Protein AF-A0A927JKA1-F1 (afdb_monomer_lite)

Radius of gyration: 130.98 Å; chains: 1; bounding box: 321×115×455 Å

pLDDT: mean 76.74, std 22.08, range [19.98, 98.44]

Sequence (1215 aa):
MSKTVGKILAVAAVVVGVVAAIPTLGGSLVLTAGAASLISAGIAAATFVNSAILASKAKNQLQARQASVVALQFGEVAREGLLGQMLTGGSLVDAFNWGGKDGTDWECRVIALVDHFCDGLVGFFVNDVFVTYTGDGPVTGYNGQLEVYWRPGSMNQTVPAVVLANGPGWRASDIGAGVAWVAVCYKADKADAKKPVWPGGRPGFTWLVRGKRCYQARKDSSVGGSGSHRWDDPSTWEWTDNLIDCRYNWVRGIYAGDRVDDPDMLLVGRGLSAIEAPPANVFAPANVCDELVAIDAGGSEKRYRMNGVVKADEAYVEIEEHFAAACGGVIVQPEGAVEIEPGQAKSPVFFFSDEDLLVGSTVEFSDTLPESDEAWVNTVSPRYVEPQLKFADHAAPVRRLVSDIIIDGGPREQSLSLAFITSGTQAGRVGEIARRLGRLPARGKVTLPPPFAEVEEGDWGVWTSKRYLKGKSVLFRVEAYALDGKWHNTLTLREVSPLVYARDADKESTSIALQAGDIAPIGQPGAGAWIAKPVSLTQGDTAIPGIEISGATDNDYADLVRFEFLPAEGVVDVNIAGGWRESGVAGPDVRSHLITSVAPRTFYYLAVSYMVGRRPGPRRILGPISTDPTAADWETVKGPNKPADNATNSGDETSPFGPGTVGGTIKRITDNEKAIKAVEGVNKYAETVTIPGINKRIDDANRDIAAADKRIDDTRAEVNARFESTDDKIATEFERTDRALDAADVALKNEVDRAKGEEGAIRIITGQQQTAIEGNKTAIESETTIRAREDAAIVEKVDTAVTEYKRLDGATNTRITESVTGLSNADVAIGQRIDEVQTDYQGKDTATNNRITTSVTALSDADRALGGRIDSVITDYQGRDGATNTRITQSVTALSDADQALGQRIDSVITDYRDKDSATNTRITNSIKALSDADVAIGQRVDGIVTDYQGRDGATNTRITETVTAQAGVNRAFGERVDAIVTDYQGRDGATNTRITQSVSALNDADAAIGRRIDSIVTDYRDKDTATNTRITTSINALSDANAAIGRRVDEVVTDYRGRDTTTNARITREIAAVSDATGSVARDVTTLSGNVGGLRTEVAEAKGLVAGIDGRTEIYWEVIGSTPDGQAVVRLSKKDGTRGVFYIGADLLVDGNAIINGTIFGKAIAGSAVQKLLFRTLPYDVQIPRGGTTVPGGGGSGGGGGGGGWTPDMPNQN

Secondary structure (DSSP, 8-state):
--------------------------------------------------GGGT-PPPTHHHHHHHHHHHSPEESS---EEEESEEEE--EEEEEEEE-TTTS-SEEEEEEEEESS--SEEEEEEETTEEEE--SSEEPTTTTT-EEEEEEE--TT----HHHHHHSTT--TT---TT-EEEEEEEEPPPTT-SS-S-TTSSPPEEEEEE--EE--GGGBTTTT-SSB-BTTBGGG-EE--BHHHHHHHHHH-EEGGG-TT-GGGEEES----TTTS-TTTTHHHHHHHH-EEE-TTSSEEES-B--EEEETTS-HHHHHHHHHHHTT-EEE-GGGS-EEE-S--PPP-EEEETTSSPTT---EEESS--TT-TT--SEEEEEEEEGGGTSEEEEPPPEE-HHHHHHTTS--EEEEEETT---HHHHHHHHHHHHHHHS---EEEEEE-GGGTT--TT-EEEEEESSSSTTEEEEEEEEE--B-TT--EEEEEEE--GGGSS-----------------PPPPPPPTTSEEEEEEEEEETTEEEEEEEEEE----TT-SEEEEEEEE-TT-S-TTS-S--EEEEEE-TT--EEEE----TT-EEEEEEEEEETTEE---EEEEEEE-------TT----S---------------------------------------------------TTSTHHHHHHHHHHHHHHHHHHHHHHHHHHHHHHHHHHHHHHHHHHHHHHHHHHHHHHHHHHHHHHHHHHHHHHHHHHHHHHHHHHHHHHHHHHHHHHHHHHHHHHHHHHHHHHHHHHHHHHHHHHHHHHHHHHHHHHHHHHHHHHHHHHHHHHHHHHHHHHHHHHHHHHHHHHHHHHHHHHHHHHHHHHHHHHHHHHHHHHHHHHHHHHHHHHHHHHHHHHHHHHHHHHHHHHHHHHHHHHHHHHHHHHHHHHHHHHHHHHHHHHHHHHHHHHHHHHHHHHHHHHHHHHHHHHHHHHHHHHHHHHHHHHHHHHHHHHHHHHHHHHHHHHHHHHHHHHHHHHHHHHHHHHHHHHHHHHHHHHHHHHHHHHHHHHHHHHHHHHHHHHHHHHHHHHHHHHHHHGGGT---------------------B------SS-------B-TT---------S-----S-SBTTB--------------------------------------------------------

Foldseek 3Di:
DDDDDDDDDDDDDDDDDDDDDDDDDDDDDDPPDDDDDPDDDDDDPDDDDPPLLFQAPDPVPLQVQLVQFQAAAEDDDFAKFWAAKAKGLAYWPDKAAADDDPRHQKIKTKGFNHQAFFPWFQFKDFANDTAGDDAFFAGPPLPSFKTKHWDRQAQPAFDDPVCVVTPPPDDRPPGSHRTTIMMIMGGWDDPPDPDHSCPPGDIRMMTITQGAFFQQLLQDVVLPHNHDGDLQDSVSGGGDQQLLRRVLDQQCADFRNSRGLPPVGGRGHNNDDCVQVPSVVSNVQSVQQQDWDADPVGGTDGLFTFTAMDGRPDDNVSVVSLSQLRQSWGWWQPPNHIGTRGDADDDAPAEEEPVQFDPPDDKDKDQADDPPDLLQAAKEWEWFQEVVVVRGTGIAFIHHDPVSQVVVVHHSYDYGSNNTDHDSRSSVLSRLLSNVLSVRGIKMKTKGAQVCLNQTAQHKYWYQYCPHPVRDIFIWGFHGWDQDPRSTIITITTTDDNVSNDDDDRDPTPDDPDPPDDDPADAEADDPQKAKAKDWDDDPNDTAIKMKIFGAQPDPQFQKKWKWKDFPPPDPDPQPDPDIGTQDMGGRGDGMDMGRPDDAQTWMKMWMFGDDPNHTHDTDIYDRYHRYDDDDDDPPDDDDDDDDEDEDYYDEEYDYDEDEYDYDYDDDDDDDDYDDDDDDDDDDDDDDDDDDPPCPVPVVVVVVVVVVVVVVVVVVVVVVVVVVVVVVVVVVVVVVVVVVVVVVVVVVVVVVVVVVVVVVVVVVVVVVVVVVVVVVVVVVVVVVVVVVVVVVVVVVVVVVVVVVVVVVVVVVVVVVVVVVVVVVVVVVVVVVVVVVVVVVVVVVVVVVVVVVVVVVVVVVVVVVVVVVVVVVVVVVVVVVVVVVVVVVVVVVVVVVVVVVVVVVVVVVVVVVVVVVVVVVVVVVVVVVVVVVVVVVVVVVVVVVVVVVVVVVVVVVVVVVVVVVVVVVVVVVVVVVVVVVVVVVVVVVVVVVVVVVVVVVVVVVVVVVVVVVVVVVVVVVVVVVVVVVVVVVVVVVVVVVVVVVVVVVVVVVVVVVVVVVVVVVVVVVVVVVVVVVVVVVPVVVVVVVVCVVCVVVDDYDEEDYDEYDYDEEYYDYDADWWFDAVVHIITIATDDPVPDRDDDDDAPDDFPPQDDPVVGTDDYDDDYDDDDDDDDDDDYDDDDDDDDDDDDDDDDDDDDDDDDDDDDDDDDDDDD

Structure (mmCIF, N/CA/C/O backbone):
data_AF-A0A927JKA1-F1
#
_entry.id   AF-A0A927JKA1-F1
#
loop_
_atom_site.group_PDB
_atom_site.id
_atom_site.type_symbol
_atom_site.label_atom_id
_atom_site.label_alt_id
_atom_site.label_comp_id
_atom_site.label_asym_id
_atom_site.label_entity_id
_atom_site.label_seq_id
_atom_site.pdbx_PDB_ins_code
_atom_site.Cartn_x
_atom_site.Cartn_y
_atom_site.Cartn_z
_atom_site.occupancy
_atom_site.B_iso_or_equiv
_atom_site.auth_seq_id
_atom_site.auth_comp_id
_atom_site.auth_asym_id
_atom_site.auth_atom_id
_atom_site.pdbx_PDB_model_num
ATOM 1 N N . MET A 1 1 ? 6.874 2.826 54.447 1.00 35.75 1 MET A N 1
ATOM 2 C CA . MET A 1 1 ? 7.255 4.046 55.209 1.00 35.75 1 MET A CA 1
ATOM 3 C C . MET A 1 1 ? 6.398 5.213 54.713 1.00 35.75 1 MET A C 1
ATOM 5 O O . MET A 1 1 ? 5.746 5.035 53.693 1.00 35.75 1 MET A O 1
ATOM 9 N N . SER A 1 2 ? 6.317 6.350 55.418 1.00 31.69 2 SER A N 1
ATOM 10 C CA . SER A 1 2 ? 5.322 7.406 55.126 1.00 31.69 2 SER A CA 1
ATOM 11 C C . SER A 1 2 ? 5.921 8.799 54.918 1.00 31.69 2 SER A C 1
ATOM 13 O O . SER A 1 2 ? 6.809 9.166 55.685 1.00 31.69 2 SER A O 1
ATOM 15 N N . LYS A 1 3 ? 5.272 9.607 54.056 1.00 35.34 3 LYS A N 1
ATOM 16 C CA . LYS A 1 3 ? 5.516 11.053 53.814 1.00 35.34 3 LYS A CA 1
ATOM 17 C C . LYS A 1 3 ? 6.850 11.307 53.064 1.00 35.34 3 LYS A C 1
ATOM 19 O O . LYS A 1 3 ? 7.744 10.475 53.113 1.00 35.34 3 LYS A O 1
ATOM 24 N N . THR A 1 4 ? 7.009 12.364 52.260 1.00 29.61 4 THR A N 1
ATOM 25 C CA . THR A 1 4 ? 6.436 13.726 52.355 1.00 29.61 4 THR A CA 1
ATOM 26 C C . THR A 1 4 ? 6.152 14.351 50.975 1.00 29.61 4 THR A C 1
ATOM 28 O O . THR A 1 4 ? 6.773 13.980 49.987 1.00 29.61 4 THR A O 1
ATOM 31 N N . VAL A 1 5 ? 5.238 15.330 50.921 1.00 34.69 5 VAL A N 1
ATOM 32 C CA . VAL A 1 5 ? 4.894 16.159 49.744 1.00 34.69 5 VAL A CA 1
ATOM 33 C C . VAL A 1 5 ? 5.362 17.606 49.971 1.00 34.69 5 VAL A C 1
ATOM 35 O O . VAL A 1 5 ? 5.186 18.109 51.081 1.00 34.69 5 VAL A O 1
ATOM 38 N N . GLY A 1 6 ? 5.865 18.317 48.946 1.00 28.47 6 GLY A N 1
ATOM 39 C CA . GLY A 1 6 ? 5.952 19.788 49.013 1.00 28.47 6 GLY A CA 1
ATOM 40 C C . GLY A 1 6 ? 6.813 20.540 47.979 1.00 28.47 6 GLY A C 1
ATOM 41 O O . GLY A 1 6 ? 8.032 20.485 48.061 1.00 28.47 6 GLY A O 1
ATOM 42 N N . LYS A 1 7 ? 6.142 21.397 47.183 1.00 26.50 7 LYS A N 1
ATOM 43 C CA . LYS A 1 7 ? 6.637 22.557 46.382 1.00 26.50 7 LYS A CA 1
ATOM 44 C C . LYS A 1 7 ? 7.492 22.231 45.130 1.00 26.50 7 LYS A C 1
ATOM 46 O O . LYS A 1 7 ? 8.347 21.366 45.216 1.00 26.50 7 LYS A O 1
ATOM 51 N N . ILE A 1 8 ? 7.331 22.791 43.914 1.00 26.19 8 ILE A N 1
ATOM 52 C CA . ILE A 1 8 ? 6.658 23.979 43.297 1.00 26.19 8 ILE A CA 1
ATOM 53 C C . ILE A 1 8 ? 7.576 25.196 42.997 1.00 26.19 8 ILE A C 1
ATOM 55 O O . ILE A 1 8 ? 7.982 25.898 43.915 1.00 26.19 8 ILE A O 1
ATOM 59 N N . LEU A 1 9 ? 7.772 25.430 41.681 1.00 27.73 9 LEU A N 1
ATOM 60 C CA . LEU A 1 9 ? 8.131 26.640 40.890 1.00 27.73 9 LEU A CA 1
ATOM 61 C C . LEU A 1 9 ? 9.269 27.606 41.314 1.00 27.73 9 LEU A C 1
ATOM 63 O O . LEU A 1 9 ? 9.163 28.282 42.332 1.00 27.73 9 LEU A O 1
ATOM 67 N N . ALA A 1 10 ? 10.212 27.845 40.382 1.00 24.34 10 ALA A N 1
ATOM 68 C CA . ALA A 1 10 ? 10.654 29.177 39.898 1.00 24.34 10 ALA A CA 1
ATOM 69 C C . ALA A 1 10 ? 11.560 29.050 38.638 1.00 24.34 10 ALA A C 1
ATOM 71 O O . ALA A 1 10 ? 12.100 27.976 38.386 1.00 24.34 10 ALA A O 1
ATOM 72 N N . VAL A 1 11 ? 11.735 30.129 37.854 1.00 27.11 11 VAL A N 1
ATOM 73 C CA . VAL A 1 11 ? 12.502 30.165 36.580 1.00 27.11 11 VAL A CA 1
ATOM 74 C C . VAL A 1 11 ? 13.551 31.289 36.583 1.00 27.11 11 VAL A C 1
ATOM 76 O O . VAL A 1 11 ? 13.225 32.413 36.954 1.00 27.11 11 VAL A O 1
ATOM 79 N N . ALA A 1 12 ? 14.771 31.009 36.102 1.00 23.33 12 ALA A N 1
ATOM 80 C CA . ALA A 1 12 ? 15.761 31.986 35.617 1.00 23.33 12 ALA A CA 1
ATOM 81 C C . ALA A 1 12 ? 16.822 31.283 34.733 1.00 23.33 12 ALA A C 1
ATOM 83 O O . ALA A 1 12 ? 17.007 30.074 34.860 1.00 23.33 12 ALA A O 1
ATOM 84 N N . ALA A 1 13 ? 17.511 32.015 33.848 1.00 26.33 13 ALA A N 1
ATOM 85 C CA . ALA A 1 13 ? 18.408 31.453 32.824 1.00 26.33 13 ALA A CA 1
ATOM 86 C C . ALA A 1 13 ? 19.844 32.018 32.870 1.00 26.33 13 ALA A C 1
ATOM 88 O O . ALA A 1 13 ? 20.063 33.128 33.350 1.00 26.33 13 ALA A O 1
ATOM 89 N N . VAL A 1 14 ? 20.798 31.277 32.288 1.00 22.84 14 VAL A N 1
ATOM 90 C CA . VAL A 1 14 ? 22.141 31.746 31.886 1.00 22.84 14 VAL A CA 1
ATOM 91 C C . VAL A 1 14 ? 22.479 31.141 30.514 1.00 22.84 14 VAL A C 1
ATOM 93 O O . VAL A 1 14 ? 22.069 30.023 30.211 1.00 22.84 14 VAL A O 1
ATOM 96 N N . VAL A 1 15 ? 23.206 31.891 29.683 1.00 24.97 15 VAL A N 1
ATOM 97 C CA . VAL A 1 15 ? 23.627 31.540 28.311 1.00 24.97 15 VAL A CA 1
ATOM 98 C C . VAL A 1 15 ? 25.146 31.770 28.184 1.00 24.97 15 VAL A C 1
ATOM 100 O O . VAL A 1 15 ? 25.715 32.493 28.998 1.00 24.97 15 VAL A O 1
ATOM 103 N N . VAL A 1 16 ? 25.767 31.217 27.130 1.00 26.08 16 VAL A N 1
ATOM 104 C CA . VAL A 1 16 ? 27.205 31.273 26.764 1.00 26.08 16 VAL A CA 1
ATOM 105 C C . VAL A 1 16 ? 28.090 30.277 27.544 1.00 26.08 16 VAL A C 1
ATOM 107 O O . VAL A 1 16 ? 28.039 30.225 28.764 1.00 26.08 16 VAL A O 1
ATOM 110 N N . GLY A 1 17 ? 28.956 29.471 26.910 1.00 22.84 17 GLY A N 1
ATOM 111 C CA . GLY A 1 17 ? 29.118 29.204 25.470 1.00 22.84 17 GLY A CA 1
ATOM 112 C C . GLY A 1 17 ? 30.546 28.792 25.071 1.00 22.84 17 GLY A C 1
ATOM 113 O O . GLY A 1 17 ? 31.512 29.306 25.625 1.00 22.84 17 GLY A O 1
ATOM 114 N N . VAL A 1 18 ? 30.676 27.914 24.069 1.00 22.56 18 VAL A N 1
ATOM 115 C CA . VAL A 1 18 ? 31.917 27.643 23.309 1.00 22.56 18 VAL A CA 1
ATOM 116 C C . VAL A 1 18 ? 31.536 27.484 21.832 1.00 22.56 18 VAL A C 1
ATOM 118 O O . VAL A 1 18 ? 30.461 26.969 21.530 1.00 22.56 18 VAL A O 1
ATOM 121 N N . VAL A 1 19 ? 32.382 27.961 20.915 1.00 22.41 19 VAL A N 1
ATOM 122 C CA . VAL A 1 19 ? 32.071 28.103 19.482 1.00 22.41 19 VAL A CA 1
ATOM 123 C C . VAL A 1 19 ? 33.049 27.308 18.608 1.00 22.41 19 VAL A C 1
ATOM 125 O O . VAL A 1 19 ? 34.252 27.378 18.819 1.00 22.41 19 VAL A O 1
ATOM 128 N N . ALA A 1 20 ? 32.482 26.622 17.610 1.00 23.30 20 ALA A N 1
ATOM 129 C CA . ALA A 1 20 ? 33.061 26.125 16.353 1.00 23.30 20 ALA A CA 1
ATOM 130 C C . ALA A 1 20 ? 34.404 25.356 16.344 1.00 23.30 20 ALA A C 1
ATOM 132 O O . ALA A 1 20 ? 35.477 25.915 16.546 1.00 23.30 20 ALA A O 1
ATOM 133 N N . ALA A 1 21 ? 34.342 24.131 15.810 1.00 21.44 21 ALA A N 1
ATOM 134 C CA . ALA A 1 21 ? 35.294 23.658 14.802 1.00 21.44 21 ALA A CA 1
ATOM 135 C C . ALA A 1 21 ? 34.602 22.639 13.873 1.00 21.44 21 ALA A C 1
ATOM 137 O O . ALA A 1 21 ? 34.279 21.536 14.302 1.00 21.44 21 ALA A O 1
ATOM 138 N N . ILE A 1 22 ? 34.370 23.006 12.608 1.00 22.98 22 ILE A N 1
ATOM 139 C CA . ILE A 1 22 ? 33.920 22.079 11.555 1.00 22.98 22 ILE A CA 1
ATOM 140 C C . ILE A 1 22 ? 35.113 21.769 10.647 1.00 22.98 22 ILE A C 1
ATOM 142 O O . ILE A 1 22 ? 35.674 22.692 10.056 1.00 22.98 22 ILE A O 1
ATOM 146 N N . PRO A 1 23 ? 35.441 20.486 10.454 1.00 25.48 23 PRO A N 1
ATOM 147 C CA . PRO A 1 23 ? 35.937 19.977 9.185 1.00 25.48 23 PRO A CA 1
ATOM 148 C C . PRO A 1 23 ? 34.868 19.092 8.518 1.00 25.48 23 PRO A C 1
ATOM 150 O O . PRO A 1 23 ? 34.219 18.269 9.162 1.00 25.48 23 PRO A O 1
ATOM 153 N N . THR A 1 24 ? 34.657 19.292 7.220 1.00 22.62 24 THR A N 1
ATOM 154 C CA . THR A 1 24 ? 33.696 18.544 6.393 1.00 22.62 24 THR A CA 1
ATOM 155 C C . THR A 1 24 ? 34.287 17.232 5.852 1.00 22.62 24 THR A C 1
ATOM 157 O O . THR A 1 24 ? 35.489 17.006 5.960 1.00 22.62 24 THR A O 1
ATOM 160 N N . LEU A 1 25 ? 33.437 16.428 5.187 1.00 21.52 25 LEU A N 1
ATOM 161 C CA . LEU A 1 25 ? 33.734 15.158 4.489 1.00 21.52 25 LEU A CA 1
ATOM 162 C C . LEU A 1 25 ? 33.908 13.934 5.425 1.00 21.52 25 LEU A C 1
ATOM 164 O O . LEU A 1 25 ? 34.900 13.821 6.132 1.00 21.52 25 LEU A O 1
ATOM 168 N N . GLY A 1 26 ? 33.008 12.944 5.440 1.00 19.98 26 GLY A N 1
ATOM 169 C CA . GLY A 1 26 ? 31.701 12.845 4.778 1.00 19.98 26 GLY A CA 1
ATOM 170 C C . GLY A 1 26 ? 31.078 11.443 4.917 1.00 19.98 26 GLY A C 1
ATOM 171 O O . GLY A 1 26 ? 31.797 10.473 5.125 1.00 19.98 26 GLY A O 1
ATOM 172 N N . GLY A 1 27 ? 29.752 11.340 4.767 1.00 26.19 27 GLY A N 1
ATOM 173 C CA . GLY A 1 27 ? 29.044 10.072 4.528 1.00 26.19 27 GLY A CA 1
ATOM 174 C C . GLY A 1 27 ? 28.885 9.110 5.717 1.00 26.19 27 GLY A C 1
ATOM 175 O O . GLY A 1 27 ? 29.560 8.088 5.782 1.00 26.19 27 GLY A O 1
ATOM 176 N N . SER A 1 28 ? 27.911 9.357 6.600 1.00 21.95 28 SER A N 1
ATOM 177 C CA . SER A 1 28 ? 27.252 8.289 7.376 1.00 21.95 28 SER A CA 1
ATOM 178 C C . SER A 1 28 ? 25.861 8.703 7.848 1.00 21.95 28 SER A C 1
ATOM 180 O O . SER A 1 28 ? 25.627 9.856 8.208 1.00 21.95 28 SER A O 1
ATOM 182 N N . LEU A 1 29 ? 24.943 7.738 7.830 1.00 23.45 29 LEU A N 1
ATOM 183 C CA . LEU A 1 29 ? 23.555 7.883 8.253 1.00 23.45 29 LEU A CA 1
ATOM 184 C C . LEU A 1 29 ? 23.489 7.837 9.789 1.00 23.45 29 LEU A C 1
ATOM 186 O O . LEU A 1 29 ? 23.907 6.847 10.386 1.00 23.45 29 LEU A O 1
ATOM 190 N N . VAL A 1 30 ? 22.954 8.875 10.436 1.00 21.64 30 VAL A N 1
ATOM 191 C CA . VAL A 1 30 ? 22.648 8.834 11.877 1.00 21.64 30 VAL A CA 1
ATOM 192 C C . VAL A 1 30 ? 21.164 8.527 12.036 1.00 21.64 30 VAL A C 1
ATOM 194 O O . VAL A 1 30 ? 20.321 9.420 11.997 1.00 21.64 30 VAL A O 1
ATOM 197 N N . LEU A 1 31 ? 20.849 7.240 12.187 1.00 23.16 31 LEU A N 1
ATOM 198 C CA . LEU A 1 31 ? 19.510 6.772 12.541 1.00 23.16 31 LEU A CA 1
ATOM 199 C C . LEU A 1 31 ? 19.241 7.053 14.024 1.00 23.16 31 LEU A C 1
ATOM 201 O O . LEU A 1 31 ? 19.482 6.212 14.890 1.00 23.16 31 LEU A O 1
ATOM 205 N N . THR A 1 32 ? 18.732 8.246 14.324 1.00 22.36 32 THR A N 1
ATOM 206 C CA . THR A 1 32 ? 18.181 8.557 15.647 1.00 22.36 32 THR A CA 1
ATOM 207 C C . THR A 1 32 ? 16.856 7.810 15.808 1.00 22.36 32 THR A C 1
ATOM 209 O O . THR A 1 32 ? 15.815 8.273 15.347 1.00 22.36 32 THR A O 1
ATOM 212 N N . ALA A 1 33 ? 16.889 6.627 16.425 1.00 24.61 33 ALA A N 1
ATOM 213 C CA . ALA A 1 33 ? 15.686 5.842 16.694 1.00 24.61 33 ALA A CA 1
ATOM 214 C C . ALA A 1 33 ? 14.734 6.624 17.621 1.00 24.61 33 ALA A C 1
ATOM 216 O O . ALA A 1 33 ? 15.049 6.869 18.785 1.00 24.61 33 ALA A O 1
ATOM 217 N N . GLY A 1 34 ? 13.583 7.031 17.080 1.00 21.73 34 GLY A N 1
ATOM 218 C CA . GLY A 1 34 ? 12.612 7.924 17.722 1.00 21.73 34 GLY A CA 1
ATOM 219 C C . GLY A 1 34 ? 11.194 7.354 17.777 1.00 21.73 34 GLY A C 1
ATOM 220 O O . GLY A 1 34 ? 10.237 8.101 17.615 1.00 21.73 34 GLY A O 1
ATOM 221 N N . ALA A 1 35 ? 11.053 6.040 17.967 1.00 24.95 35 ALA A N 1
ATOM 222 C CA . ALA A 1 35 ? 9.762 5.366 18.101 1.00 24.95 35 ALA A CA 1
ATOM 223 C C . ALA A 1 35 ? 9.571 4.874 19.545 1.00 24.95 35 ALA A C 1
ATOM 225 O O . ALA A 1 35 ? 10.255 3.947 19.978 1.00 24.95 35 ALA A O 1
ATOM 226 N N . ALA A 1 36 ? 8.653 5.494 20.294 1.00 23.34 36 ALA A N 1
ATOM 227 C CA . ALA A 1 36 ? 8.328 5.093 21.662 1.00 23.34 36 ALA A CA 1
ATOM 228 C C . ALA A 1 36 ? 6.863 5.398 22.033 1.00 23.34 36 ALA A C 1
ATOM 230 O O . ALA A 1 36 ? 6.426 6.543 21.980 1.00 23.34 36 ALA A O 1
ATOM 231 N N . SER A 1 37 ? 6.151 4.353 22.468 1.00 21.95 37 SER A N 1
ATOM 232 C CA . SER A 1 37 ? 4.914 4.376 23.273 1.00 21.95 37 SER A CA 1
ATOM 233 C C . SER A 1 37 ? 3.758 5.300 22.844 1.00 21.95 37 SER A C 1
ATOM 235 O O . SER A 1 37 ? 3.599 6.402 23.368 1.00 21.95 37 SER A O 1
ATOM 237 N N . LEU A 1 38 ? 2.824 4.747 22.063 1.00 27.14 38 LEU A N 1
ATOM 238 C CA . LEU A 1 38 ? 1.402 5.106 22.153 1.00 27.14 38 LEU A CA 1
ATOM 239 C C . LEU A 1 38 ? 0.805 4.529 23.454 1.00 27.14 38 LEU A C 1
ATOM 241 O O . LEU A 1 38 ? 0.237 3.441 23.450 1.00 27.14 38 LEU A O 1
ATOM 245 N N . ILE A 1 39 ? 0.946 5.242 24.577 1.00 24.86 39 ILE A N 1
ATOM 246 C CA . ILE A 1 39 ? 0.117 5.044 25.783 1.00 24.86 39 ILE A CA 1
ATOM 247 C C . ILE A 1 39 ? -0.273 6.422 26.335 1.00 24.86 39 ILE A C 1
ATOM 249 O O . ILE A 1 39 ? 0.556 7.320 26.467 1.00 24.86 39 ILE A O 1
ATOM 253 N N . SER A 1 40 ? -1.553 6.596 26.652 1.00 25.72 40 SER A N 1
ATOM 254 C CA . SER A 1 40 ? -2.163 7.872 27.031 1.00 25.72 40 SER A CA 1
ATOM 255 C C . SER A 1 40 ? -1.724 8.403 28.407 1.00 25.72 40 SER A C 1
ATOM 257 O O . SER A 1 40 ? -2.069 7.789 29.417 1.00 25.72 40 SER A O 1
ATOM 259 N N . ALA A 1 41 ? -1.081 9.583 28.456 1.00 24.06 41 ALA A N 1
ATOM 260 C CA . ALA A 1 41 ? -1.410 10.701 29.371 1.00 24.06 41 ALA A CA 1
ATOM 261 C C . ALA A 1 41 ? -0.377 11.856 29.336 1.00 24.06 41 ALA A C 1
ATOM 263 O O . ALA A 1 41 ? 0.802 11.641 29.592 1.00 24.06 41 ALA A O 1
ATOM 264 N N . GLY A 1 42 ? -0.851 13.106 29.208 1.00 22.09 42 GLY A N 1
ATOM 265 C CA . GLY A 1 42 ? -0.175 14.281 29.794 1.00 22.09 42 GLY A CA 1
ATOM 266 C C . GLY A 1 42 ? 0.653 15.199 28.876 1.00 22.09 42 GLY A C 1
ATOM 267 O O . GLY A 1 42 ? 1.862 15.058 28.782 1.00 22.09 42 GLY A O 1
ATOM 268 N N . ILE A 1 43 ? -0.008 16.229 28.328 1.00 29.95 43 ILE A N 1
ATOM 269 C CA . ILE A 1 43 ? 0.514 17.576 27.979 1.00 29.95 43 ILE A CA 1
ATOM 270 C C . ILE A 1 43 ? 1.989 17.660 27.513 1.00 29.95 43 ILE A C 1
ATOM 272 O O . ILE A 1 43 ? 2.886 17.971 28.296 1.00 29.95 43 ILE A O 1
ATOM 276 N N . ALA A 1 44 ? 2.206 17.557 26.198 1.00 22.72 44 ALA A N 1
ATOM 277 C CA . ALA A 1 44 ? 3.450 17.970 25.529 1.00 22.72 44 ALA A CA 1
ATOM 278 C C . ALA A 1 44 ? 3.182 18.596 24.139 1.00 22.72 44 ALA A C 1
ATOM 280 O O . ALA A 1 44 ? 3.777 18.217 23.134 1.00 22.72 44 ALA A O 1
ATOM 281 N N . ALA A 1 45 ? 2.244 19.545 24.055 1.00 28.25 45 ALA A N 1
ATOM 282 C CA . ALA A 1 45 ? 1.859 20.174 22.788 1.00 28.25 45 ALA A CA 1
ATOM 283 C C . ALA A 1 45 ? 2.889 21.229 22.326 1.00 28.25 45 ALA A C 1
ATOM 285 O O . ALA A 1 45 ? 2.793 22.389 22.725 1.00 28.25 45 ALA A O 1
ATOM 286 N N . ALA A 1 46 ? 3.866 20.831 21.498 1.00 25.42 46 ALA A N 1
ATOM 287 C CA . ALA A 1 46 ? 4.881 21.744 20.946 1.00 25.42 46 ALA A CA 1
ATOM 288 C C . ALA A 1 46 ? 5.453 21.363 19.555 1.00 25.42 46 ALA A C 1
ATOM 290 O O . ALA A 1 46 ? 6.511 21.861 19.177 1.00 25.42 46 ALA A O 1
ATOM 291 N N . THR A 1 47 ? 4.758 20.535 18.768 1.00 24.64 47 THR A N 1
ATOM 292 C CA . THR A 1 47 ? 5.058 20.313 17.339 1.00 24.64 47 THR A CA 1
ATOM 293 C C . THR A 1 47 ? 3.759 20.233 16.546 1.00 24.64 47 THR A C 1
ATOM 295 O O . THR A 1 47 ? 2.956 19.329 16.766 1.00 24.64 47 THR A O 1
ATOM 298 N N . PHE A 1 48 ? 3.567 21.177 15.623 1.00 29.12 48 PHE A N 1
ATOM 299 C CA . PHE A 1 48 ? 2.655 20.998 14.491 1.00 29.12 48 PHE A CA 1
ATOM 300 C C . PHE A 1 48 ? 3.215 19.930 13.529 1.00 29.12 48 PHE A C 1
ATOM 302 O O . PHE A 1 48 ? 4.357 19.501 13.683 1.00 29.12 48 PHE A O 1
ATOM 309 N N . VAL A 1 49 ? 2.426 19.581 12.505 1.00 29.22 49 VAL A N 1
ATOM 310 C CA . VAL A 1 49 ? 2.724 18.599 11.444 1.00 29.22 49 VAL A CA 1
ATOM 311 C C . VAL A 1 49 ? 2.517 17.138 11.871 1.00 29.22 49 VAL A C 1
ATOM 313 O O . VAL A 1 49 ? 3.443 16.425 12.243 1.00 29.22 49 VAL A O 1
ATOM 316 N N . ASN A 1 50 ? 1.280 16.660 11.691 1.00 31.48 50 ASN A N 1
ATOM 317 C CA . ASN A 1 50 ? 1.038 15.262 11.328 1.00 31.48 50 ASN A CA 1
ATOM 318 C C . ASN A 1 50 ? 1.355 15.120 9.821 1.00 31.48 50 ASN A C 1
ATOM 320 O O . ASN A 1 50 ? 0.548 15.489 8.963 1.00 31.48 50 ASN A O 1
ATOM 324 N N . SER A 1 51 ? 2.575 14.687 9.487 1.00 32.59 51 SER A N 1
ATOM 325 C CA . SER A 1 51 ? 3.164 14.803 8.135 1.00 32.59 51 SER A CA 1
ATOM 326 C C . SER A 1 51 ? 2.506 13.923 7.064 1.00 32.59 51 SER A C 1
ATOM 328 O O . SER A 1 51 ? 2.734 14.136 5.869 1.00 32.59 51 SER A O 1
ATOM 330 N N . ALA A 1 52 ? 1.670 12.962 7.474 1.00 33.94 52 ALA A N 1
ATOM 331 C CA . ALA A 1 52 ? 1.027 11.961 6.617 1.00 33.94 52 ALA A CA 1
ATOM 332 C C . ALA A 1 52 ? 0.190 12.549 5.461 1.00 33.94 52 ALA A C 1
ATOM 334 O O . ALA A 1 52 ? -0.171 11.843 4.525 1.00 33.94 52 ALA A O 1
ATOM 335 N N . ILE A 1 53 ? -0.107 13.850 5.504 1.00 41.69 53 ILE A N 1
ATOM 336 C CA . ILE A 1 53 ? -1.002 14.533 4.566 1.00 41.69 53 ILE A CA 1
ATOM 337 C C . ILE A 1 53 ? -0.376 14.764 3.182 1.00 41.69 53 ILE A C 1
ATOM 339 O O . ILE A 1 53 ? -1.138 15.113 2.292 1.00 41.69 53 ILE A O 1
ATOM 343 N N . LEU A 1 54 ? 0.946 14.575 2.994 1.00 46.00 54 LEU A N 1
ATOM 344 C CA . LEU A 1 54 ? 1.612 14.212 1.711 1.00 46.00 54 LEU A CA 1
ATOM 345 C C . LEU A 1 54 ? 3.162 14.264 1.749 1.00 46.00 54 LEU A C 1
ATOM 347 O O . LEU A 1 54 ? 3.799 14.227 0.695 1.00 46.00 54 LEU A O 1
ATOM 351 N N . ALA A 1 55 ? 3.801 14.309 2.926 1.00 37.91 55 ALA A N 1
ATOM 352 C CA . ALA A 1 55 ? 5.265 14.299 3.052 1.00 37.91 55 ALA A CA 1
ATOM 353 C C . ALA A 1 55 ? 5.868 12.901 2.776 1.00 37.91 55 ALA A C 1
ATOM 355 O O . ALA A 1 55 ? 6.445 12.263 3.657 1.00 37.91 55 ALA A O 1
ATOM 356 N N . SER A 1 56 ? 5.720 12.394 1.545 1.00 41.03 56 SER A N 1
ATOM 357 C CA . SER A 1 56 ? 6.297 11.106 1.157 1.00 41.03 56 SER A CA 1
ATOM 358 C C . SER A 1 56 ? 7.820 11.171 1.245 1.00 41.03 56 SER A C 1
ATOM 360 O O . SER A 1 56 ? 8.448 12.002 0.580 1.00 41.03 56 SER A O 1
ATOM 362 N N . LYS A 1 57 ? 8.402 10.272 2.042 1.00 41.66 57 LYS A N 1
ATOM 363 C CA . LYS A 1 57 ? 9.849 10.147 2.241 1.00 41.66 57 LYS A CA 1
ATOM 364 C C . LYS A 1 57 ? 10.592 10.003 0.896 1.00 41.66 57 LYS A C 1
ATOM 366 O O . LYS A 1 57 ? 10.036 9.601 -0.130 1.00 41.66 57 LYS A O 1
ATOM 371 N N . ALA A 1 58 ? 11.851 10.440 0.911 1.00 40.31 58 ALA A N 1
ATOM 372 C CA . ALA A 1 58 ? 12.594 10.939 -0.246 1.00 40.31 58 ALA A CA 1
ATOM 373 C C . ALA A 1 58 ? 12.515 10.109 -1.547 1.00 40.31 58 ALA A C 1
ATOM 375 O O . ALA A 1 58 ? 12.538 8.879 -1.543 1.00 40.31 58 ALA A O 1
ATOM 376 N N . LYS A 1 59 ? 12.601 10.838 -2.673 1.00 44.91 59 LYS A N 1
ATOM 377 C CA . LYS A 1 59 ? 12.688 10.420 -4.094 1.00 44.91 59 LYS A CA 1
ATOM 378 C C . LYS A 1 59 ? 13.443 9.111 -4.405 1.00 44.91 59 LYS A C 1
ATOM 380 O O . LYS A 1 59 ? 13.159 8.485 -5.421 1.00 44.91 59 LYS A O 1
ATOM 385 N N . ASN A 1 60 ? 14.389 8.705 -3.560 1.00 51.41 60 ASN A N 1
ATOM 386 C CA . ASN A 1 60 ? 15.196 7.496 -3.724 1.00 51.41 60 ASN A CA 1
ATOM 387 C C . ASN A 1 60 ? 14.446 6.199 -3.351 1.00 51.41 60 ASN A C 1
ATOM 389 O O . ASN A 1 60 ? 14.785 5.143 -3.883 1.00 51.41 60 ASN A O 1
ATOM 393 N N . GLN A 1 61 ? 13.443 6.247 -2.461 1.00 65.69 61 GLN A N 1
ATOM 394 C CA . GLN A 1 61 ? 12.761 5.034 -1.984 1.00 65.69 61 GLN A CA 1
ATOM 395 C C . GLN A 1 61 ? 11.911 4.364 -3.069 1.00 65.69 61 GLN A C 1
ATOM 397 O O . GLN A 1 61 ? 12.015 3.152 -3.233 1.00 65.69 61 GLN A O 1
ATOM 402 N N . LEU A 1 62 ? 11.136 5.122 -3.859 1.00 76.00 62 LEU A N 1
ATOM 403 C CA . LEU A 1 62 ? 10.301 4.546 -4.925 1.00 76.00 62 LEU A CA 1
ATOM 404 C C . LEU A 1 62 ? 11.138 3.777 -5.958 1.00 76.00 62 LEU A C 1
ATOM 406 O O . LEU A 1 62 ? 10.791 2.655 -6.320 1.00 76.00 62 LEU A O 1
ATOM 410 N N . GLN A 1 63 ? 12.263 4.350 -6.392 1.00 78.69 63 GLN A N 1
ATOM 411 C CA . GLN A 1 63 ? 13.116 3.725 -7.402 1.00 78.69 63 GLN A CA 1
ATOM 412 C C . GLN A 1 63 ? 13.778 2.442 -6.879 1.00 78.69 63 GLN A C 1
ATOM 414 O O . GLN A 1 63 ? 13.819 1.442 -7.594 1.00 78.69 63 GLN A O 1
ATOM 419 N N . ALA A 1 64 ? 14.243 2.443 -5.624 1.00 78.50 64 ALA A N 1
ATOM 420 C CA . ALA A 1 64 ? 14.821 1.264 -4.979 1.00 78.50 64 ALA A CA 1
ATOM 421 C C . ALA A 1 64 ? 13.775 0.162 -4.726 1.00 78.50 64 ALA A C 1
ATOM 423 O O . ALA A 1 64 ? 14.031 -1.005 -5.022 1.00 78.50 64 ALA A O 1
ATOM 424 N N . ARG A 1 65 ? 12.582 0.534 -4.241 1.00 85.38 65 ARG A N 1
ATOM 425 C CA . ARG A 1 65 ? 11.451 -0.380 -4.012 1.00 85.38 65 ARG A CA 1
ATOM 426 C C . ARG A 1 65 ? 10.990 -1.029 -5.313 1.00 85.38 65 ARG A C 1
ATOM 428 O O . ARG A 1 65 ? 10.845 -2.244 -5.378 1.00 85.38 65 ARG A O 1
ATOM 435 N N . GLN A 1 66 ? 10.808 -0.239 -6.370 1.00 86.44 66 GLN A N 1
ATOM 436 C CA . GLN A 1 66 ? 10.350 -0.778 -7.646 1.00 86.44 66 GLN A CA 1
ATOM 437 C C . GLN A 1 66 ? 11.420 -1.653 -8.311 1.00 86.44 66 GLN A C 1
ATOM 439 O O . GLN A 1 66 ? 11.087 -2.702 -8.857 1.00 86.44 66 GLN A O 1
ATOM 444 N N . ALA A 1 67 ? 12.703 -1.290 -8.197 1.00 82.75 67 ALA A N 1
ATOM 445 C CA . ALA A 1 67 ? 13.805 -2.135 -8.653 1.00 82.75 67 ALA A CA 1
ATOM 446 C C . ALA A 1 67 ? 13.871 -3.481 -7.905 1.00 82.75 67 ALA A C 1
ATOM 448 O O . ALA A 1 67 ? 14.124 -4.500 -8.544 1.00 82.75 67 ALA A O 1
ATOM 449 N N . SER A 1 68 ? 13.613 -3.518 -6.590 1.00 85.06 68 SER A N 1
ATOM 450 C CA . SER A 1 68 ? 13.612 -4.779 -5.831 1.00 85.06 68 SER A CA 1
ATOM 451 C C . SER A 1 68 ? 12.400 -5.665 -6.137 1.00 85.06 68 SER A C 1
ATOM 453 O O . SER A 1 68 ? 12.533 -6.885 -6.106 1.00 85.06 68 SER A O 1
ATOM 455 N N . VAL A 1 69 ? 11.248 -5.081 -6.483 1.00 87.12 69 VAL A N 1
ATOM 456 C CA . VAL A 1 69 ? 10.039 -5.828 -6.877 1.00 87.12 69 VAL A CA 1
ATOM 457 C C . VAL A 1 69 ? 10.162 -6.438 -8.280 1.00 87.12 69 VAL A C 1
ATOM 459 O O . VAL A 1 69 ? 9.723 -7.566 -8.484 1.00 87.12 69 VAL A O 1
ATOM 462 N N . VAL A 1 70 ? 10.768 -5.747 -9.256 1.00 91.44 70 VAL A N 1
ATOM 463 C CA . VAL A 1 70 ? 10.900 -6.282 -10.634 1.00 91.44 70 VAL A CA 1
ATOM 464 C C . VAL A 1 70 ? 12.159 -7.128 -10.865 1.00 91.44 70 VAL A C 1
ATOM 466 O O . VAL A 1 70 ? 12.263 -7.781 -11.902 1.00 91.44 70 VAL A O 1
ATOM 469 N N . ALA A 1 71 ? 13.120 -7.135 -9.939 1.00 91.00 71 ALA A N 1
ATOM 470 C CA . ALA A 1 71 ? 14.298 -7.997 -10.012 1.00 91.00 71 ALA A CA 1
ATOM 471 C C . ALA A 1 71 ? 13.998 -9.411 -9.489 1.00 91.00 71 ALA A C 1
ATOM 473 O O . ALA A 1 71 ? 13.346 -9.569 -8.461 1.00 91.00 71 ALA A O 1
ATOM 474 N N . LEU A 1 72 ? 14.521 -10.438 -10.169 1.00 94.44 72 LEU A N 1
ATOM 475 C CA . LEU A 1 72 ? 14.524 -11.811 -9.656 1.00 94.44 72 LEU A CA 1
ATOM 476 C C . LEU A 1 72 ? 15.426 -11.887 -8.416 1.00 94.44 72 LEU A C 1
ATOM 478 O O . LEU A 1 72 ? 16.628 -11.631 -8.511 1.00 94.44 72 LEU A O 1
ATOM 482 N N . GLN A 1 73 ? 14.842 -12.246 -7.277 1.00 94.25 73 GLN A N 1
ATOM 483 C CA . GLN A 1 73 ? 15.537 -12.396 -6.001 1.00 94.25 73 GLN A CA 1
ATOM 484 C C . GLN A 1 73 ? 16.127 -13.804 -5.830 1.00 94.25 73 GLN A C 1
ATOM 486 O O . GLN A 1 73 ? 15.669 -14.772 -6.444 1.00 94.25 73 GLN A O 1
ATOM 491 N N . PHE A 1 74 ? 17.141 -13.923 -4.970 1.00 90.19 74 PHE A N 1
ATOM 492 C CA . PHE A 1 74 ? 17.870 -15.167 -4.706 1.00 90.19 74 PHE A CA 1
ATOM 493 C C . PHE A 1 74 ? 18.062 -15.370 -3.200 1.00 90.19 74 PHE A C 1
ATOM 495 O O . PHE A 1 74 ? 18.428 -14.429 -2.499 1.00 90.19 74 PHE A O 1
ATOM 502 N N . GLY A 1 75 ? 17.903 -16.608 -2.728 1.00 88.12 75 GLY A N 1
ATOM 503 C CA . GLY A 1 75 ? 18.015 -16.945 -1.306 1.00 88.12 75 GLY A CA 1
ATOM 504 C C . GLY A 1 75 ? 16.723 -16.681 -0.531 1.00 88.12 75 GLY A C 1
ATOM 505 O O . GLY A 1 75 ? 15.633 -16.692 -1.101 1.00 88.12 75 GLY A O 1
ATOM 506 N N . GLU A 1 76 ? 16.847 -16.484 0.779 1.00 87.00 76 GLU A N 1
ATOM 507 C CA . GLU A 1 76 ? 15.711 -16.190 1.655 1.00 87.00 76 GLU A CA 1
ATOM 508 C C . GLU A 1 76 ? 15.236 -14.743 1.457 1.00 87.00 76 GLU A C 1
ATOM 510 O O . GLU A 1 76 ? 16.031 -13.803 1.478 1.00 87.00 76 GLU A O 1
ATOM 515 N N . VAL A 1 77 ? 13.927 -14.572 1.264 1.00 91.69 77 VAL A N 1
ATOM 516 C CA . VAL A 1 77 ? 13.258 -13.275 1.089 1.00 91.69 77 VAL A CA 1
ATOM 517 C C . VAL A 1 77 ? 12.106 -13.141 2.082 1.00 91.69 77 VAL A C 1
ATOM 519 O O . VAL A 1 77 ? 11.544 -14.143 2.530 1.00 91.69 77 VAL A O 1
ATOM 522 N N . ALA A 1 78 ? 11.733 -11.904 2.413 1.00 92.31 78 ALA A N 1
ATOM 523 C CA . ALA A 1 78 ? 10.495 -11.639 3.138 1.00 92.31 78 ALA A CA 1
ATOM 524 C C . ALA A 1 78 ? 9.279 -12.120 2.327 1.00 92.31 78 ALA A C 1
ATOM 526 O O . ALA A 1 78 ? 9.300 -12.089 1.096 1.00 92.31 78 ALA A O 1
ATOM 527 N N . ARG A 1 79 ? 8.213 -12.547 3.018 1.00 93.56 79 ARG A N 1
ATOM 528 C CA . ARG A 1 79 ? 6.956 -12.944 2.366 1.00 93.56 79 ARG A CA 1
ATOM 529 C C . ARG A 1 79 ? 6.328 -11.749 1.660 1.00 93.56 79 ARG A C 1
ATOM 531 O O . ARG A 1 79 ? 6.303 -10.647 2.212 1.00 93.56 79 ARG A O 1
ATOM 538 N N . GLU A 1 80 ? 5.797 -11.980 0.467 1.00 94.88 80 GLU A N 1
ATOM 539 C CA . GLU A 1 80 ? 5.200 -10.944 -0.374 1.00 94.88 80 GLU A CA 1
ATOM 540 C C . GLU A 1 80 ? 3.699 -11.175 -0.584 1.00 94.88 80 GLU A C 1
ATOM 542 O O . GLU A 1 80 ? 3.223 -12.308 -0.687 1.00 94.88 80 GLU A O 1
ATOM 547 N N . GLY A 1 81 ? 2.950 -10.076 -0.687 1.00 95.56 81 GLY A N 1
ATOM 548 C CA . GLY A 1 81 ? 1.555 -10.043 -1.116 1.00 95.56 81 GLY A CA 1
ATOM 549 C C . GLY A 1 81 ? 1.363 -9.057 -2.265 1.00 95.56 81 GLY A C 1
ATOM 550 O O . GLY A 1 81 ? 1.849 -7.934 -2.204 1.00 95.56 81 GLY A O 1
ATOM 551 N N . LEU A 1 82 ? 0.655 -9.456 -3.319 1.00 97.12 82 LEU A N 1
ATOM 552 C CA . LEU A 1 82 ? 0.435 -8.675 -4.536 1.00 97.12 82 LEU A CA 1
ATOM 553 C C . LEU A 1 82 ? -1.052 -8.340 -4.646 1.00 97.12 82 LEU A C 1
ATOM 555 O O . LEU A 1 82 ? -1.908 -9.222 -4.749 1.00 97.12 82 LEU A O 1
ATOM 559 N N . LEU A 1 83 ? -1.347 -7.045 -4.633 1.00 97.62 83 LEU A N 1
ATOM 560 C CA . LEU A 1 83 ? -2.689 -6.475 -4.668 1.00 97.62 83 LEU A CA 1
ATOM 561 C C . LEU A 1 83 ? -2.879 -5.695 -5.980 1.00 97.62 83 LEU A C 1
ATOM 563 O O . LEU A 1 83 ? -1.939 -5.083 -6.497 1.00 97.62 83 LEU A O 1
ATOM 567 N N . GLY A 1 84 ? -4.081 -5.752 -6.558 1.00 97.25 84 GLY A N 1
ATOM 568 C CA . GLY A 1 84 ? -4.315 -5.287 -7.928 1.00 97.25 84 GLY A CA 1
ATOM 569 C C . GLY A 1 84 ? -3.546 -6.129 -8.960 1.00 97.25 84 GLY A C 1
ATOM 570 O O . GLY A 1 84 ? -3.547 -7.362 -8.900 1.00 97.25 84 GLY A O 1
ATOM 571 N N . GLN A 1 85 ? -2.920 -5.480 -9.940 1.00 96.88 85 GLN A N 1
ATOM 572 C CA . GLN A 1 85 ? -2.157 -6.097 -11.025 1.00 96.88 85 GLN A CA 1
ATOM 573 C C . GLN A 1 85 ? -0.781 -5.433 -11.179 1.00 96.88 85 GLN A C 1
ATOM 575 O O . GLN A 1 85 ? -0.687 -4.268 -11.567 1.00 96.88 85 GLN A O 1
ATOM 580 N N . MET A 1 86 ? 0.288 -6.186 -10.926 1.00 95.81 86 MET A N 1
ATOM 581 C CA . MET A 1 86 ? 1.652 -5.660 -10.801 1.00 95.81 86 MET A CA 1
ATOM 582 C C . MET A 1 86 ? 2.670 -6.566 -11.506 1.00 95.81 86 MET A C 1
ATOM 584 O O . MET A 1 86 ? 2.432 -7.762 -11.688 1.00 95.81 86 MET A O 1
ATOM 588 N N . LEU A 1 87 ? 3.803 -5.987 -11.907 1.00 95.56 87 LEU A N 1
ATOM 589 C CA . LEU A 1 87 ? 4.957 -6.727 -12.411 1.00 95.56 87 LEU A CA 1
ATOM 590 C C . LEU A 1 87 ? 5.857 -7.156 -11.242 1.00 95.56 87 LEU A C 1
ATOM 592 O O . LEU A 1 87 ? 6.248 -6.304 -10.449 1.00 95.56 87 LEU A O 1
ATOM 596 N N . THR A 1 88 ? 6.213 -8.438 -11.166 1.00 96.50 88 THR A N 1
ATOM 597 C CA . THR A 1 88 ? 7.158 -8.991 -10.178 1.00 96.50 88 THR A CA 1
ATOM 598 C C . THR A 1 88 ? 8.281 -9.780 -10.858 1.00 96.50 88 THR A C 1
ATOM 600 O O . THR A 1 88 ? 8.070 -10.419 -11.893 1.00 96.50 88 THR A O 1
ATOM 603 N N . GLY A 1 89 ? 9.492 -9.729 -10.302 1.00 95.00 89 GLY A N 1
ATOM 604 C CA . GLY A 1 89 ? 10.591 -10.630 -10.660 1.00 95.00 89 GLY A CA 1
ATOM 605 C C . GLY A 1 89 ? 10.488 -11.997 -9.974 1.00 95.00 89 GLY A C 1
ATOM 606 O O . GLY A 1 89 ? 10.967 -12.988 -10.526 1.00 95.00 89 GLY A O 1
ATOM 607 N N . GLY A 1 90 ? 9.816 -12.054 -8.818 1.00 95.75 90 GLY A N 1
ATOM 608 C CA . GLY A 1 90 ? 9.732 -13.228 -7.950 1.00 95.75 90 GLY A CA 1
ATOM 609 C C . GLY A 1 90 ? 11.057 -13.593 -7.267 1.00 95.75 90 GLY A C 1
ATOM 610 O O . GLY A 1 90 ? 12.061 -12.888 -7.389 1.00 95.75 90 GLY A O 1
ATOM 611 N N . SER A 1 91 ? 11.074 -14.726 -6.568 1.00 96.00 91 SER A N 1
ATOM 612 C CA . SER A 1 91 ? 12.268 -15.340 -5.978 1.00 96.00 91 SER A CA 1
ATOM 613 C C . SER A 1 91 ? 12.558 -16.706 -6.608 1.00 96.00 91 SER A C 1
ATOM 615 O O . SER A 1 91 ? 11.652 -17.490 -6.908 1.00 96.00 91 SER A O 1
ATOM 617 N N . LEU A 1 92 ? 13.838 -16.993 -6.860 1.00 96.44 92 LEU A N 1
ATOM 618 C CA . LEU A 1 92 ? 14.263 -18.260 -7.452 1.00 96.44 92 LEU A CA 1
ATOM 619 C C . LEU A 1 92 ? 14.208 -19.387 -6.410 1.00 96.44 92 LEU A C 1
ATOM 621 O O . LEU A 1 92 ? 14.966 -19.372 -5.443 1.00 96.44 92 LEU A O 1
ATOM 625 N N . VAL A 1 93 ? 13.352 -20.382 -6.651 1.00 95.06 93 VAL A N 1
ATOM 626 C CA . VAL A 1 93 ? 13.212 -21.583 -5.811 1.00 95.06 93 VAL A CA 1
ATOM 627 C C . VAL A 1 93 ? 14.197 -22.669 -6.245 1.00 95.06 93 VAL A C 1
ATOM 629 O O . VAL A 1 93 ? 14.847 -23.281 -5.403 1.00 95.06 93 VAL A O 1
ATOM 632 N N . ASP A 1 94 ? 14.316 -22.907 -7.555 1.00 95.31 94 ASP A N 1
ATOM 633 C CA . ASP A 1 94 ? 15.220 -23.912 -8.129 1.00 95.31 94 ASP A CA 1
ATOM 634 C C . ASP A 1 94 ? 15.590 -23.568 -9.585 1.00 95.31 94 ASP A C 1
ATOM 636 O O . ASP A 1 94 ? 14.844 -22.873 -10.283 1.00 95.31 94 ASP A O 1
ATOM 640 N N . ALA A 1 95 ? 16.733 -24.068 -10.061 1.00 95.31 95 ALA A N 1
ATOM 641 C CA . ALA A 1 95 ? 17.157 -23.973 -11.454 1.00 95.31 95 ALA A CA 1
ATOM 642 C C . ALA A 1 95 ? 17.963 -25.208 -11.893 1.00 95.31 95 ALA A C 1
ATOM 644 O O . ALA A 1 95 ? 19.032 -25.496 -11.352 1.00 95.31 95 ALA A O 1
ATOM 645 N N . PHE A 1 96 ? 17.493 -25.894 -12.935 1.00 95.94 96 PHE A N 1
ATOM 646 C CA . PHE A 1 96 ? 18.091 -27.131 -13.449 1.00 95.94 96 PHE A CA 1
ATOM 647 C C . PHE A 1 96 ? 18.176 -27.146 -14.980 1.00 95.94 96 PHE A C 1
ATOM 649 O O . PHE A 1 96 ? 17.509 -26.373 -15.667 1.00 95.94 96 PHE A O 1
ATOM 656 N N . ASN A 1 97 ? 19.002 -28.048 -15.521 1.00 95.94 97 ASN A N 1
ATOM 657 C CA . ASN A 1 97 ? 19.216 -28.205 -16.961 1.00 95.94 97 ASN A CA 1
ATOM 658 C C . ASN A 1 97 ? 18.947 -29.645 -17.419 1.00 95.94 97 ASN A C 1
ATOM 660 O O . ASN A 1 97 ? 19.122 -30.580 -16.635 1.00 95.94 97 ASN A O 1
ATOM 664 N N . TRP A 1 98 ? 18.543 -29.831 -18.680 1.00 95.19 98 TRP A N 1
ATOM 665 C CA . TRP A 1 98 ? 18.379 -31.158 -19.286 1.00 95.19 98 TRP A CA 1
ATOM 666 C C . TRP A 1 98 ? 18.531 -31.147 -20.814 1.00 95.19 98 TRP A C 1
ATOM 668 O O . TRP A 1 98 ? 18.584 -30.108 -21.476 1.00 95.19 98 TRP A O 1
ATOM 678 N N . GLY A 1 99 ? 18.553 -32.354 -21.386 1.00 90.25 99 GLY A N 1
ATOM 679 C CA . GLY A 1 99 ? 18.579 -32.579 -22.828 1.00 90.25 99 GLY A CA 1
ATOM 680 C C . GLY A 1 99 ? 19.932 -32.289 -23.482 1.00 90.25 99 GLY A C 1
ATOM 681 O O . GLY A 1 99 ? 20.902 -31.886 -22.841 1.00 90.25 99 GLY A O 1
ATOM 682 N N . GLY A 1 100 ? 19.993 -32.499 -24.796 1.00 86.12 100 GLY A N 1
ATOM 683 C CA . GLY A 1 100 ? 21.242 -32.378 -25.545 1.00 86.12 100 GLY A CA 1
ATOM 684 C C . GLY A 1 100 ? 22.194 -33.541 -25.288 1.00 86.12 100 GLY A C 1
ATOM 685 O O . GLY A 1 100 ? 21.815 -34.567 -24.726 1.00 86.12 100 GLY A O 1
ATOM 686 N N . LYS A 1 101 ? 23.448 -33.382 -25.718 1.00 83.62 101 LYS A N 1
ATOM 687 C CA . LYS A 1 101 ? 24.500 -34.387 -25.499 1.00 83.62 101 LYS A CA 1
ATOM 688 C C . LYS A 1 101 ? 25.027 -34.372 -24.062 1.00 83.62 101 LYS A C 1
ATOM 690 O O . LYS A 1 101 ? 25.317 -35.427 -23.511 1.00 83.62 101 LYS A O 1
ATOM 695 N N . ASP A 1 102 ? 25.158 -33.177 -23.491 1.00 84.44 102 ASP A N 1
ATOM 696 C CA . ASP A 1 102 ? 25.884 -32.938 -22.241 1.00 84.44 102 ASP A CA 1
ATOM 697 C C . ASP A 1 102 ? 24.947 -32.501 -21.086 1.00 84.44 102 ASP A C 1
ATOM 699 O O . ASP A 1 102 ? 25.412 -32.077 -20.033 1.00 84.44 102 ASP A O 1
ATOM 703 N N . GLY A 1 103 ? 23.621 -32.629 -21.266 1.00 84.94 103 GLY A N 1
ATOM 704 C CA . GLY A 1 103 ? 22.601 -32.323 -20.249 1.00 84.94 103 GLY A CA 1
ATOM 705 C C . GLY A 1 103 ? 22.223 -30.841 -20.125 1.00 84.94 103 GLY A C 1
ATOM 706 O O . GLY A 1 103 ? 21.603 -30.457 -19.139 1.00 84.94 103 GLY A O 1
ATOM 707 N N . THR A 1 104 ? 22.618 -30.008 -21.089 1.00 88.25 104 THR A N 1
ATOM 708 C CA . THR A 1 104 ? 22.624 -28.537 -20.993 1.00 88.25 104 THR A CA 1
ATOM 709 C C . THR A 1 104 ? 21.888 -27.818 -22.129 1.00 88.25 104 THR A C 1
ATOM 711 O O . THR A 1 104 ? 21.977 -26.597 -22.234 1.00 88.25 104 THR A O 1
ATOM 714 N N . ASP A 1 105 ? 21.155 -28.539 -22.985 1.00 91.62 105 ASP A N 1
ATOM 715 C CA . ASP A 1 105 ? 20.398 -27.927 -24.092 1.00 91.62 105 ASP A CA 1
ATOM 716 C C . ASP A 1 105 ? 19.276 -26.999 -23.598 1.00 91.62 105 ASP A C 1
ATOM 718 O O . ASP A 1 105 ? 18.935 -26.043 -24.291 1.00 91.62 105 ASP A O 1
ATOM 722 N N . TRP A 1 106 ? 18.660 -27.310 -22.457 1.00 95.12 106 TRP A N 1
ATOM 723 C CA . TRP A 1 106 ? 17.595 -26.527 -21.831 1.00 95.12 106 TRP A CA 1
ATOM 724 C C . TRP A 1 106 ? 17.973 -26.137 -20.405 1.00 95.12 106 TRP A C 1
ATOM 726 O O . TRP A 1 106 ? 18.550 -26.950 -19.689 1.00 95.12 106 TRP A O 1
ATOM 736 N N . GLU A 1 107 ? 17.566 -24.939 -19.992 1.00 95.75 107 GLU A N 1
ATOM 737 C CA . GLU A 1 107 ? 17.582 -24.438 -18.615 1.00 95.75 107 GLU A CA 1
ATOM 738 C C . GLU A 1 107 ? 16.134 -24.148 -18.199 1.00 95.75 107 GLU A C 1
ATOM 740 O O . GLU A 1 107 ? 15.392 -23.507 -18.945 1.00 95.75 107 GLU A O 1
ATOM 745 N N . CYS A 1 108 ? 15.712 -24.593 -17.016 1.00 96.88 108 CYS A N 1
ATOM 746 C CA . CYS A 1 108 ? 14.426 -24.202 -16.445 1.00 96.88 108 CYS A CA 1
ATOM 747 C C . CYS A 1 108 ? 14.608 -23.652 -15.041 1.00 96.88 108 CYS A C 1
ATOM 749 O O . CYS A 1 108 ? 15.419 -24.154 -14.263 1.00 96.88 108 CYS A O 1
ATOM 751 N N . ARG A 1 109 ? 13.848 -22.600 -14.741 1.00 97.12 109 ARG A N 1
ATOM 752 C CA . ARG A 1 109 ? 13.824 -21.929 -13.443 1.00 97.12 109 ARG A CA 1
ATOM 753 C C . ARG A 1 109 ? 12.430 -22.044 -12.856 1.00 97.12 109 ARG A C 1
ATOM 755 O O . ARG A 1 109 ? 11.450 -21.711 -13.527 1.00 97.12 109 ARG A O 1
ATOM 762 N N . VAL A 1 110 ? 12.358 -22.487 -11.609 1.00 97.44 110 VAL A N 1
ATOM 763 C CA . VAL A 1 110 ? 11.144 -22.447 -10.799 1.00 97.44 110 VAL A CA 1
ATOM 764 C C . VAL A 1 110 ? 11.202 -21.183 -9.953 1.00 97.44 110 VAL A C 1
ATOM 766 O O . VAL A 1 110 ? 12.120 -21.013 -9.151 1.00 97.44 110 VAL A O 1
ATOM 769 N N . ILE A 1 111 ? 10.252 -20.277 -10.170 1.00 97.94 111 ILE A N 1
ATOM 770 C CA . ILE A 1 111 ? 10.231 -18.942 -9.566 1.00 97.94 111 ILE A CA 1
ATOM 771 C C . ILE A 1 111 ? 8.916 -18.780 -8.803 1.00 97.94 111 ILE A C 1
ATOM 773 O O . ILE A 1 111 ? 7.841 -18.863 -9.403 1.00 97.94 111 ILE A O 1
ATOM 777 N N . ALA A 1 112 ? 8.994 -18.538 -7.495 1.00 97.06 112 ALA A N 1
ATOM 778 C CA . ALA A 1 112 ? 7.847 -18.109 -6.702 1.00 97.06 112 ALA A CA 1
ATOM 779 C C . ALA A 1 112 ? 7.578 -16.631 -7.006 1.00 97.06 112 ALA A C 1
ATOM 781 O O . ALA A 1 112 ? 8.482 -15.807 -6.911 1.00 97.06 112 ALA A O 1
ATOM 782 N N . LEU A 1 113 ? 6.359 -16.293 -7.422 1.00 96.81 113 LEU A N 1
ATOM 783 C CA . LEU A 1 113 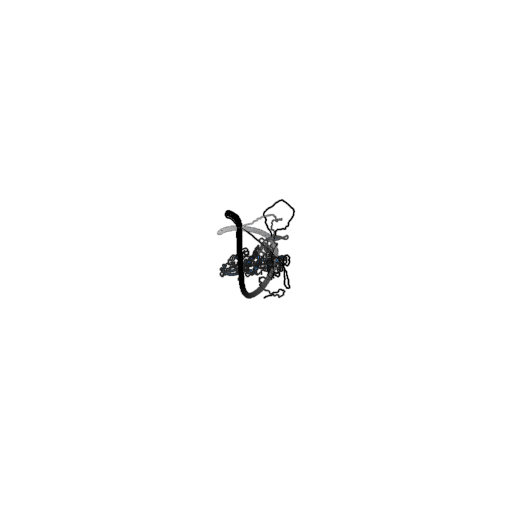? 5.994 -14.922 -7.781 1.00 96.81 113 LEU A CA 1
ATOM 784 C C . LEU A 1 113 ? 5.452 -14.134 -6.587 1.00 96.81 113 LEU A C 1
ATOM 786 O O . LEU A 1 113 ? 5.707 -12.934 -6.517 1.00 96.81 113 LEU A O 1
ATOM 790 N N . VAL A 1 114 ? 4.685 -14.791 -5.705 1.00 96.12 114 VAL A N 1
ATOM 791 C CA . VAL A 1 114 ? 4.089 -14.212 -4.487 1.00 96.12 114 VAL A CA 1
ATOM 792 C C . VAL A 1 114 ? 3.476 -15.309 -3.591 1.00 96.12 114 VAL A C 1
ATOM 794 O O . VAL A 1 114 ? 3.075 -16.366 -4.085 1.00 96.12 114 VAL A O 1
ATOM 797 N N . ASP A 1 115 ? 3.370 -15.077 -2.280 1.00 95.44 115 ASP A N 1
ATOM 798 C CA . ASP A 1 115 ? 3.027 -16.087 -1.262 1.00 95.44 115 ASP A CA 1
ATOM 799 C C . ASP A 1 115 ? 1.514 -16.281 -0.990 1.00 95.44 115 ASP A C 1
ATOM 801 O O . ASP A 1 115 ? 1.113 -16.615 0.124 1.00 95.44 115 ASP A O 1
ATOM 805 N N . HIS A 1 116 ? 0.646 -16.072 -1.983 1.00 95.75 116 HIS A N 1
ATOM 806 C CA . HIS A 1 116 ? -0.796 -16.350 -1.865 1.00 95.75 116 HIS A CA 1
ATOM 807 C C . HIS A 1 116 ? -1.427 -16.730 -3.213 1.00 95.75 116 HIS A C 1
ATOM 809 O O . HIS A 1 116 ? -0.819 -16.571 -4.276 1.00 95.75 116 HIS A O 1
ATOM 815 N N . PHE A 1 117 ? -2.699 -17.146 -3.186 1.00 96.25 117 PHE A N 1
ATOM 816 C CA . PHE A 1 117 ? -3.483 -17.377 -4.397 1.00 96.25 117 PHE A CA 1
ATOM 817 C C . PHE A 1 117 ? -3.645 -16.103 -5.244 1.00 96.25 117 PHE A C 1
ATOM 819 O O . PHE A 1 117 ? -4.044 -15.047 -4.744 1.00 96.25 117 PHE A O 1
ATOM 826 N N . CYS A 1 118 ? -3.372 -16.215 -6.541 1.00 96.88 118 CYS A N 1
ATOM 827 C CA . CYS A 1 118 ? -3.494 -15.158 -7.540 1.00 96.88 118 CYS A CA 1
ATOM 828 C C . CYS A 1 118 ? -4.579 -15.472 -8.572 1.00 96.88 118 CYS A C 1
ATOM 830 O O . CYS A 1 118 ? -4.680 -16.594 -9.066 1.00 96.88 118 CYS A O 1
ATOM 832 N N . ASP A 1 119 ? -5.340 -14.450 -8.968 1.00 97.81 119 ASP A N 1
ATOM 833 C CA . ASP A 1 119 ? -6.393 -14.582 -9.978 1.00 97.81 119 ASP A CA 1
ATOM 834 C C . ASP A 1 119 ? -5.856 -14.995 -11.360 1.00 97.81 119 ASP A C 1
ATOM 836 O O . ASP A 1 119 ? -6.525 -15.733 -12.085 1.00 97.81 119 ASP A O 1
ATOM 840 N N . GLY A 1 120 ? -4.636 -14.576 -11.721 1.00 97.25 120 GLY A N 1
ATOM 841 C CA . GLY A 1 120 ? -3.942 -15.164 -12.867 1.00 97.25 120 GLY A CA 1
ATOM 842 C C . GLY A 1 120 ? -2.735 -14.395 -13.400 1.00 97.25 120 GLY A C 1
ATOM 843 O O . GLY A 1 120 ? -2.611 -13.181 -13.243 1.00 97.25 120 GLY A O 1
ATOM 844 N N . LEU A 1 121 ? -1.866 -15.115 -14.110 1.00 98.31 121 LEU A N 1
ATOM 845 C CA . LEU A 1 121 ? -0.796 -14.539 -14.918 1.00 98.31 121 LEU A CA 1
ATOM 846 C C . LEU A 1 121 ? -1.385 -13.925 -16.201 1.00 98.31 121 LEU A C 1
ATOM 848 O O . LEU A 1 121 ? -2.056 -14.609 -16.972 1.00 98.31 121 LEU A O 1
ATOM 852 N N . VAL A 1 122 ? -1.134 -12.637 -16.433 1.00 98.00 122 VAL A N 1
ATOM 853 C CA . VAL A 1 122 ? -1.582 -11.895 -17.631 1.00 98.00 122 VAL A CA 1
ATOM 854 C C . VAL A 1 122 ? -0.583 -12.060 -18.776 1.00 98.00 122 VAL A C 1
ATOM 856 O O . VAL A 1 122 ? -0.943 -12.110 -19.952 1.00 98.00 122 VAL A O 1
ATOM 859 N N . GLY A 1 123 ? 0.695 -12.136 -18.426 1.00 97.50 123 GLY A N 1
ATOM 860 C CA . GLY A 1 123 ? 1.805 -12.188 -19.358 1.00 97.50 123 GLY A CA 1
ATOM 861 C C . GLY A 1 123 ? 3.127 -11.962 -18.648 1.00 97.50 123 GLY A C 1
ATOM 862 O O . GLY A 1 123 ? 3.186 -11.878 -17.422 1.00 97.50 123 GLY A O 1
ATOM 863 N N . PHE A 1 124 ? 4.191 -11.864 -19.423 1.00 97.69 124 PHE A N 1
ATOM 864 C CA . PHE A 1 124 ? 5.546 -11.669 -18.926 1.00 97.69 124 PHE A CA 1
ATOM 865 C C . PHE A 1 124 ? 6.380 -10.929 -19.966 1.00 97.69 124 PHE A C 1
ATOM 867 O O . PHE A 1 124 ? 6.097 -10.994 -21.162 1.00 97.69 124 PHE A O 1
ATOM 874 N N . PHE A 1 125 ? 7.413 -10.220 -19.525 1.00 95.88 125 PHE A N 1
ATOM 875 C CA . PHE A 1 125 ? 8.435 -9.710 -20.431 1.00 95.88 125 PHE A CA 1
ATOM 876 C C . PHE A 1 125 ? 9.521 -10.765 -20.621 1.00 95.88 125 PHE A C 1
ATOM 878 O O . PHE A 1 125 ? 9.955 -11.398 -19.660 1.00 95.88 125 PHE A O 1
ATOM 885 N N . VAL A 1 126 ? 9.985 -10.914 -21.859 1.00 95.19 126 VAL A N 1
ATOM 886 C CA . VAL A 1 126 ? 11.206 -11.638 -22.212 1.00 95.19 126 VAL A CA 1
ATOM 887 C C . VAL A 1 126 ? 12.210 -10.589 -22.676 1.00 95.19 126 VAL A C 1
ATOM 889 O O . VAL A 1 126 ? 12.096 -10.056 -23.783 1.00 95.19 126 VAL A O 1
ATOM 892 N N . ASN A 1 127 ? 13.153 -10.242 -21.799 1.00 90.75 127 ASN A N 1
ATOM 893 C CA . ASN A 1 127 ? 13.979 -9.033 -21.890 1.00 90.75 127 ASN A CA 1
ATOM 894 C C . ASN A 1 127 ? 13.126 -7.752 -22.047 1.00 90.75 127 ASN A C 1
ATOM 896 O O . ASN A 1 127 ? 12.668 -7.180 -21.056 1.00 90.75 127 ASN A O 1
ATOM 900 N N . ASP A 1 128 ? 12.898 -7.302 -23.282 1.00 89.00 128 ASP A N 1
ATOM 901 C CA . ASP A 1 128 ? 12.160 -6.081 -23.632 1.00 89.00 128 ASP A CA 1
ATOM 902 C C . ASP A 1 128 ? 10.791 -6.337 -24.275 1.00 89.00 128 ASP A C 1
ATOM 904 O O . ASP A 1 128 ? 9.977 -5.421 -24.369 1.00 89.00 128 ASP A O 1
ATOM 908 N N . VAL A 1 129 ? 10.506 -7.576 -24.685 1.00 91.69 129 VAL A N 1
ATOM 909 C CA . VAL A 1 129 ? 9.280 -7.930 -25.413 1.00 91.69 129 VAL A CA 1
ATOM 910 C C . VAL A 1 129 ? 8.225 -8.448 -24.442 1.00 91.69 129 VAL A C 1
ATOM 912 O O . VAL A 1 129 ? 8.458 -9.445 -23.763 1.00 91.69 129 VAL A O 1
ATOM 915 N N . PHE A 1 130 ? 7.057 -7.801 -24.386 1.00 95.38 130 PHE A N 1
ATOM 916 C CA . PHE A 1 130 ? 5.906 -8.324 -23.645 1.00 95.38 130 PHE A CA 1
ATOM 917 C C . PHE A 1 130 ? 5.245 -9.487 -24.394 1.00 95.38 130 PHE A C 1
ATOM 919 O O . PHE A 1 130 ? 5.004 -9.408 -25.599 1.00 95.38 130 PHE A O 1
ATOM 926 N N . VAL A 1 131 ? 4.900 -10.539 -23.657 1.00 96.56 131 VAL A N 1
ATOM 927 C CA . VAL A 1 131 ? 4.232 -11.742 -24.149 1.00 96.56 131 VAL A CA 1
ATOM 928 C C . VAL A 1 131 ? 2.985 -11.994 -23.306 1.00 96.56 131 VAL A C 1
ATOM 930 O O . VAL A 1 131 ? 3.073 -12.199 -22.096 1.00 96.56 131 VAL A O 1
ATOM 933 N N . THR A 1 132 ? 1.810 -12.012 -23.937 1.00 97.25 132 THR A N 1
ATOM 934 C CA . THR A 1 132 ? 0.556 -12.408 -23.280 1.00 97.25 132 THR A CA 1
ATOM 935 C C . THR A 1 132 ? 0.587 -13.895 -22.932 1.00 97.25 132 THR A C 1
ATOM 937 O O . THR A 1 132 ? 0.860 -14.735 -23.792 1.00 97.25 132 THR A O 1
ATOM 940 N N . TYR A 1 133 ? 0.263 -14.236 -21.685 1.00 97.25 133 TYR A N 1
ATOM 941 C CA . TYR A 1 133 ? 0.148 -15.629 -21.267 1.00 97.25 133 TYR A CA 1
ATOM 942 C C . TYR A 1 133 ? -1.175 -16.218 -21.777 1.00 97.25 133 TYR A C 1
ATOM 944 O O . TYR A 1 133 ? -2.240 -15.637 -21.579 1.00 97.25 133 TYR A O 1
ATOM 952 N N . THR A 1 134 ? -1.104 -17.360 -22.465 1.00 95.56 134 THR A N 1
ATOM 953 C CA . THR A 1 134 ? -2.258 -17.992 -23.140 1.00 95.56 134 THR A CA 1
ATOM 954 C C . THR A 1 134 ? -2.536 -19.427 -22.683 1.00 95.56 134 THR A C 1
ATOM 956 O O . THR A 1 134 ? -3.591 -19.969 -23.007 1.00 95.56 134 THR A O 1
ATOM 959 N N . GLY A 1 135 ? -1.636 -20.031 -21.902 1.00 95.50 135 GLY A N 1
ATOM 960 C CA . GLY A 1 135 ? -1.749 -21.394 -21.382 1.00 95.50 135 GLY A CA 1
ATOM 961 C C . GLY A 1 135 ? -0.380 -22.008 -21.076 1.00 95.50 135 GLY A C 1
ATOM 962 O O . GLY A 1 135 ? 0.648 -21.453 -21.459 1.00 95.50 135 GLY A O 1
ATOM 963 N N . ASP A 1 136 ? -0.387 -23.152 -20.387 1.00 97.62 136 ASP A N 1
ATOM 964 C CA . ASP A 1 136 ? 0.816 -23.940 -20.090 1.00 97.62 136 ASP A CA 1
ATOM 965 C C . ASP A 1 136 ? 1.454 -24.463 -21.394 1.00 97.62 136 ASP A C 1
ATOM 967 O O . ASP A 1 136 ? 0.757 -25.036 -22.237 1.00 97.62 136 ASP A O 1
ATOM 971 N N . GLY A 1 137 ? 2.780 -24.354 -21.524 1.00 96.44 137 GLY A N 1
ATOM 972 C CA . GLY A 1 137 ? 3.559 -24.981 -22.597 1.00 96.44 137 GLY A CA 1
ATOM 973 C C . GLY A 1 137 ? 4.307 -24.000 -23.516 1.00 96.44 137 GLY A C 1
ATOM 974 O O . GLY A 1 137 ? 4.705 -22.920 -23.070 1.00 96.44 137 GLY A O 1
ATOM 975 N N . PRO A 1 138 ? 4.569 -24.383 -24.786 1.00 96.19 138 PRO A N 1
ATOM 976 C CA . PRO A 1 138 ? 5.409 -23.617 -25.708 1.00 96.19 138 PRO A CA 1
ATOM 977 C C . PRO A 1 138 ? 4.891 -22.218 -26.058 1.00 96.19 138 PRO A C 1
ATOM 979 O O . PRO A 1 138 ? 3.756 -22.028 -26.496 1.00 96.19 138 PRO A O 1
ATOM 982 N N . VAL A 1 139 ? 5.781 -21.234 -25.950 1.00 96.81 139 VAL A N 1
ATOM 983 C CA . VAL A 1 139 ? 5.493 -19.819 -26.183 1.00 96.81 139 VAL A CA 1
ATOM 984 C C . VAL A 1 139 ? 5.673 -19.466 -27.663 1.00 96.81 139 VAL A C 1
ATOM 986 O O . VAL A 1 139 ? 6.730 -19.675 -28.267 1.00 96.81 139 VAL A O 1
ATOM 989 N N . THR A 1 140 ? 4.629 -18.886 -28.258 1.00 93.62 140 THR A N 1
ATOM 990 C CA . THR A 1 140 ? 4.635 -18.458 -29.667 1.00 93.62 140 THR A CA 1
ATOM 991 C C . THR A 1 140 ? 5.672 -17.354 -29.907 1.00 93.62 140 THR A C 1
ATOM 993 O O . THR A 1 140 ? 5.830 -16.452 -29.092 1.00 93.62 140 THR A O 1
ATOM 996 N N . GLY A 1 141 ? 6.380 -17.423 -31.040 1.00 91.06 141 GLY A N 1
ATOM 997 C CA . GLY A 1 141 ? 7.422 -16.464 -31.438 1.00 91.06 141 GLY A CA 1
ATOM 998 C C . GLY A 1 141 ? 8.861 -16.923 -31.165 1.00 91.06 141 GLY A C 1
ATOM 999 O O . GLY A 1 141 ? 9.771 -16.495 -31.868 1.00 91.06 141 GLY A O 1
ATOM 1000 N N . TYR A 1 142 ? 9.072 -17.862 -30.238 1.00 94.56 142 TYR A N 1
ATOM 1001 C CA . TYR A 1 142 ? 10.408 -18.286 -29.784 1.00 94.56 142 TYR A CA 1
ATOM 1002 C C . TYR A 1 142 ? 10.895 -19.599 -30.424 1.00 94.56 142 TYR A C 1
ATOM 1004 O O . TYR A 1 142 ? 11.677 -20.329 -29.827 1.00 94.56 142 TYR A O 1
ATOM 1012 N N . ASN A 1 143 ? 10.422 -19.949 -31.628 1.00 92.06 143 ASN A N 1
ATOM 1013 C CA . ASN A 1 143 ? 10.807 -21.167 -32.372 1.00 92.06 143 ASN A CA 1
ATOM 1014 C C . ASN A 1 143 ? 10.690 -22.501 -31.589 1.00 92.06 143 ASN A C 1
ATOM 1016 O O . ASN A 1 143 ? 11.389 -23.462 -31.907 1.00 92.06 143 ASN A O 1
ATOM 1020 N N . GLY A 1 144 ? 9.834 -22.574 -30.561 1.00 91.69 144 GLY A N 1
ATOM 1021 C CA . GLY A 1 144 ? 9.751 -23.738 -29.666 1.00 91.69 144 GLY A CA 1
ATOM 1022 C C . GLY A 1 144 ? 10.935 -23.879 -28.697 1.00 91.69 144 GLY A C 1
ATOM 1023 O O . GLY A 1 144 ? 11.172 -24.965 -28.184 1.00 91.69 144 GLY A O 1
ATOM 1024 N N . GLN A 1 145 ? 11.691 -22.800 -28.460 1.00 94.94 145 GLN A N 1
ATOM 1025 C CA . GLN A 1 145 ? 12.791 -22.718 -27.492 1.00 94.94 145 GLN A CA 1
ATOM 1026 C C . GLN A 1 145 ? 12.388 -22.070 -26.152 1.00 94.94 145 GLN A C 1
ATOM 1028 O O . GLN A 1 145 ? 13.257 -21.807 -25.328 1.00 94.94 145 GLN A O 1
ATOM 1033 N N . LEU A 1 146 ? 11.107 -21.773 -25.924 1.00 97.56 146 LEU A N 1
ATOM 1034 C CA . LEU A 1 146 ? 10.601 -21.230 -24.661 1.00 97.56 146 LEU A CA 1
ATOM 1035 C C . LEU A 1 146 ? 9.275 -21.908 -24.318 1.00 97.56 146 LEU A C 1
ATOM 1037 O O . LEU A 1 146 ? 8.387 -21.976 -25.166 1.00 97.56 146 LEU A O 1
ATOM 1041 N N . GLU A 1 147 ? 9.137 -22.354 -23.077 1.00 97.62 147 GLU A N 1
ATOM 1042 C CA . GLU A 1 147 ? 7.913 -22.884 -22.485 1.00 97.62 147 GLU A CA 1
ATOM 1043 C C . GLU A 1 147 ? 7.676 -22.232 -21.114 1.00 97.62 147 GLU A C 1
ATOM 1045 O O . GLU A 1 147 ? 8.624 -21.973 -20.366 1.00 97.62 147 GLU A O 1
ATOM 1050 N N . VAL A 1 148 ? 6.413 -21.972 -20.774 1.00 98.44 148 VAL A N 1
ATOM 1051 C CA . VAL A 1 148 ? 6.008 -21.382 -19.487 1.00 98.44 148 VAL A CA 1
ATOM 1052 C C . VAL A 1 148 ? 4.841 -22.173 -18.909 1.00 98.44 148 VAL A C 1
ATOM 1054 O O . VAL A 1 148 ? 3.899 -22.500 -19.625 1.00 98.44 148 VAL A O 1
ATOM 1057 N N . TYR A 1 149 ? 4.893 -22.454 -17.608 1.00 98.19 149 TYR A N 1
ATOM 1058 C CA . TYR A 1 149 ? 3.847 -23.169 -16.875 1.00 98.19 149 TYR A CA 1
ATOM 1059 C C . TYR A 1 149 ? 3.483 -22.380 -15.610 1.00 98.19 149 TYR A C 1
ATOM 1061 O O . TYR A 1 149 ? 4.374 -22.058 -14.824 1.00 98.19 149 TYR A O 1
ATOM 1069 N N . TRP A 1 150 ? 2.200 -22.058 -15.406 1.00 98.12 150 TRP A N 1
ATOM 1070 C CA . TRP A 1 150 ? 1.723 -21.154 -14.337 1.00 98.12 150 TRP A CA 1
ATOM 1071 C C . TRP A 1 150 ? 0.935 -21.885 -13.251 1.00 98.12 150 TRP A C 1
ATOM 1073 O O . TRP A 1 150 ? -0.011 -22.620 -13.542 1.00 98.12 150 TRP A O 1
ATOM 1083 N N . ARG A 1 151 ? 1.278 -21.663 -11.983 1.00 97.75 151 ARG A N 1
ATOM 1084 C CA . ARG A 1 151 ? 0.612 -22.263 -10.824 1.00 97.75 151 ARG A CA 1
ATOM 1085 C C . ARG A 1 151 ? 0.090 -21.149 -9.909 1.00 97.75 151 ARG A C 1
ATOM 1087 O O . ARG A 1 151 ? 0.894 -20.400 -9.367 1.00 97.75 151 ARG A O 1
ATOM 1094 N N . PRO A 1 152 ? -1.240 -20.986 -9.764 1.00 96.12 152 PRO A N 1
ATOM 1095 C CA . PRO A 1 152 ? -1.830 -19.770 -9.204 1.00 96.12 152 PRO A CA 1
ATOM 1096 C C . PRO A 1 152 ? -1.774 -19.666 -7.674 1.00 96.12 152 PRO A C 1
ATOM 1098 O O . PRO A 1 152 ? -2.327 -18.718 -7.144 1.00 96.12 152 PRO A O 1
ATOM 1101 N N . GLY A 1 153 ? -1.171 -20.610 -6.949 1.00 95.44 153 GLY A N 1
ATOM 1102 C CA . GLY A 1 153 ? -1.156 -20.638 -5.479 1.00 95.44 153 GLY A CA 1
ATOM 1103 C C . GLY A 1 153 ? -2.287 -21.434 -4.833 1.00 95.44 153 GLY A C 1
ATOM 1104 O O . GLY A 1 153 ? -2.490 -21.344 -3.627 1.00 95.44 153 GLY A O 1
ATOM 1105 N N . SER A 1 154 ? -3.019 -22.250 -5.599 1.00 93.69 154 SER A N 1
ATOM 1106 C CA . SER A 1 154 ? -4.095 -23.082 -5.040 1.00 93.69 154 SER A CA 1
ATOM 1107 C C . SER A 1 154 ? -3.526 -24.216 -4.187 1.00 93.69 154 SER A C 1
ATOM 1109 O O . SER A 1 154 ? -2.566 -24.879 -4.585 1.00 93.69 154 SER A O 1
ATOM 1111 N N . MET A 1 155 ? -4.170 -24.520 -3.058 1.00 93.38 155 MET A N 1
ATOM 1112 C CA . MET A 1 155 ? -3.769 -25.604 -2.145 1.00 93.38 155 MET A CA 1
ATOM 1113 C C . MET A 1 155 ? -3.822 -27.011 -2.770 1.00 93.38 155 MET A C 1
ATOM 1115 O O . MET A 1 155 ? -3.282 -27.954 -2.200 1.00 93.38 155 MET A O 1
ATOM 1119 N N . ASN A 1 156 ? -4.454 -27.156 -3.939 1.00 93.19 156 ASN A N 1
ATOM 1120 C CA . ASN A 1 156 ? -4.567 -28.401 -4.704 1.00 93.19 156 ASN A CA 1
ATOM 1121 C C . ASN A 1 156 ? -3.900 -28.349 -6.096 1.00 93.19 156 ASN A C 1
ATOM 1123 O O . ASN A 1 156 ? -4.213 -29.178 -6.952 1.00 93.19 156 ASN A O 1
ATOM 1127 N N . GLN A 1 157 ? -3.018 -27.375 -6.352 1.00 95.12 157 GLN A N 1
ATOM 1128 C CA . GLN A 1 157 ? -2.287 -27.296 -7.622 1.00 95.12 157 GLN A CA 1
ATOM 1129 C C . GLN A 1 157 ? -1.289 -28.457 -7.793 1.00 95.12 157 GLN A C 1
ATOM 1131 O O . GLN A 1 157 ? -0.977 -29.164 -6.843 1.00 95.12 157 GLN A O 1
ATOM 1136 N N . THR A 1 158 ? -0.788 -28.675 -9.012 1.00 96.69 158 THR A N 1
ATOM 1137 C CA . THR A 1 158 ? 0.063 -29.832 -9.356 1.00 96.69 158 THR A CA 1
ATOM 1138 C C . THR A 1 158 ? 1.371 -29.403 -10.014 1.00 96.69 158 THR A C 1
ATOM 1140 O O . THR A 1 158 ? 1.355 -28.531 -10.885 1.00 96.69 158 THR A O 1
ATOM 1143 N N . VAL A 1 159 ? 2.490 -30.058 -9.697 1.00 97.69 159 VAL A N 1
ATOM 1144 C CA . VAL A 1 159 ? 3.787 -29.803 -10.357 1.00 97.69 159 VAL A CA 1
ATOM 1145 C C . VAL A 1 159 ? 3.678 -30.037 -11.884 1.00 97.69 159 VAL A C 1
ATOM 1147 O O . VAL A 1 159 ? 3.082 -31.037 -12.294 1.00 97.69 159 VAL A O 1
ATOM 1150 N N . PRO A 1 160 ? 4.208 -29.148 -12.755 1.00 97.19 160 PRO A N 1
ATOM 1151 C CA . PRO A 1 160 ? 4.202 -29.346 -14.205 1.00 97.19 160 PRO A CA 1
ATOM 1152 C C . PRO A 1 160 ? 4.947 -30.617 -14.633 1.00 97.19 160 PRO A C 1
ATOM 1154 O O . PRO A 1 160 ? 5.995 -30.952 -14.080 1.00 97.19 160 PRO A O 1
ATOM 1157 N N . ALA A 1 161 ? 4.464 -31.286 -15.684 1.00 96.69 161 ALA A N 1
ATOM 1158 C CA . ALA A 1 161 ? 5.075 -32.522 -16.183 1.00 96.69 161 ALA A CA 1
ATOM 1159 C C . ALA A 1 161 ? 6.541 -32.339 -16.627 1.00 96.69 161 ALA A C 1
ATOM 1161 O O . ALA A 1 161 ? 7.352 -33.236 -16.414 1.00 96.69 161 ALA A O 1
ATOM 1162 N N . VAL A 1 162 ? 6.906 -31.170 -17.175 1.00 95.69 162 VAL A N 1
ATOM 1163 C CA . VAL A 1 162 ? 8.301 -30.852 -17.537 1.00 95.69 162 VAL A CA 1
ATOM 1164 C C . VAL A 1 162 ? 9.223 -30.789 -16.312 1.00 95.69 162 VAL A C 1
ATOM 1166 O O . VAL A 1 162 ? 10.372 -31.215 -16.398 1.00 95.69 162 VAL A O 1
ATOM 1169 N N . VAL A 1 163 ? 8.715 -30.333 -15.161 1.00 97.06 163 VAL A N 1
ATOM 1170 C CA . VAL A 1 163 ? 9.472 -30.269 -13.902 1.00 97.06 163 VAL A CA 1
ATOM 1171 C C . VAL A 1 163 ? 9.586 -31.665 -13.291 1.00 97.06 163 VAL A C 1
ATOM 1173 O O . VAL A 1 163 ? 10.682 -32.076 -12.936 1.00 97.06 163 VAL A O 1
ATOM 1176 N N . LEU A 1 164 ? 8.506 -32.455 -13.272 1.00 97.12 164 LEU A N 1
ATOM 1177 C CA . LEU A 1 164 ? 8.549 -33.844 -12.784 1.00 97.12 164 LEU A CA 1
ATOM 1178 C C . LEU A 1 164 ? 9.444 -34.772 -13.622 1.00 97.12 164 LEU A C 1
ATOM 1180 O O . LEU A 1 164 ? 9.967 -35.750 -13.096 1.00 97.12 164 LEU A O 1
ATOM 1184 N N . ALA A 1 165 ? 9.599 -34.501 -14.920 1.00 96.00 165 ALA A N 1
ATOM 1185 C CA . ALA A 1 165 ? 10.413 -35.323 -15.813 1.00 96.00 165 ALA A CA 1
ATOM 1186 C C . ALA A 1 165 ? 11.912 -34.968 -15.796 1.00 96.00 165 ALA A C 1
ATOM 1188 O O . ALA A 1 165 ? 12.729 -35.829 -16.118 1.00 96.00 165 ALA A O 1
ATOM 1189 N N . ASN A 1 166 ? 12.273 -33.722 -15.459 1.00 95.75 166 ASN A N 1
ATOM 1190 C CA . ASN A 1 166 ? 13.634 -33.197 -15.653 1.00 95.75 166 ASN A CA 1
ATOM 1191 C C . ASN A 1 166 ? 14.242 -32.512 -14.412 1.00 95.75 166 ASN A C 1
ATOM 1193 O O . ASN A 1 166 ? 15.458 -32.344 -14.361 1.00 95.75 166 ASN A O 1
ATOM 1197 N N . GLY A 1 167 ? 13.430 -32.125 -13.424 1.00 94.12 167 GLY A N 1
ATOM 1198 C CA . GLY A 1 167 ? 13.856 -31.464 -12.190 1.00 94.12 167 GLY A CA 1
ATOM 1199 C C . GLY A 1 167 ? 14.460 -32.454 -11.186 1.00 94.12 167 GLY A C 1
ATOM 1200 O O . GLY A 1 167 ? 13.743 -33.337 -10.705 1.00 94.12 167 GLY A O 1
ATOM 1201 N N . PRO A 1 168 ? 15.752 -32.347 -10.824 1.00 92.44 168 PRO A N 1
ATOM 1202 C CA . PRO A 1 168 ? 16.392 -33.302 -9.925 1.00 92.44 168 PRO A CA 1
ATOM 1203 C C . PRO A 1 168 ? 15.754 -33.306 -8.529 1.00 92.44 168 PRO A C 1
ATOM 1205 O O . PRO A 1 168 ? 15.802 -32.321 -7.803 1.00 92.44 168 PRO A O 1
ATOM 1208 N N . GLY A 1 169 ? 15.177 -34.442 -8.133 1.00 92.06 169 GLY A N 1
ATOM 1209 C CA . GLY A 1 169 ? 14.593 -34.638 -6.801 1.00 92.06 169 GLY A CA 1
ATOM 1210 C C . GLY A 1 169 ? 13.132 -34.203 -6.639 1.00 92.06 169 GLY A C 1
ATOM 1211 O O . GLY A 1 169 ? 12.532 -34.593 -5.635 1.00 92.06 169 GLY A O 1
ATOM 1212 N N . TRP A 1 170 ? 12.555 -33.493 -7.617 1.00 96.00 170 TRP A N 1
ATOM 1213 C CA . TRP A 1 170 ? 11.153 -33.057 -7.614 1.00 96.00 170 TRP A CA 1
ATOM 1214 C C . TRP A 1 170 ? 10.169 -34.232 -7.614 1.00 96.00 170 TRP A C 1
ATOM 1216 O O . TRP A 1 170 ? 10.359 -35.245 -8.293 1.00 96.00 170 TRP A O 1
ATOM 1226 N N . ARG A 1 171 ? 9.074 -34.079 -6.868 1.00 96.75 171 ARG A N 1
ATOM 1227 C CA . ARG A 1 171 ? 8.017 -35.083 -6.684 1.00 96.75 171 ARG A CA 1
ATOM 1228 C C . ARG A 1 171 ? 6.648 -34.468 -6.938 1.00 96.75 171 ARG A C 1
ATOM 1230 O O . ARG A 1 171 ? 6.446 -33.267 -6.804 1.00 96.75 171 ARG A O 1
ATOM 1237 N N . ALA A 1 172 ? 5.654 -35.314 -7.202 1.00 96.69 172 ALA A N 1
ATOM 1238 C CA . ALA A 1 172 ? 4.264 -34.875 -7.363 1.00 96.69 172 ALA A CA 1
ATOM 1239 C C . ALA A 1 172 ? 3.655 -34.228 -6.096 1.00 96.69 172 ALA A C 1
ATOM 1241 O O . ALA A 1 172 ? 2.608 -33.596 -6.191 1.00 96.69 172 ALA A O 1
ATOM 1242 N N . SER A 1 173 ? 4.302 -34.371 -4.932 1.00 96.12 173 SER A N 1
ATOM 1243 C CA . SER A 1 173 ? 3.957 -33.701 -3.670 1.00 96.12 173 SER A CA 1
ATOM 1244 C C . SER A 1 173 ? 4.393 -32.237 -3.595 1.00 96.12 173 SER A C 1
ATOM 1246 O O . SER A 1 173 ? 3.870 -31.494 -2.767 1.00 96.12 173 SER A O 1
ATOM 1248 N N . ASP A 1 174 ? 5.338 -31.808 -4.430 1.00 95.81 174 ASP A N 1
ATOM 1249 C CA . ASP A 1 174 ? 6.138 -30.603 -4.181 1.00 95.81 174 ASP A CA 1
ATOM 1250 C C . ASP A 1 174 ? 5.465 -29.374 -4.820 1.00 95.81 174 ASP A C 1
ATOM 1252 O O . ASP A 1 174 ? 6.046 -28.599 -5.568 1.00 95.81 174 ASP A O 1
ATOM 1256 N N . ILE A 1 175 ? 4.162 -29.240 -4.571 1.00 95.00 175 ILE A N 1
ATOM 1257 C CA . ILE A 1 175 ? 3.231 -28.416 -5.355 1.00 95.00 175 ILE A CA 1
ATOM 1258 C C . ILE A 1 175 ? 3.299 -26.907 -5.067 1.00 95.00 175 ILE A C 1
ATOM 1260 O O . ILE A 1 175 ? 2.600 -26.128 -5.719 1.00 95.00 175 ILE A O 1
ATOM 1264 N N . GLY A 1 176 ? 4.097 -26.480 -4.083 1.00 93.06 176 GLY A N 1
ATOM 1265 C CA . GLY A 1 176 ? 4.143 -25.087 -3.622 1.00 93.06 176 GLY A CA 1
ATOM 1266 C C . GLY A 1 176 ? 2.778 -24.587 -3.135 1.00 93.06 176 GLY A C 1
ATOM 1267 O O . GLY A 1 176 ? 2.334 -23.525 -3.553 1.00 93.06 176 GLY A O 1
ATOM 1268 N N . ALA A 1 177 ? 2.055 -25.391 -2.348 1.00 93.50 177 ALA A N 1
ATOM 1269 C CA . ALA A 1 177 ? 0.692 -25.082 -1.906 1.00 93.50 177 ALA A CA 1
ATOM 1270 C C . ALA A 1 177 ? 0.620 -23.707 -1.214 1.00 93.50 177 ALA A C 1
ATOM 1272 O O . ALA A 1 177 ? 1.422 -23.418 -0.329 1.00 93.50 177 ALA A O 1
ATOM 1273 N N . GLY A 1 178 ? -0.330 -22.865 -1.630 1.00 93.00 178 GLY A N 1
ATOM 1274 C CA . GLY A 1 178 ? -0.484 -21.498 -1.125 1.00 93.00 178 GLY A CA 1
ATOM 1275 C C . GLY A 1 178 ? 0.416 -20.455 -1.799 1.00 93.00 178 GLY A C 1
ATOM 1276 O O . GLY A 1 178 ? 0.129 -19.274 -1.672 1.00 93.00 178 GLY A O 1
ATOM 1277 N N . VAL A 1 179 ? 1.451 -20.851 -2.550 1.00 95.12 179 VAL A N 1
ATOM 1278 C CA . VAL A 1 179 ? 2.391 -19.937 -3.227 1.00 95.12 179 VAL A CA 1
ATOM 1279 C C . VAL A 1 179 ? 2.117 -19.929 -4.728 1.00 95.12 179 VAL A C 1
ATOM 1281 O O . VAL A 1 179 ? 2.041 -20.989 -5.357 1.00 95.12 179 VAL A O 1
ATOM 1284 N N . ALA A 1 180 ? 1.978 -18.750 -5.329 1.00 97.56 180 ALA A N 1
ATOM 1285 C CA . ALA A 1 180 ? 1.844 -18.617 -6.774 1.00 97.56 180 ALA A CA 1
ATOM 1286 C C . ALA A 1 180 ? 3.229 -18.646 -7.437 1.00 97.56 180 ALA A C 1
ATOM 1288 O O . ALA A 1 180 ? 4.125 -17.901 -7.041 1.00 97.56 180 ALA A O 1
ATOM 1289 N N . TRP A 1 181 ? 3.432 -19.507 -8.437 1.00 97.69 181 TRP A N 1
ATOM 1290 C CA . TRP A 1 181 ? 4.750 -19.770 -9.024 1.00 97.69 181 TRP A CA 1
ATOM 1291 C C . TRP A 1 181 ? 4.705 -20.108 -10.518 1.00 97.69 181 TRP A C 1
ATOM 1293 O O . TRP A 1 181 ? 3.670 -20.491 -11.067 1.00 97.69 181 TRP A O 1
ATOM 1303 N N . VAL A 1 182 ? 5.850 -19.975 -11.186 1.00 98.38 182 VAL A N 1
ATOM 1304 C CA . VAL A 1 182 ? 6.048 -20.357 -12.592 1.00 98.38 182 VAL A CA 1
ATOM 1305 C C . VAL A 1 182 ? 7.227 -21.308 -12.751 1.00 98.38 182 VAL A C 1
ATOM 1307 O O . VAL A 1 182 ? 8.241 -21.170 -12.068 1.00 98.38 182 VAL A O 1
ATOM 1310 N N . ALA A 1 183 ? 7.117 -22.240 -13.696 1.00 98.19 183 ALA A N 1
ATOM 1311 C CA . ALA A 1 183 ? 8.284 -22.860 -14.317 1.00 98.19 183 ALA A CA 1
ATOM 1312 C C . ALA A 1 183 ? 8.512 -22.190 -15.676 1.00 98.19 183 ALA A C 1
ATOM 1314 O O . ALA A 1 183 ? 7.644 -22.262 -16.550 1.00 98.19 183 ALA A O 1
ATOM 1315 N N . VAL A 1 184 ? 9.662 -21.535 -15.847 1.00 98.12 184 VAL A N 1
ATOM 1316 C CA . VAL A 1 184 ? 10.094 -20.955 -17.126 1.00 98.12 184 VAL A CA 1
ATOM 1317 C C . VAL A 1 184 ? 11.259 -21.760 -17.679 1.00 98.12 184 VAL A C 1
ATOM 1319 O O . VAL A 1 184 ? 12.347 -21.782 -17.108 1.00 98.12 184 VAL A O 1
ATOM 1322 N N . CYS A 1 185 ? 11.003 -22.452 -18.782 1.00 97.69 185 CYS A N 1
ATOM 1323 C CA . CYS A 1 185 ? 11.878 -23.451 -19.376 1.00 97.69 185 CYS A CA 1
ATOM 1324 C C . CYS A 1 185 ? 12.317 -22.954 -20.759 1.00 97.69 185 CYS A C 1
ATOM 1326 O O . CYS A 1 185 ? 11.481 -22.814 -21.648 1.00 97.69 185 CYS A O 1
ATOM 1328 N N . TYR A 1 186 ? 13.605 -22.676 -20.969 1.00 96.94 186 TYR A N 1
ATOM 1329 C CA . TYR A 1 186 ? 14.113 -22.176 -22.249 1.00 96.94 186 TYR A CA 1
ATOM 1330 C C . TYR A 1 186 ? 15.320 -22.966 -22.760 1.00 96.94 186 TYR A C 1
ATOM 1332 O O . TYR A 1 186 ? 16.152 -23.458 -22.000 1.00 96.94 186 TYR A O 1
ATOM 1340 N N . LYS A 1 187 ? 15.404 -23.107 -24.082 1.00 94.38 187 LYS A N 1
ATOM 1341 C CA . LYS A 1 187 ? 16.459 -23.846 -24.770 1.00 94.38 187 LYS A CA 1
ATOM 1342 C C . LYS A 1 187 ? 17.607 -22.910 -25.118 1.00 94.38 187 LYS A C 1
ATOM 1344 O O . LYS A 1 187 ? 17.368 -21.889 -25.751 1.00 94.38 187 LYS A O 1
ATOM 1349 N N . ALA A 1 188 ? 18.839 -23.265 -24.775 1.00 89.75 188 ALA A N 1
ATOM 1350 C CA . ALA A 1 188 ? 20.013 -22.543 -25.247 1.00 89.75 188 ALA A CA 1
ATOM 1351 C C . ALA A 1 188 ? 20.149 -22.656 -26.778 1.00 89.75 188 ALA A C 1
ATOM 1353 O O . ALA A 1 188 ? 19.945 -23.724 -27.366 1.00 89.75 188 ALA A O 1
ATOM 1354 N N . ASP A 1 189 ? 20.535 -21.559 -27.430 1.00 88.56 189 ASP A N 1
ATOM 1355 C CA . ASP A 1 189 ? 20.932 -21.603 -28.835 1.00 88.56 189 ASP A CA 1
ATOM 1356 C C . ASP A 1 189 ? 22.266 -22.332 -29.009 1.00 88.56 189 ASP A C 1
ATOM 1358 O O . ASP A 1 189 ? 23.146 -22.311 -28.145 1.00 88.56 189 ASP A O 1
ATOM 1362 N N . LYS A 1 190 ? 22.448 -22.939 -30.182 1.00 83.06 190 LYS A N 1
ATOM 1363 C CA . LYS A 1 190 ? 23.752 -23.482 -30.565 1.00 83.06 190 LYS A CA 1
ATOM 1364 C C . LYS A 1 190 ? 24.744 -22.345 -30.807 1.00 83.06 190 LYS A C 1
ATOM 1366 O O . LYS A 1 190 ? 24.391 -21.331 -31.404 1.00 83.06 190 LYS A O 1
ATOM 1371 N N . ALA A 1 191 ? 26.010 -22.565 -30.459 1.00 77.56 191 ALA A N 1
ATOM 1372 C CA . ALA A 1 191 ? 27.085 -21.595 -30.687 1.00 77.56 191 ALA A CA 1
ATOM 1373 C C . ALA A 1 191 ? 27.313 -21.231 -32.176 1.00 77.56 191 ALA A C 1
ATOM 1375 O O . ALA A 1 191 ? 27.947 -20.220 -32.464 1.00 77.56 191 ALA A O 1
ATOM 1376 N N . ASP A 1 192 ? 26.796 -22.029 -33.119 1.00 82.06 192 ASP A N 1
ATOM 1377 C CA . ASP A 1 192 ? 26.831 -21.795 -34.570 1.00 82.06 192 ASP A CA 1
ATOM 1378 C C . ASP A 1 192 ? 25.484 -21.315 -35.162 1.00 82.06 192 ASP A C 1
ATOM 1380 O O . ASP A 1 192 ? 25.317 -21.258 -36.387 1.00 82.06 192 ASP A O 1
ATOM 1384 N N . ALA A 1 193 ? 24.503 -20.965 -34.320 1.00 80.44 193 ALA A N 1
ATOM 1385 C CA . ALA A 1 193 ? 23.172 -20.550 -34.755 1.00 80.44 193 ALA A CA 1
ATOM 1386 C C . ALA A 1 193 ? 23.219 -19.259 -35.594 1.00 80.44 193 ALA A C 1
ATOM 1388 O O . ALA A 1 193 ? 23.491 -18.170 -35.101 1.00 80.44 193 ALA A O 1
ATOM 1389 N N . LYS A 1 194 ? 22.868 -19.362 -36.883 1.00 79.81 194 LYS A N 1
ATOM 1390 C CA . LYS A 1 194 ? 22.864 -18.223 -37.829 1.00 79.81 194 LYS A CA 1
ATOM 1391 C C . LYS A 1 194 ? 21.757 -17.187 -37.578 1.00 79.81 194 LYS A C 1
ATOM 1393 O O . LYS A 1 194 ? 21.754 -16.138 -38.217 1.00 79.81 194 LYS A O 1
ATOM 1398 N N . LYS A 1 195 ? 20.798 -17.514 -36.708 1.00 82.00 195 LYS A N 1
ATOM 1399 C CA . LYS A 1 195 ? 19.711 -16.659 -36.208 1.00 82.00 195 LYS A CA 1
ATOM 1400 C C . LYS A 1 195 ? 19.335 -17.149 -34.798 1.00 82.00 195 LYS A C 1
ATOM 1402 O O . LYS A 1 195 ? 18.398 -17.940 -34.695 1.00 82.00 195 LYS A O 1
ATOM 1407 N N . PRO A 1 196 ? 20.090 -16.782 -33.749 1.00 87.56 196 PRO A N 1
ATOM 1408 C CA . PRO A 1 196 ? 19.742 -17.164 -32.386 1.00 87.56 196 PRO A CA 1
ATOM 1409 C C . PRO A 1 196 ? 18.427 -16.492 -31.965 1.00 87.56 196 PRO A C 1
ATOM 1411 O O . PRO A 1 196 ? 18.156 -15.351 -32.349 1.00 87.56 196 PRO A O 1
ATOM 1414 N N . VAL A 1 197 ? 17.624 -17.194 -31.170 1.00 90.19 197 VAL A N 1
ATOM 1415 C CA . VAL A 1 197 ? 16.483 -16.635 -30.425 1.00 90.19 197 VAL A CA 1
ATOM 1416 C C . VAL A 1 197 ? 16.989 -15.787 -29.250 1.00 90.19 197 VAL A C 1
ATOM 1418 O O . VAL A 1 197 ? 16.353 -14.801 -28.878 1.00 90.19 197 VAL A O 1
ATOM 1421 N N . TRP A 1 198 ? 18.171 -16.119 -28.723 1.00 92.94 198 TRP A N 1
ATOM 1422 C CA . TRP A 1 198 ? 18.792 -15.515 -27.545 1.00 92.94 198 TRP A CA 1
ATOM 1423 C C . TRP A 1 198 ? 20.109 -14.778 -27.880 1.00 92.94 198 TRP A C 1
ATOM 1425 O O . TRP A 1 198 ? 21.171 -15.136 -27.365 1.00 92.94 198 TRP A O 1
ATOM 1435 N N . PRO A 1 199 ? 20.099 -13.731 -28.735 1.00 82.94 199 PRO A N 1
ATOM 1436 C CA . PRO A 1 199 ? 21.322 -13.060 -29.199 1.00 82.94 199 PRO A CA 1
ATOM 1437 C C . PRO A 1 199 ? 22.139 -12.384 -28.083 1.00 82.94 199 PRO A C 1
ATOM 1439 O O . PRO A 1 199 ? 23.328 -12.146 -28.269 1.00 82.94 199 PRO A O 1
ATOM 1442 N N . GLY A 1 200 ? 21.522 -12.081 -26.934 1.00 80.56 200 GLY A N 1
ATOM 1443 C CA . GLY A 1 200 ? 22.193 -11.548 -25.741 1.00 80.56 200 GLY A CA 1
ATOM 1444 C C . GLY A 1 200 ? 22.645 -12.611 -24.729 1.00 80.56 200 GLY A C 1
ATOM 1445 O O . GLY A 1 200 ? 23.081 -12.256 -23.637 1.00 80.56 200 GLY A O 1
ATOM 1446 N N . GLY A 1 201 ? 22.515 -13.904 -25.043 1.00 86.38 201 GLY A N 1
ATOM 1447 C CA . GLY A 1 201 ? 22.642 -14.982 -24.063 1.00 86.38 201 GLY A CA 1
ATOM 1448 C C . GLY A 1 201 ? 21.363 -15.166 -23.237 1.00 86.38 201 GLY A C 1
ATOM 1449 O O . GLY A 1 201 ? 20.263 -14.923 -23.729 1.00 86.38 201 GLY A O 1
ATOM 1450 N N . ARG A 1 202 ? 21.504 -15.633 -21.987 1.00 89.12 202 ARG A N 1
ATOM 1451 C CA . ARG A 1 202 ? 20.382 -16.022 -21.109 1.00 89.12 202 ARG A CA 1
ATOM 1452 C C . ARG A 1 202 ? 19.300 -14.925 -21.015 1.00 89.12 202 ARG A C 1
ATOM 1454 O O . ARG A 1 202 ? 19.626 -13.831 -20.555 1.00 89.12 202 ARG A O 1
ATOM 1461 N N . PRO A 1 203 ? 18.028 -15.201 -21.364 1.00 93.31 203 PRO A N 1
ATOM 1462 C CA . PRO A 1 203 ? 16.942 -14.242 -21.184 1.00 93.31 203 PRO A CA 1
ATOM 1463 C C . PRO A 1 203 ? 16.659 -13.932 -19.705 1.00 93.31 203 PRO A C 1
ATOM 1465 O O . PRO A 1 203 ? 16.748 -14.797 -18.824 1.00 93.31 203 PRO A O 1
ATOM 1468 N N . GLY A 1 204 ? 16.278 -12.681 -19.452 1.00 92.75 204 GLY A N 1
ATOM 1469 C CA . GLY A 1 204 ? 15.608 -12.238 -18.234 1.00 92.75 204 GLY A CA 1
ATOM 1470 C C . GLY A 1 204 ? 14.087 -12.285 -18.400 1.00 92.75 204 GLY A C 1
ATOM 1471 O O . GLY A 1 204 ? 13.568 -12.030 -19.490 1.00 92.75 204 GLY A O 1
ATOM 1472 N N . PHE A 1 205 ? 13.384 -12.589 -17.308 1.00 95.81 205 PHE A N 1
ATOM 1473 C CA . PHE A 1 205 ? 11.926 -12.692 -17.265 1.00 95.81 205 PHE A CA 1
ATOM 1474 C C . PHE A 1 205 ? 11.359 -11.882 -16.099 1.00 95.81 205 PHE A C 1
ATOM 1476 O O . PHE A 1 205 ? 11.912 -11.933 -15.002 1.00 95.81 205 PHE A O 1
ATOM 1483 N N . THR A 1 206 ? 10.248 -11.183 -16.328 1.00 96.62 206 THR A N 1
ATOM 1484 C CA . THR A 1 206 ? 9.451 -10.516 -15.283 1.00 96.62 206 THR A CA 1
ATOM 1485 C C . THR A 1 206 ? 7.963 -10.700 -15.567 1.00 96.62 206 THR A C 1
ATOM 1487 O O . THR A 1 206 ? 7.545 -10.748 -16.725 1.00 96.62 206 THR A O 1
ATOM 1490 N N . TRP A 1 207 ? 7.152 -10.838 -14.521 1.00 97.88 207 TRP A N 1
ATOM 1491 C CA . TRP A 1 207 ? 5.848 -11.504 -14.577 1.00 97.88 207 TRP A CA 1
ATOM 1492 C C . TRP A 1 207 ? 4.715 -10.555 -14.201 1.00 97.88 207 TRP A C 1
ATOM 1494 O O . TRP A 1 207 ? 4.709 -10.002 -13.103 1.00 97.88 207 TRP A O 1
ATOM 1504 N N . LEU A 1 208 ? 3.757 -10.345 -15.108 1.00 97.81 208 LEU A N 1
ATOM 1505 C CA . LEU A 1 208 ? 2.612 -9.462 -14.892 1.00 97.81 208 LEU A CA 1
ATOM 1506 C C . LEU A 1 208 ? 1.434 -10.272 -14.346 1.00 97.81 208 LEU A C 1
ATOM 1508 O O . LEU A 1 208 ? 0.769 -11.004 -15.085 1.00 97.81 208 LEU A O 1
ATOM 1512 N N . VAL A 1 209 ? 1.177 -10.132 -13.049 1.00 98.19 209 VAL A N 1
ATOM 1513 C CA . VAL A 1 209 ? 0.231 -10.965 -12.296 1.00 98.19 209 VAL A CA 1
ATOM 1514 C C . VAL A 1 209 ? -0.969 -10.125 -11.862 1.00 98.19 209 VAL A C 1
ATOM 1516 O O . VAL A 1 209 ? -0.790 -9.051 -11.289 1.00 98.19 209 VAL A O 1
ATOM 1519 N N . ARG A 1 210 ? -2.197 -10.616 -12.092 1.00 98.00 210 ARG A N 1
ATOM 1520 C CA . ARG A 1 210 ? -3.373 -10.207 -11.306 1.00 98.00 210 ARG A CA 1
ATOM 1521 C C . ARG A 1 210 ? -3.316 -10.964 -9.988 1.00 98.00 210 ARG A C 1
ATOM 1523 O O . ARG A 1 210 ? -3.405 -12.193 -9.982 1.00 98.00 210 ARG A O 1
ATOM 1530 N N . GLY A 1 211 ? -3.095 -10.220 -8.911 1.00 96.94 211 GLY A N 1
ATOM 1531 C CA . GLY A 1 211 ? -2.777 -10.747 -7.592 1.00 96.94 211 GLY A CA 1
ATOM 1532 C C . GLY A 1 211 ? -3.977 -11.303 -6.838 1.00 96.94 211 GLY A C 1
ATOM 1533 O O . GLY A 1 211 ? -4.838 -11.980 -7.407 1.00 96.94 211 GLY A O 1
ATOM 1534 N N . LYS A 1 212 ? -4.004 -11.031 -5.533 1.00 96.44 212 LYS A N 1
ATOM 1535 C CA . LYS A 1 212 ? -4.985 -11.576 -4.597 1.00 96.44 212 LYS A CA 1
ATOM 1536 C C . LYS A 1 212 ? -6.418 -11.284 -5.058 1.00 96.44 212 LYS A C 1
ATOM 1538 O O . LYS A 1 212 ? -6.746 -10.168 -5.461 1.00 96.44 212 LYS A O 1
ATOM 1543 N N . ARG A 1 213 ? -7.283 -12.297 -4.965 1.00 97.25 213 ARG A N 1
ATOM 1544 C CA . ARG A 1 213 ? -8.735 -12.083 -4.941 1.00 97.25 213 ARG A CA 1
ATOM 1545 C C . ARG A 1 213 ? -9.095 -11.528 -3.575 1.00 97.25 213 ARG A C 1
ATOM 1547 O O . ARG A 1 213 ? -8.694 -12.108 -2.574 1.00 97.25 213 ARG A O 1
ATOM 1554 N N . CYS A 1 214 ? -9.805 -10.413 -3.537 1.00 97.38 214 CYS A N 1
ATOM 1555 C CA . CYS A 1 214 ? -10.054 -9.676 -2.308 1.00 97.38 214 CYS A CA 1
ATOM 1556 C C . CYS A 1 214 ? -11.507 -9.841 -1.867 1.00 97.38 214 CYS A C 1
ATOM 1558 O O . CYS A 1 214 ? -12.443 -9.726 -2.668 1.00 97.38 214 CYS A O 1
ATOM 1560 N N . TYR A 1 215 ? -11.702 -10.022 -0.566 1.00 98.00 215 TYR A N 1
ATOM 1561 C CA . TYR A 1 215 ? -12.981 -9.759 0.070 1.00 98.00 215 TYR A CA 1
ATOM 1562 C C . TYR A 1 215 ? -13.390 -8.300 -0.168 1.00 98.00 215 TYR A C 1
ATOM 1564 O O . TYR A 1 215 ? -12.573 -7.394 -0.007 1.00 98.00 215 TYR A O 1
ATOM 1572 N N . GLN A 1 216 ? -14.650 -8.066 -0.528 1.00 97.81 216 GLN A N 1
ATOM 1573 C CA . GLN A 1 216 ? -15.209 -6.729 -0.722 1.00 97.81 216 GLN A CA 1
ATOM 1574 C C . GLN A 1 216 ? -16.414 -6.615 0.204 1.00 97.81 216 GLN A C 1
ATOM 1576 O O . GLN A 1 216 ? -17.470 -7.170 -0.093 1.00 97.81 216 GLN A O 1
ATOM 1581 N N . ALA A 1 217 ? -16.275 -5.919 1.332 1.00 96.81 217 ALA A N 1
ATOM 1582 C CA . ALA A 1 217 ? -17.297 -5.932 2.381 1.00 96.81 217 ALA A CA 1
ATOM 1583 C C . ALA A 1 217 ? -18.663 -5.400 1.893 1.00 96.81 217 ALA A C 1
ATOM 1585 O O . ALA A 1 217 ? -19.708 -5.957 2.226 1.00 96.81 217 ALA A O 1
ATOM 1586 N N . ARG A 1 218 ? -18.667 -4.414 0.977 1.00 97.31 218 ARG A N 1
ATOM 1587 C CA . ARG A 1 218 ? -19.894 -3.917 0.316 1.00 97.31 218 ARG A CA 1
ATOM 1588 C C . ARG A 1 218 ? -20.618 -4.969 -0.543 1.00 97.31 218 ARG A C 1
ATOM 1590 O O . ARG A 1 218 ? -21.764 -4.744 -0.920 1.00 97.31 218 ARG A O 1
ATOM 1597 N N . LYS A 1 219 ? -19.983 -6.111 -0.835 1.00 97.75 219 LYS A N 1
ATOM 1598 C CA . LYS A 1 219 ? -20.539 -7.262 -1.568 1.00 97.75 219 LYS A CA 1
ATOM 1599 C C . LYS A 1 219 ? -20.856 -8.471 -0.674 1.00 97.75 219 LYS A C 1
ATOM 1601 O O . LYS A 1 219 ? -21.167 -9.534 -1.208 1.00 97.75 219 LYS A O 1
ATOM 1606 N N . ASP A 1 220 ? -20.806 -8.340 0.651 1.00 97.81 220 ASP A N 1
ATOM 1607 C CA . ASP A 1 220 ? -21.210 -9.393 1.590 1.00 97.81 220 ASP A CA 1
ATOM 1608 C C . ASP A 1 220 ? -22.485 -8.981 2.344 1.00 97.81 220 ASP A C 1
ATOM 1610 O O . ASP A 1 220 ? -22.486 -8.065 3.166 1.00 97.81 220 ASP A O 1
ATOM 1614 N N . SER A 1 221 ? -23.589 -9.689 2.086 1.00 96.88 221 SER A N 1
ATOM 1615 C CA . SER A 1 221 ? -24.883 -9.420 2.730 1.00 96.88 221 SER A CA 1
ATOM 1616 C C . SER A 1 221 ? -24.942 -9.731 4.235 1.00 96.88 221 SER A C 1
ATOM 1618 O O . SER A 1 221 ? -25.937 -9.398 4.873 1.00 96.88 221 SER A O 1
ATOM 1620 N N . SER A 1 222 ? -23.942 -10.411 4.804 1.00 95.94 222 SER A N 1
ATOM 1621 C CA . SER A 1 222 ? -23.883 -10.769 6.230 1.00 95.94 222 SER A CA 1
ATOM 1622 C C . SER A 1 222 ? -23.355 -9.633 7.111 1.00 95.94 222 SER A C 1
ATOM 1624 O O . SER A 1 222 ? -23.746 -9.535 8.271 1.00 95.94 222 SER A O 1
ATOM 1626 N N . VAL A 1 223 ? -22.558 -8.725 6.536 1.00 95.56 223 VAL A N 1
ATOM 1627 C CA . VAL A 1 223 ? -22.003 -7.531 7.204 1.00 95.56 223 VAL A CA 1
ATOM 1628 C C . VAL A 1 223 ? -22.692 -6.228 6.768 1.00 95.56 223 VAL A C 1
ATOM 1630 O O . VAL A 1 223 ? -22.135 -5.143 6.902 1.00 95.56 223 VAL A O 1
ATOM 1633 N N . GLY A 1 224 ? -23.905 -6.326 6.212 1.00 94.44 224 GLY A N 1
ATOM 1634 C CA . GLY A 1 224 ? -24.704 -5.181 5.749 1.00 94.44 224 GLY A CA 1
ATOM 1635 C C . GLY A 1 224 ? -24.460 -4.742 4.299 1.00 94.44 224 GLY A C 1
ATOM 1636 O O . GLY A 1 224 ? -25.079 -3.778 3.850 1.00 94.44 224 GLY A O 1
ATOM 1637 N N . GLY A 1 225 ? -23.592 -5.432 3.553 1.00 95.25 225 GLY A N 1
ATOM 1638 C CA . GLY A 1 225 ? -23.363 -5.201 2.126 1.00 95.25 225 GLY A CA 1
ATOM 1639 C C . GLY A 1 225 ? -24.459 -5.803 1.239 1.00 95.25 225 GLY A C 1
ATOM 1640 O O . GLY A 1 225 ? -25.566 -6.118 1.675 1.00 95.25 225 GLY A O 1
ATOM 1641 N N . SER A 1 226 ? -24.171 -5.974 -0.051 1.00 94.81 226 SER A N 1
ATOM 1642 C CA . SER A 1 226 ? -25.105 -6.555 -1.024 1.00 94.81 226 SER A CA 1
ATOM 1643 C C . SER A 1 226 ? -24.377 -7.408 -2.061 1.00 94.81 226 SER A C 1
ATOM 1645 O O . SER A 1 226 ? -23.851 -6.905 -3.050 1.00 94.81 226 SER A O 1
ATOM 1647 N N . GLY A 1 227 ? -24.364 -8.721 -1.834 1.00 95.56 227 GLY A N 1
ATOM 1648 C CA . GLY A 1 227 ? -23.773 -9.700 -2.742 1.00 95.56 227 GLY A CA 1
ATOM 1649 C C . GLY A 1 227 ? -23.507 -11.044 -2.062 1.00 95.56 227 GLY A C 1
ATOM 1650 O O . GLY A 1 227 ? -24.019 -11.316 -0.975 1.00 95.56 227 GLY A O 1
ATOM 1651 N N . SER A 1 228 ? -22.716 -11.878 -2.736 1.00 96.75 228 SER A N 1
ATOM 1652 C CA . SER A 1 228 ? -22.392 -13.254 -2.345 1.00 96.75 228 SER A CA 1
ATOM 1653 C C . SER A 1 228 ? -21.014 -13.440 -1.705 1.00 96.75 228 SER A C 1
ATOM 1655 O O . SER A 1 228 ? -20.686 -14.576 -1.375 1.00 96.75 228 SER A O 1
ATOM 1657 N N . HIS A 1 229 ? -20.203 -12.386 -1.538 1.00 98.06 229 HIS A N 1
ATOM 1658 C CA . HIS A 1 229 ? -18.915 -12.518 -0.844 1.00 98.06 229 HIS A CA 1
ATOM 1659 C C . HIS A 1 229 ? -19.149 -12.963 0.602 1.00 98.06 229 HIS A C 1
ATOM 1661 O O . HIS A 1 229 ? -20.165 -12.602 1.190 1.00 98.06 229 HIS A O 1
ATOM 1667 N N . ARG A 1 230 ? -18.217 -13.716 1.177 1.00 97.25 230 ARG A N 1
ATOM 1668 C CA . ARG A 1 230 ? -18.173 -14.098 2.593 1.00 97.25 230 ARG A CA 1
ATOM 1669 C C . ARG A 1 230 ? -16.736 -14.019 3.068 1.00 97.25 230 ARG A C 1
ATOM 1671 O O . ARG A 1 230 ? -15.849 -14.451 2.337 1.00 97.25 230 ARG A O 1
ATOM 1678 N N . TRP A 1 231 ? -16.476 -13.447 4.241 1.00 96.38 231 TRP A N 1
ATOM 1679 C CA . TRP A 1 231 ? -15.099 -13.369 4.744 1.00 96.38 231 TRP A CA 1
ATOM 1680 C C . TRP A 1 231 ? -14.514 -14.767 5.012 1.00 96.38 231 TRP A C 1
ATOM 1682 O O . TRP A 1 231 ? -13.375 -15.025 4.648 1.00 96.38 231 TRP A O 1
ATOM 1692 N N . ASP A 1 232 ? -15.318 -15.682 5.552 1.00 95.19 232 ASP A N 1
ATOM 1693 C CA . ASP A 1 232 ? -14.959 -17.065 5.887 1.00 95.19 232 ASP A CA 1
ATOM 1694 C C . ASP A 1 232 ? -14.927 -18.038 4.689 1.00 95.19 232 ASP A C 1
ATOM 1696 O O . ASP A 1 232 ? -14.467 -19.169 4.838 1.00 95.19 232 ASP A O 1
ATOM 1700 N N . ASP A 1 233 ? -15.346 -17.607 3.491 1.00 96.19 233 ASP A N 1
ATOM 1701 C CA . ASP A 1 233 ? -15.214 -18.382 2.248 1.00 96.19 233 ASP A CA 1
ATOM 1702 C C . ASP A 1 233 ? -14.500 -17.576 1.140 1.00 96.19 233 ASP A C 1
ATOM 1704 O O . ASP A 1 233 ? -15.148 -16.920 0.312 1.00 96.19 233 ASP A O 1
ATOM 1708 N N . PRO A 1 234 ? -13.158 -17.669 1.061 1.00 94.88 234 PRO A N 1
ATOM 1709 C CA . PRO A 1 234 ? -12.351 -17.045 0.013 1.00 94.88 234 PRO A CA 1
ATOM 1710 C C . PRO A 1 234 ? -12.689 -17.469 -1.421 1.00 94.88 234 PRO A C 1
ATOM 1712 O O . PRO A 1 234 ? -12.320 -16.767 -2.365 1.00 94.88 234 PRO A O 1
ATOM 1715 N N . SER A 1 235 ? -13.414 -18.576 -1.632 1.00 93.75 235 SER A N 1
ATOM 1716 C CA . SER A 1 235 ? -13.858 -18.969 -2.979 1.00 93.75 235 SER A CA 1
ATOM 1717 C C . SER A 1 235 ? -14.929 -18.026 -3.544 1.00 93.75 235 SER A C 1
ATOM 1719 O O . SER A 1 235 ? -15.089 -17.935 -4.763 1.00 93.75 235 SER A O 1
ATOM 1721 N N . THR A 1 236 ? -15.604 -17.268 -2.671 1.00 97.31 236 THR A N 1
ATOM 1722 C CA . THR A 1 236 ? -16.567 -16.216 -3.039 1.00 97.31 236 THR A CA 1
ATOM 1723 C C . THR A 1 236 ? -15.913 -14.900 -3.471 1.00 97.31 236 THR A C 1
ATOM 1725 O O . THR A 1 236 ? -16.614 -14.002 -3.940 1.00 97.31 236 THR A O 1
ATOM 1728 N N . TRP A 1 237 ? -14.597 -14.749 -3.291 1.00 97.06 237 TRP A N 1
ATOM 1729 C CA . TRP A 1 237 ? -13.876 -13.508 -3.574 1.00 97.06 237 TRP A CA 1
ATOM 1730 C C . TRP A 1 237 ? -13.538 -13.375 -5.067 1.00 97.06 237 TRP A C 1
ATOM 1732 O O . TRP A 1 237 ? -13.333 -14.360 -5.777 1.00 97.06 237 TRP A O 1
ATOM 1742 N N . GLU A 1 238 ? -13.406 -12.137 -5.542 1.00 96.88 238 GLU A N 1
ATOM 1743 C CA . GLU A 1 238 ? -13.005 -11.808 -6.917 1.00 96.88 238 GLU A CA 1
ATOM 1744 C C . GLU A 1 238 ? -11.759 -10.909 -6.918 1.00 96.88 238 GLU A C 1
ATOM 1746 O O . GLU A 1 238 ? -11.401 -10.302 -5.906 1.00 96.88 238 GLU A O 1
ATOM 1751 N N . TRP A 1 239 ? -11.091 -10.796 -8.064 1.00 97.88 239 TRP A N 1
ATOM 1752 C CA . TRP A 1 239 ? -10.016 -9.822 -8.238 1.00 97.88 239 TRP A CA 1
ATOM 1753 C C . TRP A 1 239 ? -10.564 -8.389 -8.298 1.00 97.88 239 TRP A C 1
ATOM 1755 O O . TRP A 1 239 ? -11.576 -8.132 -8.948 1.00 97.88 239 TRP A O 1
ATOM 1765 N N . THR A 1 240 ? -9.866 -7.447 -7.663 1.00 97.94 240 THR A N 1
ATOM 1766 C CA . THR A 1 240 ? -10.182 -6.013 -7.709 1.00 97.94 240 THR A CA 1
ATOM 1767 C C . THR A 1 240 ? -8.908 -5.174 -7.680 1.00 97.94 240 THR A C 1
ATOM 1769 O O . THR A 1 240 ? -7.873 -5.597 -7.169 1.00 97.94 240 THR A O 1
ATOM 1772 N N . ASP A 1 241 ? -9.011 -3.965 -8.220 1.00 97.38 241 ASP A N 1
ATOM 1773 C CA . ASP A 1 241 ? -8.013 -2.899 -8.134 1.00 97.38 241 ASP A CA 1
ATOM 1774 C C . ASP A 1 241 ? -8.463 -1.742 -7.228 1.00 97.38 241 ASP A C 1
ATOM 1776 O O . ASP A 1 241 ? -7.787 -0.717 -7.148 1.00 97.38 241 ASP A O 1
ATOM 1780 N N . ASN A 1 242 ? -9.615 -1.873 -6.561 1.00 98.19 242 ASN A N 1
ATOM 1781 C CA . ASN A 1 242 ? -10.117 -0.860 -5.641 1.00 98.19 242 ASN A CA 1
ATOM 1782 C C . ASN A 1 242 ? -9.172 -0.726 -4.439 1.00 98.19 242 ASN A C 1
ATOM 1784 O O . ASN A 1 242 ? -8.903 -1.692 -3.722 1.00 98.19 242 ASN A O 1
ATOM 1788 N N . LEU A 1 243 ? -8.679 0.493 -4.221 1.00 98.00 243 LEU A N 1
ATOM 1789 C CA . LEU A 1 243 ? -7.637 0.776 -3.238 1.00 98.00 243 LEU A CA 1
ATOM 1790 C C . LEU A 1 243 ? -8.028 0.376 -1.810 1.00 98.00 243 LEU A C 1
ATOM 1792 O O . LEU A 1 243 ? -7.201 -0.170 -1.081 1.00 98.00 243 LEU A O 1
ATOM 1796 N N . ILE A 1 244 ? -9.284 0.612 -1.431 1.00 98.19 244 ILE A N 1
ATOM 1797 C CA . ILE A 1 244 ? -9.786 0.350 -0.082 1.00 98.19 244 ILE A CA 1
ATOM 1798 C C . ILE A 1 244 ? -10.065 -1.143 0.133 1.00 98.19 244 ILE A C 1
ATOM 1800 O O . ILE A 1 244 ? -9.759 -1.653 1.207 1.00 98.19 244 ILE A O 1
ATOM 1804 N N . ASP A 1 245 ? -10.563 -1.869 -0.874 1.00 97.94 245 ASP A N 1
ATOM 1805 C CA . ASP A 1 245 ? -10.726 -3.330 -0.774 1.00 97.94 245 ASP A CA 1
ATOM 1806 C C . ASP A 1 245 ? -9.371 -4.026 -0.590 1.00 97.94 245 ASP A C 1
ATOM 1808 O O . ASP A 1 245 ? -9.195 -4.847 0.313 1.00 97.94 245 ASP A O 1
ATOM 1812 N N . CYS A 1 246 ? -8.386 -3.656 -1.415 1.00 98.00 246 CYS A N 1
ATOM 1813 C CA . CYS A 1 246 ? -7.019 -4.159 -1.312 1.00 98.00 246 CYS A CA 1
ATOM 1814 C C . CYS A 1 246 ? -6.403 -3.848 0.060 1.00 98.00 246 CYS A C 1
ATOM 1816 O O . CYS A 1 246 ? -5.824 -4.739 0.684 1.00 98.00 246 CYS A O 1
ATOM 1818 N N . ARG A 1 247 ? -6.592 -2.621 0.568 1.00 97.50 247 ARG A N 1
ATOM 1819 C CA . ARG A 1 247 ? -6.189 -2.244 1.928 1.00 97.50 247 ARG A CA 1
ATOM 1820 C C . ARG A 1 247 ? -6.870 -3.114 2.984 1.00 97.50 247 ARG A C 1
ATOM 1822 O O . ARG A 1 247 ? -6.177 -3.646 3.842 1.00 97.50 247 ARG A O 1
ATOM 1829 N N . TYR A 1 248 ? -8.191 -3.288 2.925 1.00 97.56 248 TYR A N 1
ATOM 1830 C CA . TYR A 1 248 ? -8.940 -4.051 3.931 1.00 97.56 248 TYR A CA 1
ATOM 1831 C C . TYR A 1 248 ? -8.425 -5.489 4.056 1.00 97.56 248 TYR A C 1
ATOM 1833 O O . TYR A 1 248 ? -8.244 -5.985 5.163 1.00 97.56 248 TYR A O 1
ATOM 1841 N N . ASN A 1 249 ? -8.094 -6.128 2.931 1.00 97.38 249 ASN A N 1
ATOM 1842 C CA . ASN A 1 249 ? -7.540 -7.485 2.917 1.00 97.38 249 ASN A CA 1
ATOM 1843 C C . ASN A 1 249 ? -6.117 -7.547 3.499 1.00 97.38 249 ASN A C 1
ATOM 1845 O O . ASN A 1 249 ? -5.745 -8.554 4.088 1.00 97.38 249 ASN A O 1
ATOM 1849 N N . TRP A 1 250 ? -5.328 -6.476 3.395 1.00 97.00 250 TRP A N 1
ATOM 1850 C CA . TRP A 1 250 ? -4.022 -6.380 4.056 1.00 97.00 250 TRP A CA 1
ATOM 1851 C C . TRP A 1 250 ? -4.135 -6.040 5.558 1.00 97.00 250 TRP A C 1
ATOM 1853 O O . TRP A 1 250 ? -3.397 -6.595 6.372 1.00 97.00 250 TRP A O 1
ATOM 1863 N N . VAL A 1 251 ? -5.091 -5.199 5.966 1.00 96.50 251 VAL A N 1
ATOM 1864 C CA . VAL A 1 251 ? -5.353 -4.899 7.389 1.00 96.50 251 VAL A CA 1
ATOM 1865 C C . VAL A 1 251 ? -5.897 -6.134 8.118 1.00 96.50 251 VAL A C 1
ATOM 1867 O O . VAL A 1 251 ? -5.394 -6.491 9.183 1.00 96.50 251 VAL A O 1
ATOM 1870 N N . ARG A 1 252 ? -6.873 -6.832 7.526 1.00 96.06 252 ARG A N 1
ATOM 1871 C CA . ARG A 1 252 ? -7.387 -8.113 8.038 1.00 96.06 252 ARG A CA 1
ATOM 1872 C C . ARG A 1 252 ? -6.373 -9.255 7.935 1.00 96.06 252 ARG A C 1
ATOM 1874 O O . ARG A 1 252 ? -6.459 -10.187 8.716 1.00 96.06 252 ARG A O 1
ATOM 1881 N N . GLY A 1 253 ? -5.400 -9.163 7.027 1.00 95.81 253 GLY A N 1
ATOM 1882 C CA . GLY A 1 253 ? -4.301 -10.117 6.873 1.00 95.81 253 GLY A CA 1
ATOM 1883 C C . GLY A 1 253 ? -4.404 -10.991 5.619 1.00 95.81 253 GLY A C 1
ATOM 1884 O O . GLY A 1 253 ? -5.477 -11.436 5.208 1.00 95.81 253 GLY A O 1
ATOM 1885 N N . ILE A 1 254 ? -3.248 -11.260 5.011 1.00 96.12 254 ILE A N 1
ATOM 1886 C CA . ILE A 1 254 ? -3.078 -12.219 3.919 1.00 96.12 254 ILE A CA 1
ATOM 1887 C C . ILE A 1 254 ? -2.549 -13.520 4.528 1.00 96.12 254 ILE A C 1
ATOM 1889 O O . ILE A 1 254 ? -1.442 -13.554 5.067 1.00 96.12 254 ILE A O 1
ATOM 1893 N N . TYR A 1 255 ? -3.351 -14.581 4.433 1.00 95.25 255 TYR A N 1
ATOM 1894 C CA . TYR A 1 255 ? -3.105 -15.866 5.087 1.00 95.25 255 TYR A CA 1
ATOM 1895 C C . TYR A 1 255 ? -2.687 -16.966 4.101 1.00 95.25 255 TYR A C 1
ATOM 1897 O O . TYR A 1 255 ? -3.162 -17.020 2.962 1.00 95.25 255 TYR A O 1
ATOM 1905 N N . ALA A 1 256 ? -1.829 -17.878 4.558 1.00 92.50 256 ALA A N 1
ATOM 1906 C CA . ALA A 1 256 ? -1.340 -19.027 3.807 1.00 92.50 256 ALA A CA 1
ATOM 1907 C C . ALA A 1 256 ? -2.495 -19.944 3.381 1.00 92.50 256 ALA A C 1
ATOM 1909 O O . ALA A 1 256 ? -3.270 -20.429 4.209 1.00 92.50 256 ALA A O 1
ATOM 1910 N N . GLY A 1 257 ? -2.619 -20.183 2.072 1.00 89.62 257 GLY A N 1
ATOM 1911 C CA . GLY A 1 257 ? -3.720 -20.979 1.521 1.00 89.62 257 GLY A CA 1
ATOM 1912 C C . GLY A 1 257 ? -5.110 -20.388 1.779 1.00 89.62 257 GLY A C 1
ATOM 1913 O O . GLY A 1 257 ? -6.071 -21.151 1.846 1.00 89.62 257 GLY A O 1
ATOM 1914 N N . ASP A 1 258 ? -5.190 -19.067 1.978 1.00 91.00 258 ASP A N 1
ATOM 1915 C CA . ASP A 1 258 ? -6.402 -18.309 2.309 1.00 91.00 258 ASP A CA 1
ATOM 1916 C C . ASP A 1 258 ? -7.123 -18.773 3.593 1.00 91.00 258 ASP A C 1
ATOM 1918 O O . ASP A 1 258 ? -8.331 -18.610 3.744 1.00 91.00 258 ASP A O 1
ATOM 1922 N N . ARG A 1 259 ? -6.377 -19.306 4.568 1.00 92.25 259 ARG A N 1
ATOM 1923 C CA . ARG A 1 259 ? -6.891 -19.627 5.911 1.00 92.25 259 ARG A CA 1
ATOM 1924 C C . ARG A 1 259 ? -7.107 -18.364 6.750 1.00 92.25 259 ARG A C 1
ATOM 1926 O O . ARG A 1 259 ? -6.307 -18.044 7.622 1.00 92.25 259 ARG A O 1
ATOM 1933 N N . VAL A 1 260 ? -8.161 -17.621 6.433 1.00 94.31 260 VAL A N 1
ATOM 1934 C CA . VAL A 1 260 ? -8.527 -16.374 7.120 1.00 94.31 260 VAL A CA 1
ATOM 1935 C C . VAL A 1 260 ? -8.676 -16.553 8.631 1.00 94.31 260 VAL A C 1
ATOM 1937 O O . VAL A 1 260 ? -9.163 -17.579 9.098 1.00 94.31 260 VAL A O 1
ATOM 1940 N N . ASP A 1 261 ? -8.259 -15.531 9.381 1.00 93.94 261 ASP A N 1
ATOM 1941 C CA . ASP A 1 261 ? -8.291 -15.461 10.848 1.00 93.94 261 ASP A CA 1
ATOM 1942 C C . ASP A 1 261 ? -7.546 -16.607 11.596 1.00 93.94 261 ASP A C 1
ATOM 1944 O O . ASP A 1 261 ? -7.610 -16.673 12.822 1.00 93.94 261 ASP A O 1
ATOM 1948 N N . ASP A 1 262 ? -6.789 -17.472 10.900 1.00 95.06 262 ASP A N 1
ATOM 1949 C CA . ASP A 1 262 ? -5.898 -18.495 11.482 1.00 95.06 262 ASP A CA 1
ATOM 1950 C C . ASP A 1 262 ? -4.510 -17.872 11.769 1.00 95.06 262 ASP A C 1
ATOM 1952 O O . ASP A 1 262 ? -3.744 -17.622 10.831 1.00 95.06 262 ASP A O 1
ATOM 1956 N N . PRO A 1 263 ? -4.154 -17.565 13.034 1.00 92.44 263 PRO A N 1
ATOM 1957 C CA . PRO A 1 263 ? -2.960 -16.778 13.349 1.00 92.44 263 PRO A CA 1
ATOM 1958 C C . PRO A 1 263 ? -1.651 -17.488 12.980 1.00 92.44 263 PRO A C 1
ATOM 1960 O O . PRO A 1 263 ? -0.688 -16.814 12.617 1.00 92.44 263 PRO A O 1
ATOM 1963 N N . ASP A 1 264 ? -1.626 -18.826 12.985 1.00 94.31 264 ASP A N 1
ATOM 1964 C CA . ASP A 1 264 ? -0.459 -19.625 12.578 1.00 94.31 264 ASP A CA 1
ATOM 1965 C C . ASP A 1 264 ? -0.211 -19.566 11.054 1.00 94.31 264 ASP A C 1
ATOM 1967 O O . ASP A 1 264 ? 0.804 -20.065 10.560 1.00 94.31 264 ASP A O 1
ATOM 1971 N N . MET A 1 265 ? -1.137 -18.968 10.296 1.00 94.38 265 MET A N 1
ATOM 1972 C CA . MET A 1 265 ? -1.112 -18.873 8.835 1.00 94.38 265 MET A CA 1
ATOM 1973 C C . MET A 1 265 ? -0.947 -17.436 8.324 1.00 94.38 265 MET A C 1
ATOM 1975 O O . MET A 1 265 ? -0.917 -17.243 7.110 1.00 94.38 265 MET A O 1
ATOM 1979 N N . LEU A 1 266 ? -0.852 -16.421 9.189 1.00 95.38 266 LEU A N 1
ATOM 1980 C CA . LEU A 1 266 ? -0.675 -15.028 8.762 1.00 95.38 266 LEU A CA 1
ATOM 1981 C C . LEU A 1 266 ? 0.698 -14.836 8.088 1.00 95.38 266 LEU A C 1
ATOM 1983 O O . LEU A 1 266 ? 1.733 -15.092 8.698 1.00 95.38 266 LEU A O 1
ATOM 1987 N N . LEU A 1 267 ? 0.711 -14.368 6.834 1.00 94.12 267 LEU A N 1
ATOM 1988 C CA . LEU A 1 267 ? 1.942 -14.169 6.052 1.00 94.12 267 LEU A CA 1
ATOM 1989 C C . LEU A 1 267 ? 2.320 -12.697 5.885 1.00 94.12 267 LEU A C 1
ATOM 1991 O O . LEU A 1 267 ? 3.492 -12.351 6.007 1.00 94.12 267 LEU A O 1
ATOM 1995 N N . VAL A 1 268 ? 1.346 -11.841 5.557 1.00 95.25 268 VAL A N 1
ATOM 1996 C CA . VAL A 1 268 ? 1.565 -10.412 5.280 1.00 95.25 268 VAL A CA 1
ATOM 1997 C C . VAL A 1 268 ? 0.373 -9.601 5.783 1.00 95.25 268 VAL A C 1
ATOM 1999 O O . VAL A 1 268 ? -0.778 -9.976 5.555 1.00 95.25 268 VAL A O 1
ATOM 2002 N N . GLY A 1 269 ? 0.640 -8.455 6.409 1.00 94.25 269 GLY A N 1
ATOM 2003 C CA . GLY A 1 269 ? -0.393 -7.550 6.912 1.00 94.25 269 GLY A CA 1
ATOM 2004 C C . GLY A 1 269 ? -0.670 -7.693 8.406 1.00 94.25 269 GLY A C 1
ATOM 2005 O O . GLY A 1 269 ? 0.048 -8.389 9.118 1.00 94.25 269 GLY A O 1
ATOM 2006 N N . ARG A 1 270 ? -1.682 -6.969 8.896 1.00 93.88 270 ARG A N 1
ATOM 2007 C CA . ARG A 1 270 ? -1.859 -6.720 10.341 1.00 93.88 270 ARG A CA 1
ATOM 2008 C C . ARG A 1 270 ? -2.611 -7.827 11.089 1.00 93.88 270 ARG A C 1
ATOM 2010 O O . ARG A 1 270 ? -2.496 -7.880 12.308 1.00 93.88 270 ARG A O 1
ATOM 2017 N N . GLY A 1 271 ? -3.358 -8.686 10.389 1.00 94.88 271 GLY A N 1
ATOM 2018 C CA . GLY A 1 271 ? -4.094 -9.804 10.997 1.00 94.88 271 GLY A CA 1
ATOM 2019 C C . GLY A 1 271 ? -5.251 -9.386 11.913 1.00 94.88 271 GLY A C 1
ATOM 2020 O O . GLY A 1 271 ? -5.589 -10.130 12.831 1.00 94.88 271 GLY A O 1
ATOM 2021 N N . LEU A 1 272 ? -5.803 -8.178 11.732 1.00 95.25 272 LEU A N 1
ATOM 2022 C CA . LEU A 1 272 ? -6.825 -7.632 12.631 1.00 95.25 272 LEU A CA 1
ATOM 2023 C C . LEU A 1 272 ? -8.142 -8.405 12.542 1.00 95.25 272 LEU A C 1
ATOM 2025 O O . LEU A 1 272 ? -8.551 -8.828 11.460 1.00 95.25 272 LEU A O 1
ATOM 2029 N N . SER A 1 273 ? -8.867 -8.501 13.656 1.00 93.88 273 SER A N 1
ATOM 2030 C CA . SER A 1 273 ? -10.230 -9.038 13.673 1.00 93.88 273 SER A CA 1
ATOM 2031 C C . SER A 1 273 ? -11.240 -8.102 12.992 1.00 93.88 273 SER A C 1
ATOM 2033 O O . SER A 1 273 ? -11.004 -6.908 12.802 1.00 93.88 273 SER A O 1
ATOM 2035 N N . ALA A 1 274 ? -12.437 -8.620 12.702 1.00 92.69 274 ALA A N 1
ATOM 2036 C CA . ALA A 1 274 ? -13.567 -7.817 12.220 1.00 92.69 274 ALA A CA 1
ATOM 2037 C C . ALA A 1 274 ? -14.123 -6.805 13.254 1.00 92.69 274 ALA A C 1
ATOM 2039 O O . ALA A 1 274 ? -15.052 -6.069 12.928 1.00 92.69 274 ALA A O 1
ATOM 2040 N N . ILE A 1 275 ? -13.586 -6.778 14.483 1.00 91.25 275 ILE A N 1
ATOM 2041 C CA . ILE A 1 275 ? -13.894 -5.774 15.517 1.00 91.25 275 ILE A CA 1
ATOM 2042 C C . ILE A 1 275 ? -12.873 -4.628 15.458 1.00 91.25 275 ILE A C 1
ATOM 2044 O O . ILE A 1 275 ? -13.249 -3.467 15.549 1.00 91.25 275 ILE A O 1
ATOM 2048 N N . GLU A 1 276 ? -11.590 -4.944 15.262 1.00 92.19 276 GLU A N 1
ATOM 2049 C CA . GLU A 1 276 ? -10.498 -3.960 15.155 1.00 92.19 276 GLU A CA 1
ATOM 2050 C C . GLU A 1 276 ? -10.416 -3.306 13.761 1.00 92.19 276 GLU A C 1
ATOM 2052 O O . GLU A 1 276 ? -9.858 -2.219 13.613 1.00 92.19 276 GLU A O 1
ATOM 2057 N N . ALA A 1 277 ? -10.979 -3.961 12.741 1.00 93.44 277 ALA A N 1
ATOM 2058 C CA . ALA A 1 277 ? -11.196 -3.422 11.399 1.00 93.44 277 ALA A CA 1
ATOM 2059 C C . ALA A 1 277 ? -12.654 -3.680 10.949 1.00 93.44 277 ALA A C 1
ATOM 2061 O O . ALA A 1 277 ? -12.917 -4.641 10.204 1.00 93.44 277 ALA A O 1
ATOM 2062 N N . PRO A 1 278 ? -13.618 -2.856 11.412 1.00 94.38 278 PRO A N 1
ATOM 2063 C CA . PRO A 1 278 ? -15.037 -3.044 11.135 1.00 94.38 278 PRO A CA 1
ATOM 2064 C C . PRO A 1 278 ? -15.349 -3.061 9.628 1.00 94.38 278 PRO A C 1
ATOM 2066 O O . PRO A 1 278 ? -15.034 -2.108 8.913 1.00 94.38 278 PRO A O 1
ATOM 2069 N N . PRO A 1 279 ? -16.012 -4.108 9.100 1.00 94.50 279 PRO A N 1
ATOM 2070 C CA . PRO A 1 279 ? -16.263 -4.238 7.663 1.00 94.50 279 PRO A CA 1
ATOM 2071 C C . PRO A 1 279 ? -17.166 -3.138 7.081 1.00 94.50 279 PRO A C 1
ATOM 2073 O O . PRO A 1 279 ? -17.126 -2.909 5.876 1.00 94.50 279 PRO A O 1
ATOM 2076 N N . ALA A 1 280 ? -17.958 -2.444 7.905 1.00 92.81 280 ALA A N 1
ATOM 2077 C CA . ALA A 1 280 ? -18.805 -1.333 7.466 1.00 92.81 280 ALA A CA 1
ATOM 2078 C C . ALA A 1 280 ? -17.994 -0.081 7.070 1.00 92.81 280 ALA A C 1
ATOM 2080 O O . ALA A 1 280 ? -18.351 0.599 6.105 1.00 92.81 280 ALA A O 1
ATOM 2081 N N . ASN A 1 281 ? -16.878 0.192 7.758 1.00 92.94 281 ASN A N 1
ATOM 2082 C CA . ASN A 1 281 ? -16.082 1.417 7.600 1.00 92.94 281 ASN A CA 1
ATOM 2083 C C . ASN A 1 281 ? -15.583 1.613 6.166 1.00 92.94 281 ASN A C 1
ATOM 2085 O O . ASN A 1 281 ? -15.526 2.731 5.657 1.00 92.94 281 ASN A O 1
ATOM 2089 N N . VAL A 1 282 ? -15.270 0.513 5.480 1.00 94.94 282 VAL A N 1
ATOM 2090 C CA . VAL A 1 282 ? -14.736 0.533 4.115 1.00 94.94 282 VAL A CA 1
ATOM 2091 C C . VAL A 1 282 ? -15.789 0.756 3.025 1.00 94.94 282 VAL A C 1
ATOM 2093 O O . VAL A 1 282 ? -15.417 0.964 1.872 1.00 94.94 282 VAL A O 1
ATOM 2096 N N . PHE A 1 283 ? -17.092 0.764 3.338 1.00 96.38 283 PHE A N 1
ATOM 2097 C CA . PHE A 1 283 ? -18.154 0.865 2.324 1.00 96.38 283 PHE A CA 1
ATOM 2098 C C . PHE A 1 283 ? -18.108 2.196 1.559 1.00 96.38 283 PHE A C 1
ATOM 2100 O O . PHE A 1 283 ? -18.013 2.202 0.330 1.00 96.38 283 PHE A O 1
ATOM 2107 N N . ALA A 1 284 ? -18.179 3.326 2.270 1.00 94.25 284 ALA A N 1
ATOM 2108 C CA . ALA A 1 284 ? -18.167 4.645 1.639 1.00 94.25 284 ALA A CA 1
ATOM 2109 C C . ALA A 1 284 ? -16.801 4.971 0.993 1.00 94.25 284 ALA A C 1
ATOM 2111 O O . ALA A 1 284 ? -16.801 5.332 -0.186 1.00 94.25 284 ALA A O 1
ATOM 2112 N N . PRO A 1 285 ? -15.645 4.750 1.654 1.00 96.44 285 PRO A N 1
ATOM 2113 C CA . PRO A 1 285 ? -14.330 4.867 1.024 1.00 96.44 285 PRO A CA 1
ATOM 2114 C C . PRO A 1 285 ? -14.166 4.031 -0.258 1.00 96.44 285 PRO A C 1
ATOM 2116 O O . PRO A 1 285 ? -13.688 4.552 -1.266 1.00 96.44 285 PRO A O 1
ATOM 2119 N N . ALA A 1 286 ? -14.608 2.766 -0.282 1.00 97.75 286 ALA A N 1
ATOM 2120 C CA . ALA A 1 286 ? -14.504 1.937 -1.486 1.00 97.75 286 ALA A CA 1
ATOM 2121 C C . ALA A 1 286 ? -15.408 2.435 -2.626 1.00 97.75 286 ALA A C 1
ATOM 2123 O O . ALA A 1 286 ? -14.991 2.405 -3.785 1.00 97.75 286 ALA A O 1
ATOM 2124 N N . ASN A 1 287 ? -16.603 2.952 -2.318 1.00 97.31 287 ASN A N 1
ATOM 2125 C CA . ASN A 1 287 ? -17.469 3.588 -3.316 1.00 97.31 287 ASN A CA 1
ATOM 2126 C C . ASN A 1 287 ? -16.803 4.836 -3.927 1.00 97.31 287 ASN A C 1
ATOM 2128 O O . ASN A 1 287 ? -16.816 4.990 -5.146 1.00 97.31 287 ASN A O 1
ATOM 2132 N N . VAL A 1 288 ? -16.155 5.673 -3.106 1.00 96.81 288 VAL A N 1
ATOM 2133 C CA . VAL A 1 288 ? -15.380 6.846 -3.562 1.00 96.81 288 VAL A CA 1
ATOM 2134 C C . VAL A 1 288 ? -14.228 6.428 -4.479 1.00 96.81 288 VAL A C 1
ATOM 2136 O O . VAL A 1 288 ? -13.982 7.078 -5.493 1.00 96.81 288 VAL A O 1
ATOM 2139 N N . CYS A 1 289 ? -13.537 5.326 -4.172 1.00 97.62 289 CYS A N 1
ATOM 2140 C CA . CYS A 1 289 ? -12.495 4.765 -5.035 1.00 97.62 289 CYS A CA 1
ATOM 2141 C C . CYS A 1 289 ? -13.026 4.299 -6.405 1.00 97.62 289 CYS A C 1
ATOM 2143 O O . CYS A 1 289 ? -12.339 4.508 -7.408 1.00 97.62 289 CYS A O 1
ATOM 2145 N N . ASP A 1 290 ? -14.230 3.714 -6.459 1.00 97.56 290 ASP A N 1
ATOM 2146 C CA . ASP A 1 290 ? -14.870 3.217 -7.689 1.00 97.56 290 ASP A CA 1
ATOM 2147 C C . ASP A 1 290 ? -15.551 4.313 -8.544 1.00 97.56 290 ASP A C 1
ATOM 2149 O O . ASP A 1 290 ? -15.891 4.040 -9.698 1.00 97.56 290 ASP A O 1
ATOM 2153 N N . GLU A 1 291 ? -15.723 5.545 -8.041 1.00 95.12 291 GLU A N 1
ATOM 2154 C CA . GLU A 1 291 ? -16.338 6.656 -8.790 1.00 95.12 291 GLU A CA 1
ATOM 2155 C C . GLU A 1 291 ? -15.684 6.895 -10.160 1.00 95.12 291 GLU A C 1
ATOM 2157 O O . GLU A 1 291 ? -14.460 6.950 -10.281 1.00 95.12 291 GLU A O 1
ATOM 2162 N N . LEU A 1 292 ? -16.490 7.120 -11.202 1.00 93.88 292 LEU A N 1
ATOM 2163 C CA . LEU A 1 292 ? -15.975 7.381 -12.547 1.00 93.88 292 LEU A CA 1
ATOM 2164 C C . LEU A 1 292 ? -15.536 8.842 -12.718 1.00 93.88 292 LEU A C 1
ATOM 2166 O O . LEU A 1 292 ? -16.358 9.757 -12.761 1.00 93.88 292 LEU A O 1
ATOM 2170 N N . VAL A 1 293 ? -14.231 9.055 -12.898 1.00 90.38 293 VAL A N 1
ATOM 2171 C CA . VAL A 1 293 ? -13.636 10.362 -13.198 1.00 90.38 293 VAL A CA 1
ATOM 2172 C C . VAL A 1 293 ? -13.254 10.426 -14.673 1.00 90.38 293 VAL A C 1
ATOM 2174 O O . VAL A 1 293 ? -12.455 9.628 -15.162 1.00 90.38 293 VAL A O 1
ATOM 2177 N N . ALA A 1 294 ? -13.808 11.405 -15.388 1.00 85.94 294 ALA A N 1
ATOM 2178 C CA . ALA A 1 294 ? -13.489 11.636 -16.793 1.00 85.94 294 ALA A CA 1
ATOM 2179 C C . ALA A 1 294 ? -12.018 12.053 -16.990 1.00 85.94 294 ALA A C 1
ATOM 2181 O O . ALA A 1 294 ? -11.504 12.908 -16.261 1.00 85.94 294 ALA A O 1
ATOM 2182 N N . ILE A 1 295 ? -11.359 11.475 -17.997 1.00 82.75 295 ILE A N 1
ATOM 2183 C CA . ILE A 1 295 ? -9.952 11.743 -18.337 1.00 82.75 295 ILE A CA 1
ATOM 2184 C C . ILE A 1 295 ? -9.836 12.686 -19.539 1.00 82.75 295 ILE A C 1
ATOM 2186 O O . ILE A 1 295 ? -10.758 12.825 -20.342 1.00 82.75 295 ILE A O 1
ATOM 2190 N N . ASP A 1 296 ? -8.698 13.371 -19.660 1.00 72.62 296 ASP A N 1
ATOM 2191 C CA . ASP A 1 296 ? -8.500 14.410 -20.684 1.00 72.62 296 ASP A CA 1
ATOM 2192 C C . ASP A 1 296 ? -8.380 13.827 -22.109 1.00 72.62 296 ASP A C 1
ATOM 2194 O O . ASP A 1 296 ? -8.722 14.498 -23.075 1.00 72.62 296 ASP A O 1
ATOM 2198 N N . ALA A 1 297 ? -7.975 12.556 -22.233 1.00 71.69 297 ALA A N 1
ATOM 2199 C CA . ALA A 1 297 ? -7.939 11.806 -23.494 1.00 71.69 297 ALA A CA 1
ATOM 2200 C C . ALA A 1 297 ? -9.319 11.274 -23.954 1.00 71.69 297 ALA A C 1
ATOM 2202 O O . ALA A 1 297 ? -9.409 10.607 -24.983 1.00 71.69 297 ALA A O 1
ATOM 2203 N N . GLY A 1 298 ? -10.391 11.560 -23.204 1.00 74.94 298 GLY A N 1
ATOM 2204 C CA . GLY A 1 298 ? -11.740 11.039 -23.440 1.00 74.94 298 GLY A CA 1
ATOM 2205 C C . GLY A 1 298 ? -12.036 9.742 -22.677 1.00 74.94 298 GLY A C 1
ATOM 2206 O O . GLY A 1 298 ? -11.146 8.953 -22.374 1.00 74.94 298 GLY A O 1
ATOM 2207 N N . GLY A 1 299 ? -13.311 9.522 -22.344 1.00 86.88 299 GLY A N 1
ATOM 2208 C CA . GLY A 1 299 ? -13.736 8.429 -21.461 1.00 86.88 299 GLY A CA 1
ATOM 2209 C C . GLY A 1 299 ? -13.503 8.727 -19.972 1.00 86.88 299 GLY A C 1
ATOM 2210 O O . GLY A 1 299 ? -13.341 9.884 -19.575 1.00 86.88 299 GLY A O 1
ATOM 2211 N N . SER A 1 300 ? -13.513 7.685 -19.138 1.00 88.69 300 SER A N 1
ATOM 2212 C CA . SER A 1 300 ? -13.394 7.788 -17.675 1.00 88.69 300 SER A CA 1
ATOM 2213 C C . SER A 1 300 ? -12.665 6.597 -17.054 1.00 88.69 300 SER A C 1
ATOM 2215 O O . SER A 1 300 ? -12.891 5.457 -17.456 1.00 88.69 300 SER A O 1
ATOM 2217 N N . GLU A 1 301 ? -11.867 6.856 -16.019 1.00 93.00 301 GLU A N 1
ATOM 2218 C CA . GLU A 1 301 ? -11.277 5.839 -15.136 1.00 93.00 301 GLU A CA 1
ATOM 2219 C C . GLU A 1 301 ? -12.001 5.805 -13.775 1.00 93.00 301 GLU A C 1
ATOM 2221 O O . GLU A 1 301 ? -12.803 6.689 -13.482 1.00 93.00 301 GLU A O 1
ATOM 2226 N N . LYS A 1 302 ? -11.705 4.812 -12.922 1.00 95.50 302 LYS A N 1
ATOM 2227 C CA . LYS A 1 302 ? -12.108 4.870 -11.500 1.00 95.50 302 LYS A CA 1
ATOM 2228 C C . LYS A 1 302 ? -11.252 5.922 -10.780 1.00 95.50 302 LYS A C 1
ATOM 2230 O O . LYS A 1 302 ? -10.073 6.055 -11.114 1.00 95.50 302 LYS A O 1
ATOM 2235 N N . ARG A 1 303 ? -11.792 6.617 -9.776 1.00 95.19 303 ARG A N 1
ATOM 2236 C CA . ARG A 1 303 ? -11.120 7.713 -9.060 1.00 95.19 303 ARG A CA 1
ATOM 2237 C C . ARG A 1 303 ? -9.783 7.285 -8.454 1.00 95.19 303 ARG A C 1
ATOM 2239 O O . ARG A 1 303 ? -8.793 7.988 -8.684 1.00 95.19 303 ARG A O 1
ATOM 2246 N N . TYR A 1 304 ? -9.758 6.163 -7.725 1.00 97.50 304 TYR A N 1
ATOM 2247 C CA . TYR A 1 304 ? -8.564 5.648 -7.045 1.00 97.50 304 TYR A CA 1
ATOM 2248 C C . TYR A 1 304 ? -8.458 4.122 -7.136 1.00 97.50 304 TYR A C 1
ATOM 2250 O O . TYR A 1 304 ? -9.211 3.387 -6.496 1.00 97.50 304 TYR A O 1
ATOM 2258 N N . ARG A 1 305 ? -7.468 3.651 -7.895 1.00 96.56 305 ARG A N 1
ATOM 2259 C CA . ARG A 1 305 ? -7.048 2.246 -7.961 1.00 96.56 305 ARG A CA 1
ATOM 2260 C C . ARG A 1 305 ? -5.729 2.059 -7.211 1.00 96.56 305 ARG A C 1
ATOM 2262 O O . ARG A 1 305 ? -4.970 3.018 -7.066 1.00 96.56 305 ARG A O 1
ATOM 2269 N N . MET A 1 306 ? -5.429 0.840 -6.777 1.00 94.94 306 MET A N 1
ATOM 2270 C CA . MET A 1 306 ? -4.093 0.470 -6.308 1.00 94.94 306 MET A CA 1
ATOM 2271 C C . MET A 1 306 ? -3.590 -0.773 -7.036 1.00 94.94 306 MET A C 1
ATOM 2273 O O . MET A 1 306 ? -4.365 -1.669 -7.368 1.00 94.94 306 MET A O 1
ATOM 2277 N N . ASN A 1 307 ? -2.287 -0.801 -7.296 1.00 96.56 307 ASN A N 1
ATOM 2278 C CA . ASN A 1 307 ? -1.576 -1.925 -7.886 1.00 96.56 307 ASN A CA 1
ATOM 2279 C C . ASN A 1 307 ? -0.177 -1.963 -7.267 1.00 96.56 307 ASN A C 1
ATOM 2281 O O . ASN A 1 307 ? 0.575 -0.999 -7.410 1.00 96.56 307 ASN A O 1
ATOM 2285 N N . GLY A 1 308 ? 0.175 -3.034 -6.561 1.00 93.50 308 GLY A N 1
ATOM 2286 C CA . GLY A 1 308 ? 1.466 -3.099 -5.885 1.00 93.50 308 GLY A CA 1
ATOM 2287 C C . GLY A 1 308 ? 1.719 -4.391 -5.121 1.00 93.50 308 GLY A C 1
ATOM 2288 O O . GLY A 1 308 ? 0.795 -5.103 -4.736 1.00 93.50 308 GLY A O 1
ATOM 2289 N N . VAL A 1 309 ? 3.001 -4.658 -4.885 1.00 94.69 309 VAL A N 1
ATOM 2290 C CA . VAL A 1 309 ? 3.462 -5.639 -3.896 1.00 94.69 309 VAL A CA 1
ATOM 2291 C C . VAL A 1 309 ? 3.608 -4.946 -2.537 1.00 94.69 309 VAL A C 1
ATOM 2293 O O . VAL A 1 309 ? 4.028 -3.787 -2.492 1.00 94.69 309 VAL A O 1
ATOM 2296 N N . VAL A 1 310 ? 3.278 -5.653 -1.459 1.00 94.69 310 VAL A N 1
ATOM 2297 C CA . VAL A 1 310 ? 3.532 -5.350 -0.038 1.00 94.69 310 VAL A CA 1
ATOM 2298 C C . VAL A 1 310 ? 4.322 -6.505 0.575 1.00 94.69 310 VAL A C 1
ATOM 2300 O O . VAL A 1 310 ? 4.075 -7.657 0.215 1.00 94.69 310 VAL A O 1
ATOM 2303 N N . LYS A 1 311 ? 5.260 -6.226 1.482 1.00 92.81 311 LYS A N 1
ATOM 2304 C CA . LYS A 1 311 ? 6.127 -7.259 2.079 1.00 92.81 311 LYS A CA 1
ATOM 2305 C C . LYS A 1 311 ? 5.964 -7.376 3.595 1.00 92.81 311 LYS A C 1
ATOM 2307 O O . LYS A 1 311 ? 5.499 -6.448 4.252 1.00 92.81 311 LYS A O 1
ATOM 2312 N N . ALA A 1 312 ? 6.357 -8.520 4.150 1.00 93.50 312 ALA A N 1
ATOM 2313 C CA . ALA A 1 312 ? 6.324 -8.786 5.591 1.00 93.50 312 ALA A CA 1
ATOM 2314 C C . ALA A 1 312 ? 7.421 -8.055 6.399 1.00 93.50 312 ALA A C 1
ATOM 2316 O O . ALA A 1 312 ? 7.312 -7.967 7.619 1.00 93.50 312 ALA A O 1
ATOM 2317 N N . ASP A 1 313 ? 8.465 -7.538 5.742 1.00 91.38 313 ASP A N 1
ATOM 2318 C CA . ASP A 1 313 ? 9.537 -6.729 6.343 1.00 91.38 313 ASP A CA 1
ATOM 2319 C C . ASP A 1 313 ? 9.297 -5.208 6.239 1.00 91.38 313 ASP A C 1
ATOM 2321 O O . ASP A 1 313 ? 10.023 -4.419 6.844 1.00 91.38 313 ASP A O 1
ATOM 2325 N N . GLU A 1 314 ? 8.256 -4.781 5.519 1.00 89.38 314 GLU A N 1
ATOM 2326 C CA . GLU A 1 314 ? 7.833 -3.382 5.445 1.00 89.38 314 GLU A CA 1
ATOM 2327 C C . GLU A 1 314 ? 6.994 -2.986 6.671 1.00 89.38 314 GLU A C 1
ATOM 2329 O O . GLU A 1 314 ? 6.037 -3.662 7.055 1.00 89.38 314 GLU A O 1
ATOM 2334 N N . ALA A 1 315 ? 7.319 -1.845 7.285 1.00 89.31 315 ALA A N 1
ATOM 2335 C CA . ALA A 1 315 ? 6.608 -1.370 8.467 1.00 89.31 315 ALA A CA 1
ATOM 2336 C C . ALA A 1 315 ? 5.150 -1.002 8.137 1.00 89.31 315 ALA A C 1
ATOM 2338 O O . ALA A 1 315 ? 4.884 -0.246 7.202 1.00 89.31 315 ALA A O 1
ATOM 2339 N N . TYR A 1 316 ? 4.199 -1.468 8.956 1.00 89.75 316 TYR A N 1
ATOM 2340 C CA . TYR A 1 316 ? 2.761 -1.290 8.703 1.00 89.75 316 TYR A CA 1
ATOM 2341 C C . TYR A 1 316 ? 2.350 0.172 8.459 1.00 89.75 316 TYR A C 1
ATOM 2343 O O . TYR A 1 316 ? 1.532 0.433 7.583 1.00 89.75 316 TYR A O 1
ATOM 2351 N N . VAL A 1 317 ? 2.943 1.131 9.179 1.00 84.50 317 VAL A N 1
ATOM 2352 C CA . VAL A 1 317 ? 2.663 2.564 8.981 1.00 84.50 317 VAL A CA 1
ATOM 2353 C C . VAL A 1 317 ? 3.119 3.074 7.608 1.00 84.50 317 VAL A C 1
ATOM 2355 O O . VAL A 1 317 ? 2.438 3.903 7.020 1.00 84.50 317 VAL A O 1
ATOM 2358 N N . GLU A 1 318 ? 4.210 2.547 7.047 1.00 86.81 318 GLU A N 1
ATOM 2359 C CA . GLU A 1 318 ? 4.706 2.959 5.726 1.00 86.81 318 GLU A CA 1
ATOM 2360 C C . GLU A 1 318 ? 3.843 2.372 4.594 1.00 86.81 318 GLU A C 1
ATOM 2362 O O . GLU A 1 318 ? 3.625 3.028 3.574 1.00 86.81 318 GLU A O 1
ATOM 2367 N N . ILE A 1 319 ? 3.253 1.189 4.804 1.00 90.88 319 ILE A N 1
ATOM 2368 C CA . ILE A 1 319 ? 2.239 0.628 3.897 1.00 90.88 319 ILE A CA 1
ATOM 2369 C C . ILE A 1 319 ? 0.923 1.429 3.971 1.00 90.88 319 ILE A C 1
ATOM 2371 O O . ILE A 1 319 ? 0.341 1.732 2.927 1.00 90.88 319 ILE A O 1
ATOM 2375 N N . GLU A 1 320 ? 0.470 1.831 5.164 1.00 91.12 320 GLU A N 1
ATOM 2376 C CA . GLU A 1 320 ? -0.690 2.731 5.324 1.00 91.12 320 GLU A CA 1
ATOM 2377 C C . GLU A 1 320 ? -0.422 4.102 4.661 1.00 91.12 320 GLU A C 1
ATOM 2379 O O . GLU A 1 320 ? -1.270 4.600 3.919 1.00 91.12 320 GLU A O 1
ATOM 2384 N N . GLU A 1 321 ? 0.781 4.677 4.821 1.00 88.62 321 GLU A N 1
ATOM 2385 C CA . GLU A 1 321 ? 1.231 5.883 4.098 1.00 88.62 321 GLU A CA 1
ATOM 2386 C C . GLU A 1 321 ? 1.153 5.684 2.568 1.00 88.62 321 GLU A C 1
ATOM 2388 O O . GLU A 1 321 ? 0.682 6.572 1.853 1.00 88.62 321 GLU A O 1
ATOM 2393 N N . HIS A 1 322 ? 1.559 4.519 2.043 1.00 90.25 322 HIS A N 1
ATOM 2394 C CA . HIS A 1 322 ? 1.461 4.200 0.612 1.00 90.25 322 HIS A CA 1
ATOM 2395 C C . HIS A 1 322 ? 0.007 4.074 0.118 1.00 90.25 322 HIS A C 1
ATOM 2397 O O . HIS A 1 322 ? -0.303 4.565 -0.973 1.00 90.25 322 HIS A O 1
ATOM 2403 N N . PHE A 1 323 ? -0.900 3.478 0.902 1.00 94.44 323 PHE A N 1
ATOM 2404 C CA . PHE A 1 323 ? -2.334 3.457 0.583 1.00 94.44 323 PHE A CA 1
ATOM 2405 C C . PHE A 1 323 ? -2.941 4.872 0.608 1.00 94.44 323 PHE A C 1
ATOM 2407 O O . PHE A 1 323 ? -3.626 5.257 -0.343 1.00 94.44 323 PHE A O 1
ATOM 2414 N N . ALA A 1 324 ? -2.647 5.679 1.634 1.00 92.50 324 ALA A N 1
ATOM 2415 C CA . ALA A 1 324 ? -3.174 7.040 1.769 1.00 92.50 324 ALA A CA 1
ATOM 2416 C C . ALA A 1 324 ? -2.697 7.942 0.621 1.00 92.50 324 ALA A C 1
ATOM 2418 O O . ALA A 1 324 ? -3.510 8.593 -0.046 1.00 92.50 324 ALA A O 1
ATOM 2419 N N . ALA A 1 325 ? -1.397 7.904 0.311 1.00 90.56 325 ALA A N 1
ATOM 2420 C CA . ALA A 1 325 ? -0.817 8.632 -0.812 1.00 90.56 325 ALA A CA 1
ATOM 2421 C C . ALA A 1 325 ? -1.430 8.203 -2.156 1.00 90.56 325 ALA A C 1
ATOM 2423 O O . ALA A 1 325 ? -1.736 9.056 -2.990 1.00 90.56 325 ALA A O 1
ATOM 2424 N N . ALA A 1 326 ? -1.687 6.907 -2.367 1.00 93.19 326 ALA A N 1
ATOM 2425 C CA . ALA A 1 326 ? -2.257 6.412 -3.621 1.00 93.19 326 ALA A CA 1
ATOM 2426 C C . ALA A 1 326 ? -3.696 6.906 -3.898 1.00 93.19 326 ALA A C 1
ATOM 2428 O O . ALA A 1 326 ? -4.091 7.009 -5.066 1.00 93.19 326 ALA A O 1
ATOM 2429 N N . CYS A 1 327 ? -4.452 7.284 -2.859 1.00 94.25 327 CYS A N 1
ATOM 2430 C CA . CYS A 1 327 ? -5.769 7.927 -2.976 1.00 94.25 327 CYS A CA 1
ATOM 2431 C C . CYS A 1 327 ? -5.785 9.449 -2.728 1.00 94.25 327 CYS A C 1
ATOM 2433 O O . CYS A 1 327 ? -6.867 10.034 -2.681 1.00 94.25 327 CYS A O 1
ATOM 2435 N N . GLY A 1 328 ? -4.628 10.101 -2.541 1.00 90.31 328 GLY A N 1
ATOM 2436 C CA . GLY A 1 328 ? -4.566 11.519 -2.140 1.00 90.31 328 GLY A CA 1
ATOM 2437 C C . GLY A 1 328 ? -5.374 11.815 -0.870 1.00 90.31 328 GLY A C 1
ATOM 2438 O O . GLY A 1 328 ? -5.994 12.874 -0.762 1.00 90.31 328 GLY A O 1
ATOM 2439 N N . GLY A 1 329 ? -5.447 10.821 0.014 1.00 89.88 329 GLY A N 1
ATOM 2440 C CA . GLY A 1 329 ? -6.300 10.780 1.192 1.00 89.88 329 GLY A CA 1
ATOM 2441 C C . GLY A 1 329 ? -5.533 11.034 2.484 1.00 89.88 329 GLY A C 1
ATOM 2442 O O . GLY A 1 329 ? -4.435 11.590 2.474 1.00 89.88 329 GLY A O 1
ATOM 2443 N N . VAL A 1 330 ? -6.115 10.611 3.603 1.00 88.12 330 VAL A N 1
ATOM 2444 C CA . VAL A 1 330 ? -5.489 10.667 4.931 1.00 88.12 330 VAL A CA 1
ATOM 2445 C C . VAL A 1 330 ? -5.787 9.421 5.750 1.00 88.12 330 VAL A C 1
ATOM 2447 O O . VAL A 1 330 ? -6.862 8.839 5.632 1.00 88.12 330 VAL A O 1
ATOM 2450 N N . ILE A 1 331 ? -4.833 9.049 6.603 1.00 89.38 331 ILE A N 1
ATOM 2451 C CA . ILE A 1 331 ? -5.056 8.103 7.698 1.00 89.38 331 ILE A CA 1
ATOM 2452 C C . ILE A 1 331 ? -5.875 8.827 8.778 1.00 89.38 331 ILE A C 1
ATOM 2454 O O . ILE A 1 331 ? -5.598 9.990 9.080 1.00 89.38 331 ILE A O 1
ATOM 2458 N N . VAL A 1 332 ? -6.886 8.151 9.315 1.00 89.44 332 VAL A N 1
ATOM 2459 C CA . VAL A 1 332 ? -7.835 8.642 10.328 1.00 89.44 332 VAL A CA 1
ATOM 2460 C C . VAL A 1 332 ? -8.117 7.535 11.347 1.00 89.44 332 VAL A C 1
ATOM 2462 O O . VAL A 1 332 ? -7.922 6.356 11.042 1.00 89.44 332 VAL A O 1
ATOM 2465 N N . GLN A 1 333 ? -8.577 7.891 12.548 1.00 86.62 333 GLN A N 1
ATOM 2466 C CA . GLN A 1 333 ? -8.794 6.936 13.647 1.00 86.62 333 GLN A CA 1
ATOM 2467 C C . GLN A 1 333 ? -10.256 6.901 14.153 1.00 86.62 333 GLN A C 1
ATOM 2469 O O . GLN A 1 333 ? -10.489 7.150 15.335 1.00 86.62 333 GLN A O 1
ATOM 2474 N N . PRO A 1 334 ? -11.255 6.638 13.282 1.00 79.81 334 PRO A N 1
ATOM 2475 C CA . PRO A 1 334 ? -12.668 6.668 13.659 1.00 79.81 334 PRO A CA 1
ATOM 2476 C C . PRO A 1 334 ? -13.043 5.488 14.562 1.00 79.81 334 PRO A C 1
ATOM 2478 O O . PRO A 1 334 ? -12.632 4.354 14.306 1.00 79.81 334 PRO A O 1
ATOM 2481 N N . GLU A 1 335 ? -13.853 5.740 15.592 1.00 76.44 335 GLU A N 1
ATOM 2482 C CA . GLU A 1 335 ? -14.429 4.716 16.492 1.00 76.44 335 GLU A CA 1
ATOM 2483 C C . GLU A 1 335 ? -13.395 3.768 17.161 1.00 76.44 335 GLU A C 1
ATOM 2485 O O . GLU A 1 335 ? -13.743 2.705 17.677 1.00 76.44 335 GLU A O 1
ATOM 2490 N N . GLY A 1 336 ? -12.108 4.141 17.178 1.00 74.94 336 GLY A N 1
ATOM 2491 C CA . GLY A 1 336 ? -11.001 3.312 17.680 1.00 74.94 336 GLY A CA 1
ATOM 2492 C C . GLY A 1 336 ? -10.392 2.331 16.663 1.00 74.94 336 GLY A C 1
ATOM 2493 O O . GLY A 1 336 ? -9.459 1.605 17.013 1.00 74.94 336 GLY A O 1
ATOM 2494 N N . ALA A 1 337 ? -10.868 2.321 15.415 1.00 84.19 337 ALA A N 1
ATOM 2495 C CA . ALA A 1 337 ? -10.196 1.666 14.293 1.00 84.19 337 ALA A CA 1
ATOM 2496 C C . ALA A 1 337 ? -9.080 2.564 13.716 1.00 84.19 337 ALA A C 1
ATOM 2498 O O . ALA A 1 337 ? -8.945 3.732 14.073 1.00 84.19 337 ALA A O 1
ATOM 2499 N N . VAL A 1 338 ? -8.280 2.032 12.784 1.00 88.56 338 VAL A N 1
ATOM 2500 C CA . VAL A 1 338 ? -7.366 2.836 11.949 1.00 88.56 338 VAL A CA 1
ATOM 2501 C C . VAL A 1 338 ? -7.797 2.674 10.502 1.00 88.56 338 VAL A C 1
ATOM 2503 O O . VAL A 1 338 ? -7.714 1.574 9.952 1.00 88.56 338 VAL A O 1
ATOM 2506 N N . GLU A 1 339 ? -8.233 3.762 9.879 1.00 90.38 339 GLU A N 1
ATOM 2507 C CA . GLU A 1 339 ? -8.816 3.774 8.539 1.00 90.38 339 GLU A CA 1
ATOM 2508 C C . GLU A 1 339 ? -8.129 4.785 7.617 1.00 90.38 339 GLU A C 1
ATOM 2510 O O . GLU A 1 339 ? -7.312 5.600 8.044 1.00 90.38 339 GLU A O 1
ATOM 2515 N N . ILE A 1 340 ? -8.452 4.723 6.324 1.00 93.00 340 ILE A N 1
ATOM 2516 C CA . ILE A 1 340 ? -7.995 5.698 5.330 1.00 93.00 340 ILE A CA 1
ATOM 2517 C C . ILE A 1 340 ? -9.208 6.312 4.642 1.00 93.00 340 ILE A C 1
ATOM 2519 O O . ILE A 1 340 ? -10.006 5.605 4.027 1.00 93.00 340 ILE A O 1
ATOM 2523 N N . GLU A 1 341 ? -9.316 7.637 4.716 1.00 92.62 341 GLU A N 1
ATOM 2524 C CA . GLU A 1 341 ? -10.281 8.419 3.952 1.00 92.62 341 GLU A CA 1
ATOM 2525 C C . GLU A 1 341 ? -9.659 8.855 2.610 1.00 92.62 341 GLU A C 1
ATOM 2527 O O . GLU A 1 341 ? -8.704 9.638 2.614 1.00 92.62 341 GLU A O 1
ATOM 2532 N N . PRO A 1 342 ? -10.187 8.399 1.455 1.00 95.25 342 PRO A N 1
ATOM 2533 C CA . PRO A 1 342 ? -9.733 8.829 0.135 1.00 95.25 342 PRO A CA 1
ATOM 2534 C C . PRO A 1 342 ? -9.959 10.323 -0.109 1.00 95.25 342 PRO A C 1
ATOM 2536 O O . PRO A 1 342 ? -10.907 10.907 0.410 1.00 95.25 342 PRO A O 1
ATOM 2539 N N . GLY A 1 343 ? -9.139 10.946 -0.961 1.00 92.38 343 GLY A N 1
ATOM 2540 C CA . GLY A 1 343 ? -9.255 12.374 -1.262 1.00 92.38 343 GLY A CA 1
ATOM 2541 C C . GLY A 1 343 ? -10.591 12.734 -1.926 1.00 92.38 343 GLY A C 1
ATOM 2542 O O . GLY A 1 343 ? -10.765 12.518 -3.130 1.00 92.38 343 GLY A O 1
ATOM 2543 N N . GLN A 1 344 ? -11.518 13.310 -1.159 1.00 92.56 344 GLN A N 1
ATOM 2544 C CA . GLN A 1 344 ? -12.865 13.683 -1.599 1.00 92.56 344 GLN A CA 1
ATOM 2545 C C . GLN A 1 344 ? -13.329 15.027 -1.025 1.00 92.56 344 GLN A C 1
ATOM 2547 O O . GLN A 1 344 ? -12.845 15.490 0.007 1.00 92.56 344 GLN A O 1
ATOM 2552 N N . ALA A 1 345 ? -14.326 15.633 -1.674 1.00 91.69 345 ALA A N 1
ATOM 2553 C CA . ALA A 1 345 ? -15.055 16.766 -1.121 1.00 91.69 345 ALA A CA 1
ATOM 2554 C C . ALA A 1 345 ? -16.178 16.272 -0.193 1.00 91.69 345 ALA A C 1
ATOM 2556 O O . ALA A 1 345 ? -17.122 15.642 -0.666 1.00 91.69 345 ALA A O 1
ATOM 2557 N N . LYS A 1 346 ? -16.100 16.583 1.106 1.00 89.88 346 LYS A N 1
ATOM 2558 C CA . LYS A 1 346 ? -17.156 16.275 2.088 1.00 89.88 346 LYS A CA 1
ATOM 2559 C C . LYS A 1 346 ? -18.069 17.485 2.306 1.00 89.88 346 LYS A C 1
ATOM 2561 O O . LYS A 1 346 ? -17.693 18.628 2.039 1.00 89.88 346 LYS A O 1
ATOM 2566 N N . SER A 1 347 ? -19.261 17.237 2.845 1.00 91.31 347 SER A N 1
ATOM 2567 C CA . SER A 1 347 ? -20.045 18.288 3.509 1.00 91.31 347 SER A CA 1
ATOM 2568 C C . SER A 1 347 ? -19.544 18.466 4.949 1.00 91.31 347 SER A C 1
ATOM 2570 O O . SER A 1 347 ? -19.138 17.473 5.554 1.00 91.31 347 SER A O 1
ATOM 2572 N N . PRO A 1 348 ? -19.564 19.684 5.520 1.00 94.94 348 PRO A N 1
ATOM 2573 C CA . PRO A 1 348 ? -19.282 19.871 6.939 1.00 94.94 348 PRO A CA 1
ATOM 2574 C C . PRO A 1 348 ? -20.356 19.207 7.809 1.00 94.94 348 PRO A C 1
ATOM 2576 O O . PRO A 1 348 ? -21.548 19.354 7.537 1.00 94.94 348 PRO A O 1
ATOM 2579 N N . VAL A 1 349 ? -19.923 18.515 8.863 1.00 95.44 349 VAL A N 1
ATOM 2580 C CA . VAL A 1 349 ? -20.793 17.836 9.839 1.00 95.44 349 VAL A CA 1
ATOM 2581 C C . VAL A 1 349 ? -20.989 18.655 11.118 1.00 95.44 349 VAL A C 1
ATOM 2583 O O . VAL A 1 349 ? -22.031 18.539 11.756 1.00 95.44 349 VAL A O 1
ATOM 2586 N N . PHE A 1 350 ? -20.047 19.548 11.452 1.00 96.88 350 PHE A N 1
ATOM 2587 C CA . PHE A 1 350 ? -20.142 20.447 12.608 1.00 96.88 350 PHE A CA 1
ATOM 2588 C C . PHE A 1 350 ? -19.897 21.922 12.246 1.00 96.88 350 PHE A C 1
ATOM 2590 O O . PHE A 1 350 ? -19.242 22.261 11.258 1.00 96.88 350 PHE A O 1
ATOM 2597 N N . PHE A 1 351 ? -20.445 22.825 13.059 1.00 97.19 351 PHE A N 1
ATOM 2598 C CA . PHE A 1 351 ? -20.384 24.275 12.862 1.00 97.19 351 PHE A CA 1
ATOM 2599 C C . PHE A 1 351 ? -20.158 24.942 14.219 1.00 97.19 351 PHE A C 1
ATOM 2601 O O . PHE A 1 351 ? -20.856 24.611 15.174 1.00 97.19 351 PHE A O 1
ATOM 2608 N N . PHE A 1 352 ? -19.208 25.873 14.311 1.00 97.00 352 PHE A N 1
ATOM 2609 C CA . PHE A 1 352 ? -18.917 26.589 15.556 1.00 97.00 352 PHE A CA 1
ATOM 2610 C C . PHE A 1 352 ? -18.413 28.018 15.311 1.00 97.00 352 PHE A C 1
ATOM 2612 O O . PHE A 1 352 ? -18.022 28.402 14.201 1.00 97.00 352 PHE A O 1
ATOM 2619 N N . SER A 1 353 ? -18.441 28.832 16.359 1.00 96.69 353 SER A N 1
ATOM 2620 C CA . SER A 1 353 ? -18.152 30.264 16.334 1.00 96.69 353 SER A CA 1
ATOM 2621 C C . SER A 1 353 ? -17.169 30.682 17.433 1.00 96.69 353 SER A C 1
ATOM 2623 O O . SER A 1 353 ? -16.710 29.862 18.224 1.00 96.69 353 SER A O 1
ATOM 2625 N N . ASP A 1 354 ? -16.853 31.979 17.512 1.00 95.19 354 ASP A N 1
ATOM 2626 C CA . ASP A 1 354 ? -16.105 32.543 18.648 1.00 95.19 354 ASP A CA 1
ATOM 2627 C C . ASP A 1 354 ? -16.842 32.414 20.001 1.00 95.19 354 ASP A C 1
ATOM 2629 O O . ASP A 1 354 ? -16.206 32.555 21.045 1.00 95.19 354 ASP A O 1
ATOM 2633 N N . GLU A 1 355 ? -18.160 32.180 19.997 1.00 94.06 355 GLU A N 1
ATOM 2634 C CA . GLU A 1 355 ? -18.992 32.056 21.206 1.00 94.06 355 GLU A CA 1
ATOM 2635 C C . GLU A 1 355 ? -18.986 30.619 21.770 1.00 94.06 355 GLU A C 1
ATOM 2637 O O . GLU A 1 355 ? -19.242 30.425 22.957 1.00 94.06 355 GLU A O 1
ATOM 2642 N N . ASP A 1 356 ? -18.605 29.632 20.950 1.00 95.69 356 ASP A N 1
ATOM 2643 C CA . ASP A 1 356 ? -18.501 28.209 21.310 1.00 95.69 356 ASP A CA 1
ATOM 2644 C C . ASP A 1 356 ? -17.113 27.819 21.858 1.00 95.69 356 ASP A C 1
ATOM 2646 O O . ASP A 1 356 ? -16.907 26.692 22.306 1.00 95.69 356 ASP A O 1
ATOM 2650 N N . LEU A 1 357 ? -16.135 28.731 21.821 1.00 94.81 357 LEU A N 1
ATOM 2651 C CA . LEU A 1 357 ? -14.773 28.491 22.309 1.00 94.81 357 LEU A CA 1
ATOM 2652 C C . LEU A 1 357 ? -14.751 28.403 23.843 1.00 94.81 357 LEU A C 1
ATOM 2654 O O . LEU A 1 357 ? -15.224 29.310 24.534 1.00 94.81 357 LEU A O 1
ATOM 2658 N N . LEU A 1 358 ? -14.149 27.346 24.399 1.00 93.62 358 LEU A N 1
ATOM 2659 C CA . LEU A 1 358 ? -14.140 27.118 25.846 1.00 93.62 358 LEU A CA 1
ATOM 2660 C C . LEU A 1 358 ? -13.445 28.270 26.594 1.00 93.62 358 LEU A C 1
ATOM 2662 O O . LEU A 1 358 ? -12.245 28.510 26.432 1.00 93.62 358 LEU A O 1
ATOM 2666 N N . VAL A 1 359 ? -14.190 28.969 27.455 1.00 89.56 359 VAL A N 1
ATOM 2667 C CA . VAL A 1 359 ? -13.704 30.155 28.177 1.00 89.56 359 VAL A CA 1
ATOM 2668 C C . VAL A 1 359 ? -12.500 29.808 29.060 1.00 89.56 359 VAL A C 1
ATOM 2670 O O . VAL A 1 359 ? -12.597 28.999 29.979 1.00 89.56 359 VAL A O 1
ATOM 2673 N N . GLY A 1 360 ? -11.366 30.463 28.798 1.00 85.44 360 GLY A N 1
ATOM 2674 C CA . GLY A 1 360 ? -10.104 30.237 29.510 1.00 85.44 360 GLY A CA 1
ATOM 2675 C C . GLY A 1 360 ? -9.206 29.149 28.908 1.00 85.44 360 GLY A C 1
ATOM 2676 O O . GLY A 1 360 ? -8.111 28.942 29.424 1.00 85.44 360 GLY A O 1
ATOM 2677 N N . SER A 1 361 ? -9.625 28.488 27.822 1.00 90.06 361 SER A N 1
ATOM 2678 C CA . SER A 1 361 ? -8.729 27.662 27.002 1.00 90.06 361 SER A CA 1
ATOM 2679 C C . SER A 1 361 ? -7.770 28.520 26.164 1.00 90.06 361 SER A C 1
ATOM 2681 O O . SER A 1 361 ? -8.013 29.706 25.918 1.00 90.06 361 SER A O 1
ATOM 2683 N N . THR A 1 362 ? -6.668 27.915 25.719 1.00 89.75 362 THR A N 1
ATOM 2684 C CA . THR A 1 362 ? -5.760 28.526 24.741 1.00 89.75 362 THR A CA 1
ATOM 2685 C C . THR A 1 362 ? -6.278 28.248 23.335 1.00 89.75 362 THR A C 1
ATOM 2687 O O . THR A 1 362 ? -6.551 27.100 22.998 1.00 89.75 362 THR A O 1
ATOM 2690 N N . VAL A 1 363 ? -6.353 29.288 22.504 1.00 93.50 363 VAL A N 1
ATOM 2691 C CA . VAL A 1 363 ? -6.590 29.161 21.062 1.00 93.50 363 VAL A CA 1
ATOM 2692 C C . VAL A 1 363 ? -5.317 29.550 20.325 1.00 93.50 363 VAL A C 1
ATOM 2694 O O . VAL A 1 363 ? -4.863 30.691 20.424 1.00 93.50 363 VAL A O 1
ATOM 2697 N N . GLU A 1 364 ? -4.758 28.600 19.585 1.00 93.50 364 GLU A N 1
ATOM 2698 C CA . GLU A 1 364 ? -3.640 28.810 18.665 1.00 93.50 364 GLU A CA 1
ATOM 2699 C C . GLU A 1 364 ? -4.217 28.952 17.249 1.00 93.50 364 GLU A C 1
ATOM 2701 O O . GLU A 1 364 ? -5.075 28.169 16.842 1.00 93.50 364 GLU A O 1
ATOM 2706 N N . PHE A 1 365 ? -3.785 29.958 16.490 1.00 93.50 365 PHE A N 1
ATOM 2707 C CA . PHE A 1 365 ? -4.250 30.168 15.119 1.00 93.50 365 PHE A CA 1
ATOM 2708 C C . PHE A 1 365 ? -3.193 30.879 14.275 1.00 93.50 365 PHE A C 1
ATOM 2710 O O . PHE A 1 365 ? -2.543 31.809 14.755 1.00 93.50 365 PHE A O 1
ATOM 2717 N N . SER A 1 366 ? -3.084 30.479 13.009 1.00 89.81 366 SER A N 1
ATOM 2718 C CA . SER A 1 366 ? -2.351 31.197 11.969 1.00 89.81 366 SER A CA 1
ATOM 2719 C C . SER A 1 366 ? -3.146 31.178 10.665 1.00 89.81 366 SER A C 1
ATOM 2721 O O . SER A 1 366 ? -3.698 30.139 10.302 1.00 89.81 366 SER A O 1
ATOM 2723 N N . ASP A 1 367 ? -3.171 32.296 9.936 1.00 88.00 367 ASP A N 1
ATOM 2724 C CA . ASP A 1 367 ? -3.625 32.368 8.539 1.00 88.00 367 ASP A CA 1
ATOM 2725 C C . ASP A 1 367 ? -2.461 32.406 7.529 1.00 88.00 367 ASP A C 1
ATOM 2727 O O . ASP A 1 367 ? -2.657 32.698 6.350 1.00 88.00 367 ASP A O 1
ATOM 2731 N N . THR A 1 368 ? -1.250 32.068 7.983 1.00 84.44 368 THR A N 1
ATOM 2732 C CA . THR A 1 368 ? -0.035 31.910 7.171 1.00 84.44 368 THR A CA 1
ATOM 2733 C C . THR A 1 368 ? 0.736 30.646 7.563 1.00 84.44 368 THR A C 1
ATOM 2735 O O . THR A 1 368 ? 0.678 30.199 8.712 1.00 84.44 368 THR A O 1
ATOM 2738 N N . LEU A 1 369 ? 1.492 30.083 6.617 1.00 80.62 369 LEU A N 1
ATOM 2739 C CA . LEU A 1 369 ? 2.455 29.009 6.879 1.00 80.62 369 LEU A CA 1
ATOM 2740 C C . LEU A 1 369 ? 3.875 29.597 6.966 1.00 80.62 369 LEU A C 1
ATOM 2742 O O . LEU A 1 369 ? 4.197 30.502 6.190 1.00 80.62 369 LEU A O 1
ATOM 2746 N N . PRO A 1 370 ? 4.734 29.120 7.885 1.00 78.81 370 PRO A N 1
ATOM 2747 C CA . PRO A 1 370 ? 6.156 29.450 7.881 1.00 78.81 370 PRO A CA 1
ATOM 2748 C C . PRO A 1 370 ? 6.838 29.062 6.562 1.00 78.81 370 PRO A C 1
ATOM 2750 O O . PRO A 1 370 ? 6.498 28.059 5.946 1.00 78.81 370 PRO A O 1
ATOM 2753 N N . GLU A 1 371 ? 7.882 29.793 6.165 1.00 74.75 371 GLU A N 1
ATOM 2754 C CA . GLU A 1 371 ? 8.695 29.446 4.984 1.00 74.75 371 GLU A CA 1
ATOM 2755 C C . GLU A 1 371 ? 9.387 28.071 5.102 1.00 74.75 371 GLU A C 1
ATOM 2757 O O . GLU A 1 371 ? 9.687 27.441 4.091 1.00 74.75 371 GLU A O 1
ATOM 2762 N N . SER A 1 372 ? 9.592 27.588 6.329 1.00 75.62 372 SER A N 1
ATOM 2763 C CA . SER A 1 372 ? 10.129 26.260 6.640 1.00 75.62 372 SER A CA 1
ATOM 2764 C C . SER A 1 372 ? 9.069 25.151 6.749 1.00 75.62 372 SER A C 1
ATOM 2766 O O . SER A 1 372 ? 9.408 24.052 7.178 1.00 75.62 372 SER A O 1
ATOM 2768 N N . ASP A 1 373 ? 7.794 25.429 6.465 1.00 78.25 373 ASP A N 1
ATOM 2769 C CA . ASP A 1 373 ? 6.717 24.436 6.544 1.00 78.25 373 ASP A CA 1
ATOM 2770 C C . ASP A 1 373 ? 6.597 23.666 5.219 1.00 78.25 373 ASP A C 1
ATOM 2772 O O . ASP A 1 373 ? 6.188 24.214 4.193 1.00 78.25 373 ASP A O 1
ATOM 2776 N N . GLU A 1 374 ? 6.936 22.375 5.244 1.00 74.31 374 GLU A N 1
ATOM 2777 C CA . GLU A 1 374 ? 6.883 21.481 4.077 1.00 74.31 374 GLU A CA 1
ATOM 2778 C C . GLU A 1 374 ? 5.460 21.278 3.519 1.00 74.31 374 GLU A C 1
ATOM 2780 O O . GLU A 1 374 ? 5.302 20.772 2.406 1.00 74.31 374 GLU A O 1
ATOM 2785 N N . ALA A 1 375 ? 4.411 21.688 4.245 1.00 75.75 375 ALA A N 1
ATOM 2786 C CA . ALA A 1 375 ? 3.045 21.708 3.731 1.00 75.75 375 ALA A CA 1
ATOM 2787 C C . ALA A 1 375 ? 2.752 22.913 2.814 1.00 75.75 375 ALA A C 1
ATOM 2789 O O . ALA A 1 375 ? 1.733 22.887 2.117 1.00 75.75 375 ALA A O 1
ATOM 2790 N N . TRP A 1 376 ? 3.595 23.955 2.785 1.00 85.62 376 TRP A N 1
ATOM 2791 C CA . TRP A 1 376 ? 3.423 25.111 1.896 1.00 85.62 376 TRP A CA 1
ATOM 2792 C C . TRP A 1 376 ? 4.014 24.837 0.506 1.00 85.62 376 TRP A C 1
ATOM 2794 O O . TRP A 1 376 ? 5.123 25.253 0.171 1.00 85.62 376 TRP A O 1
ATOM 2804 N N . VAL A 1 377 ? 3.246 24.132 -0.326 1.00 88.88 377 VAL A N 1
ATOM 2805 C CA . VAL A 1 377 ? 3.654 23.734 -1.682 1.00 88.88 377 VAL A CA 1
ATOM 2806 C C . VAL A 1 377 ? 2.904 24.509 -2.767 1.00 88.88 377 VAL A C 1
ATOM 2808 O O . VAL A 1 377 ? 1.717 24.815 -2.637 1.00 88.88 377 VAL A O 1
ATOM 2811 N N . ASN A 1 378 ? 3.594 24.802 -3.873 1.00 89.62 378 ASN A N 1
ATOM 2812 C CA . ASN A 1 378 ? 2.991 25.383 -5.083 1.00 89.62 378 ASN A CA 1
ATOM 2813 C C . ASN A 1 378 ? 3.335 24.618 -6.369 1.00 89.62 378 ASN A C 1
ATOM 2815 O O . ASN A 1 378 ? 2.642 24.769 -7.379 1.00 89.62 378 ASN A O 1
ATOM 2819 N N . THR A 1 379 ? 4.363 23.769 -6.310 1.00 90.44 379 THR A N 1
ATOM 2820 C CA . THR A 1 379 ? 4.855 22.944 -7.409 1.00 90.44 379 THR A CA 1
ATOM 2821 C C . THR A 1 379 ? 4.985 21.509 -6.910 1.00 90.44 379 THR A C 1
ATOM 2823 O O . THR A 1 379 ? 5.691 21.242 -5.945 1.00 90.44 379 THR A O 1
ATOM 2826 N N . VAL A 1 380 ? 4.302 20.564 -7.549 1.00 90.25 380 VAL A N 1
ATOM 2827 C CA . VAL A 1 380 ? 4.295 19.153 -7.142 1.00 90.25 380 VAL A CA 1
ATOM 2828 C C . VAL A 1 380 ? 4.706 18.278 -8.319 1.00 90.25 380 VAL A C 1
ATOM 2830 O O . VAL A 1 380 ? 4.175 18.414 -9.419 1.00 90.25 380 VAL A O 1
ATOM 2833 N N . SER A 1 381 ? 5.651 17.369 -8.091 1.00 89.69 381 SER A N 1
ATOM 2834 C CA . SER A 1 381 ? 6.197 16.433 -9.078 1.00 89.69 381 SER A CA 1
ATOM 2835 C C . SER A 1 381 ? 5.850 14.995 -8.669 1.00 89.69 381 SER A C 1
ATOM 2837 O O . SER A 1 381 ? 6.562 14.397 -7.856 1.00 89.69 381 SER A O 1
ATOM 2839 N N . PRO A 1 382 ? 4.727 14.427 -9.151 1.00 90.50 382 PRO A N 1
ATOM 2840 C CA . PRO A 1 382 ? 4.314 13.086 -8.761 1.00 90.50 382 PRO A CA 1
ATOM 2841 C C . PRO A 1 382 ? 5.114 12.038 -9.527 1.00 90.50 382 PRO A C 1
ATOM 2843 O O . PRO A 1 382 ? 5.287 12.154 -10.740 1.00 90.50 382 PRO A O 1
ATOM 2846 N N . ARG A 1 383 ? 5.560 10.985 -8.844 1.00 90.31 383 ARG A N 1
ATOM 2847 C CA . ARG A 1 383 ? 6.223 9.829 -9.452 1.00 90.31 383 ARG A CA 1
ATOM 2848 C C . ARG A 1 383 ? 5.467 8.553 -9.114 1.00 90.31 383 ARG A C 1
ATOM 2850 O O . ARG A 1 383 ? 4.965 8.412 -8.004 1.00 90.31 383 ARG A O 1
ATOM 2857 N N . TYR A 1 384 ? 5.331 7.676 -10.098 1.00 93.31 384 TYR A N 1
ATOM 2858 C CA . TYR A 1 384 ? 4.441 6.516 -10.091 1.00 93.31 384 TYR A CA 1
ATOM 2859 C C . TYR A 1 384 ? 5.042 5.385 -10.932 1.00 93.31 384 TYR A C 1
ATOM 2861 O O . TYR A 1 384 ? 6.078 5.561 -11.574 1.00 93.31 384 TYR A O 1
ATOM 2869 N N . VAL A 1 385 ? 4.404 4.219 -10.931 1.00 93.81 385 VAL A N 1
ATOM 2870 C CA . VAL A 1 385 ? 4.902 3.021 -11.614 1.00 93.81 385 VAL A CA 1
ATOM 2871 C C . VAL A 1 385 ? 4.240 2.906 -12.991 1.00 93.81 385 VAL A C 1
ATOM 2873 O O . VAL A 1 385 ? 3.072 2.553 -13.070 1.00 93.81 385 VAL A O 1
ATOM 2876 N N . GLU A 1 386 ? 4.945 3.197 -14.086 1.00 94.12 386 GLU A N 1
ATOM 2877 C CA . GLU A 1 386 ? 4.350 3.267 -15.437 1.00 94.12 386 GLU A CA 1
ATOM 2878 C C . GLU A 1 386 ? 4.359 1.899 -16.161 1.00 94.12 386 GLU A C 1
ATOM 2880 O O . GLU A 1 386 ? 5.438 1.420 -16.533 1.00 94.12 386 GLU A O 1
ATOM 2885 N N . PRO A 1 387 ? 3.196 1.256 -16.416 1.00 91.88 387 PRO A N 1
ATOM 2886 C CA . PRO A 1 387 ? 3.128 -0.064 -17.052 1.00 91.88 387 PRO A CA 1
ATOM 2887 C C . PRO A 1 387 ? 3.761 -0.150 -18.447 1.00 91.88 387 PRO A C 1
ATOM 2889 O O . PRO A 1 387 ? 4.398 -1.157 -18.760 1.00 91.88 387 PRO A O 1
ATOM 2892 N N . GLN A 1 388 ? 3.632 0.892 -19.277 1.00 89.62 388 GLN A N 1
ATOM 2893 C CA . GLN A 1 388 ? 4.206 0.944 -20.630 1.00 89.62 388 GLN A CA 1
ATOM 2894 C C . GLN A 1 388 ? 5.740 0.966 -20.609 1.00 89.62 388 GLN A C 1
ATOM 2896 O O . GLN A 1 388 ? 6.379 0.478 -21.538 1.00 89.62 388 GLN A O 1
ATOM 2901 N N . LEU A 1 389 ? 6.339 1.456 -19.520 1.00 90.56 389 LEU A N 1
ATOM 2902 C CA . LEU A 1 389 ? 7.782 1.436 -19.271 1.00 90.56 389 LEU A CA 1
ATOM 2903 C C . LEU A 1 389 ? 8.189 0.222 -18.414 1.00 90.56 389 LEU A C 1
ATOM 2905 O O . LEU A 1 389 ? 9.097 0.311 -17.594 1.00 90.56 389 LEU A O 1
ATOM 2909 N N . LYS A 1 390 ? 7.503 -0.917 -18.591 1.00 89.50 390 LYS A N 1
ATOM 2910 C CA . LYS A 1 390 ? 7.660 -2.158 -17.807 1.00 89.50 390 LYS A CA 1
ATOM 2911 C C . LYS A 1 390 ? 7.516 -1.962 -16.293 1.00 89.50 390 LYS A C 1
ATOM 2913 O O . LYS A 1 390 ? 8.269 -2.553 -15.523 1.00 89.50 390 LYS A O 1
ATOM 2918 N N . PHE A 1 391 ? 6.564 -1.141 -15.853 1.00 92.38 391 PHE A N 1
ATOM 2919 C CA . PHE A 1 391 ? 6.395 -0.816 -14.433 1.00 92.38 391 PHE A CA 1
ATOM 2920 C C . PHE A 1 391 ? 7.680 -0.198 -13.843 1.00 92.38 391 PHE A C 1
ATOM 2922 O O . PHE A 1 391 ? 8.111 -0.545 -12.745 1.00 92.38 391 PHE A O 1
ATOM 2929 N N . ALA A 1 392 ? 8.315 0.716 -14.581 1.00 89.62 392 ALA A N 1
ATOM 2930 C CA . ALA A 1 392 ? 9.413 1.532 -14.074 1.00 89.62 392 ALA A CA 1
ATOM 2931 C C . ALA A 1 392 ? 8.897 2.784 -13.345 1.00 89.62 392 ALA A C 1
ATOM 2933 O O . ALA A 1 392 ? 7.818 3.302 -13.633 1.00 89.62 392 ALA A O 1
ATOM 2934 N N . ASP A 1 393 ? 9.711 3.294 -12.423 1.00 90.25 393 ASP A N 1
ATOM 2935 C CA . ASP A 1 393 ? 9.484 4.539 -11.687 1.00 90.25 393 ASP A CA 1
ATOM 2936 C C . ASP A 1 393 ? 9.578 5.770 -12.621 1.00 90.25 393 ASP A C 1
ATOM 2938 O O . ASP A 1 393 ? 10.661 6.202 -13.033 1.00 90.25 393 ASP A O 1
ATOM 2942 N N . HIS A 1 394 ? 8.424 6.346 -12.961 1.00 91.00 394 HIS A N 1
ATOM 2943 C CA . HIS A 1 394 ? 8.251 7.408 -13.951 1.00 91.00 394 HIS A CA 1
ATOM 2944 C C . HIS A 1 394 ? 7.619 8.669 -13.339 1.00 91.00 394 HIS A C 1
ATOM 2946 O O . HIS A 1 394 ? 6.960 8.615 -12.305 1.00 91.00 394 HIS A O 1
ATOM 2952 N N . ALA A 1 395 ? 7.829 9.834 -13.960 1.00 89.88 395 ALA A N 1
ATOM 2953 C CA . ALA A 1 395 ? 7.266 11.102 -13.494 1.00 89.88 395 ALA A CA 1
ATOM 2954 C C . ALA A 1 395 ? 5.957 11.433 -14.228 1.00 89.88 395 ALA A C 1
ATOM 2956 O O . ALA A 1 395 ? 5.907 11.439 -15.455 1.00 89.88 395 ALA A O 1
ATOM 2957 N N . ALA A 1 396 ? 4.901 11.748 -13.480 1.00 88.69 396 ALA A N 1
ATOM 2958 C CA . ALA A 1 396 ? 3.688 12.341 -14.030 1.00 88.69 396 ALA A CA 1
ATOM 2959 C C . ALA A 1 396 ? 3.930 13.828 -14.366 1.00 88.69 396 ALA A C 1
ATOM 2961 O O . ALA A 1 396 ? 4.849 14.441 -13.816 1.00 88.69 396 ALA A O 1
ATOM 2962 N N . PRO A 1 397 ? 3.106 14.453 -15.231 1.00 87.25 397 PRO A N 1
ATOM 2963 C CA . PRO A 1 397 ? 3.246 15.872 -15.539 1.00 87.25 397 PRO A CA 1
ATOM 2964 C C . PRO A 1 397 ? 3.142 16.738 -14.276 1.00 87.25 397 PRO A C 1
ATOM 2966 O O . PRO A 1 397 ? 2.134 16.684 -13.563 1.00 87.25 397 PRO A O 1
ATOM 2969 N N . VAL A 1 398 ? 4.183 17.542 -14.033 1.00 90.00 398 VAL A N 1
ATOM 2970 C CA . VAL A 1 398 ? 4.313 18.445 -12.879 1.00 90.00 398 VAL A CA 1
ATOM 2971 C C . VAL A 1 398 ? 3.058 19.309 -12.723 1.00 90.00 398 VAL A C 1
ATOM 2973 O O . VAL A 1 398 ? 2.477 19.782 -13.700 1.00 90.00 398 VAL A O 1
ATOM 2976 N N . ARG A 1 399 ? 2.626 19.504 -11.478 1.00 89.50 399 ARG A N 1
ATOM 2977 C CA . ARG A 1 399 ? 1.473 20.322 -11.098 1.00 89.50 399 ARG A CA 1
ATOM 2978 C C . ARG A 1 399 ? 1.960 21.631 -10.507 1.00 89.50 399 ARG A C 1
ATOM 2980 O O . ARG A 1 399 ? 2.520 21.646 -9.418 1.00 89.50 399 ARG A O 1
ATOM 2987 N N . ARG A 1 400 ? 1.759 22.725 -11.236 1.00 88.56 400 ARG A N 1
ATOM 2988 C CA . ARG A 1 400 ? 2.122 24.092 -10.844 1.00 88.56 400 ARG A CA 1
ATOM 2989 C C . ARG A 1 400 ? 1.254 25.098 -11.588 1.00 88.56 400 ARG A C 1
ATOM 2991 O O . ARG A 1 400 ? 0.749 24.784 -12.662 1.00 88.56 400 ARG A O 1
ATOM 2998 N N . LEU A 1 401 ? 1.150 26.306 -11.045 1.00 88.31 401 LEU A N 1
ATOM 2999 C CA . LEU A 1 401 ? 0.645 27.483 -11.751 1.00 88.31 401 LEU A CA 1
ATOM 3000 C C . LEU A 1 401 ? 1.694 28.591 -11.650 1.00 88.31 401 LEU A C 1
ATOM 3002 O O . LEU A 1 401 ? 2.273 28.802 -10.583 1.00 88.31 401 LEU A O 1
ATOM 3006 N N . VAL A 1 402 ? 1.944 29.301 -12.752 1.00 84.62 402 VAL A N 1
ATOM 3007 C CA . VAL A 1 402 ? 2.959 30.369 -12.790 1.00 84.62 402 VAL A CA 1
ATOM 3008 C C . VAL A 1 402 ? 2.573 31.528 -11.860 1.00 84.62 402 VAL A C 1
ATOM 3010 O O . VAL A 1 402 ? 3.437 32.109 -11.206 1.00 84.62 402 VAL A O 1
ATOM 3013 N N . SER A 1 403 ? 1.274 31.806 -11.722 1.00 85.44 403 SER A N 1
ATOM 3014 C CA . SER A 1 403 ? 0.725 32.776 -10.768 1.00 85.44 403 SER A CA 1
ATOM 3015 C C . SER A 1 403 ? 1.066 32.442 -9.311 1.00 85.44 403 SER A C 1
ATOM 3017 O O . SER A 1 403 ? 1.552 33.314 -8.595 1.00 85.44 403 SER A O 1
ATOM 3019 N N . ASP A 1 404 ? 0.871 31.192 -8.880 1.00 87.88 404 ASP A N 1
ATOM 3020 C CA . ASP A 1 404 ? 1.184 30.749 -7.514 1.00 87.88 404 ASP A CA 1
ATOM 3021 C C . ASP A 1 404 ? 2.685 30.866 -7.201 1.00 87.88 404 ASP A C 1
ATOM 3023 O O . ASP A 1 404 ? 3.058 31.343 -6.131 1.00 87.88 404 ASP A O 1
ATOM 3027 N N . ILE A 1 405 ? 3.546 30.500 -8.158 1.00 89.56 405 ILE A N 1
ATOM 3028 C CA . ILE A 1 405 ? 5.009 30.631 -8.042 1.00 89.56 405 ILE A CA 1
ATOM 3029 C C . ILE A 1 405 ? 5.428 32.100 -7.874 1.00 89.56 405 ILE A C 1
ATOM 3031 O O . ILE A 1 405 ? 6.302 32.401 -7.062 1.00 89.56 405 ILE A O 1
ATOM 3035 N N . ILE A 1 406 ? 4.809 33.022 -8.622 1.00 86.44 406 ILE A N 1
ATOM 3036 C CA . ILE A 1 406 ? 5.095 34.463 -8.531 1.00 86.44 406 ILE A CA 1
ATOM 3037 C C . ILE A 1 406 ? 4.617 35.041 -7.191 1.00 86.44 406 ILE A C 1
ATOM 3039 O O . ILE A 1 406 ? 5.331 35.843 -6.591 1.00 86.44 406 ILE A O 1
ATOM 3043 N N . ILE A 1 407 ? 3.439 34.629 -6.709 1.00 86.25 407 ILE A N 1
ATOM 3044 C CA . ILE A 1 407 ? 2.869 35.080 -5.427 1.00 86.25 407 ILE A CA 1
ATOM 3045 C C . ILE A 1 407 ? 3.733 34.630 -4.239 1.00 86.25 407 ILE A C 1
ATOM 3047 O O . ILE A 1 407 ? 3.955 35.411 -3.316 1.00 86.25 407 ILE A O 1
ATOM 3051 N N . ASP A 1 408 ? 4.258 33.404 -4.278 1.00 86.56 408 ASP A N 1
ATOM 3052 C CA . ASP A 1 408 ? 5.062 32.817 -3.196 1.00 86.56 408 ASP A CA 1
ATOM 3053 C C . ASP A 1 408 ? 6.548 33.234 -3.210 1.00 86.56 408 ASP A C 1
ATOM 3055 O O . ASP A 1 408 ? 7.311 32.826 -2.328 1.00 86.56 408 ASP A O 1
ATOM 3059 N N . GLY A 1 409 ? 6.975 33.998 -4.224 1.00 86.94 409 GLY A N 1
ATOM 3060 C CA . GLY A 1 409 ? 8.364 34.425 -4.426 1.00 86.94 409 GLY A CA 1
ATOM 3061 C C . GLY A 1 409 ? 9.296 33.370 -5.043 1.00 86.94 409 GLY A C 1
ATOM 3062 O O . GLY A 1 409 ? 10.486 33.638 -5.205 1.00 86.94 409 GLY A O 1
ATOM 3063 N N . GLY A 1 410 ? 8.787 32.189 -5.409 1.00 86.44 410 GLY A N 1
ATOM 3064 C CA . GLY A 1 410 ? 9.571 31.113 -6.015 1.00 86.44 410 GLY A CA 1
ATOM 3065 C C . GLY A 1 410 ? 8.856 29.753 -6.036 1.00 86.44 410 GLY A C 1
ATOM 3066 O O . GLY A 1 410 ? 7.786 29.593 -5.442 1.00 86.44 410 GLY A O 1
ATOM 3067 N N . PRO A 1 411 ? 9.421 28.750 -6.734 1.00 86.75 411 PRO A N 1
ATOM 3068 C CA . PRO A 1 411 ? 8.870 27.401 -6.758 1.00 86.75 411 PRO A CA 1
ATOM 3069 C C . PRO A 1 411 ? 9.091 26.704 -5.408 1.00 86.75 411 PRO A C 1
ATOM 3071 O O . PRO A 1 411 ? 10.225 26.502 -4.975 1.00 86.75 411 PRO A O 1
ATOM 3074 N N . ARG A 1 412 ? 7.996 26.310 -4.756 1.00 88.12 412 ARG A N 1
ATOM 3075 C CA . ARG A 1 412 ? 7.991 25.470 -3.551 1.00 88.12 412 ARG A CA 1
ATOM 3076 C C . ARG A 1 412 ? 7.681 24.047 -3.994 1.00 88.12 412 ARG A C 1
ATOM 3078 O O . ARG A 1 412 ? 6.510 23.699 -4.180 1.00 88.12 412 ARG A O 1
ATOM 3085 N N . GLU A 1 413 ? 8.748 23.301 -4.287 1.00 87.31 413 GLU A N 1
ATOM 3086 C CA . GLU A 1 413 ? 8.693 21.991 -4.943 1.00 87.31 413 GLU A CA 1
ATOM 3087 C C . GLU A 1 413 ? 8.572 20.821 -3.956 1.00 87.31 413 GLU A C 1
ATOM 3089 O O . GLU A 1 413 ? 9.396 20.665 -3.059 1.00 87.31 413 GLU A O 1
ATOM 3094 N N . GLN A 1 414 ? 7.599 19.936 -4.188 1.00 85.62 414 GLN A N 1
ATOM 3095 C CA . GLN A 1 414 ? 7.446 18.659 -3.485 1.00 85.62 414 GLN A CA 1
ATOM 3096 C C . GLN A 1 414 ? 7.438 17.496 -4.487 1.00 85.62 414 GLN A C 1
ATOM 3098 O O . GLN A 1 414 ? 6.716 17.522 -5.484 1.00 85.62 414 GLN A O 1
ATOM 3103 N N . SER A 1 415 ? 8.231 16.455 -4.229 1.00 83.94 415 SER A N 1
ATOM 3104 C CA . SER A 1 415 ? 8.234 15.214 -5.018 1.00 83.94 415 SER A CA 1
ATOM 3105 C C . SER A 1 415 ? 7.386 14.164 -4.307 1.00 83.94 415 SER A C 1
ATOM 3107 O O . SER A 1 415 ? 7.664 13.872 -3.148 1.00 83.94 415 SER A O 1
ATOM 3109 N N . LEU A 1 416 ? 6.408 13.563 -4.993 1.00 85.56 416 LEU A N 1
ATOM 3110 C CA . LEU A 1 416 ? 5.556 12.518 -4.407 1.00 85.56 416 LEU A CA 1
ATOM 3111 C C . LEU A 1 416 ? 5.970 11.124 -4.880 1.00 85.56 416 LEU A C 1
ATOM 3113 O O . LEU A 1 416 ? 6.043 10.884 -6.084 1.00 85.56 416 LEU A O 1
ATOM 3117 N N . SER A 1 417 ? 6.189 10.206 -3.942 1.00 86.25 417 SER A N 1
ATOM 3118 C CA . SER A 1 417 ? 6.532 8.798 -4.194 1.00 86.25 417 SER A CA 1
ATOM 3119 C C . SER A 1 417 ? 5.274 7.916 -4.137 1.00 86.25 417 SER A C 1
ATOM 3121 O O . SER A 1 417 ? 4.908 7.423 -3.073 1.00 86.25 417 SER A O 1
ATOM 3123 N N . LEU A 1 418 ? 4.581 7.718 -5.264 1.00 91.19 418 LEU A N 1
ATOM 3124 C CA . LEU A 1 418 ? 3.259 7.070 -5.321 1.00 91.19 418 LEU A CA 1
ATOM 3125 C C . LEU A 1 418 ? 3.364 5.583 -5.714 1.00 91.19 418 LEU A C 1
ATOM 3127 O O . LEU A 1 418 ? 2.946 5.171 -6.796 1.00 91.19 418 LEU A O 1
ATOM 3131 N N . ALA A 1 419 ? 3.933 4.777 -4.810 1.00 89.19 419 ALA A N 1
ATOM 3132 C CA . ALA A 1 419 ? 4.353 3.388 -5.052 1.00 89.19 419 ALA A CA 1
ATOM 3133 C C . ALA A 1 419 ? 3.252 2.401 -5.486 1.00 89.19 419 ALA A C 1
ATOM 3135 O O . ALA A 1 419 ? 3.569 1.387 -6.102 1.00 89.19 419 ALA A O 1
ATOM 3136 N N . PHE A 1 420 ? 1.981 2.683 -5.183 1.00 94.19 420 PHE A N 1
ATOM 3137 C CA . PHE A 1 420 ? 0.843 1.832 -5.558 1.00 94.19 420 PHE A CA 1
ATOM 3138 C C . PHE A 1 420 ? 0.010 2.376 -6.734 1.00 94.19 420 PHE A C 1
ATOM 3140 O O . PHE A 1 420 ? -1.046 1.819 -7.042 1.00 94.19 420 PHE A O 1
ATOM 3147 N N . ILE A 1 421 ? 0.431 3.469 -7.387 1.00 94.56 421 ILE A N 1
ATOM 3148 C CA . ILE A 1 421 ? -0.281 4.022 -8.548 1.00 94.56 421 ILE A CA 1
ATOM 3149 C C . ILE A 1 421 ? 0.381 3.573 -9.851 1.00 94.56 421 ILE A C 1
ATOM 3151 O O . ILE A 1 421 ? 1.569 3.803 -10.069 1.00 94.56 421 ILE A O 1
ATOM 3155 N N . THR A 1 422 ? -0.438 3.041 -10.761 1.00 94.62 422 THR A N 1
ATOM 3156 C CA . THR A 1 422 ? -0.055 2.694 -12.142 1.00 94.62 422 THR A CA 1
ATOM 3157 C C . THR A 1 422 ? -0.810 3.477 -13.224 1.00 94.62 422 THR A C 1
ATOM 3159 O O . THR A 1 422 ? -0.606 3.249 -14.412 1.00 94.62 422 THR A O 1
ATOM 3162 N N . SER A 1 423 ? -1.669 4.427 -12.835 1.00 93.38 423 SER A N 1
ATOM 3163 C CA . SER A 1 423 ? -2.325 5.377 -13.744 1.00 93.38 423 SER A CA 1
ATOM 3164 C C . SER A 1 423 ? -1.678 6.760 -13.632 1.00 93.38 423 SER A C 1
ATOM 3166 O O . SER A 1 423 ? -1.759 7.411 -12.587 1.00 93.38 423 SER A O 1
ATOM 3168 N N . GLY A 1 424 ? -1.087 7.253 -14.724 1.00 91.81 424 GLY A N 1
ATOM 3169 C CA . GLY A 1 424 ? -0.523 8.606 -14.785 1.00 91.81 424 GLY A CA 1
ATOM 3170 C C . GLY A 1 424 ? -1.565 9.718 -14.594 1.00 91.81 424 GLY A C 1
ATOM 3171 O O . GLY A 1 424 ? -1.246 10.780 -14.053 1.00 91.81 424 GLY A O 1
ATOM 3172 N N . THR A 1 425 ? -2.832 9.477 -14.958 1.00 91.81 425 THR A N 1
ATOM 3173 C CA . THR A 1 425 ? -3.941 10.409 -14.689 1.00 91.81 425 THR A CA 1
ATOM 3174 C C . THR A 1 425 ? -4.355 10.407 -13.219 1.00 91.81 425 THR A C 1
ATOM 3176 O O . THR A 1 425 ? -4.632 11.482 -12.684 1.00 91.81 425 THR A O 1
ATOM 3179 N N . GLN A 1 426 ? -4.298 9.263 -12.527 1.00 93.94 426 GLN A N 1
ATOM 3180 C CA . GLN A 1 426 ? -4.488 9.194 -11.073 1.00 93.94 426 GLN A CA 1
ATOM 3181 C C . GLN A 1 426 ? -3.312 9.830 -10.312 1.00 93.94 426 GLN A C 1
ATOM 3183 O O . GLN A 1 426 ? -3.539 10.649 -9.423 1.00 93.94 426 GLN A O 1
ATOM 3188 N N . ALA A 1 427 ? -2.061 9.551 -10.692 1.00 92.62 427 ALA A N 1
ATOM 3189 C CA . ALA A 1 427 ? -0.881 10.190 -10.094 1.00 92.62 427 ALA A CA 1
ATOM 3190 C C . ALA A 1 427 ? -0.927 11.721 -10.266 1.00 92.62 427 ALA A C 1
ATOM 3192 O O . ALA A 1 427 ? -0.701 12.483 -9.325 1.00 92.62 427 ALA A O 1
ATOM 3193 N N . GLY A 1 428 ? -1.327 12.180 -11.456 1.00 90.56 428 GLY A N 1
ATOM 3194 C CA . GLY A 1 428 ? -1.577 13.588 -11.745 1.00 90.56 428 GLY A CA 1
ATOM 3195 C C . GLY A 1 428 ? -2.835 14.182 -11.088 1.00 90.56 428 GLY A C 1
ATOM 3196 O O . GLY A 1 428 ? -2.973 15.405 -11.098 1.00 90.56 428 GLY A O 1
ATOM 3197 N N . ARG A 1 429 ? -3.753 13.372 -10.542 1.00 90.94 429 ARG A N 1
ATOM 3198 C CA . ARG A 1 429 ? -4.905 13.812 -9.726 1.00 90.94 429 ARG A CA 1
ATOM 3199 C C . ARG A 1 429 ? -4.461 14.035 -8.282 1.00 90.94 429 ARG A C 1
ATOM 3201 O O . ARG A 1 429 ? -4.660 15.124 -7.754 1.00 90.94 429 ARG A O 1
ATOM 3208 N N . VAL A 1 430 ? -3.769 13.053 -7.700 1.00 92.38 430 VAL A N 1
ATOM 3209 C CA . VAL A 1 430 ? -3.157 13.139 -6.361 1.00 92.38 430 VAL A CA 1
ATOM 3210 C C . VAL A 1 430 ? -2.204 14.334 -6.261 1.00 92.38 430 VAL A C 1
ATOM 3212 O O . VAL A 1 430 ? -2.294 15.111 -5.315 1.00 92.38 430 VAL A O 1
ATOM 3215 N N . GLY A 1 431 ? -1.355 14.552 -7.271 1.00 91.00 431 GLY A N 1
ATOM 3216 C CA . GLY A 1 431 ? -0.448 15.704 -7.305 1.00 91.00 431 GLY A CA 1
ATOM 3217 C C . GLY A 1 431 ? -1.133 17.075 -7.332 1.00 91.00 431 GLY A C 1
ATOM 3218 O O . GLY A 1 431 ? -0.570 18.046 -6.835 1.00 91.00 431 GLY A O 1
ATOM 3219 N N . GLU A 1 432 ? -2.341 17.175 -7.894 1.00 89.88 432 GLU A N 1
ATOM 3220 C CA . GLU A 1 432 ? -3.092 18.437 -7.930 1.00 89.88 432 GLU A CA 1
ATOM 3221 C C . GLU A 1 432 ? -3.875 18.661 -6.628 1.00 89.88 432 GLU A C 1
ATOM 3223 O O . GLU A 1 432 ? -3.918 19.788 -6.142 1.00 89.88 432 GLU A O 1
ATOM 3228 N N . ILE A 1 433 ? -4.394 17.592 -6.006 1.00 91.31 433 ILE A N 1
ATOM 3229 C CA . ILE A 1 433 ? -4.931 17.617 -4.632 1.00 91.31 433 ILE A CA 1
ATOM 3230 C C . ILE A 1 433 ? -3.852 18.119 -3.661 1.00 91.31 433 ILE A C 1
ATOM 3232 O O . ILE A 1 433 ? -4.094 19.066 -2.913 1.00 91.31 433 ILE A O 1
ATOM 3236 N N . ALA A 1 434 ? -2.642 17.551 -3.738 1.00 89.50 434 ALA A N 1
ATOM 3237 C CA . ALA A 1 434 ? -1.484 17.965 -2.946 1.00 89.50 434 ALA A CA 1
ATOM 3238 C C . ALA A 1 434 ? -1.189 19.460 -3.099 1.00 89.50 434 ALA A C 1
ATOM 3240 O O . ALA A 1 434 ? -1.151 20.205 -2.118 1.00 89.50 434 ALA A O 1
ATOM 3241 N N . ARG A 1 435 ? -1.057 19.910 -4.352 1.00 90.88 435 ARG A N 1
ATOM 3242 C CA . ARG A 1 435 ? -0.772 21.305 -4.689 1.00 90.88 435 ARG A CA 1
ATOM 3243 C C . ARG A 1 435 ? -1.845 22.244 -4.141 1.00 90.88 435 ARG A C 1
ATOM 3245 O O . ARG A 1 435 ? -1.509 23.211 -3.466 1.00 90.88 435 ARG A O 1
ATOM 3252 N N . ARG A 1 436 ? -3.129 21.954 -4.388 1.00 90.62 436 ARG A N 1
ATOM 3253 C CA . ARG A 1 436 ? -4.265 22.776 -3.930 1.00 90.62 436 ARG A CA 1
ATOM 3254 C C . ARG A 1 436 ? -4.358 22.832 -2.405 1.00 90.62 436 ARG A C 1
ATOM 3256 O O . ARG A 1 436 ? -4.580 23.910 -1.864 1.00 90.62 436 ARG A O 1
ATOM 3263 N N . LEU A 1 437 ? -4.125 21.720 -1.706 1.00 89.56 437 LEU A N 1
ATOM 3264 C CA . LEU A 1 437 ? -4.124 21.664 -0.238 1.00 89.56 437 LEU A CA 1
ATOM 3265 C C . LEU A 1 437 ? -2.894 22.351 0.397 1.00 89.56 437 LEU A C 1
ATOM 3267 O O . LEU A 1 437 ? -2.925 22.689 1.584 1.00 89.56 437 LEU A O 1
ATOM 3271 N N . GLY A 1 438 ? -1.831 22.584 -0.380 1.00 88.38 438 GLY A N 1
ATOM 3272 C CA . GLY A 1 438 ? -0.696 23.441 -0.019 1.00 88.38 438 GLY A CA 1
ATOM 3273 C C . GLY A 1 438 ? -0.929 24.942 -0.229 1.00 88.38 438 GLY A C 1
ATOM 3274 O O . GLY A 1 438 ? -0.197 25.755 0.333 1.00 88.38 438 GLY A O 1
ATOM 3275 N N . ARG A 1 439 ? -1.976 25.332 -0.978 1.00 88.56 439 ARG A N 1
ATOM 3276 C CA . ARG A 1 439 ? -2.417 26.737 -1.130 1.00 88.56 439 ARG A CA 1
ATOM 3277 C C . ARG A 1 439 ? -3.347 27.218 -0.011 1.00 88.56 439 ARG A C 1
ATOM 3279 O O . ARG A 1 439 ? -3.738 28.380 -0.027 1.00 88.56 439 ARG A O 1
ATOM 3286 N N . LEU A 1 440 ? -3.726 26.343 0.923 1.00 90.50 440 LEU A N 1
ATOM 3287 C CA . LEU A 1 440 ? -4.635 26.643 2.034 1.00 90.50 440 LEU A CA 1
ATOM 3288 C C . LEU A 1 440 ? -3.826 26.784 3.334 1.00 90.50 440 LEU A C 1
ATOM 3290 O O . LEU A 1 440 ? -3.449 25.766 3.934 1.00 90.50 440 LEU A O 1
ATOM 3294 N N . PRO A 1 441 ? -3.472 28.016 3.750 1.00 87.62 441 PRO A N 1
ATOM 3295 C CA . PRO A 1 441 ? -2.513 28.227 4.822 1.00 87.62 441 PRO A CA 1
ATOM 3296 C C . PRO A 1 441 ? -3.111 28.136 6.224 1.00 87.62 441 PRO A C 1
ATOM 3298 O O . PRO A 1 441 ? -2.351 27.925 7.166 1.00 87.62 441 PRO A O 1
ATOM 3301 N N . ALA A 1 442 ? -4.427 28.300 6.409 1.00 90.81 442 ALA A N 1
ATOM 3302 C CA . ALA A 1 442 ? -4.940 28.499 7.758 1.00 90.81 442 ALA A CA 1
ATOM 3303 C C . ALA A 1 442 ? -4.876 27.213 8.604 1.00 90.81 442 ALA A C 1
ATOM 3305 O O . ALA A 1 442 ? -5.259 26.115 8.173 1.00 90.81 442 ALA A O 1
ATOM 3306 N N . ARG A 1 443 ? -4.364 27.357 9.827 1.00 92.00 443 ARG A N 1
ATOM 3307 C CA . ARG A 1 443 ? -4.241 26.303 10.842 1.00 92.00 443 ARG A CA 1
ATOM 3308 C C . ARG A 1 443 ? -4.791 26.826 12.159 1.00 92.00 443 ARG A C 1
ATOM 3310 O O . ARG A 1 443 ? -4.514 27.963 12.539 1.00 92.00 443 ARG A O 1
ATOM 3317 N N . GLY A 1 444 ? -5.553 25.999 12.860 1.00 91.94 444 GLY A N 1
ATOM 3318 C CA . GLY A 1 444 ? -6.125 26.337 14.158 1.00 91.94 444 GLY A CA 1
ATOM 3319 C C . GLY A 1 444 ? -5.959 25.204 15.157 1.00 91.94 444 GLY A C 1
ATOM 3320 O O . GLY A 1 444 ? -5.871 24.039 14.779 1.00 91.94 444 GLY A O 1
ATOM 3321 N N . LYS A 1 445 ? -5.952 25.545 16.439 1.00 95.62 445 LYS A N 1
ATOM 3322 C CA . LYS A 1 445 ? -6.115 24.595 17.532 1.00 95.62 445 LYS A CA 1
ATOM 3323 C C . LYS A 1 445 ? -6.964 25.238 18.619 1.00 95.62 445 LYS A C 1
ATOM 3325 O O . LYS A 1 445 ? -6.635 26.310 19.130 1.00 95.62 445 LYS A O 1
ATOM 3330 N N . VAL A 1 446 ? -8.103 24.609 18.888 1.00 95.94 446 VAL A N 1
ATOM 3331 C CA . VAL A 1 446 ? -9.211 25.139 19.694 1.00 95.94 446 VAL A CA 1
ATOM 3332 C C . VAL A 1 446 ? -9.693 24.073 20.667 1.00 95.94 446 VAL A C 1
ATOM 3334 O O . VAL A 1 446 ? -9.654 22.889 20.346 1.00 95.94 446 VAL A O 1
ATOM 3337 N N . THR A 1 447 ? -10.200 24.482 21.829 1.00 96.50 447 THR A N 1
ATOM 3338 C CA . THR A 1 447 ? -10.918 23.582 22.739 1.00 96.50 447 THR A CA 1
ATOM 3339 C C . THR A 1 447 ? -12.402 23.937 22.745 1.00 96.50 447 THR A C 1
ATOM 3341 O O . THR A 1 447 ? -12.773 25.082 23.018 1.00 96.50 447 THR A O 1
ATOM 3344 N N . LEU A 1 448 ? -13.242 22.948 22.446 1.00 96.50 448 LEU A N 1
ATOM 3345 C CA . LEU A 1 448 ? -14.695 23.057 22.349 1.00 96.50 448 LEU A CA 1
ATOM 3346 C C . LEU A 1 448 ? -15.393 22.320 23.515 1.00 96.50 448 LEU A C 1
ATOM 3348 O O . LEU A 1 448 ? -14.816 21.396 24.099 1.00 96.50 448 LEU A O 1
ATOM 3352 N N . PRO A 1 449 ? -16.616 22.732 23.897 1.00 95.19 449 PRO A N 1
ATOM 3353 C CA . PRO A 1 449 ? -17.388 22.109 24.971 1.00 95.19 449 PRO A CA 1
ATOM 3354 C C . PRO A 1 449 ? -17.945 20.721 24.583 1.00 95.19 449 PRO A C 1
ATOM 3356 O O . PRO A 1 449 ? -17.956 20.373 23.401 1.00 95.19 449 PRO A O 1
ATOM 3359 N N . PRO A 1 450 ? -18.491 19.953 25.551 1.00 95.06 450 PRO A N 1
ATOM 3360 C CA . PRO A 1 450 ? -18.990 18.589 25.336 1.00 95.06 450 PRO A CA 1
ATOM 3361 C C . PRO A 1 450 ? -19.963 18.326 24.169 1.00 95.06 450 PRO A C 1
ATOM 3363 O O . PRO A 1 450 ? -19.928 17.211 23.658 1.00 95.06 450 PRO A O 1
ATOM 3366 N N . PRO A 1 451 ? -20.784 19.278 23.670 1.00 94.44 451 PRO A N 1
ATOM 3367 C CA . PRO A 1 451 ? -21.559 19.073 22.438 1.00 94.44 451 PRO A CA 1
ATOM 3368 C C . PRO A 1 451 ? -20.725 18.786 21.176 1.00 94.44 451 PRO A C 1
ATOM 3370 O O . PRO A 1 451 ? -21.287 18.361 20.176 1.00 94.44 451 PRO A O 1
ATOM 3373 N N . PHE A 1 452 ? -19.407 19.010 21.212 1.00 95.44 452 PHE A N 1
ATOM 3374 C CA . PHE A 1 452 ? -18.465 18.686 20.133 1.00 95.44 452 PHE A CA 1
ATOM 3375 C C . PHE A 1 452 ? -17.576 17.472 20.467 1.00 95.44 452 PHE A C 1
ATOM 3377 O O . PHE A 1 452 ? -16.533 17.280 19.844 1.00 95.44 452 PHE A O 1
ATOM 3384 N N . ALA A 1 453 ? -17.938 16.661 21.468 1.00 91.94 453 ALA A N 1
ATOM 3385 C CA . ALA A 1 453 ? -17.144 15.496 21.865 1.00 91.94 453 ALA A CA 1
ATOM 3386 C C . ALA A 1 453 ? -17.171 14.344 20.842 1.00 91.94 453 ALA A C 1
ATOM 3388 O O . ALA A 1 453 ? -16.255 13.533 20.839 1.00 91.94 453 ALA A O 1
ATOM 3389 N N . GLU A 1 454 ? -18.178 14.308 19.965 1.00 90.75 454 GLU A N 1
ATOM 3390 C CA . GLU A 1 454 ? -18.340 13.321 18.883 1.00 90.75 454 GLU A CA 1
ATOM 3391 C C . GLU A 1 454 ? -17.550 13.681 17.602 1.00 90.75 454 GLU A C 1
ATOM 3393 O O . GLU A 1 454 ? -17.672 12.991 16.599 1.00 90.75 454 GLU A O 1
ATOM 3398 N N . VAL A 1 455 ? -16.771 14.773 17.608 1.00 92.75 455 VAL A N 1
ATOM 3399 C CA . VAL A 1 455 ? -15.987 15.235 16.446 1.00 92.75 455 VAL A CA 1
ATOM 3400 C C . VAL A 1 455 ? -14.596 14.594 16.452 1.00 92.75 455 VAL A C 1
ATOM 3402 O O . VAL A 1 455 ? -13.804 14.859 17.365 1.00 92.75 455 VAL A O 1
ATOM 3405 N N . GLU A 1 456 ? -14.279 13.816 15.414 1.00 90.25 456 GLU A N 1
ATOM 3406 C CA . GLU A 1 456 ? -13.059 12.993 15.331 1.00 90.25 456 GLU A CA 1
ATOM 3407 C C . GLU A 1 456 ? -12.124 13.395 14.166 1.00 90.25 456 GLU A C 1
ATOM 3409 O O . GLU A 1 456 ? -12.343 14.365 13.434 1.00 90.25 456 GLU A O 1
ATOM 3414 N N . GLU A 1 457 ? -11.017 12.665 13.999 1.00 89.25 457 GLU A N 1
ATOM 3415 C CA . GLU A 1 457 ? -10.059 12.869 12.906 1.00 89.25 457 GLU A CA 1
ATOM 3416 C C . GLU A 1 457 ? -10.687 12.638 11.523 1.00 89.25 457 GLU A C 1
ATOM 3418 O O . GLU A 1 457 ? -11.333 11.626 11.267 1.00 89.25 457 GLU A O 1
ATOM 3423 N N . GLY A 1 458 ? -10.459 13.574 10.595 1.00 88.81 458 GLY A N 1
ATOM 3424 C CA . GLY A 1 458 ? -11.053 13.531 9.256 1.00 88.81 458 GLY A CA 1
ATOM 3425 C C . GLY A 1 458 ? -12.407 14.234 9.128 1.00 88.81 458 GLY A C 1
ATOM 3426 O O . GLY A 1 458 ? -12.834 14.506 7.998 1.00 88.81 458 GLY A O 1
ATOM 3427 N N . ASP A 1 459 ? -13.068 14.610 10.226 1.00 92.44 459 ASP A N 1
ATOM 3428 C CA . ASP A 1 459 ? -14.300 15.401 10.153 1.00 92.44 459 ASP A CA 1
ATOM 3429 C C . ASP A 1 459 ? -14.066 16.785 9.559 1.00 92.44 459 ASP A C 1
ATOM 3431 O O . ASP A 1 459 ? -13.016 17.406 9.744 1.00 92.44 459 ASP A O 1
ATOM 3435 N N . TRP A 1 460 ? -15.066 17.271 8.822 1.00 95.38 460 TRP A N 1
ATOM 3436 C CA . TRP A 1 460 ? -15.074 18.617 8.255 1.00 95.38 460 TRP A CA 1
ATOM 3437 C C . TRP A 1 460 ? -16.043 19.491 9.046 1.00 95.38 460 TRP A C 1
ATOM 3439 O O . TRP A 1 460 ? -17.189 19.104 9.277 1.00 95.38 460 TRP A O 1
ATOM 3449 N N . GLY A 1 461 ? -15.613 20.693 9.412 1.00 96.25 461 GLY A N 1
ATOM 3450 C CA . GLY A 1 461 ? -16.440 21.645 10.139 1.00 96.25 461 GLY A CA 1
ATOM 3451 C C . GLY A 1 461 ? -16.156 23.090 9.767 1.00 96.25 461 GLY A C 1
ATOM 3452 O O . GLY A 1 461 ? -15.080 23.433 9.273 1.00 96.25 461 GLY A O 1
ATOM 3453 N N . VAL A 1 462 ? -17.147 23.952 9.977 1.00 97.75 462 VAL A N 1
ATOM 3454 C CA . VAL A 1 462 ? -17.046 25.382 9.662 1.00 97.75 462 VAL A CA 1
ATOM 3455 C C . VAL A 1 462 ? -16.810 26.178 10.937 1.00 97.75 462 VAL A C 1
ATOM 3457 O O . VAL A 1 462 ? -17.673 26.214 11.814 1.00 97.75 462 VAL A O 1
ATOM 3460 N N . TRP A 1 463 ? -15.681 26.883 10.998 1.00 97.25 463 TRP A N 1
ATOM 3461 C CA . TRP A 1 463 ? -15.430 27.890 12.026 1.00 97.25 463 TRP A CA 1
ATOM 3462 C C . TRP A 1 463 ? -15.820 29.269 11.491 1.00 97.25 463 TRP A C 1
ATOM 3464 O O . TRP A 1 463 ? -15.344 29.692 10.437 1.00 97.25 463 TRP A O 1
ATOM 3474 N N . THR A 1 464 ? -16.681 29.988 12.212 1.00 97.06 464 THR A N 1
ATOM 3475 C CA . THR A 1 464 ? -17.048 31.379 11.903 1.00 97.06 464 THR A CA 1
ATOM 3476 C C . THR A 1 464 ? -16.504 32.313 12.975 1.00 97.06 464 THR A C 1
ATOM 3478 O O . THR A 1 464 ? -17.065 32.416 14.066 1.00 97.06 464 THR A O 1
ATOM 3481 N N . SER A 1 465 ? -15.408 33.011 12.668 1.00 95.25 465 SER A N 1
ATOM 3482 C CA . SER A 1 465 ? -14.674 33.805 13.659 1.00 95.25 465 SER A CA 1
ATOM 3483 C C . SER A 1 465 ? -14.524 35.269 13.252 1.00 95.25 465 SER A C 1
ATOM 3485 O O . SER A 1 465 ? -13.961 35.602 12.206 1.00 95.25 465 SER A O 1
ATOM 3487 N N . LYS A 1 466 ? -14.976 36.166 14.130 1.00 94.38 466 LYS A N 1
ATOM 3488 C CA . LYS A 1 466 ? -14.715 37.611 14.065 1.00 94.38 466 LYS A CA 1
ATOM 3489 C C . LYS A 1 466 ? -13.294 37.922 14.542 1.00 94.38 466 LYS A C 1
ATOM 3491 O O . LYS A 1 466 ? -12.671 38.827 13.993 1.00 94.38 466 LYS A O 1
ATOM 3496 N N . ARG A 1 467 ? -12.782 37.181 15.536 1.00 92.31 467 ARG A N 1
ATOM 3497 C CA . ARG A 1 467 ? -11.462 37.409 16.154 1.00 92.31 467 ARG A CA 1
ATOM 3498 C C . ARG A 1 467 ? -10.292 36.914 15.300 1.00 92.31 467 ARG A C 1
ATOM 3500 O O . ARG A 1 467 ? -9.319 37.645 15.151 1.00 92.31 467 ARG A O 1
ATOM 3507 N N . TYR A 1 468 ? -10.380 35.698 14.768 1.00 93.19 468 TYR A N 1
ATOM 3508 C CA . TYR A 1 468 ? -9.281 35.005 14.086 1.00 93.19 468 TYR A CA 1
ATOM 3509 C C . TYR A 1 468 ? -9.455 35.036 12.562 1.00 93.19 468 TYR A C 1
ATOM 3511 O O . TYR A 1 468 ? -8.557 35.454 11.836 1.00 93.19 468 TYR A O 1
ATOM 3519 N N . LEU A 1 469 ? -10.657 34.712 12.071 1.00 92.75 469 LEU A N 1
ATOM 3520 C CA . LEU A 1 469 ? -10.966 34.611 10.634 1.00 92.75 469 LEU A CA 1
ATOM 3521 C C . LEU A 1 469 ? -11.475 35.926 10.016 1.00 92.75 469 LEU A C 1
ATOM 3523 O O . LEU A 1 469 ? -12.011 35.934 8.907 1.00 92.75 469 LEU A O 1
ATOM 3527 N N . LYS A 1 470 ? -11.299 37.057 10.714 1.00 92.75 470 LYS A N 1
ATOM 3528 C CA . LYS A 1 470 ? -11.623 38.418 10.232 1.00 92.75 470 LYS A CA 1
ATOM 3529 C C . LYS A 1 470 ? -13.094 38.571 9.790 1.00 92.75 470 LYS A C 1
ATOM 3531 O O . LYS A 1 470 ? -13.404 39.342 8.885 1.00 92.75 470 LYS A O 1
ATOM 3536 N N . GLY A 1 471 ? -13.998 37.826 10.431 1.00 89.81 471 GLY A N 1
ATOM 3537 C CA . GLY A 1 471 ? -15.438 37.796 10.150 1.00 89.81 471 GLY A CA 1
ATOM 3538 C C . GLY A 1 471 ? -15.877 36.752 9.119 1.00 89.81 471 GLY A C 1
ATOM 3539 O O . GLY A 1 471 ? -17.065 36.687 8.813 1.00 89.81 471 GLY A O 1
ATOM 3540 N N . LYS A 1 472 ? -14.957 35.942 8.579 1.00 92.50 472 LYS A N 1
ATOM 3541 C CA . LYS A 1 472 ? -15.274 34.869 7.628 1.00 92.50 472 LYS A CA 1
ATOM 3542 C C . LYS A 1 472 ? -15.720 33.587 8.338 1.00 92.50 472 LYS A C 1
ATOM 3544 O O . LYS A 1 472 ? -15.273 33.279 9.444 1.00 92.50 472 LYS A O 1
ATOM 3549 N N . SER A 1 473 ? -16.526 32.808 7.625 1.00 95.00 473 SER A N 1
ATOM 3550 C CA . SER A 1 473 ? -16.674 31.368 7.832 1.00 95.00 473 SER A CA 1
ATOM 3551 C C . SER A 1 473 ? -15.630 30.648 6.977 1.00 95.00 473 SER A C 1
ATOM 3553 O O . SER A 1 473 ? -15.572 30.888 5.770 1.00 95.00 473 SER A O 1
ATOM 3555 N N . VAL A 1 474 ? -14.802 29.796 7.580 1.00 95.56 474 VAL A N 1
ATOM 3556 C CA . VAL A 1 474 ? -13.789 28.986 6.879 1.00 95.56 474 VAL A CA 1
ATOM 3557 C C . VAL A 1 474 ? -13.985 27.516 7.240 1.00 95.56 474 VAL A C 1
ATOM 3559 O O . VAL A 1 474 ? -14.357 27.181 8.365 1.00 95.56 474 VAL A O 1
ATOM 3562 N N . LEU A 1 475 ? -13.788 26.652 6.248 1.00 96.75 475 LEU A N 1
ATOM 3563 C CA . LEU A 1 475 ? -13.969 25.210 6.343 1.00 96.75 475 LEU A CA 1
ATOM 3564 C C . LEU A 1 475 ? -12.640 24.552 6.730 1.00 96.75 475 LEU A C 1
ATOM 3566 O O . LEU A 1 475 ? -11.614 24.779 6.087 1.00 96.75 475 LEU A O 1
ATOM 3570 N N . PHE A 1 476 ? -12.669 23.731 7.773 1.00 96.31 476 PHE A N 1
ATOM 3571 C CA . PHE A 1 476 ? -11.514 23.008 8.289 1.00 96.31 476 PHE A CA 1
ATOM 3572 C C . PHE A 1 476 ? -11.789 21.507 8.307 1.00 96.31 476 PHE A C 1
ATOM 3574 O O . PHE A 1 476 ? -12.911 21.090 8.584 1.00 96.31 476 PHE A O 1
ATOM 3581 N N . ARG A 1 477 ? -10.750 20.702 8.076 1.00 94.31 477 ARG A N 1
ATOM 3582 C CA . ARG A 1 477 ? -10.701 19.294 8.474 1.00 94.31 477 ARG A CA 1
ATOM 3583 C C . ARG A 1 477 ? -9.967 19.174 9.810 1.00 94.31 477 ARG A C 1
ATOM 3585 O O . ARG A 1 477 ? -8.958 19.854 10.012 1.00 94.31 477 ARG A O 1
ATOM 3592 N N . VAL A 1 478 ? -10.425 18.284 10.682 1.00 93.69 478 VAL A N 1
ATOM 3593 C CA . VAL A 1 478 ? -9.695 17.868 11.889 1.00 93.69 478 VAL A CA 1
ATOM 3594 C C . VAL A 1 478 ? -8.477 17.017 11.495 1.00 93.69 478 VAL A C 1
ATOM 3596 O O . VAL A 1 478 ? -8.613 16.027 10.777 1.00 93.69 478 VAL A O 1
ATOM 3599 N N . GLU A 1 479 ? -7.280 17.414 11.935 1.00 88.81 479 GLU A N 1
ATOM 3600 C CA . GLU A 1 479 ? -6.017 16.666 11.746 1.00 88.81 479 GLU A CA 1
ATOM 3601 C C . GLU A 1 479 ? -5.620 15.820 12.965 1.00 88.81 479 GLU A C 1
ATOM 3603 O O . GLU A 1 479 ? -4.829 14.890 12.816 1.00 88.81 479 GLU A O 1
ATOM 3608 N N . ALA A 1 480 ? -6.117 16.187 14.149 1.00 88.56 480 ALA A N 1
ATOM 3609 C CA . ALA A 1 480 ? -5.945 15.479 15.416 1.00 88.56 480 ALA A CA 1
ATOM 3610 C C . ALA A 1 480 ? -6.993 15.974 16.426 1.00 88.56 480 ALA A C 1
ATOM 3612 O O . ALA A 1 480 ? -7.365 17.154 16.391 1.00 88.56 480 ALA A O 1
ATOM 3613 N N . TYR A 1 481 ? -7.411 15.117 17.357 1.00 90.62 481 TYR A N 1
ATOM 3614 C CA . TYR A 1 481 ? -8.331 15.459 18.451 1.00 90.62 481 TYR A CA 1
ATOM 3615 C C . TYR A 1 481 ? -7.821 14.966 19.814 1.00 90.62 481 TYR A C 1
ATOM 3617 O O . TYR A 1 481 ? -6.928 14.123 19.890 1.00 90.62 481 TYR A O 1
ATOM 3625 N N . ALA A 1 482 ? -8.342 15.533 20.905 1.00 90.69 482 ALA A N 1
ATOM 3626 C CA . ALA A 1 482 ? -7.998 15.123 22.266 1.00 90.69 482 ALA A CA 1
ATOM 3627 C C . ALA A 1 482 ? -9.102 15.502 23.265 1.00 90.69 482 ALA A C 1
ATOM 3629 O O . ALA A 1 482 ? -9.339 16.686 23.521 1.00 90.69 482 ALA A O 1
ATOM 3630 N N . LEU A 1 483 ? -9.729 14.492 23.871 1.00 90.81 483 LEU A N 1
ATOM 3631 C CA . LEU A 1 483 ? -10.758 14.643 24.902 1.00 90.81 483 LEU A CA 1
ATOM 3632 C C . LEU A 1 483 ? -10.151 14.656 26.314 1.00 90.81 483 LEU A C 1
ATOM 3634 O O . LEU A 1 483 ? -9.333 13.801 26.660 1.00 90.81 483 LEU A O 1
ATOM 3638 N N . ASP A 1 484 ? -10.569 15.609 27.152 1.00 91.06 484 ASP A N 1
ATOM 3639 C CA . ASP A 1 484 ? -10.243 15.611 28.585 1.00 91.06 484 ASP A CA 1
ATOM 3640 C C . ASP A 1 484 ? -11.280 14.835 29.427 1.00 91.06 484 ASP A C 1
ATOM 3642 O O . ASP A 1 484 ? -12.372 14.492 28.975 1.00 91.06 484 ASP A O 1
ATOM 3646 N N . GLY A 1 485 ? -10.972 14.598 30.708 1.00 91.31 485 GLY A N 1
ATOM 3647 C CA . GLY A 1 485 ? -11.884 13.933 31.655 1.00 91.31 485 GLY A CA 1
ATOM 3648 C C . GLY A 1 485 ? -13.162 14.716 32.010 1.00 91.31 485 GLY A C 1
ATOM 3649 O O . GLY A 1 485 ? -13.868 14.334 32.943 1.00 91.31 485 GLY A O 1
ATOM 3650 N N . LYS A 1 486 ? -13.445 15.826 31.319 1.00 92.00 486 LYS A N 1
ATOM 3651 C CA . LYS A 1 486 ? -14.677 16.625 31.388 1.00 92.00 486 LYS A CA 1
ATOM 3652 C C . LYS A 1 486 ? -15.370 16.726 30.020 1.00 92.00 486 LYS A C 1
ATOM 3654 O O . LYS A 1 486 ? -16.325 17.489 29.901 1.00 92.00 486 LYS A O 1
ATOM 3659 N N . TRP A 1 487 ? -14.927 15.940 29.034 1.00 93.50 487 TRP A N 1
ATOM 3660 C CA . TRP A 1 487 ? -15.443 15.901 27.663 1.00 93.50 487 TRP A CA 1
ATOM 3661 C C . TRP A 1 487 ? -15.221 17.204 26.874 1.00 93.50 487 TRP A C 1
ATOM 3663 O O . TRP A 1 487 ? -15.935 17.477 25.913 1.00 93.50 487 TRP A O 1
ATOM 3673 N N . HIS A 1 488 ? -14.223 18.017 27.236 1.00 94.44 488 HIS A N 1
ATOM 3674 C CA . HIS A 1 488 ? -13.771 19.095 26.356 1.00 94.44 488 HIS A CA 1
ATOM 3675 C C . HIS A 1 488 ? -12.939 18.504 25.215 1.00 94.44 488 HIS A C 1
ATOM 3677 O O . HIS A 1 488 ? -11.945 17.823 25.480 1.00 94.44 488 HIS A O 1
ATOM 3683 N N . ASN A 1 489 ? -13.309 18.788 23.966 1.00 95.38 489 ASN A N 1
ATOM 3684 C CA . ASN A 1 489 ? -12.598 18.283 22.792 1.00 95.38 489 ASN A CA 1
ATOM 3685 C C . ASN A 1 489 ? -11.617 19.341 22.269 1.00 95.38 489 ASN A C 1
ATOM 3687 O O . ASN A 1 489 ? -12.023 20.444 21.897 1.00 95.38 489 ASN A O 1
ATOM 3691 N N . THR A 1 490 ? -10.321 19.033 22.272 1.00 95.50 490 THR A N 1
ATOM 3692 C CA . THR A 1 490 ? -9.276 19.901 21.715 1.00 95.50 490 THR A CA 1
ATOM 3693 C C . THR A 1 490 ? -8.945 19.461 20.296 1.00 95.50 490 THR A C 1
ATOM 3695 O O . THR A 1 490 ? -8.245 18.472 20.098 1.00 95.50 490 THR A O 1
ATOM 3698 N N . LEU A 1 491 ? -9.438 20.215 19.316 1.00 95.19 491 LEU A N 1
ATOM 3699 C CA . LEU A 1 491 ? -9.280 19.934 17.891 1.00 95.19 491 LEU A CA 1
ATOM 3700 C C . LEU A 1 491 ? -8.072 20.679 17.320 1.00 95.19 491 LEU A C 1
ATOM 3702 O O . LEU A 1 491 ? -7.935 21.886 17.528 1.00 95.19 491 LEU A O 1
ATOM 3706 N N . THR A 1 492 ? -7.252 19.982 16.536 1.00 94.50 492 THR A N 1
ATOM 3707 C CA . THR A 1 492 ? -6.281 20.580 15.604 1.00 94.50 492 THR A CA 1
ATOM 3708 C C . THR A 1 492 ? -6.898 20.602 14.209 1.00 94.50 492 THR A C 1
ATOM 3710 O O . THR A 1 492 ? -7.432 19.596 13.746 1.00 94.50 492 THR A O 1
ATOM 3713 N N . LEU A 1 493 ? -6.861 21.757 13.550 1.00 94.19 493 LEU A N 1
ATOM 3714 C CA . LEU A 1 493 ? -7.678 22.091 12.386 1.00 94.19 493 LEU A CA 1
ATOM 3715 C C . LEU A 1 493 ? -6.815 22.585 11.220 1.00 94.19 493 LEU A C 1
ATOM 3717 O O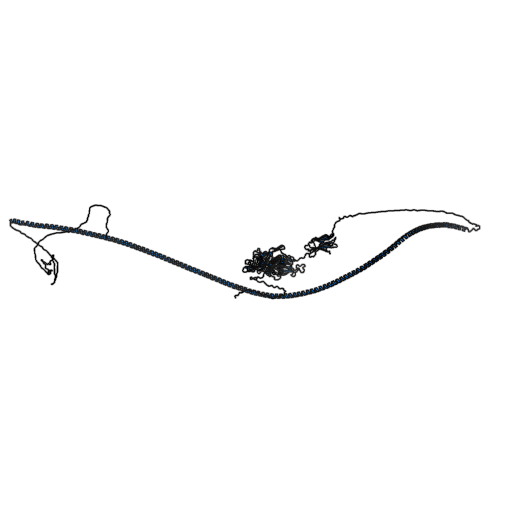 . LEU A 1 493 ? -6.029 23.524 11.378 1.00 94.19 493 LEU A O 1
ATOM 3721 N N . ARG A 1 494 ? -7.050 22.040 10.022 1.00 92.56 494 ARG A N 1
ATOM 3722 C CA . ARG A 1 494 ? -6.458 22.500 8.755 1.00 92.56 494 ARG A CA 1
ATOM 3723 C C . ARG A 1 494 ? -7.513 22.955 7.768 1.00 92.56 494 ARG A C 1
ATOM 3725 O O . ARG A 1 494 ? -8.471 22.236 7.509 1.00 92.56 494 ARG A O 1
ATOM 3732 N N . GLU A 1 495 ? -7.303 24.132 7.194 1.00 93.44 495 GLU A N 1
ATOM 3733 C CA . GLU A 1 495 ? -8.145 24.676 6.133 1.00 93.44 495 GLU A CA 1
ATOM 3734 C C . GLU A 1 495 ? -8.253 23.709 4.944 1.00 93.44 495 GLU A C 1
ATOM 3736 O O . GLU A 1 495 ? -7.258 23.156 4.467 1.00 93.44 495 GLU A O 1
ATOM 3741 N N . VAL A 1 496 ? -9.482 23.504 4.473 1.00 93.81 496 VAL A N 1
ATOM 3742 C CA . VAL A 1 496 ? -9.815 22.598 3.370 1.00 93.81 496 VAL A CA 1
ATOM 3743 C C . VAL A 1 496 ? -10.915 23.218 2.507 1.00 93.81 496 VAL A C 1
ATOM 3745 O O . VAL A 1 496 ? -11.684 24.063 2.958 1.00 93.81 496 VAL A O 1
ATOM 3748 N N . SER A 1 497 ? -11.008 22.813 1.242 1.00 92.38 497 SER A N 1
ATOM 3749 C CA . SER A 1 497 ? -12.052 23.279 0.325 1.00 92.38 497 SER A CA 1
ATOM 3750 C C . SER A 1 497 ? -12.511 22.140 -0.588 1.00 92.38 497 SER A C 1
ATOM 3752 O O . SER A 1 497 ? -11.661 21.374 -1.048 1.00 92.38 497 SER A O 1
ATOM 3754 N N . PRO A 1 498 ? -13.810 22.041 -0.938 1.00 90.94 498 PRO A N 1
ATOM 3755 C CA . PRO A 1 498 ? -14.288 21.130 -1.981 1.00 90.94 498 PRO A CA 1
ATOM 3756 C C . PRO A 1 498 ? -13.518 21.270 -3.303 1.00 90.94 498 PRO A C 1
ATOM 3758 O O . PRO A 1 498 ? -13.292 20.281 -3.997 1.00 90.94 498 PRO A O 1
ATOM 3761 N N . LEU A 1 499 ? -13.046 22.485 -3.618 1.00 88.44 499 LEU A N 1
ATOM 3762 C CA . LEU A 1 499 ? -12.281 22.778 -4.833 1.00 88.44 499 LEU A CA 1
ATOM 3763 C C . LEU A 1 499 ? -10.885 22.130 -4.851 1.00 88.44 499 LEU A C 1
ATOM 3765 O O . LEU A 1 499 ? -10.301 22.000 -5.922 1.00 88.44 499 LEU A O 1
ATOM 3769 N N . VAL A 1 500 ? -10.358 21.654 -3.716 1.00 90.44 500 VAL A N 1
ATOM 3770 C CA . VAL A 1 500 ? -9.130 20.831 -3.682 1.00 90.44 500 VAL A CA 1
ATOM 3771 C C . VAL A 1 500 ? -9.320 19.526 -4.470 1.00 90.44 500 VAL A C 1
ATOM 3773 O O . VAL A 1 500 ? -8.379 19.049 -5.099 1.00 90.44 500 VAL A O 1
ATOM 3776 N N . TYR A 1 501 ? -10.543 18.988 -4.487 1.00 89.88 501 TYR A N 1
ATOM 3777 C CA . TYR A 1 501 ? -10.890 17.685 -5.069 1.00 89.88 501 TYR A CA 1
ATOM 3778 C C . TYR A 1 501 ? -11.723 17.796 -6.362 1.00 89.88 501 TYR A C 1
ATOM 3780 O O . TYR A 1 501 ? -12.167 16.779 -6.908 1.00 89.88 501 TYR A O 1
ATOM 3788 N N . ALA A 1 502 ? -11.945 19.022 -6.849 1.00 79.75 502 ALA A N 1
ATOM 3789 C CA . ALA A 1 502 ? -12.653 19.319 -8.092 1.00 79.75 502 ALA A CA 1
ATOM 3790 C C . ALA A 1 502 ? -11.770 19.101 -9.339 1.00 79.75 502 ALA A C 1
ATOM 3792 O O . ALA A 1 502 ? -10.539 19.132 -9.274 1.00 79.75 502 ALA A O 1
ATOM 3793 N N . ARG A 1 503 ? -12.405 18.883 -10.500 1.00 67.06 503 ARG A N 1
ATOM 3794 C CA . ARG A 1 503 ? -11.729 18.752 -11.804 1.00 67.06 503 ARG A CA 1
ATOM 3795 C C . ARG A 1 503 ? -11.871 20.051 -12.599 1.00 67.06 503 ARG A C 1
ATOM 3797 O O . ARG A 1 503 ? -12.771 20.158 -13.427 1.00 67.06 503 ARG A O 1
ATOM 3804 N N . ASP A 1 504 ? -10.945 20.981 -12.397 1.00 54.41 504 ASP A N 1
ATOM 3805 C CA . ASP A 1 504 ? -10.922 22.254 -13.132 1.00 54.41 504 ASP A CA 1
ATOM 3806 C C . ASP A 1 504 ? -9.869 22.276 -14.252 1.00 54.41 504 ASP A C 1
ATOM 3808 O O . ASP A 1 504 ? -8.940 21.462 -14.290 1.00 54.41 504 ASP A O 1
ATOM 3812 N N . ALA A 1 505 ? -10.056 23.198 -15.197 1.00 40.81 505 ALA A N 1
ATOM 3813 C CA . ALA A 1 505 ? -9.351 23.231 -16.479 1.00 40.81 505 ALA A CA 1
ATOM 3814 C C . ALA A 1 505 ? -8.023 24.017 -16.472 1.00 40.81 505 ALA A C 1
ATOM 3816 O O . ALA A 1 505 ? -7.332 24.030 -17.491 1.00 40.81 505 ALA A O 1
ATOM 3817 N N . ASP A 1 506 ? -7.647 24.632 -15.347 1.00 45.00 506 ASP A N 1
ATOM 3818 C CA . ASP A 1 506 ? -6.469 25.501 -15.213 1.00 45.00 506 ASP A CA 1
ATOM 3819 C C . ASP A 1 506 ? -5.154 24.696 -15.230 1.00 45.00 506 ASP A C 1
ATOM 3821 O O . ASP A 1 506 ? -4.528 24.438 -14.202 1.00 45.00 506 ASP A O 1
ATOM 3825 N N . LYS A 1 507 ? -4.748 24.245 -16.423 1.00 48.38 507 LYS A N 1
ATOM 3826 C CA . LYS A 1 507 ? -3.580 23.380 -16.659 1.00 48.38 507 LYS A CA 1
ATOM 3827 C C . LYS A 1 507 ? -2.541 24.040 -17.568 1.00 48.38 507 LYS A C 1
ATOM 3829 O O . LYS A 1 507 ? -2.333 23.610 -18.702 1.00 48.38 507 LYS A O 1
ATOM 3834 N N . GLU A 1 508 ? -1.795 25.011 -17.044 1.00 47.25 508 GLU A N 1
ATOM 3835 C CA . GLU A 1 508 ? -0.528 25.436 -17.663 1.00 47.25 508 GLU A CA 1
ATOM 3836 C C . GLU A 1 508 ? 0.582 24.390 -17.434 1.00 47.25 508 GLU A C 1
ATOM 3838 O O . GLU A 1 508 ? 1.492 24.587 -16.629 1.00 47.25 508 GLU A O 1
ATOM 3843 N N . SER A 1 509 ? 0.516 23.237 -18.114 1.00 41.97 509 SER A N 1
ATOM 3844 C CA . SER A 1 509 ? 1.612 22.245 -18.143 1.00 41.97 509 SER A CA 1
ATOM 3845 C C . SER A 1 509 ? 1.548 21.292 -19.346 1.00 41.97 509 SER A C 1
ATOM 3847 O O . SER A 1 509 ? 1.362 20.083 -19.205 1.00 41.97 509 SER A O 1
ATOM 3849 N N . THR A 1 510 ? 1.783 21.821 -20.550 1.00 35.50 510 THR A N 1
ATOM 3850 C CA . THR A 1 510 ? 2.165 21.020 -21.727 1.00 35.50 510 THR A CA 1
ATOM 3851 C C . THR A 1 510 ? 3.687 20.883 -21.808 1.00 35.50 510 THR A C 1
ATOM 3853 O O . THR A 1 510 ? 4.355 21.621 -22.530 1.00 35.50 510 THR A O 1
ATOM 3856 N N . SER A 1 511 ? 4.252 19.928 -21.069 1.00 30.45 511 SER A N 1
ATOM 3857 C CA . SER A 1 511 ? 5.664 19.539 -21.202 1.00 30.45 511 SER A CA 1
ATOM 3858 C C . SER A 1 511 ? 5.832 18.027 -21.046 1.00 30.45 511 SER A C 1
ATOM 3860 O O . SER A 1 511 ? 6.417 17.542 -20.076 1.00 30.45 511 SER A O 1
ATOM 3862 N N . ILE A 1 512 ? 5.285 17.269 -22.001 1.00 32.97 512 ILE A N 1
ATOM 3863 C CA . ILE A 1 512 ? 5.604 15.846 -22.141 1.00 32.97 512 ILE A CA 1
ATOM 3864 C C . ILE A 1 512 ? 7.006 15.767 -22.745 1.00 32.97 512 ILE A C 1
ATOM 3866 O O . ILE A 1 512 ? 7.199 16.124 -23.906 1.00 32.97 512 ILE A O 1
ATOM 3870 N N . ALA A 1 513 ? 7.980 15.290 -21.972 1.00 30.62 513 ALA A N 1
ATOM 3871 C CA . ALA A 1 513 ? 9.317 14.983 -22.470 1.00 30.62 513 ALA A CA 1
ATOM 3872 C C . ALA A 1 513 ? 9.315 13.644 -23.233 1.00 30.62 513 ALA A C 1
ATOM 3874 O O . ALA A 1 513 ? 10.007 12.699 -22.859 1.00 30.62 513 ALA A O 1
ATOM 3875 N N . LEU A 1 514 ? 8.513 13.557 -24.299 1.00 32.16 514 LEU A N 1
ATOM 3876 C CA . LEU A 1 514 ? 8.695 12.510 -25.298 1.00 32.16 514 LEU A CA 1
ATOM 3877 C C . LEU A 1 514 ? 10.058 12.748 -25.958 1.00 32.16 514 LEU A C 1
ATOM 3879 O O . LEU A 1 514 ? 10.386 13.888 -26.297 1.00 32.16 514 LEU A O 1
ATOM 3883 N N . GLN A 1 515 ? 10.848 11.691 -26.162 1.00 31.91 515 GLN A N 1
ATOM 3884 C CA . GLN A 1 515 ? 12.008 11.798 -27.045 1.00 31.91 515 GLN A CA 1
ATOM 3885 C C . GLN A 1 515 ? 11.526 12.278 -28.414 1.00 31.91 515 GLN A C 1
ATOM 3887 O O . GLN A 1 515 ? 10.606 11.696 -28.990 1.00 31.91 515 GLN A O 1
ATOM 3892 N N . ALA A 1 516 ? 12.144 13.341 -28.926 1.00 30.62 516 ALA A N 1
ATOM 3893 C CA . ALA A 1 516 ? 11.913 13.775 -30.290 1.00 30.62 516 ALA A CA 1
ATOM 3894 C C . ALA A 1 516 ? 12.413 12.671 -31.230 1.00 30.62 516 ALA A C 1
ATOM 3896 O O . ALA A 1 516 ? 13.620 12.500 -31.398 1.00 30.62 516 ALA A O 1
ATOM 3897 N N . GLY A 1 517 ? 11.480 11.906 -31.802 1.00 31.52 517 GLY A N 1
ATOM 3898 C CA . GLY A 1 517 ? 11.771 11.048 -32.946 1.00 31.52 517 GLY A CA 1
ATOM 3899 C C . GLY A 1 517 ? 12.308 11.894 -34.100 1.00 31.52 517 GLY A C 1
ATOM 3900 O O . GLY A 1 517 ? 11.985 13.081 -34.198 1.00 31.52 517 GLY A O 1
ATOM 3901 N N . ASP A 1 518 ? 13.151 11.294 -34.940 1.00 37.88 518 ASP A N 1
ATOM 3902 C CA . ASP A 1 518 ? 13.889 12.016 -35.975 1.00 37.88 518 ASP A CA 1
ATOM 3903 C C . ASP A 1 518 ? 12.980 12.902 -36.836 1.00 37.88 518 ASP A C 1
ATOM 3905 O O . ASP A 1 518 ? 11.965 12.455 -37.378 1.00 37.88 518 ASP A O 1
ATOM 3909 N N . ILE A 1 519 ? 13.370 14.173 -36.984 1.00 41.38 519 ILE A N 1
ATOM 3910 C CA . ILE A 1 519 ? 12.670 15.124 -37.851 1.00 41.38 519 ILE A CA 1
ATOM 3911 C C . ILE A 1 519 ? 12.720 14.573 -39.277 1.00 41.38 519 ILE A C 1
ATOM 3913 O O . ILE A 1 519 ? 13.799 14.448 -39.864 1.00 41.38 519 ILE A O 1
ATOM 3917 N N . ALA A 1 520 ? 11.551 14.244 -39.829 1.00 51.06 520 ALA A N 1
ATOM 3918 C CA . ALA A 1 520 ? 11.444 13.660 -41.158 1.00 51.06 520 ALA A CA 1
ATOM 3919 C C . ALA A 1 520 ? 12.115 14.568 -42.214 1.00 51.06 520 ALA A C 1
ATOM 3921 O O . ALA A 1 520 ? 11.919 15.788 -42.190 1.00 51.06 520 ALA A O 1
ATOM 3922 N N . PRO A 1 521 ? 12.903 14.011 -43.153 1.00 59.75 521 PRO A N 1
ATOM 3923 C CA . PRO A 1 521 ? 13.599 14.810 -44.155 1.00 59.75 521 PRO A CA 1
ATOM 3924 C C . PRO A 1 521 ? 12.593 15.511 -45.076 1.00 59.75 521 PRO A C 1
ATOM 3926 O O . PRO A 1 521 ? 11.765 14.860 -45.716 1.00 59.75 521 PRO A O 1
ATOM 3929 N N . ILE A 1 522 ? 12.674 16.842 -45.159 1.00 72.81 522 ILE A N 1
ATOM 3930 C CA . ILE A 1 522 ? 11.737 17.636 -45.959 1.00 72.81 522 ILE A CA 1
ATOM 3931 C C . ILE A 1 522 ? 11.871 17.322 -47.458 1.00 72.81 522 ILE A C 1
ATOM 3933 O O . ILE A 1 522 ? 12.960 17.358 -48.037 1.00 72.81 522 ILE A O 1
ATOM 3937 N N . GLY A 1 523 ? 10.742 16.987 -48.085 1.00 76.25 523 GLY A N 1
ATOM 3938 C CA . GLY A 1 523 ? 10.671 16.653 -49.505 1.00 76.25 523 GLY A CA 1
ATOM 3939 C C . GLY A 1 523 ? 10.779 17.870 -50.429 1.00 76.25 523 GLY A C 1
ATOM 3940 O O . GLY A 1 523 ? 10.608 19.016 -50.016 1.00 76.25 523 GLY A O 1
ATOM 3941 N N . GLN A 1 524 ? 11.020 17.603 -51.715 1.00 82.31 524 GLN A N 1
ATOM 3942 C CA . GLN A 1 524 ? 10.825 18.597 -52.779 1.00 82.31 524 GLN A CA 1
ATOM 3943 C C . GLN A 1 524 ? 9.350 19.052 -52.841 1.00 82.31 524 GLN A C 1
ATOM 3945 O O . GLN A 1 524 ? 8.473 18.208 -52.641 1.00 82.31 524 GLN A O 1
ATOM 3950 N N . PRO A 1 525 ? 9.059 20.319 -53.204 1.00 89.44 525 PRO A N 1
ATOM 3951 C CA . PRO A 1 525 ? 7.694 20.786 -53.462 1.00 89.44 525 PRO A CA 1
ATOM 3952 C C . PRO A 1 525 ? 6.920 19.898 -54.443 1.00 89.44 525 PRO A C 1
ATOM 3954 O O . PRO A 1 525 ? 7.509 19.367 -55.397 1.00 89.44 525 PRO A O 1
ATOM 3957 N N . GLY A 1 526 ? 5.609 19.746 -54.256 1.00 84.38 526 GLY A N 1
ATOM 3958 C CA . GLY A 1 526 ? 4.776 18.889 -55.103 1.00 84.38 526 GLY A CA 1
ATOM 3959 C C . GLY A 1 526 ? 4.747 19.289 -56.581 1.00 84.38 526 GLY A C 1
ATOM 3960 O O . GLY A 1 526 ? 5.124 20.393 -56.989 1.00 84.38 526 GLY A O 1
ATOM 3961 N N . ALA A 1 527 ? 4.314 18.354 -57.427 1.00 76.06 527 ALA A N 1
ATOM 3962 C CA . ALA A 1 527 ? 4.164 18.594 -58.858 1.00 76.06 527 ALA A CA 1
ATOM 3963 C C . ALA A 1 527 ? 2.961 19.522 -59.109 1.00 76.06 527 ALA A C 1
ATOM 3965 O O . ALA A 1 527 ? 1.815 19.089 -59.037 1.00 76.06 527 ALA A O 1
ATOM 3966 N N . GLY A 1 528 ? 3.235 20.799 -59.392 1.00 78.69 528 GLY A N 1
ATOM 3967 C CA . GLY A 1 528 ? 2.218 21.838 -59.601 1.00 78.69 528 GLY A CA 1
ATOM 3968 C C . GLY A 1 528 ? 1.989 22.782 -58.414 1.00 78.69 528 GLY A C 1
ATOM 3969 O O . GLY A 1 528 ? 1.242 23.743 -58.570 1.00 78.69 528 GLY A O 1
ATOM 3970 N N . ALA A 1 529 ? 2.659 22.579 -57.270 1.00 84.81 529 ALA A N 1
ATOM 3971 C CA . ALA A 1 529 ? 2.589 23.494 -56.118 1.00 84.81 529 ALA A CA 1
ATOM 3972 C C . ALA A 1 529 ? 3.115 24.909 -56.436 1.00 84.81 529 ALA A C 1
ATOM 3974 O O . ALA A 1 529 ? 2.672 25.898 -55.851 1.00 84.81 529 ALA A O 1
ATOM 3975 N N . TRP A 1 530 ? 4.029 24.999 -57.409 1.00 91.88 530 TRP A N 1
ATOM 3976 C CA . TRP A 1 530 ? 4.567 26.238 -57.962 1.00 91.88 530 TRP A CA 1
ATOM 3977 C C . TRP A 1 530 ? 4.544 26.195 -59.487 1.00 91.88 530 TRP A C 1
ATOM 3979 O O . TRP A 1 530 ? 4.916 25.191 -60.099 1.00 91.88 530 TRP A O 1
ATOM 3989 N N . ILE A 1 531 ? 4.157 27.315 -60.088 1.00 89.00 531 ILE A N 1
ATOM 3990 C CA . ILE A 1 531 ? 4.234 27.586 -61.524 1.00 89.00 531 ILE A CA 1
ATOM 3991 C C . ILE A 1 531 ? 5.032 28.872 -61.747 1.00 89.00 531 ILE A C 1
ATOM 3993 O O . ILE A 1 531 ? 5.153 29.698 -60.844 1.00 89.00 531 ILE A O 1
ATOM 3997 N N . ALA A 1 532 ? 5.569 29.067 -62.947 1.00 88.69 532 ALA A N 1
ATOM 3998 C CA . ALA A 1 532 ? 6.266 30.295 -63.310 1.00 88.69 532 ALA A CA 1
ATOM 3999 C C . ALA A 1 532 ? 5.844 30.765 -64.707 1.00 88.69 532 ALA A C 1
ATOM 4001 O O . ALA A 1 532 ? 5.471 29.952 -65.555 1.00 88.69 532 ALA A O 1
ATOM 4002 N N . LYS A 1 533 ? 5.878 32.080 -64.931 1.00 86.00 533 LYS A N 1
ATOM 4003 C CA . LYS A 1 533 ? 5.463 32.742 -66.178 1.00 86.00 533 LYS A CA 1
ATOM 4004 C C . LYS A 1 533 ? 6.327 33.987 -66.435 1.00 86.00 533 LYS A C 1
ATOM 4006 O O . LYS A 1 533 ? 6.733 34.642 -65.471 1.00 86.00 533 LYS A O 1
ATOM 4011 N N . PRO A 1 534 ? 6.596 34.359 -67.696 1.00 83.94 534 PRO A N 1
ATOM 4012 C CA . PRO A 1 534 ? 7.233 35.635 -67.988 1.00 83.94 534 PRO A CA 1
ATOM 4013 C C . PRO A 1 534 ? 6.268 36.792 -67.715 1.00 83.94 534 PRO A C 1
ATOM 4015 O O . PRO A 1 534 ? 5.052 36.659 -67.867 1.00 83.94 534 PRO A O 1
ATOM 4018 N N . VAL A 1 535 ? 6.822 37.938 -67.332 1.00 82.94 535 VAL A N 1
ATOM 4019 C CA . VAL A 1 535 ? 6.095 39.199 -67.151 1.00 82.94 535 VAL A CA 1
ATOM 4020 C C . VAL A 1 535 ? 6.914 40.353 -67.725 1.00 82.94 535 VAL A C 1
ATOM 4022 O O . VAL A 1 535 ? 8.143 40.342 -67.676 1.00 82.94 535 VAL A O 1
ATOM 4025 N N . SER A 1 536 ? 6.242 41.366 -68.266 1.00 78.88 536 SER A N 1
ATOM 4026 C CA . SER A 1 536 ? 6.874 42.640 -68.621 1.00 78.88 536 SER A CA 1
ATOM 4027 C C . SER A 1 536 ? 6.588 43.647 -67.515 1.00 78.88 536 SER A C 1
ATOM 4029 O O . SER A 1 536 ? 5.434 43.848 -67.141 1.00 78.88 536 SER A O 1
ATOM 4031 N N . LEU A 1 537 ? 7.642 44.255 -66.981 1.00 76.00 537 LEU A N 1
ATOM 4032 C CA . LEU A 1 537 ? 7.581 45.247 -65.911 1.00 76.00 537 LEU A CA 1
ATOM 4033 C C . LEU A 1 537 ? 7.967 46.606 -66.493 1.00 76.00 537 LEU A C 1
ATOM 4035 O O . LEU A 1 537 ? 8.798 46.665 -67.396 1.00 76.00 537 LEU A O 1
ATOM 4039 N N . THR A 1 538 ? 7.414 47.700 -65.978 1.00 71.44 538 THR A N 1
ATOM 4040 C CA . THR A 1 538 ? 7.716 49.046 -66.493 1.00 71.44 538 THR A CA 1
ATOM 4041 C C . THR A 1 538 ? 8.486 49.849 -65.450 1.00 71.44 538 THR A C 1
ATOM 4043 O O . THR A 1 538 ? 8.038 49.971 -64.310 1.00 71.44 538 THR A O 1
ATOM 4046 N N . GLN A 1 539 ? 9.638 50.404 -65.831 1.00 59.72 539 GLN A N 1
ATOM 4047 C CA . GLN A 1 539 ? 10.463 51.258 -64.976 1.00 59.72 539 GLN A CA 1
ATOM 4048 C C . GLN A 1 539 ? 10.732 52.585 -65.702 1.00 59.72 539 GLN A C 1
ATOM 4050 O O . GLN A 1 539 ? 11.533 52.656 -66.633 1.00 59.72 539 GLN A O 1
ATOM 4055 N N . GLY A 1 540 ? 10.008 53.639 -65.308 1.00 72.56 540 GLY A N 1
ATOM 4056 C CA . GLY A 1 540 ? 9.854 54.833 -66.149 1.00 72.56 540 GLY A CA 1
ATOM 4057 C C . GLY A 1 540 ? 9.046 54.495 -67.406 1.00 72.56 540 GLY A C 1
ATOM 4058 O O . GLY A 1 540 ? 8.101 53.717 -67.325 1.00 72.56 540 GLY A O 1
ATOM 4059 N N . ASP A 1 541 ? 9.454 55.015 -68.564 1.00 61.88 541 ASP A N 1
ATOM 4060 C CA . ASP A 1 541 ? 8.849 54.682 -69.867 1.00 61.88 541 ASP A CA 1
ATOM 4061 C C . ASP A 1 541 ? 9.445 53.411 -70.515 1.00 61.88 541 ASP A C 1
ATOM 4063 O O . ASP A 1 541 ? 9.108 53.064 -71.646 1.00 61.88 541 ASP A O 1
ATOM 4067 N N . THR A 1 542 ? 10.359 52.708 -69.831 1.00 61.16 542 THR A N 1
ATOM 4068 C CA . THR A 1 542 ? 11.057 51.527 -70.372 1.00 61.16 542 THR A CA 1
ATOM 4069 C C . THR A 1 542 ? 10.465 50.230 -69.827 1.00 61.16 542 THR A C 1
ATOM 4071 O O . THR A 1 542 ? 10.376 50.037 -68.613 1.00 61.16 542 THR A O 1
ATOM 4074 N N . ALA A 1 543 ? 10.106 49.310 -70.725 1.00 72.94 543 ALA A N 1
ATOM 4075 C CA . ALA A 1 543 ? 9.730 47.947 -70.365 1.00 72.94 543 ALA A CA 1
ATOM 4076 C C . ALA A 1 543 ? 10.981 47.075 -70.153 1.00 72.94 543 ALA A C 1
ATOM 4078 O O . ALA A 1 543 ? 11.853 47.008 -71.021 1.00 72.94 543 ALA A O 1
ATOM 4079 N N . ILE A 1 544 ? 11.046 46.382 -69.017 1.00 78.81 544 ILE A N 1
ATOM 4080 C CA . ILE A 1 544 ? 12.094 45.421 -68.657 1.00 78.81 544 ILE A CA 1
ATOM 4081 C C . ILE A 1 544 ? 11.487 44.017 -68.470 1.00 78.81 544 ILE A C 1
ATOM 4083 O O . ILE A 1 544 ? 10.336 43.890 -68.036 1.00 78.81 544 ILE A O 1
ATOM 4087 N N . PRO A 1 545 ? 12.221 42.944 -68.810 1.00 82.38 545 PRO A N 1
ATOM 4088 C CA . PRO A 1 545 ? 11.756 41.576 -68.613 1.00 82.38 545 PRO A CA 1
ATOM 4089 C C . PRO A 1 545 ? 11.769 41.177 -67.131 1.00 82.38 545 PRO A C 1
ATOM 4091 O O . PRO A 1 545 ? 12.632 41.593 -66.360 1.00 82.38 545 PRO A O 1
ATOM 4094 N N . GLY A 1 546 ? 10.851 40.293 -66.756 1.00 84.69 546 GLY A N 1
ATOM 4095 C CA . GLY A 1 546 ? 10.856 39.591 -65.480 1.00 84.69 546 GLY A CA 1
ATOM 4096 C C . GLY A 1 546 ? 10.228 38.204 -65.599 1.00 84.69 546 GLY A C 1
ATOM 4097 O O . GLY A 1 546 ? 9.625 37.857 -66.617 1.00 84.69 546 GLY A O 1
ATOM 4098 N N . ILE A 1 547 ? 10.358 37.401 -64.545 1.00 89.19 547 ILE A N 1
ATOM 4099 C CA . ILE A 1 547 ? 9.655 36.119 -64.402 1.00 89.19 547 ILE A CA 1
ATOM 4100 C C . ILE A 1 547 ? 8.975 36.107 -63.033 1.00 89.19 547 ILE A C 1
ATOM 4102 O O . ILE A 1 547 ? 9.641 36.268 -62.011 1.00 89.19 547 ILE A O 1
ATOM 4106 N N . GLU A 1 548 ? 7.656 35.919 -63.007 1.00 90.44 548 GLU A N 1
ATOM 4107 C CA . GLU A 1 548 ? 6.905 35.710 -61.767 1.00 90.44 548 GLU A CA 1
ATOM 4108 C C . GLU A 1 548 ? 6.741 34.204 -61.531 1.00 90.44 548 GLU A C 1
ATOM 4110 O O . GLU A 1 548 ? 6.199 33.485 -62.375 1.00 90.44 548 GLU A O 1
ATOM 4115 N N . ILE A 1 549 ? 7.201 33.736 -60.372 1.00 92.38 549 ILE A N 1
ATOM 4116 C CA . ILE A 1 549 ? 6.882 32.420 -59.816 1.00 92.38 549 ILE A CA 1
ATOM 4117 C C . ILE A 1 549 ? 5.675 32.612 -58.896 1.00 92.38 549 ILE A C 1
ATOM 4119 O O . ILE A 1 549 ? 5.691 33.509 -58.061 1.00 92.38 549 ILE A O 1
ATOM 4123 N N . SER A 1 550 ? 4.640 31.786 -59.011 1.00 90.19 550 SER A N 1
ATOM 4124 C CA . SER A 1 550 ? 3.432 31.854 -58.176 1.00 90.19 550 SER A CA 1
ATOM 4125 C C . SER A 1 550 ? 2.967 30.463 -57.754 1.00 90.19 550 SER A C 1
ATOM 4127 O O . SER A 1 550 ? 3.099 29.514 -58.527 1.00 90.19 550 SER A O 1
ATOM 4129 N N . GLY A 1 551 ? 2.421 30.328 -56.547 1.00 89.50 551 GLY A N 1
ATOM 4130 C CA . GLY A 1 551 ? 2.087 29.024 -55.977 1.00 89.50 551 GLY A CA 1
ATOM 4131 C C . GLY A 1 551 ? 1.735 29.078 -54.493 1.00 89.50 551 GLY A C 1
ATOM 4132 O O . GLY A 1 551 ? 1.220 30.085 -53.999 1.00 89.50 551 GLY A O 1
ATOM 4133 N N . ALA A 1 552 ? 1.994 27.977 -53.792 1.00 88.06 552 ALA A N 1
ATOM 4134 C CA . ALA A 1 552 ? 1.837 27.867 -52.347 1.00 88.06 552 ALA A CA 1
ATOM 4135 C C . ALA A 1 552 ? 2.800 26.827 -51.751 1.00 88.06 552 ALA A C 1
ATOM 4137 O O . ALA A 1 552 ? 3.310 25.938 -52.435 1.00 88.06 552 ALA A O 1
ATOM 4138 N N . THR A 1 553 ? 3.016 26.913 -50.442 1.00 87.19 553 THR A N 1
ATOM 4139 C CA . THR A 1 553 ? 3.665 25.844 -49.676 1.00 87.19 553 THR A CA 1
ATOM 4140 C C . THR A 1 553 ? 2.705 24.660 -49.526 1.00 87.19 553 THR A C 1
ATOM 4142 O O . THR A 1 553 ? 1.598 24.848 -49.029 1.00 87.19 553 THR A O 1
ATOM 4145 N N . ASP A 1 554 ? 3.107 23.462 -49.971 1.00 85.19 554 ASP A N 1
ATOM 4146 C CA . ASP A 1 554 ? 2.327 22.213 -49.868 1.00 85.19 554 ASP A CA 1
ATOM 4147 C C . ASP A 1 554 ? 2.892 21.230 -48.823 1.00 85.19 554 ASP A C 1
ATOM 4149 O O . ASP A 1 554 ? 2.638 20.027 -48.867 1.00 85.19 554 ASP A O 1
ATOM 4153 N N . ASN A 1 555 ? 3.663 21.757 -47.866 1.00 79.25 555 ASN A N 1
ATOM 4154 C CA . ASN A 1 555 ? 4.270 21.014 -46.769 1.00 79.25 555 ASN A CA 1
ATOM 4155 C C . ASN A 1 555 ? 4.250 21.849 -45.476 1.00 79.25 555 ASN A C 1
ATOM 4157 O O . ASN A 1 555 ? 4.977 22.837 -45.363 1.00 79.25 555 ASN A O 1
ATOM 4161 N N . ASP A 1 556 ? 3.452 21.421 -44.496 1.00 77.50 556 ASP A N 1
ATOM 4162 C CA . ASP A 1 556 ? 3.199 22.150 -43.241 1.00 77.50 556 ASP A CA 1
ATOM 4163 C C . ASP A 1 556 ? 4.434 22.287 -42.322 1.00 77.50 556 ASP A C 1
ATOM 4165 O O . ASP A 1 556 ? 4.391 23.018 -41.335 1.00 77.50 556 ASP A O 1
ATOM 4169 N N . TYR A 1 557 ? 5.545 21.608 -42.636 1.00 77.06 557 TYR A N 1
ATOM 4170 C CA . TYR A 1 557 ? 6.800 21.651 -41.873 1.00 77.06 557 TYR A CA 1
ATOM 4171 C C . TYR A 1 557 ? 7.855 22.616 -42.449 1.00 77.06 557 TYR A C 1
ATOM 4173 O O . TYR A 1 557 ? 8.993 22.619 -41.980 1.00 77.06 557 TYR A O 1
ATOM 4181 N N . ALA A 1 558 ? 7.537 23.402 -43.483 1.00 78.00 558 ALA A N 1
ATOM 4182 C CA . ALA A 1 558 ? 8.485 24.335 -44.097 1.00 78.00 558 ALA A CA 1
ATOM 4183 C C . ALA A 1 558 ? 8.567 25.679 -43.342 1.00 78.00 558 ALA A C 1
ATOM 4185 O O . ALA A 1 558 ? 7.602 26.439 -43.321 1.00 78.00 558 ALA A O 1
ATOM 4186 N N . ASP A 1 559 ? 9.746 26.035 -42.818 1.00 82.62 559 ASP A N 1
ATOM 4187 C CA . ASP A 1 559 ? 9.986 27.352 -42.199 1.00 82.62 559 ASP A CA 1
ATOM 4188 C C . ASP A 1 559 ? 10.091 28.477 -43.243 1.00 82.62 559 ASP A C 1
ATOM 4190 O O . ASP A 1 559 ? 9.790 29.636 -42.961 1.00 82.62 559 ASP A O 1
ATOM 4194 N N . LEU A 1 560 ? 10.635 28.162 -44.426 1.00 86.38 560 LEU A N 1
ATOM 4195 C CA . LEU A 1 560 ? 11.003 29.125 -45.470 1.00 86.38 560 LEU A CA 1
ATOM 4196 C C . LEU A 1 560 ? 10.942 28.490 -46.870 1.00 86.38 560 LEU A C 1
ATOM 4198 O O . LEU A 1 560 ? 11.224 27.301 -47.043 1.00 86.38 560 LEU A O 1
ATOM 4202 N N . VAL A 1 561 ? 10.687 29.315 -47.887 1.00 89.88 561 VAL A N 1
ATOM 4203 C CA . VAL A 1 561 ? 10.754 28.963 -49.316 1.00 89.88 561 VAL A CA 1
ATOM 4204 C C . VAL A 1 561 ? 11.925 29.700 -49.974 1.00 89.88 561 VAL A C 1
ATOM 4206 O O . VAL A 1 561 ? 12.076 30.909 -49.806 1.00 89.88 561 VAL A O 1
ATOM 4209 N N . ARG A 1 562 ? 12.760 28.979 -50.728 1.00 91.81 562 ARG A N 1
ATOM 4210 C CA . ARG A 1 562 ? 13.909 29.489 -51.499 1.00 91.81 562 ARG A CA 1
ATOM 4211 C C . ARG A 1 562 ? 13.589 29.488 -52.993 1.00 91.81 562 ARG A C 1
ATOM 4213 O O . ARG A 1 562 ? 13.111 28.473 -53.502 1.00 91.81 562 ARG A O 1
ATOM 4220 N N . PHE A 1 563 ? 13.943 30.572 -53.686 1.00 92.62 563 PHE A N 1
ATOM 4221 C CA . PHE A 1 563 ? 13.780 30.736 -55.134 1.00 92.62 563 PHE A CA 1
ATOM 4222 C C . PHE A 1 563 ? 15.133 30.963 -55.827 1.00 92.62 563 PHE A C 1
ATOM 4224 O O . PHE A 1 563 ? 15.892 31.864 -55.463 1.00 92.62 563 PHE A O 1
ATOM 4231 N N . GLU A 1 564 ? 15.431 30.160 -56.849 1.00 92.44 564 GLU A N 1
ATOM 4232 C CA . GLU A 1 564 ? 16.690 30.180 -57.610 1.00 92.44 564 GLU A CA 1
ATOM 4233 C C . GLU A 1 564 ? 16.427 30.152 -59.129 1.00 92.44 564 GLU A C 1
ATOM 4235 O O . GLU A 1 564 ? 15.370 29.705 -59.576 1.00 92.44 564 GLU A O 1
ATOM 4240 N N . PHE A 1 565 ? 17.383 30.618 -59.941 1.00 91.44 565 PHE A N 1
ATOM 4241 C CA . PHE A 1 565 ? 17.292 30.620 -61.409 1.00 91.44 565 PHE A CA 1
ATOM 4242 C C . PHE A 1 565 ? 18.642 30.373 -62.103 1.00 91.44 565 PHE A C 1
ATOM 4244 O O . PHE A 1 565 ? 19.707 30.629 -61.539 1.00 91.44 565 PHE A O 1
ATOM 4251 N N . LEU A 1 566 ? 18.595 29.866 -63.336 1.00 90.25 566 LEU A N 1
ATOM 4252 C CA . LEU A 1 566 ? 19.749 29.470 -64.149 1.00 90.25 566 LEU A CA 1
ATOM 4253 C C . LEU A 1 566 ? 19.453 29.747 -65.641 1.00 90.25 566 LEU A C 1
ATOM 4255 O O . LEU A 1 566 ? 18.393 29.337 -66.116 1.00 90.25 566 LEU A O 1
ATOM 4259 N N . PRO A 1 567 ? 20.336 30.418 -66.409 1.00 87.88 567 PRO A N 1
ATOM 4260 C CA . PRO A 1 567 ? 20.185 30.523 -67.864 1.00 87.88 567 PRO A CA 1
ATOM 4261 C C . PRO A 1 567 ? 20.188 29.132 -68.513 1.00 87.88 567 PRO A C 1
ATOM 4263 O O . PRO A 1 567 ? 20.992 28.286 -68.140 1.00 87.88 567 PRO A O 1
ATOM 4266 N N . ALA A 1 568 ? 19.308 28.886 -69.483 1.00 82.00 568 ALA A N 1
ATOM 4267 C CA . ALA A 1 568 ? 19.186 27.574 -70.130 1.00 82.00 568 ALA A CA 1
ATOM 4268 C C . ALA A 1 568 ? 20.234 27.320 -71.234 1.00 82.00 568 ALA A C 1
ATOM 4270 O O . ALA A 1 568 ? 20.398 26.186 -71.682 1.00 82.00 568 ALA A O 1
ATOM 4271 N N . GLU A 1 569 ? 20.936 28.359 -71.688 1.00 79.56 569 GLU A N 1
ATOM 4272 C CA . GLU A 1 569 ? 21.951 28.265 -72.739 1.00 79.56 569 GLU A CA 1
ATOM 4273 C C . GLU A 1 569 ? 23.172 27.452 -72.271 1.00 79.56 569 GLU A C 1
ATOM 4275 O O . GLU A 1 569 ? 23.752 27.721 -71.221 1.00 79.56 569 GLU A O 1
ATOM 4280 N N . GLY A 1 570 ? 23.551 26.426 -73.043 1.00 72.06 570 GLY A N 1
ATOM 4281 C CA . GLY A 1 570 ? 24.675 25.533 -72.730 1.00 72.06 570 GLY A CA 1
ATOM 4282 C C . GLY A 1 570 ? 24.412 24.465 -71.653 1.00 72.06 570 GLY A C 1
ATOM 4283 O O . GLY A 1 570 ? 25.308 23.671 -71.366 1.00 72.06 570 GLY A O 1
ATOM 4284 N N . VAL A 1 571 ? 23.211 24.399 -71.066 1.00 78.25 571 VAL A N 1
ATOM 4285 C CA . VAL A 1 571 ? 22.875 23.417 -70.017 1.00 78.25 571 VAL A CA 1
ATOM 4286 C C . VAL A 1 571 ? 22.541 22.051 -70.629 1.00 78.25 571 VAL A C 1
ATOM 4288 O O . VAL A 1 571 ? 21.532 21.905 -71.314 1.00 78.25 571 VAL A O 1
ATOM 4291 N N . VAL A 1 572 ? 23.374 21.038 -70.352 1.00 73.38 572 VAL A N 1
ATOM 4292 C CA . VAL A 1 572 ? 23.199 19.658 -70.860 1.00 73.38 572 VAL A CA 1
ATOM 4293 C C . VAL A 1 572 ? 22.281 18.813 -69.964 1.00 73.38 572 VAL A C 1
ATOM 4295 O O . VAL A 1 572 ? 21.433 18.087 -70.473 1.00 73.38 572 VAL A O 1
ATOM 4298 N N . ASP A 1 573 ? 22.409 18.933 -68.639 1.00 78.12 573 ASP A N 1
ATOM 4299 C CA . ASP A 1 573 ? 21.456 18.396 -67.658 1.00 78.12 573 ASP A CA 1
ATOM 4300 C C . ASP A 1 573 ? 21.292 19.405 -66.514 1.00 78.12 573 ASP A C 1
ATOM 4302 O O . ASP A 1 573 ? 22.250 19.780 -65.836 1.00 78.12 573 ASP A O 1
ATOM 4306 N N . VAL A 1 574 ? 20.054 19.853 -66.311 1.00 76.56 574 VAL A N 1
ATOM 4307 C CA . VAL A 1 574 ? 19.673 20.873 -65.329 1.00 76.56 574 VAL A CA 1
ATOM 4308 C C . VAL A 1 574 ? 19.757 20.375 -63.876 1.00 76.56 574 VAL A C 1
ATOM 4310 O O . VAL A 1 574 ? 19.908 21.182 -62.958 1.00 76.56 574 VAL A O 1
ATOM 4313 N N . ASN A 1 575 ? 19.717 19.056 -63.650 1.00 73.06 575 ASN A N 1
ATOM 4314 C CA . ASN A 1 575 ? 19.736 18.453 -62.310 1.00 73.06 575 ASN A CA 1
ATOM 4315 C C . ASN A 1 575 ? 21.132 18.477 -61.661 1.00 73.06 575 ASN A C 1
ATOM 4317 O O . ASN A 1 575 ? 21.239 18.468 -60.435 1.00 73.06 575 ASN A O 1
ATOM 4321 N N . ILE A 1 576 ? 22.189 18.531 -62.478 1.00 72.88 576 ILE A N 1
ATOM 4322 C CA . ILE A 1 576 ? 23.600 18.556 -62.048 1.00 72.88 576 ILE A CA 1
ATOM 4323 C C . ILE A 1 576 ? 24.336 19.843 -62.459 1.00 72.88 576 ILE A C 1
ATOM 4325 O O . ILE A 1 576 ? 25.534 19.980 -62.211 1.00 72.88 576 ILE A O 1
ATOM 4329 N N . ALA A 1 577 ? 23.638 20.802 -63.074 1.00 69.50 577 ALA A N 1
ATOM 4330 C CA . ALA A 1 577 ? 24.220 22.065 -63.514 1.00 69.50 577 ALA A CA 1
ATOM 4331 C C . ALA A 1 577 ? 24.676 22.946 -62.335 1.00 69.50 577 ALA A C 1
ATOM 4333 O O . ALA A 1 577 ? 23.895 23.294 -61.447 1.00 69.50 577 ALA A O 1
ATOM 4334 N N . GLY A 1 578 ? 25.944 23.361 -62.359 1.00 70.19 578 GLY A N 1
ATOM 4335 C CA . GLY A 1 578 ? 26.460 24.423 -61.495 1.00 70.19 578 GLY A CA 1
ATOM 4336 C C . GLY A 1 578 ? 26.045 25.818 -61.983 1.00 70.19 578 GLY A C 1
ATOM 4337 O O . GLY A 1 578 ? 25.718 26.006 -63.151 1.00 70.19 578 GLY A O 1
ATOM 4338 N N . GLY A 1 579 ? 26.098 26.817 -61.095 1.00 76.88 579 GLY A N 1
ATOM 4339 C CA . GLY A 1 579 ? 25.852 28.224 -61.453 1.00 76.88 579 GLY A CA 1
ATOM 4340 C C . GLY A 1 579 ? 24.431 28.749 -61.207 1.00 76.88 579 GLY A C 1
ATOM 4341 O O . GLY A 1 579 ? 24.132 29.870 -61.622 1.00 76.88 579 GLY A O 1
ATOM 4342 N N . TRP A 1 580 ? 23.577 27.984 -60.515 1.00 88.69 580 TRP A N 1
ATOM 4343 C CA . TRP A 1 580 ? 22.291 28.463 -59.992 1.00 88.69 580 TRP A CA 1
ATOM 4344 C C . TRP A 1 580 ? 22.464 29.754 -59.178 1.00 88.69 580 TRP A C 1
ATOM 4346 O O . TRP A 1 580 ? 23.351 29.850 -58.327 1.00 88.69 580 TRP A O 1
ATOM 4356 N N . ARG A 1 581 ? 21.602 30.741 -59.431 1.00 89.19 581 ARG A N 1
ATOM 4357 C CA . ARG A 1 581 ? 21.606 32.056 -58.778 1.00 89.19 581 ARG A CA 1
ATOM 4358 C C . ARG A 1 581 ? 20.419 32.156 -57.828 1.00 89.19 581 ARG A C 1
ATOM 4360 O O . ARG A 1 581 ? 19.284 31.947 -58.246 1.00 89.19 581 ARG A O 1
ATOM 4367 N N . GLU A 1 582 ? 20.667 32.494 -56.567 1.00 88.00 582 GLU A N 1
ATOM 4368 C CA . GLU A 1 582 ? 19.599 32.756 -55.597 1.00 88.00 582 GLU A CA 1
ATOM 4369 C C . GLU A 1 582 ? 18.911 34.087 -55.933 1.00 88.00 582 GLU A C 1
ATOM 4371 O O . GLU A 1 582 ? 19.573 35.112 -56.093 1.00 88.00 582 GLU A O 1
ATOM 4376 N N . SER A 1 583 ? 17.582 34.070 -56.072 1.00 85.25 583 SER A N 1
ATOM 4377 C CA . SER A 1 583 ? 16.773 35.280 -56.269 1.00 85.25 583 SER A CA 1
ATOM 4378 C C . SER A 1 583 ? 16.121 35.768 -54.977 1.00 85.25 583 SER A C 1
ATOM 4380 O O . SER A 1 583 ? 15.694 36.921 -54.930 1.00 85.25 583 SER A O 1
ATOM 4382 N N . GLY A 1 584 ? 16.006 34.914 -53.959 1.00 85.44 584 GLY A N 1
ATOM 4383 C CA . GLY A 1 584 ? 15.484 35.293 -52.653 1.00 85.44 584 GLY A CA 1
ATOM 4384 C C . GLY A 1 584 ? 14.989 34.115 -51.820 1.00 85.44 584 GLY A C 1
ATOM 4385 O O . GLY A 1 584 ? 14.896 32.974 -52.282 1.00 85.44 584 GLY A O 1
ATOM 4386 N N . VAL A 1 585 ? 14.642 34.439 -50.577 1.00 88.25 585 VAL A N 1
ATOM 4387 C CA . VAL A 1 585 ? 14.039 33.544 -49.589 1.00 88.25 585 VAL A CA 1
ATOM 4388 C C . VAL A 1 585 ? 12.868 34.277 -48.934 1.00 88.25 585 VAL A C 1
ATOM 4390 O O . VAL A 1 585 ? 12.995 35.454 -48.598 1.00 88.25 585 VAL A O 1
ATOM 4393 N N . ALA A 1 586 ? 11.746 33.587 -48.742 1.00 86.12 586 ALA A N 1
ATOM 4394 C CA . ALA A 1 586 ? 10.523 34.121 -48.142 1.00 86.12 586 ALA A CA 1
ATOM 4395 C C . ALA A 1 586 ? 9.925 33.147 -47.107 1.00 86.12 586 ALA A C 1
ATOM 4397 O O . ALA A 1 586 ? 10.342 31.992 -47.025 1.00 86.12 586 ALA A O 1
ATOM 4398 N N . GLY A 1 587 ? 8.952 33.613 -46.316 1.00 84.12 587 GLY A N 1
ATOM 4399 C CA . GLY A 1 587 ? 8.170 32.764 -45.405 1.00 84.12 587 GLY A CA 1
ATOM 4400 C C . GLY A 1 587 ? 7.236 31.789 -46.143 1.00 84.12 587 GLY A C 1
ATOM 4401 O O . GLY A 1 587 ? 7.019 31.951 -47.347 1.00 84.12 587 GLY A O 1
ATOM 4402 N N . PRO A 1 588 ? 6.653 30.797 -45.447 1.00 84.00 588 PRO A N 1
ATOM 4403 C CA . PRO A 1 588 ? 5.859 29.733 -46.068 1.00 84.00 588 PRO A CA 1
ATOM 4404 C C . PRO A 1 588 ? 4.539 30.241 -46.665 1.00 84.00 588 PRO A C 1
ATOM 4406 O O . PRO A 1 588 ? 4.016 29.639 -47.603 1.00 84.00 588 PRO A O 1
ATOM 4409 N N . ASP A 1 589 ? 4.035 31.378 -46.182 1.00 86.31 589 ASP A N 1
ATOM 4410 C CA . ASP A 1 589 ? 2.785 31.998 -46.634 1.00 86.31 589 ASP A CA 1
ATOM 4411 C C . ASP A 1 589 ? 2.859 32.595 -48.050 1.00 86.31 589 ASP A C 1
ATOM 4413 O O . ASP A 1 589 ? 1.819 32.944 -48.620 1.00 86.31 589 ASP A O 1
ATOM 4417 N N . VAL A 1 590 ? 4.073 32.749 -48.601 1.00 89.94 590 VAL A N 1
ATOM 4418 C CA . VAL A 1 590 ? 4.346 33.441 -49.870 1.00 89.94 590 VAL A CA 1
ATOM 4419 C C . VAL A 1 590 ? 3.536 32.851 -51.031 1.00 89.94 590 VAL A C 1
ATOM 4421 O O . VAL A 1 590 ? 3.408 31.636 -51.165 1.00 89.94 590 VAL A O 1
ATOM 4424 N N . ARG A 1 591 ? 2.966 33.722 -51.877 1.00 89.25 591 ARG A N 1
ATOM 4425 C CA . ARG A 1 591 ? 2.092 33.326 -53.004 1.00 89.25 591 ARG A CA 1
ATOM 4426 C C . ARG A 1 591 ? 2.628 33.691 -54.381 1.00 89.25 591 ARG A C 1
ATOM 4428 O O . ARG A 1 591 ? 2.303 33.005 -55.348 1.00 89.25 591 ARG A O 1
ATOM 4435 N N . SER A 1 592 ? 3.493 34.699 -54.475 1.00 88.75 592 SER A N 1
ATOM 4436 C CA . SER A 1 592 ? 4.373 34.872 -55.628 1.00 88.75 592 SER A CA 1
ATOM 4437 C C . SER A 1 592 ? 5.716 35.496 -55.252 1.00 88.75 592 SER A C 1
ATOM 4439 O O . SER A 1 592 ? 5.862 36.119 -54.199 1.00 88.75 592 SER A O 1
ATOM 4441 N N . HIS A 1 593 ? 6.708 35.270 -56.111 1.00 92.12 593 HIS A N 1
ATOM 4442 C CA . HIS A 1 593 ? 8.064 35.804 -56.039 1.00 92.12 593 HIS A CA 1
ATOM 4443 C C . HIS A 1 593 ? 8.493 36.248 -57.442 1.00 92.12 593 HIS A C 1
ATOM 4445 O O . HIS A 1 593 ? 8.301 35.519 -58.417 1.00 92.12 593 HIS A O 1
ATOM 4451 N N . LEU A 1 594 ? 9.065 37.447 -57.553 1.00 90.06 594 LEU A N 1
ATOM 4452 C CA . LEU A 1 594 ? 9.342 38.109 -58.829 1.00 90.06 594 LEU A CA 1
ATOM 4453 C C . LEU A 1 594 ? 10.849 38.239 -59.071 1.00 90.06 594 LEU A C 1
ATOM 4455 O O . LEU A 1 594 ? 11.557 38.868 -58.286 1.00 90.06 594 LEU A O 1
ATOM 4459 N N . ILE A 1 595 ? 11.330 37.689 -60.187 1.00 88.69 595 ILE A N 1
ATOM 4460 C CA . ILE A 1 595 ? 12.729 37.787 -60.613 1.00 88.69 595 ILE A CA 1
ATOM 4461 C C . ILE A 1 595 ? 12.856 38.867 -61.689 1.00 88.69 595 ILE A C 1
ATOM 4463 O O . ILE A 1 595 ? 12.285 38.741 -62.772 1.00 88.69 595 ILE A O 1
ATOM 4467 N N . THR A 1 596 ? 13.621 39.918 -61.394 1.00 83.25 596 THR A N 1
ATOM 4468 C CA . THR A 1 596 ? 13.870 41.071 -62.284 1.00 83.25 596 THR A CA 1
ATOM 4469 C C . THR A 1 596 ? 15.272 41.074 -62.902 1.00 83.25 596 THR A C 1
ATOM 4471 O O . THR A 1 596 ? 15.543 41.821 -63.835 1.00 83.25 596 THR A O 1
ATOM 4474 N N . SER A 1 597 ? 16.180 40.231 -62.408 1.00 80.56 597 SER A N 1
ATOM 4475 C CA . SER A 1 597 ? 17.591 40.144 -62.814 1.00 80.56 597 SER A CA 1
ATOM 4476 C C . SER A 1 597 ? 17.824 39.184 -63.994 1.00 80.56 597 SER A C 1
ATOM 4478 O O . SER A 1 597 ? 18.813 38.447 -64.039 1.00 80.56 597 SER A O 1
ATOM 4480 N N . VAL A 1 598 ? 16.900 39.199 -64.959 1.00 83.38 598 VAL A N 1
ATOM 4481 C CA . VAL A 1 598 ? 16.905 38.360 -66.167 1.00 83.38 598 VAL A CA 1
ATOM 4482 C C . VAL A 1 598 ? 17.166 39.193 -67.425 1.00 83.38 598 VAL A C 1
ATOM 4484 O O . VAL A 1 598 ? 16.735 40.338 -67.532 1.00 83.38 598 VAL A O 1
ATOM 4487 N N . ALA A 1 599 ? 17.874 38.622 -68.398 1.00 81.25 599 ALA A N 1
ATOM 4488 C CA . ALA A 1 599 ? 18.082 39.241 -69.704 1.00 81.25 599 ALA A CA 1
ATOM 4489 C C . ALA A 1 599 ? 16.834 39.065 -70.596 1.00 81.25 599 ALA A C 1
ATOM 4491 O O . ALA A 1 599 ? 16.140 38.051 -70.468 1.00 81.25 599 ALA A O 1
ATOM 4492 N N . PRO A 1 600 ? 16.529 40.008 -71.510 1.00 77.81 600 PRO A N 1
ATOM 4493 C CA . PRO A 1 600 ? 15.452 39.847 -72.489 1.00 77.81 600 PRO A CA 1
ATOM 4494 C C . PRO A 1 600 ? 15.807 38.768 -73.523 1.00 77.81 600 PRO A C 1
ATOM 4496 O O . PRO A 1 600 ? 16.981 38.453 -73.723 1.00 77.81 600 PRO A O 1
ATOM 4499 N N . ARG A 1 601 ? 14.796 38.218 -74.211 1.00 77.31 601 ARG A N 1
ATOM 4500 C CA . ARG A 1 601 ? 14.963 37.221 -75.294 1.00 77.31 601 ARG A CA 1
ATOM 4501 C C . ARG A 1 601 ? 15.760 35.966 -74.887 1.00 77.31 601 ARG A C 1
ATOM 4503 O O . ARG A 1 601 ? 16.362 35.315 -75.735 1.00 77.31 601 ARG A O 1
ATOM 4510 N N . THR A 1 602 ? 15.776 35.634 -73.594 1.00 80.56 602 THR A N 1
ATOM 4511 C CA . THR A 1 602 ? 16.625 34.588 -73.000 1.00 80.56 602 THR A CA 1
ATOM 4512 C C . THR A 1 602 ? 15.766 33.537 -72.296 1.00 80.56 602 THR A C 1
ATOM 4514 O O . THR A 1 602 ? 14.765 33.869 -71.662 1.00 80.56 602 THR A O 1
ATOM 4517 N N . PHE A 1 603 ? 16.158 32.264 -72.390 1.00 86.38 603 PHE A N 1
ATOM 4518 C CA . PHE A 1 603 ? 15.494 31.162 -71.689 1.00 86.38 603 PHE A CA 1
ATOM 4519 C C . PHE A 1 603 ? 16.139 30.894 -70.323 1.00 86.38 603 PHE A C 1
ATOM 4521 O O . PHE A 1 603 ? 17.365 30.842 -70.210 1.00 86.38 603 PHE A O 1
ATOM 4528 N N . TYR A 1 604 ? 15.314 30.657 -69.302 1.00 89.19 604 TYR A N 1
ATOM 4529 C CA . TYR A 1 604 ? 15.743 30.367 -67.930 1.00 89.19 604 TYR A CA 1
ATOM 4530 C C . TYR A 1 604 ? 15.054 29.130 -67.351 1.00 89.19 604 TYR A C 1
ATOM 4532 O O . TYR A 1 604 ? 13.837 28.983 -67.459 1.00 89.19 604 TYR A O 1
ATOM 4540 N N . TYR A 1 605 ? 15.825 28.287 -66.669 1.00 90.75 605 TYR A N 1
ATOM 4541 C CA . TYR A 1 605 ? 15.312 27.348 -65.674 1.00 90.75 605 TYR A CA 1
ATOM 4542 C C . TYR A 1 605 ? 15.179 28.051 -64.320 1.00 90.75 605 TYR A C 1
ATOM 4544 O O . TYR A 1 605 ? 15.971 28.933 -63.981 1.00 90.75 605 TYR A O 1
ATOM 4552 N N . LEU A 1 606 ? 14.189 27.642 -63.533 1.00 91.31 606 LEU A N 1
ATOM 4553 C CA . LEU A 1 606 ? 13.928 28.143 -62.185 1.00 91.31 606 LEU A CA 1
ATOM 4554 C C . LEU A 1 606 ? 13.856 26.967 -61.207 1.00 91.31 606 LEU A C 1
ATOM 4556 O O . LEU A 1 606 ? 13.583 25.841 -61.617 1.00 91.31 606 LEU A O 1
ATOM 4560 N N . ALA A 1 607 ? 14.096 27.210 -59.923 1.00 91.00 607 ALA A N 1
ATOM 4561 C CA . ALA A 1 607 ? 13.965 26.199 -58.882 1.00 91.00 607 ALA A CA 1
ATOM 4562 C C . ALA A 1 607 ? 13.319 26.767 -57.617 1.00 91.00 607 ALA A C 1
ATOM 4564 O O . ALA A 1 607 ? 13.585 27.904 -57.218 1.00 91.00 607 ALA A O 1
ATOM 4565 N N . VAL A 1 608 ? 12.494 25.938 -56.977 1.00 92.38 608 VAL A N 1
ATOM 4566 C CA . VAL A 1 608 ? 11.866 26.208 -55.681 1.00 92.38 608 VAL A CA 1
ATOM 4567 C C . VAL A 1 608 ? 12.251 25.102 -54.703 1.00 92.38 608 VAL A C 1
ATOM 4569 O O . VAL A 1 608 ? 12.202 23.922 -55.054 1.00 92.38 608 VAL A O 1
ATOM 4572 N N . SER A 1 609 ? 12.641 25.468 -53.481 1.00 90.62 609 SER A N 1
ATOM 4573 C CA . SER A 1 609 ? 12.978 24.509 -52.415 1.00 90.62 609 SER A CA 1
ATOM 4574 C C . SER A 1 609 ? 12.398 24.968 -51.082 1.00 90.62 609 SER A C 1
ATOM 4576 O O . SER A 1 609 ? 12.533 26.140 -50.728 1.00 90.62 609 SER A O 1
ATOM 4578 N N . TYR A 1 610 ? 11.806 24.053 -50.316 1.00 91.69 610 TYR A N 1
ATOM 4579 C CA . TYR A 1 610 ? 11.457 24.316 -48.919 1.00 91.69 610 TYR A CA 1
ATOM 4580 C C . TYR A 1 610 ? 12.681 24.152 -48.016 1.00 91.69 610 TYR A C 1
ATOM 4582 O O . TYR A 1 610 ? 13.618 23.422 -48.349 1.00 91.69 610 TYR A O 1
ATOM 4590 N N . MET A 1 611 ? 12.696 24.851 -46.883 1.00 80.88 611 MET A N 1
ATOM 4591 C CA . MET A 1 611 ? 13.802 24.824 -45.927 1.00 80.88 611 MET A CA 1
ATOM 4592 C C . MET A 1 611 ? 13.287 24.708 -44.492 1.00 80.88 611 MET A C 1
ATOM 4594 O O . MET A 1 611 ? 12.264 25.299 -44.156 1.00 80.88 611 MET A O 1
ATOM 4598 N N . VAL A 1 612 ? 14.047 24.008 -43.645 1.00 77.19 612 VAL A N 1
ATOM 4599 C CA . VAL A 1 612 ? 13.813 23.902 -42.192 1.00 77.19 612 VAL A CA 1
ATOM 4600 C C . VAL A 1 612 ? 15.117 24.233 -41.472 1.00 77.19 612 VAL A C 1
ATOM 4602 O O . VAL A 1 612 ? 16.180 23.750 -41.868 1.00 77.19 612 VAL A O 1
ATOM 4605 N N . GLY A 1 613 ? 15.093 25.100 -40.460 1.00 67.62 613 GLY A N 1
ATOM 4606 C CA . GLY A 1 613 ? 16.285 25.496 -39.700 1.00 67.62 613 GLY A CA 1
ATOM 4607 C C . GLY A 1 613 ? 17.424 26.046 -40.574 1.00 67.62 613 GLY A C 1
ATOM 4608 O O . GLY A 1 613 ? 18.594 25.771 -40.312 1.00 67.62 613 GLY A O 1
ATOM 4609 N N . ARG A 1 614 ? 17.086 26.776 -41.651 1.00 61.81 614 ARG A N 1
ATOM 4610 C CA . ARG A 1 614 ? 17.988 27.241 -42.736 1.00 61.81 614 ARG A CA 1
ATOM 4611 C C . ARG A 1 614 ? 18.643 26.148 -43.604 1.00 61.81 614 ARG A C 1
ATOM 4613 O O . ARG A 1 614 ? 19.459 26.488 -44.460 1.00 61.81 614 ARG A O 1
ATOM 4620 N N . ARG A 1 615 ? 18.298 24.865 -43.450 1.00 73.94 615 ARG A N 1
ATOM 4621 C CA . ARG A 1 615 ? 18.757 23.781 -44.339 1.00 73.94 615 ARG A CA 1
ATOM 4622 C C . ARG A 1 615 ? 17.773 23.613 -45.507 1.00 73.94 615 ARG A C 1
ATOM 4624 O O . ARG A 1 615 ? 16.601 23.346 -45.238 1.00 73.94 615 ARG A O 1
ATOM 4631 N N . PRO A 1 616 ? 18.195 23.764 -46.777 1.00 71.81 616 PRO A N 1
ATOM 4632 C CA . PRO A 1 616 ? 17.318 23.543 -47.922 1.00 71.81 616 PRO A CA 1
ATOM 4633 C C . PRO A 1 616 ? 17.111 22.053 -48.216 1.00 71.81 616 PRO A C 1
ATOM 4635 O O . PRO A 1 616 ? 18.058 21.268 -48.182 1.00 71.81 616 PRO A O 1
ATOM 4638 N N . GLY A 1 617 ? 15.869 21.690 -48.538 1.00 79.12 617 GLY A N 1
ATOM 4639 C CA . GLY A 1 617 ? 15.510 20.402 -49.127 1.00 79.12 617 GLY A CA 1
ATOM 4640 C C . GLY A 1 617 ? 15.795 20.330 -50.637 1.00 79.12 617 GLY A C 1
ATOM 4641 O O . GLY A 1 617 ? 16.389 21.250 -51.208 1.00 79.12 617 GLY A O 1
ATOM 4642 N N . PRO A 1 618 ? 15.378 19.244 -51.314 1.00 85.75 618 PRO A N 1
ATOM 4643 C CA . PRO A 1 618 ? 15.645 19.045 -52.737 1.00 85.75 618 PRO A CA 1
ATOM 4644 C C . PRO A 1 618 ? 14.861 20.019 -53.639 1.00 85.75 618 PRO A C 1
ATOM 4646 O O . PRO A 1 618 ? 13.706 20.352 -53.368 1.00 85.75 618 PRO A O 1
ATOM 4649 N N . ARG A 1 619 ? 15.480 20.440 -54.749 1.00 88.94 619 ARG A N 1
ATOM 4650 C CA . ARG A 1 619 ? 14.922 21.420 -55.699 1.00 88.94 619 ARG A CA 1
ATOM 4651 C C . ARG A 1 619 ? 13.773 20.850 -56.538 1.00 88.94 619 ARG A C 1
ATOM 4653 O O . ARG A 1 619 ? 13.966 19.885 -57.275 1.00 88.94 619 ARG A O 1
ATOM 4660 N N . ARG A 1 620 ? 12.626 21.536 -56.560 1.00 91.19 620 ARG A N 1
ATOM 4661 C CA . ARG A 1 620 ? 11.633 21.437 -57.646 1.00 91.19 620 ARG A CA 1
ATOM 4662 C C . ARG A 1 620 ? 12.048 22.385 -58.771 1.00 91.19 620 ARG A C 1
ATOM 4664 O O . ARG A 1 620 ? 11.934 23.597 -58.618 1.00 91.19 620 ARG A O 1
ATOM 4671 N N . ILE A 1 621 ? 12.520 21.837 -59.889 1.00 90.00 621 ILE A N 1
ATOM 4672 C CA . ILE A 1 621 ? 12.893 22.607 -61.088 1.00 90.00 621 ILE A CA 1
ATOM 4673 C C . ILE A 1 621 ? 11.643 22.909 -61.935 1.00 90.00 621 ILE A C 1
ATOM 4675 O O . ILE A 1 621 ? 10.747 22.070 -62.043 1.00 90.00 621 ILE A O 1
ATOM 4679 N N . LEU A 1 622 ? 11.593 24.106 -62.523 1.00 85.69 622 LEU A N 1
ATOM 4680 C CA . LEU A 1 622 ? 10.533 24.639 -63.385 1.00 85.69 622 LEU A CA 1
ATOM 4681 C C . LEU A 1 622 ? 11.153 25.248 -64.661 1.00 85.69 622 LEU A C 1
ATOM 4683 O O . LEU A 1 622 ? 12.228 25.848 -64.605 1.00 85.69 622 LEU A O 1
ATOM 4687 N N . GLY A 1 623 ? 10.460 25.153 -65.799 1.00 79.50 623 GLY A N 1
ATOM 4688 C CA . GLY A 1 623 ? 10.898 25.731 -67.080 1.00 79.50 623 GLY A CA 1
ATOM 4689 C C . GLY A 1 623 ? 11.478 24.712 -68.081 1.00 79.50 623 GLY A C 1
ATOM 4690 O O . GLY A 1 623 ? 11.248 23.514 -67.920 1.00 79.50 623 GLY A O 1
ATOM 4691 N N . PRO A 1 624 ? 12.194 25.169 -69.130 1.00 83.06 624 PRO A N 1
ATOM 4692 C CA . PRO A 1 624 ? 12.701 26.530 -69.309 1.00 83.06 624 PRO A CA 1
ATOM 4693 C C . PRO A 1 624 ? 11.616 27.530 -69.749 1.00 83.06 624 PRO A C 1
ATOM 4695 O O . PRO A 1 624 ? 10.639 27.161 -70.396 1.00 83.06 624 PRO A O 1
ATOM 4698 N N . ILE A 1 625 ? 11.794 28.809 -69.410 1.00 83.00 625 ILE A N 1
ATOM 4699 C CA . ILE A 1 625 ? 10.857 29.908 -69.707 1.00 83.00 625 ILE A CA 1
ATOM 4700 C C . ILE A 1 625 ? 11.584 31.031 -70.453 1.00 83.00 625 ILE A C 1
ATOM 4702 O O . ILE A 1 625 ? 12.649 31.459 -70.015 1.00 83.00 625 ILE A O 1
ATOM 4706 N N . SER A 1 626 ? 11.004 31.512 -71.557 1.00 81.69 626 SER A N 1
ATOM 4707 C CA . SER A 1 626 ? 11.513 32.656 -72.333 1.00 81.69 626 SER A CA 1
ATOM 4708 C C . SER A 1 626 ? 11.056 33.993 -71.752 1.00 81.69 626 SER A C 1
ATOM 4710 O O . SER A 1 626 ? 9.899 34.131 -71.364 1.00 81.69 626 SER A O 1
ATOM 4712 N N . THR A 1 627 ? 11.937 34.993 -71.765 1.00 74.62 627 THR A N 1
ATOM 4713 C CA . THR A 1 627 ? 11.664 36.387 -71.372 1.00 74.62 627 THR A CA 1
ATOM 4714 C C . THR A 1 627 ? 11.266 37.309 -72.538 1.00 74.62 627 THR A C 1
ATOM 4716 O O . THR A 1 627 ? 11.311 38.531 -72.393 1.00 74.62 627 THR A O 1
ATOM 4719 N N . ASP A 1 628 ? 10.928 36.764 -73.711 1.00 67.75 628 ASP A N 1
ATOM 4720 C CA . ASP A 1 628 ? 10.626 37.555 -74.915 1.00 67.75 628 ASP A CA 1
ATOM 4721 C C . ASP A 1 628 ? 9.166 38.067 -74.957 1.00 67.75 628 ASP A C 1
ATOM 4723 O O . ASP A 1 628 ? 8.241 37.249 -74.920 1.00 67.75 628 ASP A O 1
ATOM 4727 N N . PRO A 1 629 ? 8.911 39.388 -75.048 1.00 50.97 629 PRO A N 1
ATOM 4728 C CA . PRO A 1 629 ? 7.563 39.918 -75.224 1.00 50.97 629 PRO A CA 1
ATOM 4729 C C . PRO A 1 629 ? 7.111 39.919 -76.698 1.00 50.97 629 PRO A C 1
ATOM 4731 O O . PRO A 1 629 ? 7.811 40.398 -77.584 1.00 50.97 629 PRO A O 1
ATOM 4734 N N . THR A 1 630 ? 5.850 39.525 -76.908 1.00 45.28 630 THR A N 1
ATOM 4735 C CA . THR A 1 630 ? 5.052 39.555 -78.161 1.00 45.28 630 THR A CA 1
ATOM 4736 C C . THR A 1 630 ? 5.313 38.470 -79.220 1.00 45.28 630 THR A C 1
ATOM 4738 O O . THR A 1 630 ? 6.425 38.248 -79.685 1.00 45.28 630 THR A O 1
ATOM 4741 N N . ALA A 1 631 ? 4.214 37.839 -79.656 1.00 35.88 631 ALA A N 1
ATOM 4742 C CA . ALA A 1 631 ? 4.114 37.009 -80.855 1.00 35.88 631 ALA A CA 1
ATOM 4743 C C . ALA A 1 631 ? 2.710 37.195 -81.476 1.00 35.88 631 ALA A C 1
ATOM 4745 O O . ALA A 1 631 ? 1.739 36.665 -80.942 1.00 35.88 631 ALA A O 1
ATOM 4746 N N . ALA A 1 632 ? 2.622 38.021 -82.529 1.00 31.27 632 ALA A N 1
ATOM 4747 C CA . ALA A 1 632 ? 1.456 38.381 -83.370 1.00 31.27 632 ALA A CA 1
ATOM 4748 C C . ALA A 1 632 ? 1.852 39.635 -84.197 1.00 31.27 632 ALA A C 1
ATOM 4750 O O . ALA A 1 632 ? 2.636 40.437 -83.698 1.00 31.27 632 ALA A O 1
ATOM 4751 N N . ASP A 1 633 ? 1.374 39.941 -85.409 1.00 34.00 633 ASP A N 1
ATOM 4752 C CA . ASP A 1 633 ? 0.706 39.160 -86.467 1.00 34.00 633 ASP A CA 1
ATOM 4753 C C . ASP A 1 633 ? 0.937 39.892 -87.826 1.00 34.00 633 ASP A C 1
ATOM 4755 O O . ASP A 1 633 ? 1.366 41.051 -87.853 1.00 34.00 633 ASP A O 1
ATOM 4759 N N . TRP A 1 634 ? 0.665 39.246 -88.962 1.00 38.53 634 TRP A N 1
ATOM 4760 C CA . TRP A 1 634 ? 1.022 39.678 -90.330 1.00 38.53 634 TRP A CA 1
ATOM 4761 C C . TRP A 1 634 ? 0.182 40.849 -90.903 1.00 38.53 634 TRP A C 1
ATOM 4763 O O . TRP A 1 634 ? 0.519 41.394 -91.955 1.00 38.53 634 TRP A O 1
ATOM 4773 N N . GLU A 1 635 ? -0.880 41.299 -90.226 1.00 39.69 635 GLU A N 1
ATOM 4774 C CA . GLU A 1 635 ? -1.862 42.247 -90.798 1.00 39.69 635 GLU A CA 1
ATOM 4775 C C . GLU A 1 635 ? -1.548 43.755 -90.637 1.00 39.69 635 GLU A C 1
ATOM 4777 O O . GLU A 1 635 ? -2.298 44.604 -91.122 1.00 39.69 635 GLU A O 1
ATOM 4782 N N . THR A 1 636 ? -0.439 44.142 -89.998 1.00 42.69 636 THR A N 1
ATOM 4783 C CA . THR A 1 636 ? -0.171 45.552 -89.615 1.00 42.69 636 THR A CA 1
ATOM 4784 C C . THR A 1 636 ? 0.525 46.424 -90.683 1.00 42.69 636 THR A C 1
ATOM 4786 O O . THR A 1 636 ? 0.927 47.555 -90.407 1.00 42.69 636 THR A O 1
ATOM 4789 N N . VAL A 1 637 ? 0.639 45.960 -91.933 1.00 38.97 637 VAL A N 1
ATOM 4790 C CA . VAL A 1 637 ? 1.345 46.678 -93.017 1.00 38.97 637 VAL A CA 1
ATOM 4791 C C . VAL A 1 637 ? 0.450 47.687 -93.754 1.00 38.97 637 VAL A C 1
ATOM 4793 O O . VAL A 1 637 ? -0.387 47.289 -94.565 1.00 38.97 637 VAL A O 1
ATOM 4796 N N . LYS A 1 638 ? 0.715 48.998 -93.605 1.00 41.28 638 LYS A N 1
ATOM 4797 C CA . LYS A 1 638 ? 0.309 50.047 -94.573 1.00 41.28 638 LYS A CA 1
ATOM 4798 C C . LYS A 1 638 ? 1.383 51.137 -94.730 1.00 41.28 638 LYS A C 1
ATOM 4800 O O . LYS A 1 638 ? 1.717 51.825 -93.774 1.00 41.28 638 LYS A O 1
ATOM 4805 N N . GLY A 1 639 ? 1.891 51.313 -95.953 1.00 45.34 639 GLY A N 1
ATOM 4806 C CA . GLY A 1 639 ? 2.888 52.324 -96.343 1.00 45.34 639 GLY A CA 1
ATOM 4807 C C . GLY A 1 639 ? 3.262 52.189 -97.836 1.00 45.34 639 GLY A C 1
ATOM 4808 O O . GLY A 1 639 ? 3.054 51.108 -98.387 1.00 45.34 639 GLY A O 1
ATOM 4809 N N . PRO A 1 640 ? 3.736 53.242 -98.538 1.00 34.38 640 PRO A N 1
ATOM 4810 C CA . PRO A 1 640 ? 3.332 53.419 -99.946 1.00 34.38 640 PRO A CA 1
ATOM 4811 C C . PRO A 1 640 ? 3.974 52.558 -101.058 1.00 34.38 640 PRO A C 1
ATOM 4813 O O . PRO A 1 640 ? 3.363 52.453 -102.118 1.00 34.38 640 PRO A O 1
ATOM 4816 N N . ASN A 1 641 ? 5.171 51.972 -100.898 1.00 46.91 641 ASN A N 1
ATOM 4817 C CA . ASN A 1 641 ? 6.008 51.592 -102.061 1.00 46.91 641 ASN A CA 1
ATOM 4818 C C . ASN A 1 641 ? 6.235 50.073 -102.266 1.00 46.91 641 ASN A C 1
ATOM 4820 O O . ASN A 1 641 ? 7.025 49.469 -101.540 1.00 46.91 641 ASN A O 1
ATOM 4824 N N . LYS A 1 642 ? 5.587 49.477 -103.293 1.00 44.03 642 LYS A N 1
ATOM 4825 C CA . LYS A 1 642 ? 5.671 48.050 -103.732 1.00 44.03 642 LYS A CA 1
ATOM 4826 C C . LYS A 1 642 ? 4.972 47.873 -105.137 1.00 44.03 642 LYS A C 1
ATOM 4828 O O . LYS A 1 642 ? 3.765 48.105 -105.121 1.00 44.03 642 LYS A O 1
ATOM 4833 N N . PRO A 1 643 ? 5.530 47.314 -106.270 1.00 53.31 643 PRO A N 1
ATOM 4834 C CA . PRO A 1 643 ? 6.718 47.615 -107.184 1.00 53.31 643 PRO A CA 1
ATOM 4835 C C . PRO A 1 643 ? 6.476 47.672 -108.796 1.00 53.31 643 PRO A C 1
ATOM 4837 O O . PRO A 1 643 ? 5.316 47.496 -109.158 1.00 53.31 643 PRO A O 1
ATOM 4840 N N . ALA A 1 644 ? 7.470 47.904 -109.764 1.00 43.12 644 ALA A N 1
ATOM 4841 C CA . ALA A 1 644 ? 7.391 48.010 -111.333 1.00 43.12 644 ALA A CA 1
ATOM 4842 C C . ALA A 1 644 ? 8.751 47.997 -112.293 1.00 43.12 644 ALA A C 1
ATOM 4844 O O . ALA A 1 644 ? 9.782 47.839 -111.647 1.00 43.12 644 ALA A O 1
ATOM 4845 N N . ASP A 1 645 ? 8.836 48.140 -113.719 1.00 49.66 645 ASP A N 1
ATOM 4846 C CA . ASP A 1 645 ? 10.049 47.944 -114.761 1.00 49.66 645 ASP A CA 1
ATOM 4847 C C . ASP A 1 645 ? 10.204 48.596 -116.318 1.00 49.66 645 ASP A C 1
ATOM 4849 O O . ASP A 1 645 ? 9.396 49.479 -116.599 1.00 49.66 645 ASP A O 1
ATOM 4853 N N . ASN A 1 646 ? 11.184 48.267 -117.316 1.00 46.69 646 ASN A N 1
ATOM 4854 C CA . ASN A 1 646 ? 11.815 49.044 -118.573 1.00 46.69 646 ASN A CA 1
ATOM 4855 C C . ASN A 1 646 ? 12.430 48.374 -119.996 1.00 46.69 646 ASN A C 1
ATOM 4857 O O . ASN A 1 646 ? 12.468 47.150 -120.032 1.00 46.69 646 ASN A O 1
ATOM 4861 N N . ALA A 1 647 ? 12.951 49.061 -121.148 1.00 47.03 647 ALA A N 1
ATOM 4862 C CA . ALA A 1 647 ? 13.638 48.535 -122.506 1.00 47.03 647 ALA A CA 1
ATOM 4863 C C . ALA A 1 647 ? 14.356 49.467 -123.716 1.00 47.03 647 ALA A C 1
ATOM 4865 O O . ALA A 1 647 ? 14.129 50.672 -123.643 1.00 47.03 647 ALA A O 1
ATOM 4866 N N . THR A 1 648 ? 15.142 49.017 -124.832 1.00 53.97 648 THR A N 1
ATOM 4867 C CA . THR A 1 648 ? 15.916 49.785 -126.030 1.00 53.97 648 THR A CA 1
ATOM 4868 C C . THR A 1 648 ? 16.451 49.119 -127.476 1.00 53.97 648 THR A C 1
ATOM 4870 O O . THR A 1 648 ? 16.301 47.905 -127.574 1.00 53.97 648 THR A O 1
ATOM 4873 N N . ASN A 1 649 ? 17.045 49.803 -128.594 1.00 47.97 649 ASN A N 1
ATOM 4874 C CA . ASN A 1 649 ? 17.735 49.332 -129.976 1.00 47.97 649 ASN A CA 1
ATOM 4875 C C . ASN A 1 649 ? 18.452 50.436 -131.013 1.00 47.97 649 ASN A C 1
ATOM 4877 O O . ASN A 1 649 ? 18.379 51.562 -130.531 1.00 47.97 649 ASN A O 1
ATOM 4881 N N . SER A 1 650 ? 19.074 50.496 -132.313 1.00 51.09 650 SER A N 1
ATOM 4882 C CA . SER A 1 650 ? 19.736 49.827 -133.623 1.00 51.09 650 SER A CA 1
ATOM 4883 C C . SER A 1 650 ? 20.289 50.865 -134.811 1.00 51.09 650 SER A C 1
ATOM 4885 O O . SER A 1 650 ? 19.889 51.999 -134.577 1.00 51.09 650 SER A O 1
ATOM 4887 N N . GLY A 1 651 ? 21.021 50.843 -136.050 1.00 47.78 651 GLY A N 1
ATOM 4888 C CA . GLY A 1 651 ? 21.928 50.089 -137.126 1.00 47.78 651 GLY A CA 1
ATOM 4889 C C . GLY A 1 651 ? 22.271 50.756 -138.635 1.00 47.78 651 GLY A C 1
ATOM 4890 O O . GLY A 1 651 ? 21.465 51.619 -138.959 1.00 47.78 651 GLY A O 1
ATOM 4891 N N . ASP A 1 652 ? 23.325 50.454 -139.560 1.00 48.56 652 ASP A N 1
ATOM 4892 C CA . ASP A 1 652 ? 23.714 51.104 -140.990 1.00 48.56 652 ASP A CA 1
ATOM 4893 C C . ASP A 1 652 ? 24.806 50.480 -142.122 1.00 48.56 652 ASP A C 1
ATOM 4895 O O . ASP A 1 652 ? 25.383 49.453 -141.761 1.00 48.56 652 ASP A O 1
ATOM 4899 N N . GLU A 1 653 ? 25.149 50.992 -143.420 1.00 46.41 653 GLU A N 1
ATOM 4900 C CA . GLU A 1 653 ? 26.071 50.416 -144.622 1.00 46.41 653 GLU A CA 1
ATOM 4901 C C . GLU A 1 653 ? 26.729 51.261 -145.934 1.00 46.41 653 GLU A C 1
ATOM 4903 O O . GLU A 1 653 ? 26.419 52.446 -146.022 1.00 46.41 653 GLU A O 1
ATOM 4908 N N . THR A 1 654 ? 27.629 50.773 -146.944 1.00 50.09 654 THR A N 1
ATOM 4909 C CA . THR A 1 654 ? 28.128 51.259 -148.413 1.00 50.09 654 THR A CA 1
ATOM 4910 C C . THR A 1 654 ? 29.448 50.593 -149.183 1.00 50.09 654 THR A C 1
ATOM 4912 O O . THR A 1 654 ? 30.041 49.786 -148.479 1.00 50.09 654 THR A O 1
ATOM 4915 N N . SER A 1 655 ? 30.149 50.726 -150.437 1.00 46.78 655 SER A N 1
ATOM 4916 C CA . SER A 1 655 ? 30.307 51.396 -151.883 1.00 46.78 655 SER A CA 1
ATOM 4917 C C . SER A 1 655 ? 31.444 50.865 -153.023 1.00 46.78 655 SER A C 1
ATOM 4919 O O . SER A 1 655 ? 32.143 49.928 -152.651 1.00 46.78 655 SER A O 1
ATOM 4921 N N . PRO A 1 656 ? 31.697 51.365 -154.352 1.00 50.66 656 PRO A N 1
ATOM 4922 C CA . PRO A 1 656 ? 32.509 50.818 -155.630 1.00 50.66 656 PRO A CA 1
ATOM 4923 C C . PRO A 1 656 ? 33.608 51.702 -156.544 1.00 50.66 656 PRO A C 1
ATOM 4925 O O . PRO A 1 656 ? 33.910 52.750 -155.987 1.00 50.66 656 PRO A O 1
ATOM 4928 N N . PHE A 1 657 ? 34.318 51.618 -157.803 1.00 52.84 657 PHE A N 1
ATOM 4929 C CA . PHE A 1 657 ? 34.578 50.956 -159.247 1.00 52.84 657 PHE A CA 1
ATOM 4930 C C . PHE A 1 657 ? 35.973 51.278 -160.153 1.00 52.84 657 PHE A C 1
ATOM 4932 O O . PHE A 1 657 ? 36.754 52.066 -159.633 1.00 52.84 657 PHE A O 1
ATOM 4939 N N . GLY A 1 658 ? 36.329 50.818 -161.468 1.00 46.56 658 GLY A N 1
ATOM 4940 C CA . GLY A 1 658 ? 37.544 51.217 -162.448 1.00 46.56 658 GLY A CA 1
ATOM 4941 C C . GLY A 1 658 ? 37.939 50.607 -163.972 1.00 46.56 658 GLY A C 1
ATOM 4942 O O . GLY A 1 658 ? 37.231 49.677 -164.350 1.00 46.56 658 GLY A O 1
ATOM 4943 N N . PRO A 1 659 ? 38.969 51.061 -164.878 1.00 52.41 659 PRO A N 1
ATOM 4944 C CA . PRO A 1 659 ? 39.279 50.776 -166.427 1.00 52.41 659 PRO A CA 1
ATOM 4945 C C . PRO A 1 659 ? 40.770 50.714 -167.221 1.00 52.41 659 PRO A C 1
ATOM 4947 O O . PRO A 1 659 ? 41.754 50.937 -166.525 1.00 52.41 659 PRO A O 1
ATOM 4950 N N . GLY A 1 660 ? 41.023 50.501 -168.620 1.00 43.69 660 GLY A N 1
ATOM 4951 C CA . GLY A 1 660 ? 42.379 50.549 -169.489 1.00 43.69 660 GLY A CA 1
ATOM 4952 C C . GLY A 1 660 ? 42.601 50.231 -171.128 1.00 43.69 660 GLY A C 1
ATOM 4953 O O . GLY A 1 660 ? 41.609 49.811 -171.715 1.00 43.69 660 GLY A O 1
ATOM 4954 N N . THR A 1 661 ? 43.802 50.392 -171.900 1.00 46.06 661 THR A N 1
ATOM 4955 C CA . THR A 1 661 ? 44.172 50.272 -173.479 1.00 46.06 661 THR A CA 1
ATOM 4956 C C . THR A 1 661 ? 45.742 50.222 -174.048 1.00 46.06 661 THR A C 1
ATOM 4958 O O . THR A 1 661 ? 46.530 50.456 -173.143 1.00 46.06 661 THR A O 1
ATOM 4961 N N . VAL A 1 662 ? 46.439 50.115 -175.310 1.00 44.53 662 VAL A N 1
ATOM 4962 C CA . VAL A 1 662 ? 46.470 49.681 -176.861 1.00 44.53 662 VAL A CA 1
ATOM 4963 C C . VAL A 1 662 ? 47.840 49.934 -177.823 1.00 44.53 662 VAL A C 1
ATOM 4965 O O . VAL A 1 662 ? 48.563 50.846 -177.441 1.00 44.53 662 VAL A O 1
ATOM 4968 N N . GLY A 1 663 ? 48.230 49.287 -179.044 1.00 44.44 663 GLY A N 1
ATOM 4969 C CA . GLY A 1 663 ? 49.366 49.588 -180.155 1.00 44.44 663 GLY A CA 1
ATOM 4970 C C . GLY A 1 663 ? 49.837 48.493 -181.323 1.00 44.44 663 GLY A C 1
ATOM 4971 O O . GLY A 1 663 ? 49.274 47.418 -181.155 1.00 44.44 663 GLY A O 1
ATOM 4972 N N . GLY A 1 664 ? 50.716 48.417 -182.463 1.00 45.41 664 GLY A N 1
ATOM 4973 C CA . GLY A 1 664 ? 51.602 49.127 -183.593 1.00 45.41 664 GLY A CA 1
ATOM 4974 C C . GLY A 1 664 ? 52.652 48.282 -184.612 1.00 45.41 664 GLY A C 1
ATOM 4975 O O . GLY A 1 664 ? 53.061 47.240 -184.114 1.00 45.41 664 GLY A O 1
ATOM 4976 N N . THR A 1 665 ? 53.140 48.574 -185.939 1.00 49.50 665 THR A N 1
ATOM 4977 C CA . THR A 1 665 ? 54.168 47.740 -186.887 1.00 49.50 665 THR A CA 1
ATOM 4978 C C . THR A 1 665 ? 54.742 48.044 -188.458 1.00 49.50 665 THR A C 1
ATOM 4980 O O . THR A 1 665 ? 53.941 48.544 -189.238 1.00 49.50 665 THR A O 1
ATOM 4983 N N . ILE A 1 666 ? 56.039 47.674 -188.951 1.00 55.09 666 ILE A N 1
ATOM 4984 C CA . ILE A 1 666 ? 56.884 47.138 -190.253 1.00 55.09 666 ILE A CA 1
ATOM 4985 C C . ILE A 1 666 ? 57.187 47.624 -191.839 1.00 55.09 666 ILE A C 1
ATOM 4987 O O . ILE A 1 666 ? 56.242 48.061 -192.487 1.00 55.09 666 ILE A O 1
ATOM 4991 N N . LYS A 1 667 ? 58.418 47.405 -192.561 1.00 41.34 667 LYS A N 1
ATOM 4992 C CA . LYS A 1 667 ? 58.794 47.172 -194.114 1.00 41.34 667 LYS A CA 1
ATOM 4993 C C . LYS A 1 667 ? 60.247 46.592 -194.639 1.00 41.34 667 LYS A C 1
ATOM 4995 O O . LYS A 1 667 ? 61.273 46.905 -194.058 1.00 41.34 667 LYS A O 1
ATOM 5000 N N . ARG A 1 668 ? 60.302 45.853 -195.822 1.00 45.59 668 ARG A N 1
ATOM 5001 C CA . ARG A 1 668 ? 61.273 45.054 -196.753 1.00 45.59 668 ARG A CA 1
ATOM 5002 C C . ARG A 1 668 ? 62.652 45.465 -197.456 1.00 45.59 668 ARG A C 1
ATOM 5004 O O . ARG A 1 668 ? 62.749 46.560 -197.997 1.00 45.59 668 ARG A O 1
ATOM 5011 N N . ILE A 1 669 ? 63.510 44.422 -197.704 1.00 52.44 669 ILE A N 1
ATOM 5012 C CA . ILE A 1 669 ? 64.282 43.830 -198.899 1.00 52.44 669 ILE A CA 1
ATOM 5013 C C . ILE A 1 669 ? 64.745 44.630 -200.167 1.00 52.44 669 ILE A C 1
ATOM 5015 O O . ILE A 1 669 ? 63.943 45.358 -200.751 1.00 52.44 669 ILE A O 1
ATOM 5019 N N . THR A 1 670 ? 65.951 44.266 -200.687 1.00 44.62 670 THR A N 1
ATOM 5020 C CA . THR A 1 670 ? 66.560 44.550 -202.036 1.00 44.62 670 THR A CA 1
ATOM 5021 C C . THR A 1 670 ? 67.319 43.304 -202.630 1.00 44.62 670 THR A C 1
ATOM 5023 O O . THR A 1 670 ? 67.325 42.265 -201.972 1.00 44.62 670 THR A O 1
ATOM 5026 N N . ASP A 1 671 ? 67.941 43.370 -203.835 1.00 51.38 671 ASP A N 1
ATOM 5027 C CA . ASP A 1 671 ? 68.191 42.229 -204.781 1.00 51.38 671 ASP A CA 1
ATOM 5028 C C . ASP A 1 671 ? 69.671 41.982 -205.311 1.00 51.38 671 ASP A C 1
ATOM 5030 O O . ASP A 1 671 ? 70.631 42.436 -204.696 1.00 51.38 671 ASP A O 1
ATOM 5034 N N . ASN A 1 672 ? 69.865 41.216 -206.423 1.00 58.78 672 ASN A N 1
ATOM 5035 C CA . ASN A 1 672 ? 71.105 40.523 -206.931 1.00 58.78 672 ASN A CA 1
ATOM 5036 C C . ASN A 1 672 ? 72.049 41.255 -207.947 1.00 58.78 672 ASN A C 1
ATOM 5038 O O . ASN A 1 672 ? 71.622 42.174 -208.637 1.00 58.78 672 ASN A O 1
ATOM 5042 N N . GLU A 1 673 ? 73.268 40.706 -208.184 1.00 42.38 673 GLU A N 1
ATOM 5043 C CA . GLU A 1 673 ? 74.109 40.903 -209.409 1.00 42.38 673 GLU A CA 1
ATOM 5044 C C . GLU A 1 673 ? 74.952 39.641 -209.836 1.00 42.38 673 GLU A C 1
ATOM 5046 O O . GLU A 1 673 ? 74.589 38.535 -209.437 1.00 42.38 673 GLU A O 1
ATOM 5051 N N . LYS A 1 674 ? 75.955 39.737 -210.754 1.00 48.50 674 LYS A N 1
ATOM 5052 C CA . LYS A 1 674 ? 76.190 38.707 -211.821 1.00 48.50 674 LYS A CA 1
ATOM 5053 C C . LYS A 1 674 ? 77.630 38.551 -212.427 1.00 48.50 674 LYS A C 1
ATOM 5055 O O . LYS A 1 674 ? 78.379 39.517 -212.495 1.00 48.50 674 LYS A O 1
ATOM 5060 N N . ALA A 1 675 ? 77.873 37.390 -213.081 1.00 40.81 675 ALA A N 1
ATOM 5061 C CA . ALA A 1 675 ? 78.752 37.101 -214.262 1.00 40.81 675 ALA A CA 1
ATOM 5062 C C . ALA A 1 675 ? 80.251 36.660 -214.128 1.00 40.81 675 ALA A C 1
ATOM 5064 O O . ALA A 1 675 ? 80.937 37.069 -213.203 1.00 40.81 675 ALA A O 1
ATOM 5065 N N . ILE A 1 676 ? 80.739 35.918 -215.169 1.00 39.34 676 ILE A N 1
ATOM 5066 C CA . ILE A 1 676 ? 82.146 35.506 -215.534 1.00 39.34 676 ILE A CA 1
ATOM 5067 C C . ILE A 1 676 ? 82.678 34.207 -214.834 1.00 39.34 676 ILE A C 1
ATOM 5069 O O . ILE A 1 676 ? 82.594 34.127 -213.620 1.00 39.34 676 ILE A O 1
ATOM 5073 N N . LYS A 1 677 ? 83.257 33.148 -215.477 1.00 43.06 677 LYS A N 1
ATOM 5074 C CA . LYS A 1 677 ? 83.460 32.757 -216.917 1.00 43.06 677 LYS A CA 1
ATOM 5075 C C . LYS A 1 677 ? 83.629 31.208 -217.176 1.00 43.06 677 LYS A C 1
ATOM 5077 O O . LYS A 1 677 ? 82.762 30.456 -216.761 1.00 43.06 677 LYS A O 1
ATOM 5082 N N . ALA A 1 678 ? 84.663 30.757 -217.925 1.00 40.12 678 ALA A N 1
ATOM 5083 C CA . ALA A 1 678 ? 84.978 29.395 -218.462 1.00 40.12 678 ALA A CA 1
ATOM 5084 C C . ALA A 1 678 ? 86.520 29.292 -218.772 1.00 40.12 678 ALA A C 1
ATOM 5086 O O . ALA A 1 678 ? 87.199 30.279 -218.481 1.00 40.12 678 ALA A O 1
ATOM 5087 N N . VAL A 1 679 ? 87.192 28.259 -219.343 1.00 56.19 679 VAL A N 1
ATOM 5088 C CA . VAL A 1 679 ? 86.872 27.154 -220.308 1.00 56.19 679 VAL A CA 1
ATOM 5089 C C . VAL A 1 679 ? 88.003 26.061 -220.324 1.00 56.19 679 VAL A C 1
ATOM 5091 O O . VAL A 1 679 ? 88.980 26.224 -219.594 1.00 56.19 679 VAL A O 1
ATOM 5094 N N . GLU A 1 680 ? 87.915 24.976 -221.122 1.00 49.53 680 GLU A N 1
ATOM 5095 C CA . GLU A 1 680 ? 88.783 23.757 -221.083 1.00 49.53 680 GLU A CA 1
ATOM 5096 C C . GLU A 1 680 ? 89.964 23.633 -222.109 1.00 49.53 680 GLU A C 1
ATOM 5098 O O . GLU A 1 680 ? 90.167 24.488 -222.970 1.00 49.53 680 GLU A O 1
ATOM 5103 N N . GLY A 1 681 ? 90.721 22.511 -222.052 1.00 38.06 681 GLY A N 1
ATOM 5104 C CA . GLY A 1 681 ? 91.717 22.024 -223.045 1.00 38.06 681 GLY A CA 1
ATOM 5105 C C . GLY A 1 681 ? 92.714 20.999 -222.439 1.00 38.06 681 GLY A C 1
ATOM 5106 O O . GLY A 1 681 ? 92.913 21.021 -221.232 1.00 38.06 681 GLY A O 1
ATOM 5107 N N . VAL A 1 682 ? 93.388 20.071 -223.148 1.00 34.38 682 VAL A N 1
ATOM 5108 C CA . VAL A 1 682 ? 93.553 19.795 -224.598 1.00 34.38 682 VAL A CA 1
ATOM 5109 C C . VAL A 1 682 ? 93.775 18.279 -224.837 1.00 34.38 682 VAL A C 1
ATOM 5111 O O . VAL A 1 682 ? 94.419 17.615 -224.032 1.00 34.38 682 VAL A O 1
ATOM 5114 N N . ASN A 1 683 ? 93.327 17.743 -225.981 1.00 37.19 683 ASN A N 1
ATOM 5115 C CA . ASN A 1 683 ? 93.643 16.392 -226.482 1.00 37.19 683 ASN A CA 1
ATOM 5116 C C . ASN A 1 683 ? 94.604 16.459 -227.689 1.00 37.19 683 ASN A C 1
ATOM 5118 O O . ASN A 1 683 ? 94.256 17.122 -228.670 1.00 37.19 683 ASN A O 1
ATOM 5122 N N . LYS A 1 684 ? 95.724 15.708 -227.688 1.00 35.69 684 LYS A N 1
ATOM 5123 C CA . LYS A 1 684 ? 96.208 15.063 -228.929 1.00 35.69 684 LYS A CA 1
ATOM 5124 C C . LYS A 1 684 ? 97.178 13.878 -228.748 1.00 35.69 684 LYS A C 1
ATOM 5126 O O . LYS A 1 684 ? 98.079 13.920 -227.923 1.00 35.69 684 LYS A O 1
ATOM 5131 N N . TYR A 1 685 ? 97.027 12.924 -229.673 1.00 26.23 685 TYR A N 1
ATOM 5132 C CA . TYR A 1 685 ? 97.915 11.822 -230.083 1.00 26.23 685 TYR A CA 1
ATOM 5133 C C . TYR A 1 685 ? 98.138 10.612 -229.160 1.00 26.23 685 TYR A C 1
ATOM 5135 O O . TYR A 1 685 ? 99.032 10.580 -228.323 1.00 26.23 685 TYR A O 1
ATOM 5143 N N . ALA A 1 686 ? 97.471 9.519 -229.542 1.00 42.09 686 ALA A N 1
ATOM 5144 C CA . ALA A 1 686 ? 98.177 8.295 -229.919 1.00 42.09 686 ALA A CA 1
ATOM 5145 C C . ALA A 1 686 ? 98.151 8.156 -231.458 1.00 42.09 686 ALA A C 1
ATOM 5147 O O . ALA A 1 686 ? 97.147 8.532 -232.055 1.00 42.09 686 ALA A O 1
ATOM 5148 N N . GLU A 1 687 ? 99.246 7.669 -232.060 1.00 38.69 687 GLU A N 1
ATOM 5149 C CA . GLU A 1 687 ? 99.443 7.130 -233.434 1.00 38.69 687 GLU A CA 1
ATOM 5150 C C . GLU A 1 687 ? 100.968 7.170 -233.713 1.00 38.69 687 GLU A C 1
ATOM 5152 O O . GLU A 1 687 ? 101.573 8.223 -233.549 1.00 38.69 687 GLU A O 1
ATOM 5157 N N . THR A 1 688 ? 101.700 6.115 -234.099 1.00 32.78 688 THR A N 1
ATOM 5158 C CA . THR A 1 688 ? 101.393 4.701 -234.425 1.00 32.78 688 THR A CA 1
ATOM 5159 C C . THR A 1 688 ? 102.567 3.773 -234.013 1.00 32.78 688 THR A C 1
ATOM 5161 O O . THR A 1 688 ? 103.616 4.270 -233.614 1.00 32.78 688 THR A O 1
ATOM 5164 N N . VAL A 1 689 ? 102.390 2.444 -234.189 1.00 38.31 689 VAL A N 1
ATOM 5165 C CA . VAL A 1 689 ? 103.373 1.316 -234.227 1.00 38.31 689 VAL A CA 1
ATOM 5166 C C . VAL A 1 689 ? 103.146 0.203 -233.173 1.00 38.31 689 VAL A C 1
ATOM 5168 O O . VAL A 1 689 ? 102.922 0.443 -231.994 1.00 38.31 689 VAL A O 1
ATOM 5171 N N . THR A 1 690 ? 103.191 -1.041 -233.674 1.00 49.09 690 THR A N 1
ATOM 5172 C CA . THR A 1 690 ? 103.102 -2.388 -233.051 1.00 49.09 690 THR A CA 1
ATOM 5173 C C . THR A 1 690 ? 103.927 -2.599 -231.763 1.00 49.09 690 THR A C 1
ATOM 5175 O O . THR A 1 690 ? 104.958 -1.962 -231.598 1.00 49.09 690 THR A O 1
ATOM 5178 N N . ILE A 1 691 ? 103.581 -3.516 -230.834 1.00 46.22 691 ILE A N 1
ATOM 5179 C CA . ILE A 1 691 ? 103.305 -4.965 -231.035 1.00 46.22 691 ILE A CA 1
ATOM 5180 C C . ILE A 1 691 ? 102.029 -5.460 -230.292 1.00 46.22 691 ILE A C 1
ATOM 5182 O O . ILE A 1 691 ? 101.921 -5.235 -229.088 1.00 46.22 691 ILE A O 1
ATOM 5186 N N . PRO A 1 692 ? 101.076 -6.195 -230.921 1.00 55.25 692 PRO A N 1
ATOM 5187 C CA . PRO A 1 692 ? 99.694 -6.310 -230.402 1.00 55.25 692 PRO A CA 1
ATOM 5188 C C . PRO A 1 692 ? 99.406 -7.374 -229.314 1.00 55.25 692 PRO A C 1
ATOM 5190 O O . PRO A 1 692 ? 98.255 -7.768 -229.146 1.00 55.25 692 PRO A O 1
ATOM 5193 N N . GLY A 1 693 ? 100.412 -7.903 -228.609 1.00 55.31 693 GLY A N 1
ATOM 5194 C CA . GLY A 1 693 ? 100.252 -9.149 -227.835 1.00 55.31 693 GLY A CA 1
ATOM 5195 C C . GLY A 1 693 ? 99.640 -9.040 -226.428 1.00 55.31 693 GLY A C 1
ATOM 5196 O O . GLY A 1 693 ? 98.926 -9.948 -226.011 1.00 55.31 693 GLY A O 1
ATOM 5197 N N . ILE A 1 694 ? 99.957 -7.986 -225.664 1.00 57.56 694 ILE A N 1
ATOM 5198 C CA . ILE A 1 694 ? 99.921 -8.062 -224.185 1.00 57.56 694 ILE A CA 1
ATOM 5199 C C . ILE A 1 694 ? 98.815 -7.208 -223.533 1.00 57.56 694 ILE A C 1
ATOM 5201 O O . ILE A 1 694 ? 98.198 -7.655 -222.565 1.00 57.56 694 ILE A O 1
ATOM 5205 N N . ASN A 1 695 ? 98.509 -6.019 -224.065 1.00 53.28 695 ASN A N 1
ATOM 5206 C CA . ASN A 1 695 ? 97.696 -5.020 -223.346 1.00 53.28 695 ASN A CA 1
ATOM 5207 C C . ASN A 1 695 ? 96.242 -5.442 -223.064 1.00 53.28 695 ASN A C 1
ATOM 5209 O O . ASN A 1 695 ? 95.686 -5.028 -222.052 1.00 53.28 695 ASN A O 1
ATOM 5213 N N . LYS A 1 696 ? 95.646 -6.319 -223.888 1.00 65.69 696 LYS A N 1
ATOM 5214 C CA . LYS A 1 696 ? 94.224 -6.711 -223.784 1.00 65.69 696 LYS A CA 1
ATOM 5215 C C . LYS A 1 696 ? 93.825 -7.298 -222.416 1.00 65.69 696 LYS A C 1
ATOM 5217 O O . LYS A 1 696 ? 92.649 -7.313 -222.082 1.00 65.69 696 LYS A O 1
ATOM 5222 N N . ARG A 1 697 ? 94.781 -7.777 -221.609 1.00 61.56 697 ARG A N 1
ATOM 5223 C CA . ARG A 1 697 ? 94.520 -8.309 -220.255 1.00 61.56 697 ARG A CA 1
ATOM 5224 C C . ARG A 1 697 ? 94.429 -7.243 -219.151 1.00 61.56 697 ARG A C 1
ATOM 5226 O O . ARG A 1 697 ? 94.185 -7.614 -218.008 1.00 61.56 697 ARG A O 1
ATOM 5233 N N . ILE A 1 698 ? 94.639 -5.964 -219.466 1.00 69.88 698 ILE A N 1
ATOM 5234 C CA . ILE A 1 698 ? 94.573 -4.849 -218.503 1.00 69.88 698 ILE A CA 1
ATOM 5235 C C . ILE A 1 698 ? 93.198 -4.157 -218.555 1.00 69.88 698 ILE A C 1
ATOM 5237 O O . ILE A 1 698 ? 92.646 -3.808 -217.514 1.00 69.88 698 ILE A O 1
ATOM 5241 N N . ASP A 1 699 ? 92.600 -4.033 -219.744 1.00 68.44 699 ASP A N 1
ATOM 5242 C CA . ASP A 1 699 ? 91.335 -3.305 -219.953 1.00 68.44 699 ASP A CA 1
ATOM 5243 C C . ASP A 1 699 ? 90.117 -3.955 -219.270 1.00 68.44 699 ASP A C 1
ATOM 5245 O O . ASP A 1 699 ? 89.168 -3.267 -218.891 1.00 68.44 699 ASP A O 1
ATOM 5249 N N . ASP A 1 700 ? 90.141 -5.277 -219.081 1.00 71.88 700 ASP A N 1
ATOM 5250 C CA . ASP A 1 700 ? 89.081 -5.997 -218.368 1.00 71.88 700 ASP A CA 1
ATOM 5251 C C . ASP A 1 700 ? 89.153 -5.750 -216.850 1.00 71.88 700 ASP A C 1
ATOM 5253 O O . ASP A 1 700 ? 88.127 -5.486 -216.229 1.00 71.88 700 ASP A O 1
ATOM 5257 N N . ALA A 1 701 ? 90.357 -5.710 -216.265 1.00 70.81 701 ALA A N 1
ATOM 5258 C CA . ALA A 1 701 ? 90.547 -5.441 -214.836 1.00 70.81 701 ALA A CA 1
ATOM 5259 C C . ALA A 1 701 ? 90.116 -4.016 -214.431 1.00 70.81 701 ALA A C 1
ATOM 5261 O O . ALA A 1 701 ? 89.606 -3.806 -213.333 1.00 70.81 701 ALA A O 1
ATOM 5262 N N . ASN A 1 702 ? 90.271 -3.040 -215.331 1.00 72.81 702 ASN A N 1
ATOM 5263 C CA . ASN A 1 702 ? 89.883 -1.650 -215.074 1.00 72.81 702 ASN A CA 1
ATOM 5264 C C . ASN A 1 702 ? 88.356 -1.431 -215.041 1.00 72.81 702 ASN A C 1
ATOM 5266 O O . ASN A 1 702 ? 87.898 -0.451 -214.450 1.00 72.81 702 ASN A O 1
ATOM 5270 N N . ARG A 1 703 ? 87.550 -2.317 -215.648 1.00 75.19 703 ARG A N 1
ATOM 5271 C CA . ARG A 1 703 ? 86.081 -2.170 -215.668 1.00 75.19 703 ARG A CA 1
ATOM 5272 C C . ARG A 1 703 ? 85.415 -2.551 -214.351 1.00 75.19 703 ARG A C 1
ATOM 5274 O O . ARG A 1 703 ? 84.499 -1.849 -213.926 1.00 75.19 703 ARG A O 1
ATOM 5281 N N . ASP A 1 704 ? 85.898 -3.598 -213.689 1.00 73.81 704 ASP A N 1
ATOM 5282 C CA . ASP A 1 704 ? 85.344 -4.033 -212.401 1.00 73.81 704 ASP A CA 1
ATOM 5283 C C . ASP A 1 704 ? 85.633 -3.011 -211.284 1.00 73.81 704 ASP A C 1
ATOM 5285 O O . ASP A 1 704 ? 84.792 -2.792 -210.411 1.00 73.81 704 ASP A O 1
ATOM 5289 N N . ILE A 1 705 ? 86.775 -2.313 -211.359 1.00 76.31 705 ILE A N 1
ATOM 5290 C CA . ILE A 1 705 ? 87.139 -1.219 -210.442 1.00 76.31 705 ILE A CA 1
ATOM 5291 C C . ILE A 1 705 ? 86.151 -0.047 -210.574 1.00 76.31 705 ILE A C 1
ATOM 5293 O O . ILE A 1 705 ? 85.567 0.382 -209.580 1.00 76.31 705 ILE A O 1
ATOM 5297 N N . ALA A 1 706 ? 85.871 0.412 -211.800 1.00 75.38 706 ALA A N 1
ATOM 5298 C CA . ALA A 1 706 ? 84.939 1.519 -212.039 1.00 75.38 706 ALA A CA 1
ATOM 5299 C C . ALA A 1 706 ? 83.494 1.221 -211.575 1.00 75.38 706 ALA A C 1
ATOM 5301 O O . ALA A 1 706 ? 82.750 2.134 -211.209 1.00 75.38 706 ALA A O 1
ATOM 5302 N N . ALA A 1 707 ? 83.088 -0.054 -211.561 1.00 75.81 707 ALA A N 1
ATOM 5303 C CA . ALA A 1 707 ? 81.796 -0.482 -211.025 1.00 75.81 707 ALA A CA 1
ATOM 5304 C C . ALA A 1 707 ? 81.752 -0.519 -209.482 1.00 75.81 707 ALA A C 1
ATOM 5306 O O . ALA A 1 707 ? 80.664 -0.444 -208.903 1.00 75.81 707 ALA A O 1
ATOM 5307 N N . ALA A 1 708 ? 82.904 -0.626 -208.812 1.00 73.12 708 ALA A N 1
ATOM 5308 C CA . ALA A 1 708 ? 83.006 -0.568 -207.357 1.00 73.12 708 ALA A CA 1
ATOM 5309 C C . ALA A 1 708 ? 82.922 0.878 -206.840 1.00 73.12 708 ALA A C 1
ATOM 5311 O O . ALA A 1 708 ? 82.102 1.152 -205.961 1.00 73.12 708 ALA A O 1
ATOM 5312 N N . ASP A 1 709 ? 83.687 1.804 -207.431 1.00 78.44 709 ASP A N 1
ATOM 5313 C CA . ASP A 1 709 ? 83.751 3.210 -206.996 1.00 78.44 709 ASP A CA 1
ATOM 5314 C C . ASP A 1 709 ? 82.370 3.883 -206.990 1.00 78.44 709 ASP A C 1
ATOM 5316 O O . ASP A 1 709 ? 81.976 4.486 -205.991 1.00 78.44 709 ASP A O 1
ATOM 5320 N N . LYS A 1 710 ? 81.558 3.688 -208.041 1.00 78.69 710 LYS A N 1
ATOM 5321 C CA . LYS A 1 710 ? 80.211 4.287 -208.097 1.00 78.69 710 LYS A CA 1
ATOM 5322 C C . LYS A 1 710 ? 79.317 3.850 -206.923 1.00 78.69 710 LYS A C 1
ATOM 5324 O O . LYS A 1 710 ? 78.518 4.640 -206.428 1.00 78.69 710 LYS A O 1
ATOM 5329 N N . ARG A 1 711 ? 79.451 2.605 -206.446 1.00 74.62 711 ARG A N 1
ATOM 5330 C CA . ARG A 1 711 ? 78.670 2.099 -205.300 1.00 74.62 711 ARG A CA 1
ATOM 5331 C C . ARG A 1 711 ? 79.141 2.704 -203.976 1.00 74.62 711 ARG A C 1
ATOM 5333 O O . ARG A 1 711 ? 78.336 2.826 -203.054 1.00 74.62 711 ARG A O 1
ATOM 5340 N N . ILE A 1 712 ? 80.414 3.090 -203.885 1.00 78.31 712 ILE A N 1
ATOM 5341 C CA . ILE A 1 712 ? 80.970 3.805 -202.732 1.00 78.31 712 ILE A CA 1
ATOM 5342 C C . ILE A 1 712 ? 80.406 5.230 -202.693 1.00 78.31 712 ILE A C 1
ATOM 5344 O O . ILE A 1 712 ? 79.900 5.635 -201.648 1.00 78.31 712 ILE A O 1
ATOM 5348 N N . ASP A 1 713 ? 80.399 5.951 -203.817 1.00 80.19 713 ASP A N 1
ATOM 5349 C CA . ASP A 1 713 ? 79.870 7.322 -203.877 1.00 80.19 713 ASP A CA 1
ATOM 5350 C C . ASP A 1 713 ? 78.349 7.395 -203.661 1.00 80.19 713 ASP A C 1
ATOM 5352 O O . ASP A 1 713 ? 77.893 8.230 -202.875 1.00 80.19 713 ASP A O 1
ATOM 5356 N N . ASP A 1 714 ? 77.566 6.481 -204.254 1.00 78.62 714 ASP A N 1
ATOM 5357 C CA . ASP A 1 714 ? 76.116 6.384 -203.999 1.00 78.62 714 ASP A CA 1
ATOM 5358 C C . ASP A 1 714 ? 75.830 6.179 -202.491 1.00 78.62 714 ASP A C 1
ATOM 5360 O O . ASP A 1 714 ? 74.941 6.817 -201.924 1.00 78.62 714 ASP A O 1
ATOM 5364 N N . THR A 1 715 ? 76.632 5.346 -201.810 1.00 77.06 715 THR A N 1
ATOM 5365 C CA . THR A 1 715 ? 76.531 5.114 -200.353 1.00 77.06 715 THR A CA 1
ATOM 5366 C C . THR A 1 715 ? 76.942 6.352 -199.545 1.00 77.06 715 THR A C 1
ATOM 5368 O O . THR A 1 715 ? 76.360 6.650 -198.501 1.00 77.06 715 THR A O 1
ATOM 5371 N N . ARG A 1 716 ? 77.946 7.100 -200.017 1.00 75.00 716 ARG A N 1
ATOM 5372 C CA . ARG A 1 716 ? 78.470 8.302 -199.350 1.00 75.00 716 ARG A CA 1
ATOM 5373 C C . ARG A 1 716 ? 77.440 9.435 -199.325 1.00 75.00 716 ARG A C 1
ATOM 5375 O O . ARG A 1 716 ? 77.338 10.139 -198.322 1.00 75.00 716 ARG A O 1
ATOM 5382 N N . ALA A 1 717 ? 76.645 9.560 -200.388 1.00 75.00 717 ALA A N 1
ATOM 5383 C CA . ALA A 1 717 ? 75.547 10.520 -200.472 1.00 75.00 717 ALA A CA 1
ATOM 5384 C C . ALA A 1 717 ? 74.425 10.229 -199.452 1.00 75.00 717 ALA A C 1
ATOM 5386 O O . ALA A 1 717 ? 73.986 11.147 -198.757 1.00 75.00 717 ALA A O 1
ATOM 5387 N N . GLU A 1 718 ? 74.006 8.964 -199.294 1.00 76.12 718 GLU A N 1
ATOM 5388 C CA . GLU A 1 718 ? 73.011 8.585 -198.271 1.00 76.12 718 GLU A CA 1
ATOM 5389 C C . GLU A 1 718 ? 73.487 8.872 -196.838 1.00 76.12 718 GLU A C 1
ATOM 5391 O O . GLU A 1 718 ? 72.679 9.239 -195.982 1.00 76.12 718 GLU A O 1
ATOM 5396 N N . VAL A 1 719 ? 74.784 8.702 -196.558 1.00 76.62 719 VAL A N 1
ATOM 5397 C CA . VAL A 1 719 ? 75.346 8.960 -195.223 1.00 76.62 719 VAL A CA 1
ATOM 5398 C C . VAL A 1 719 ? 75.333 10.455 -194.894 1.00 76.62 719 VAL A C 1
ATOM 5400 O O . VAL A 1 719 ? 74.880 10.816 -193.808 1.00 76.62 719 VAL A O 1
ATOM 5403 N N . ASN A 1 720 ? 75.748 11.329 -195.818 1.00 72.56 720 ASN A N 1
ATOM 5404 C CA . ASN A 1 720 ? 75.730 12.780 -195.585 1.00 72.56 720 ASN A CA 1
ATOM 5405 C C . ASN A 1 720 ? 74.308 13.311 -195.328 1.00 72.56 720 ASN A C 1
ATOM 5407 O O . ASN A 1 720 ? 74.093 14.008 -194.337 1.00 72.56 720 ASN A O 1
ATOM 5411 N N . ALA A 1 721 ? 73.321 12.901 -196.132 1.00 73.88 721 ALA A N 1
ATOM 5412 C CA . ALA A 1 721 ? 71.928 13.334 -195.963 1.00 73.88 721 ALA A CA 1
ATOM 5413 C C . ALA A 1 721 ? 71.323 12.931 -194.598 1.00 73.88 721 ALA A C 1
ATOM 5415 O O . ALA A 1 721 ? 70.424 13.598 -194.077 1.00 73.88 721 ALA A O 1
ATOM 5416 N N . ARG A 1 722 ? 71.820 11.847 -193.981 1.00 71.38 722 ARG A N 1
ATOM 5417 C CA . ARG A 1 722 ? 71.431 11.439 -192.618 1.00 71.38 722 ARG A CA 1
ATOM 5418 C C . ARG A 1 722 ? 72.098 12.278 -191.525 1.00 71.38 722 ARG A C 1
ATOM 5420 O O . ARG A 1 722 ? 71.481 12.455 -190.473 1.00 71.38 722 ARG A O 1
ATOM 5427 N N . PHE A 1 723 ? 73.308 12.791 -191.752 1.00 78.06 723 PHE A N 1
ATOM 5428 C CA . PHE A 1 723 ? 73.966 13.710 -190.818 1.00 78.06 723 PHE A CA 1
ATOM 5429 C C . PHE A 1 723 ? 73.279 15.079 -190.818 1.00 78.06 723 PHE A C 1
ATOM 5431 O O . PHE A 1 723 ? 72.874 15.538 -189.755 1.00 78.06 723 PHE A O 1
ATOM 5438 N N . GLU A 1 724 ? 73.027 15.660 -191.993 1.00 73.88 724 GLU A N 1
ATOM 5439 C CA . GLU A 1 724 ? 72.317 16.943 -192.140 1.00 73.88 724 GLU A CA 1
ATOM 5440 C C . GLU A 1 724 ? 70.920 16.892 -191.483 1.00 73.88 724 GLU A C 1
ATOM 5442 O O . GLU A 1 724 ? 70.596 17.715 -190.629 1.00 73.88 724 GLU A O 1
ATOM 5447 N N . SER A 1 725 ? 70.137 15.831 -191.737 1.00 73.69 725 SER A N 1
ATOM 5448 C CA . SER A 1 725 ? 68.838 15.617 -191.068 1.00 73.69 725 SER A CA 1
ATOM 5449 C C . SER A 1 725 ? 68.931 15.375 -189.547 1.00 73.69 725 SER A C 1
ATOM 5451 O O . SER A 1 725 ? 67.898 15.343 -188.869 1.00 73.69 725 SER A O 1
ATOM 5453 N N . THR A 1 726 ? 70.122 15.148 -188.990 1.00 73.12 726 THR A N 1
ATOM 5454 C CA . THR A 1 726 ? 70.333 14.984 -187.541 1.00 73.12 726 THR A CA 1
ATOM 5455 C C . THR A 1 726 ? 70.741 16.305 -186.887 1.00 73.12 726 THR A C 1
ATOM 5457 O O . THR A 1 726 ? 70.175 16.640 -185.845 1.00 73.12 726 THR A O 1
ATOM 5460 N N . ASP A 1 727 ? 71.616 17.088 -187.522 1.00 73.94 727 ASP A N 1
ATOM 5461 C CA . ASP A 1 727 ? 72.001 18.425 -187.048 1.00 73.94 727 ASP A CA 1
ATOM 5462 C C . ASP A 1 727 ? 70.793 19.376 -186.965 1.00 73.94 727 ASP A C 1
ATOM 5464 O O . ASP A 1 727 ? 70.588 19.999 -185.922 1.00 73.94 727 ASP A O 1
ATOM 5468 N N . ASP A 1 728 ? 69.913 19.399 -187.977 1.00 74.50 728 ASP A N 1
ATOM 5469 C CA . ASP A 1 728 ? 68.667 20.193 -187.958 1.00 74.50 728 ASP A CA 1
ATOM 5470 C C . ASP A 1 728 ? 67.790 19.896 -186.723 1.00 74.50 728 ASP A C 1
ATOM 5472 O O . ASP A 1 728 ? 67.178 20.792 -186.129 1.00 74.50 728 ASP A O 1
ATOM 5476 N N . LYS A 1 729 ? 67.731 18.625 -186.297 1.00 77.12 729 LYS A N 1
ATOM 5477 C CA . LYS A 1 729 ? 66.943 18.205 -185.125 1.00 77.12 729 LYS A CA 1
ATOM 5478 C C . LYS A 1 729 ? 67.597 18.634 -183.812 1.00 77.12 729 LYS A C 1
ATOM 5480 O O . LYS A 1 729 ? 66.885 19.008 -182.882 1.00 77.12 729 LYS A O 1
ATOM 5485 N N . ILE A 1 730 ? 68.928 18.599 -183.742 1.00 77.19 730 ILE A N 1
ATOM 5486 C CA . ILE A 1 730 ? 69.695 19.046 -182.571 1.00 77.19 730 ILE A CA 1
ATOM 5487 C C . ILE A 1 730 ? 69.580 20.568 -182.416 1.00 77.19 730 ILE A C 1
ATOM 5489 O O . ILE A 1 730 ? 69.306 21.042 -181.313 1.00 77.19 730 ILE A O 1
ATOM 5493 N N . ALA A 1 731 ? 69.692 21.325 -183.512 1.00 74.69 731 ALA A N 1
ATOM 5494 C CA . ALA A 1 731 ? 69.489 22.774 -183.516 1.00 74.69 731 ALA A CA 1
ATOM 5495 C C . ALA A 1 731 ? 68.073 23.160 -183.044 1.00 74.69 731 ALA A C 1
ATOM 5497 O O . ALA A 1 731 ? 67.920 24.033 -182.188 1.00 74.69 731 ALA A O 1
ATOM 5498 N N . THR A 1 732 ? 67.045 22.457 -183.536 1.00 76.88 732 THR A N 1
ATOM 5499 C CA . THR A 1 732 ? 65.636 22.739 -183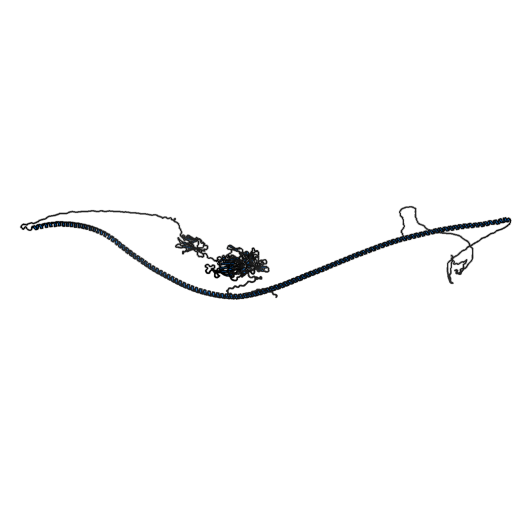.205 1.00 76.88 732 THR A CA 1
ATOM 5500 C C . THR A 1 732 ? 65.335 22.618 -181.704 1.00 76.88 732 THR A C 1
ATOM 5502 O O . THR A 1 732 ? 64.674 23.495 -181.144 1.00 76.88 732 THR A O 1
ATOM 5505 N N . GLU A 1 733 ? 65.815 21.570 -181.021 1.00 75.69 733 GLU A N 1
ATOM 5506 C CA . GLU A 1 733 ? 65.570 21.421 -179.572 1.00 75.69 733 GLU A CA 1
ATOM 5507 C C . GLU A 1 733 ? 66.505 22.296 -178.711 1.00 75.69 733 GLU A C 1
ATOM 5509 O O . GLU A 1 733 ? 66.135 22.650 -177.587 1.00 75.69 733 GLU A O 1
ATOM 5514 N N . PHE A 1 734 ? 67.653 22.747 -179.238 1.00 79.12 734 PHE A N 1
ATOM 5515 C CA . PHE A 1 734 ? 68.447 23.798 -178.588 1.00 79.12 734 PHE A CA 1
ATOM 5516 C C . PHE A 1 734 ? 67.663 25.116 -178.520 1.00 79.12 734 PHE A C 1
ATOM 5518 O O . PHE A 1 734 ? 67.452 25.629 -177.421 1.00 79.12 734 PHE A O 1
ATOM 5525 N N . GLU A 1 735 ? 67.118 25.611 -179.643 1.00 76.94 735 GLU A N 1
ATOM 5526 C CA . GLU A 1 735 ? 66.294 26.836 -179.638 1.00 76.94 735 GLU A CA 1
ATOM 5527 C C . GLU A 1 735 ? 65.034 26.722 -178.758 1.00 76.94 735 GLU A C 1
ATOM 5529 O O . GLU A 1 735 ? 64.445 27.730 -178.354 1.00 76.94 735 GLU A O 1
ATOM 5534 N N . ARG A 1 736 ? 64.532 25.505 -178.530 1.00 77.94 736 ARG A N 1
ATOM 5535 C CA . ARG A 1 736 ? 63.349 25.275 -177.692 1.00 77.94 736 ARG A CA 1
ATOM 5536 C C . ARG A 1 736 ? 63.691 25.274 -176.206 1.00 77.94 736 ARG A C 1
ATOM 5538 O O . ARG A 1 736 ? 62.901 25.773 -175.408 1.00 77.94 736 ARG A O 1
ATOM 5545 N N . THR A 1 737 ? 64.864 24.752 -175.856 1.00 78.19 737 THR A N 1
ATOM 5546 C CA . THR A 1 737 ? 65.398 24.774 -174.489 1.00 78.19 737 THR A CA 1
ATOM 5547 C C . THR A 1 737 ? 65.769 26.200 -174.078 1.00 78.19 737 THR A C 1
ATOM 5549 O O . THR A 1 737 ? 65.401 26.633 -172.989 1.00 78.19 737 THR A O 1
ATOM 5552 N N . ASP A 1 738 ? 66.399 26.957 -174.977 1.00 81.12 738 ASP A N 1
ATOM 5553 C CA . ASP A 1 738 ? 66.804 28.353 -174.759 1.00 81.12 738 ASP A CA 1
ATOM 5554 C C . ASP A 1 738 ? 65.586 29.257 -174.470 1.00 81.12 738 ASP A C 1
ATOM 5556 O O . ASP A 1 738 ? 65.507 29.920 -173.436 1.00 81.12 738 ASP A O 1
ATOM 5560 N N . ARG A 1 739 ? 64.531 29.149 -175.295 1.00 75.19 739 ARG A N 1
ATOM 5561 C CA . ARG A 1 739 ? 63.247 29.851 -175.082 1.00 75.19 739 ARG A CA 1
ATOM 5562 C C . ARG A 1 739 ? 62.510 29.451 -173.797 1.00 75.19 739 ARG A C 1
ATOM 5564 O O . ARG A 1 739 ? 61.709 30.238 -173.296 1.00 75.19 739 ARG A O 1
ATOM 5571 N N . ALA A 1 740 ? 62.748 28.252 -173.262 1.00 77.06 740 ALA A N 1
ATOM 5572 C CA . ALA A 1 740 ? 62.210 27.849 -171.962 1.00 77.06 740 ALA A CA 1
ATOM 5573 C C . ALA A 1 740 ? 63.011 28.451 -170.790 1.00 77.06 740 ALA A C 1
ATOM 5575 O O . ALA A 1 740 ? 62.440 28.703 -169.728 1.00 77.06 740 ALA A O 1
ATOM 5576 N N . LEU A 1 741 ? 64.306 28.715 -170.991 1.00 79.19 741 LEU A N 1
ATOM 5577 C CA . LEU A 1 741 ? 65.195 29.318 -169.999 1.00 79.19 741 LEU A CA 1
ATOM 5578 C C . LEU A 1 741 ? 64.931 30.827 -169.846 1.00 79.19 741 LEU A C 1
ATOM 5580 O O . LEU A 1 741 ? 64.748 31.299 -168.724 1.00 79.19 741 LEU A O 1
ATOM 5584 N N . ASP A 1 742 ? 64.790 31.556 -170.959 1.00 81.88 742 ASP A N 1
ATOM 5585 C CA . ASP A 1 742 ? 64.403 32.980 -170.972 1.00 81.88 742 ASP A CA 1
ATOM 5586 C C . ASP A 1 742 ? 63.072 33.227 -170.239 1.00 81.88 742 ASP A C 1
ATOM 5588 O O . ASP A 1 742 ? 62.937 34.156 -169.436 1.00 81.88 742 ASP A O 1
ATOM 5592 N N . ALA A 1 743 ? 62.079 32.360 -170.471 1.00 77.19 743 ALA A N 1
ATOM 5593 C CA . ALA A 1 743 ? 60.782 32.440 -169.803 1.00 77.19 743 ALA A CA 1
ATOM 5594 C C . ALA A 1 743 ? 60.887 32.251 -168.275 1.00 77.19 743 ALA A C 1
ATOM 5596 O O . ALA A 1 743 ? 60.103 32.841 -167.526 1.00 77.19 743 ALA A O 1
ATOM 5597 N N . ALA A 1 744 ? 61.863 31.466 -167.806 1.00 78.31 744 ALA A N 1
ATOM 5598 C CA . ALA A 1 744 ? 62.117 31.254 -166.386 1.00 78.31 744 ALA A CA 1
ATOM 5599 C C . ALA A 1 744 ? 62.834 32.449 -165.725 1.00 78.31 744 ALA A C 1
ATOM 5601 O O . ALA A 1 744 ? 62.452 32.826 -164.616 1.00 78.31 744 ALA A O 1
ATOM 5602 N N . ASP A 1 745 ? 63.810 33.090 -166.387 1.00 80.38 745 ASP A N 1
ATOM 5603 C CA . ASP A 1 745 ? 64.504 34.264 -165.815 1.00 80.38 745 ASP A CA 1
ATOM 5604 C C . ASP A 1 745 ? 63.562 35.469 -165.657 1.00 80.38 745 ASP A C 1
ATOM 5606 O O . ASP A 1 745 ? 63.580 36.153 -164.630 1.00 80.38 745 ASP A O 1
ATOM 5610 N N . VAL A 1 746 ? 62.662 35.691 -166.625 1.00 80.31 746 VAL A N 1
ATOM 5611 C CA . VAL A 1 746 ? 61.621 36.732 -166.527 1.00 80.31 746 VAL A CA 1
ATOM 5612 C C . VAL A 1 746 ? 60.678 36.471 -165.345 1.00 80.31 746 VAL A C 1
ATOM 5614 O O . VAL A 1 746 ? 60.341 37.405 -164.614 1.00 80.31 746 VAL A O 1
ATOM 5617 N N . ALA A 1 747 ? 60.280 35.216 -165.113 1.00 78.56 747 ALA A N 1
ATOM 5618 C CA . ALA A 1 747 ? 59.445 34.853 -163.968 1.00 78.56 747 ALA A CA 1
ATOM 5619 C C . ALA A 1 747 ? 60.174 35.075 -162.629 1.00 78.56 747 ALA A C 1
ATOM 5621 O O . ALA A 1 747 ? 59.612 35.681 -161.715 1.00 78.56 747 ALA A O 1
ATOM 5622 N N . LEU A 1 748 ? 61.441 34.655 -162.533 1.00 79.44 748 LEU A N 1
ATOM 5623 C CA . LEU A 1 748 ? 62.267 34.818 -161.334 1.00 79.44 748 LEU A CA 1
ATOM 5624 C C . LEU A 1 748 ? 62.496 36.300 -160.987 1.00 79.44 748 LEU A C 1
ATOM 5626 O O . LEU A 1 748 ? 62.453 36.682 -159.817 1.00 79.44 748 LEU A O 1
ATOM 5630 N N . LYS A 1 749 ? 62.696 37.149 -162.003 1.00 80.19 749 LYS A N 1
ATOM 5631 C CA . LYS A 1 749 ? 62.945 38.588 -161.834 1.00 80.19 749 LYS A CA 1
ATOM 5632 C C . LYS A 1 749 ? 61.744 39.320 -161.212 1.00 80.19 749 LYS A C 1
ATOM 5634 O O . LYS A 1 749 ? 61.938 40.121 -160.300 1.00 80.19 749 LYS A O 1
ATOM 5639 N N . ASN A 1 750 ? 60.519 38.985 -161.626 1.00 77.56 750 ASN A N 1
ATOM 5640 C CA . ASN A 1 750 ? 59.292 39.546 -161.040 1.00 77.56 750 ASN A CA 1
ATOM 5641 C C . ASN A 1 750 ? 59.134 39.180 -159.552 1.00 77.56 750 ASN A C 1
ATOM 5643 O O . ASN A 1 750 ? 58.745 40.022 -158.743 1.00 77.56 750 ASN A O 1
ATOM 5647 N N . GLU A 1 751 ? 59.473 37.944 -159.177 1.00 75.12 751 GLU A N 1
ATOM 5648 C CA . GLU A 1 751 ? 59.346 37.468 -157.794 1.00 75.12 751 GLU A CA 1
ATOM 5649 C C . GLU A 1 751 ? 60.388 38.112 -156.859 1.00 75.12 751 GLU A C 1
ATOM 5651 O O . GLU A 1 751 ? 60.088 38.446 -155.711 1.00 75.12 751 GLU A O 1
ATOM 5656 N N . VAL A 1 752 ? 61.594 38.389 -157.371 1.00 78.12 752 VAL A N 1
ATOM 5657 C CA . VAL A 1 752 ? 62.640 39.140 -156.654 1.00 78.12 752 VAL A CA 1
ATOM 5658 C C . VAL A 1 752 ? 62.219 40.586 -156.366 1.00 78.12 752 VAL A C 1
ATOM 5660 O O . VAL A 1 752 ? 62.505 41.097 -155.281 1.00 78.12 752 VAL A O 1
ATOM 5663 N N . ASP A 1 753 ? 61.533 41.258 -157.292 1.00 75.62 753 ASP A N 1
ATOM 5664 C CA . ASP A 1 753 ? 61.051 42.625 -157.059 1.00 75.62 753 ASP A CA 1
ATOM 5665 C C . ASP A 1 753 ? 59.800 42.664 -156.161 1.00 75.62 753 ASP A C 1
ATOM 5667 O O . ASP A 1 753 ? 59.648 43.606 -155.377 1.00 75.62 753 ASP A O 1
ATOM 5671 N N . ARG A 1 754 ? 58.979 41.601 -156.153 1.00 73.50 754 ARG A N 1
ATOM 5672 C CA . ARG A 1 754 ? 57.916 41.399 -155.150 1.00 73.50 754 ARG A CA 1
ATOM 5673 C C . ARG A 1 754 ? 58.498 41.299 -153.732 1.00 73.50 754 ARG A C 1
ATOM 5675 O O . ARG A 1 754 ? 58.055 42.019 -152.837 1.00 73.50 754 ARG A O 1
ATOM 5682 N N . ALA A 1 755 ? 59.541 40.485 -153.545 1.00 70.31 755 ALA A N 1
ATOM 5683 C CA . ALA A 1 755 ? 60.192 40.280 -152.246 1.00 70.31 755 ALA A CA 1
ATOM 5684 C C . ALA A 1 755 ? 60.805 41.569 -151.654 1.00 70.31 755 ALA A C 1
ATOM 5686 O O . ALA A 1 755 ? 60.688 41.815 -150.452 1.00 70.31 755 ALA A O 1
ATOM 5687 N N . LYS A 1 756 ? 61.394 42.442 -152.487 1.00 70.88 756 LYS A N 1
ATOM 5688 C CA . LYS A 1 756 ? 61.931 43.751 -152.049 1.00 70.88 756 LYS A CA 1
ATOM 5689 C C . LYS A 1 756 ? 60.846 44.694 -151.514 1.00 70.88 756 LYS A C 1
ATOM 5691 O O . LYS A 1 756 ? 61.125 45.510 -150.636 1.00 70.88 756 LYS A O 1
ATOM 5696 N N . GLY A 1 757 ? 59.617 44.593 -152.026 1.00 69.38 757 GLY A N 1
ATOM 5697 C CA . GLY A 1 757 ? 58.472 45.341 -151.499 1.00 69.38 757 GLY A CA 1
ATOM 5698 C C . GLY A 1 757 ? 58.093 44.902 -150.081 1.00 69.38 757 GLY A C 1
ATOM 5699 O O . GLY A 1 757 ? 57.819 45.739 -149.220 1.00 69.38 757 GLY A O 1
ATOM 5700 N N . GLU A 1 758 ? 58.141 43.596 -149.817 1.00 70.19 758 GLU A N 1
ATOM 5701 C CA . GLU A 1 758 ? 57.797 43.007 -148.516 1.00 70.19 758 GLU A CA 1
ATOM 5702 C C . GLU A 1 758 ? 58.881 43.284 -147.454 1.00 70.19 758 GLU A C 1
ATOM 5704 O O . GLU A 1 758 ? 58.552 43.636 -146.318 1.00 70.19 758 GLU A O 1
ATOM 5709 N N . GLU A 1 759 ? 60.166 43.261 -147.832 1.00 69.75 759 GLU A N 1
ATOM 5710 C CA . GLU A 1 759 ? 61.286 43.664 -146.961 1.00 69.75 759 GLU A CA 1
ATOM 5711 C C . GLU A 1 759 ? 61.138 45.116 -146.455 1.00 69.75 759 GLU A C 1
ATOM 5713 O O . GLU A 1 759 ? 61.383 45.407 -145.277 1.00 69.75 759 GLU A O 1
ATOM 5718 N N . GLY A 1 760 ? 60.670 46.027 -147.317 1.00 69.81 760 GLY A N 1
ATOM 5719 C CA . GLY A 1 760 ? 60.422 47.428 -146.966 1.00 69.81 760 GLY A CA 1
ATOM 5720 C C . GLY A 1 760 ? 59.348 47.614 -145.887 1.00 69.81 760 GLY A C 1
ATOM 5721 O O . GLY A 1 760 ? 59.518 48.443 -144.989 1.00 69.81 760 GLY A O 1
ATOM 5722 N N . ALA A 1 761 ? 58.274 46.818 -145.928 1.00 70.50 761 ALA A N 1
ATOM 5723 C CA . ALA A 1 761 ? 57.200 46.863 -144.933 1.00 70.50 761 ALA A CA 1
ATOM 5724 C C . ALA A 1 761 ? 57.645 46.297 -143.573 1.00 70.50 761 ALA A C 1
ATOM 5726 O O . ALA A 1 761 ? 57.392 46.907 -142.529 1.00 70.50 761 ALA A O 1
ATOM 5727 N N . ILE A 1 762 ? 58.370 45.171 -143.584 1.00 72.38 762 ILE A N 1
ATOM 5728 C CA . ILE A 1 762 ? 58.903 44.522 -142.373 1.00 72.38 762 ILE A CA 1
ATOM 5729 C C . ILE A 1 762 ? 59.781 45.498 -141.576 1.00 72.38 762 ILE A C 1
ATOM 5731 O O . ILE A 1 762 ? 59.644 45.605 -140.357 1.00 72.38 762 ILE A O 1
ATOM 5735 N N . ARG A 1 763 ? 60.631 46.278 -142.258 1.00 74.56 763 ARG A N 1
ATOM 5736 C CA . ARG A 1 763 ? 61.574 47.209 -141.615 1.00 74.56 763 ARG A CA 1
ATOM 5737 C C . ARG A 1 763 ? 60.902 48.293 -140.760 1.00 74.56 763 ARG A C 1
ATOM 5739 O O . ARG A 1 763 ? 61.482 48.712 -139.760 1.00 74.56 763 ARG A O 1
ATOM 5746 N N . ILE A 1 764 ? 59.691 48.725 -141.125 1.00 75.12 764 ILE A N 1
ATOM 5747 C CA . ILE A 1 764 ? 58.914 49.726 -140.372 1.00 75.12 764 ILE A CA 1
ATOM 5748 C C . ILE A 1 764 ? 58.307 49.099 -139.108 1.00 75.12 764 ILE A C 1
ATOM 5750 O O . ILE A 1 764 ? 58.411 49.675 -138.023 1.00 75.12 764 ILE A O 1
ATOM 5754 N N . ILE A 1 765 ? 57.736 47.896 -139.232 1.00 77.06 765 ILE A N 1
ATOM 5755 C CA . ILE A 1 765 ? 57.125 47.157 -138.116 1.00 77.06 765 ILE A CA 1
ATOM 5756 C C . ILE A 1 765 ? 58.178 46.830 -137.045 1.00 77.06 765 ILE A C 1
ATOM 5758 O O . ILE A 1 765 ? 57.939 47.063 -135.858 1.00 77.06 765 ILE A O 1
ATOM 5762 N N . THR A 1 766 ? 59.374 46.389 -137.454 1.00 77.88 766 THR A N 1
ATOM 5763 C CA . THR A 1 766 ? 60.491 46.121 -136.532 1.00 77.88 766 THR A CA 1
ATOM 5764 C C . THR A 1 766 ? 60.867 47.362 -135.715 1.00 77.88 766 THR A C 1
ATOM 5766 O O . THR A 1 766 ? 61.019 47.265 -134.500 1.00 77.88 766 THR A O 1
ATOM 5769 N N . GLY A 1 767 ? 60.953 48.546 -136.337 1.00 75.88 767 GLY A N 1
ATOM 5770 C CA . GLY A 1 767 ? 61.287 49.791 -135.628 1.00 75.88 767 GLY A CA 1
ATOM 5771 C C . GLY A 1 767 ? 60.242 50.206 -134.581 1.00 75.88 767 GLY A C 1
ATOM 5772 O O . GLY A 1 767 ? 60.595 50.661 -133.488 1.00 75.88 767 GLY A O 1
ATOM 5773 N N . GLN A 1 768 ? 58.954 49.989 -134.868 1.00 77.12 768 GLN A N 1
ATOM 5774 C CA . GLN A 1 768 ? 57.874 50.233 -133.905 1.00 77.12 768 GLN A CA 1
ATOM 5775 C C . GLN A 1 768 ? 57.937 49.259 -132.719 1.00 77.12 768 GLN A C 1
ATOM 5777 O O . GLN A 1 768 ? 57.862 49.691 -131.567 1.00 77.12 768 GLN A O 1
ATOM 5782 N N . GLN A 1 769 ? 58.154 47.964 -132.978 1.00 76.44 769 GLN A N 1
ATOM 5783 C CA . GLN A 1 769 ? 58.318 46.960 -131.920 1.00 76.44 769 GLN A CA 1
ATOM 5784 C C . GLN A 1 769 ? 59.536 47.249 -131.034 1.00 76.44 769 GLN A C 1
ATOM 5786 O O . GLN A 1 769 ? 59.442 47.160 -129.812 1.00 76.44 769 GLN A O 1
ATOM 5791 N N . GLN A 1 770 ? 60.660 47.656 -131.624 1.00 77.38 770 GLN A N 1
ATOM 5792 C CA . GLN A 1 770 ? 61.895 47.936 -130.890 1.00 77.38 770 GLN A CA 1
ATOM 5793 C C . GLN A 1 770 ? 61.755 49.155 -129.958 1.00 77.38 770 GLN A C 1
ATOM 5795 O O . GLN A 1 770 ? 62.277 49.140 -128.845 1.00 77.38 770 GLN A O 1
ATOM 5800 N N . THR A 1 771 ? 60.958 50.155 -130.355 1.00 77.94 771 THR A N 1
ATOM 5801 C CA . THR A 1 771 ? 60.599 51.297 -129.493 1.00 77.94 771 THR A CA 1
ATOM 5802 C C . THR A 1 771 ? 59.717 50.869 -128.310 1.00 77.94 771 THR A C 1
ATOM 5804 O O . THR A 1 771 ? 59.939 51.304 -127.181 1.00 77.94 771 THR A O 1
ATOM 5807 N N . ALA A 1 772 ? 58.743 49.980 -128.540 1.00 76.88 772 ALA A N 1
ATOM 5808 C CA . ALA A 1 772 ? 57.872 49.459 -127.482 1.00 76.88 772 ALA A CA 1
ATOM 5809 C C . ALA A 1 772 ? 58.619 48.558 -126.478 1.00 76.88 772 ALA A C 1
ATOM 5811 O O . ALA A 1 772 ? 58.332 48.594 -125.281 1.00 76.88 772 ALA A O 1
ATOM 5812 N N . ILE A 1 773 ? 59.598 47.776 -126.948 1.00 79.88 773 ILE A N 1
ATOM 5813 C CA . ILE A 1 773 ? 60.436 46.914 -126.101 1.00 79.88 773 ILE A CA 1
ATOM 5814 C C . ILE A 1 773 ? 61.269 47.747 -125.119 1.00 79.88 773 ILE A C 1
ATOM 5816 O O . ILE A 1 773 ? 61.264 47.441 -123.927 1.00 79.88 773 ILE A O 1
ATOM 5820 N N . GLU A 1 774 ? 61.932 48.812 -125.578 1.00 79.38 774 GLU A N 1
ATOM 5821 C CA . GLU A 1 774 ? 62.771 49.635 -124.695 1.00 79.38 774 GLU A CA 1
ATOM 5822 C C . GLU A 1 774 ? 61.925 50.407 -123.662 1.00 79.38 774 GLU A C 1
ATOM 5824 O O . GLU A 1 774 ? 62.296 50.470 -122.492 1.00 79.38 774 GLU A O 1
ATOM 5829 N N . GLY A 1 775 ? 60.731 50.886 -124.043 1.00 80.38 775 GLY A N 1
ATOM 5830 C CA . GLY A 1 775 ? 59.777 51.487 -123.100 1.00 80.38 775 GLY A CA 1
ATOM 5831 C C . GLY A 1 775 ? 59.291 50.508 -122.021 1.00 80.38 775 GLY A C 1
ATOM 5832 O O . GLY A 1 775 ? 59.307 50.833 -120.832 1.00 80.38 775 GLY A O 1
ATOM 5833 N N . ASN A 1 776 ? 58.924 49.281 -122.411 1.00 81.31 776 ASN A N 1
ATOM 5834 C CA . ASN A 1 776 ? 58.531 48.229 -121.466 1.00 81.31 776 ASN A CA 1
ATOM 5835 C C . ASN A 1 776 ? 59.687 47.824 -120.540 1.00 81.31 776 ASN A C 1
ATOM 5837 O O . ASN A 1 776 ? 59.473 47.606 -119.349 1.00 81.31 776 ASN A O 1
ATOM 5841 N N . LYS A 1 777 ? 60.917 47.762 -121.059 1.00 82.25 777 LYS A N 1
ATOM 5842 C CA . LYS A 1 777 ? 62.127 47.495 -120.274 1.00 82.25 777 LYS A CA 1
ATOM 5843 C C . LYS A 1 777 ? 62.351 48.570 -119.206 1.00 82.25 777 LYS A C 1
ATOM 5845 O O . LYS A 1 777 ? 62.510 48.216 -118.041 1.00 82.25 777 LYS A O 1
ATOM 5850 N N . THR A 1 778 ? 62.271 49.859 -119.553 1.00 77.56 778 THR A N 1
ATOM 5851 C CA . THR A 1 778 ? 62.383 50.955 -118.568 1.00 77.56 778 THR A CA 1
ATOM 5852 C C . THR A 1 778 ? 61.295 50.869 -117.489 1.00 77.56 778 THR A C 1
ATOM 5854 O O . THR A 1 778 ? 61.574 51.084 -116.308 1.00 77.56 778 THR A O 1
ATOM 5857 N N . ALA A 1 779 ? 60.063 50.499 -117.861 1.00 80.00 779 ALA A N 1
ATOM 5858 C CA . ALA A 1 779 ? 58.985 50.282 -116.896 1.00 80.00 779 ALA A CA 1
ATOM 5859 C C . ALA A 1 779 ? 59.297 49.115 -115.935 1.00 80.00 779 ALA A C 1
ATOM 5861 O O . ALA A 1 779 ? 59.196 49.288 -114.719 1.00 80.00 779 ALA A O 1
ATOM 5862 N N . ILE A 1 780 ? 59.752 47.969 -116.455 1.00 80.19 780 ILE A N 1
ATOM 5863 C CA . ILE A 1 780 ? 60.141 46.788 -115.661 1.00 80.19 780 ILE A CA 1
ATOM 5864 C C . ILE A 1 780 ? 61.314 47.102 -114.718 1.00 80.19 780 ILE A C 1
ATOM 5866 O O . ILE A 1 780 ? 61.284 46.702 -113.554 1.00 80.19 780 ILE A O 1
ATOM 5870 N N . GLU A 1 781 ? 62.322 47.846 -115.176 1.00 81.44 781 GLU A N 1
ATOM 5871 C CA . GLU A 1 781 ? 63.450 48.291 -114.344 1.00 81.44 781 GLU A CA 1
ATOM 5872 C C . GLU A 1 781 ? 62.975 49.199 -113.190 1.00 81.44 781 GLU A C 1
ATOM 5874 O O . GLU A 1 781 ? 63.425 49.044 -112.048 1.00 81.44 781 GLU A O 1
ATOM 5879 N N . SER A 1 782 ? 62.004 50.087 -113.442 1.00 80.88 782 SER A N 1
ATOM 5880 C CA . SER A 1 782 ? 61.416 50.944 -112.401 1.00 80.88 782 SER A CA 1
ATOM 5881 C C . SER A 1 782 ? 60.587 50.160 -111.371 1.00 80.88 782 SER A C 1
ATOM 5883 O O . SER A 1 782 ? 60.802 50.327 -110.171 1.00 80.88 782 SER A O 1
ATOM 5885 N N . GLU A 1 783 ? 59.731 49.236 -111.818 1.00 80.56 783 GLU A N 1
ATOM 5886 C CA . GLU A 1 783 ? 58.915 48.351 -110.970 1.00 80.56 783 GLU A CA 1
ATOM 5887 C C . GLU A 1 783 ? 59.795 47.435 -110.104 1.00 80.56 783 GLU A C 1
ATOM 5889 O O . GLU A 1 783 ? 59.574 47.294 -108.901 1.00 80.56 783 GLU A O 1
ATOM 5894 N N . THR A 1 784 ? 60.860 46.875 -110.686 1.00 81.19 784 THR A N 1
ATOM 5895 C CA . THR A 1 784 ? 61.853 46.061 -109.964 1.00 81.19 784 THR A CA 1
ATOM 5896 C C . THR A 1 784 ? 62.544 46.877 -108.867 1.00 81.19 784 THR A C 1
ATOM 5898 O O . THR A 1 784 ? 62.747 46.388 -107.756 1.00 81.19 784 THR A O 1
ATOM 5901 N N . THR A 1 785 ? 62.853 48.149 -109.143 1.00 81.31 785 THR A N 1
ATOM 5902 C CA . THR A 1 785 ? 63.474 49.066 -108.171 1.00 81.31 785 THR A CA 1
ATOM 5903 C C . THR A 1 785 ? 62.507 49.492 -107.058 1.00 81.31 785 THR A C 1
ATOM 5905 O O . THR A 1 785 ? 62.948 49.780 -105.944 1.00 81.31 785 THR A O 1
ATOM 5908 N N . ILE A 1 786 ? 61.197 49.531 -107.327 1.00 81.69 786 ILE A N 1
ATOM 5909 C CA . ILE A 1 786 ? 60.162 49.788 -106.314 1.00 81.69 786 ILE A CA 1
ATOM 5910 C C . ILE A 1 786 ? 60.000 48.561 -105.412 1.00 81.69 786 ILE A C 1
ATOM 5912 O O . ILE A 1 786 ? 60.177 48.688 -104.201 1.00 81.69 786 ILE A O 1
ATOM 5916 N N . ARG A 1 787 ? 59.788 47.368 -105.985 1.00 80.81 787 ARG A N 1
ATOM 5917 C CA . ARG A 1 787 ? 59.641 46.116 -105.219 1.00 80.81 787 ARG A CA 1
ATOM 5918 C C . ARG A 1 787 ? 60.844 45.837 -104.324 1.00 80.81 787 ARG A C 1
ATOM 5920 O O . ARG A 1 787 ? 60.664 45.592 -103.140 1.00 80.81 787 ARG A O 1
ATOM 5927 N N . ALA A 1 788 ? 62.066 46.026 -104.826 1.00 78.62 788 ALA A N 1
ATOM 5928 C CA . ALA A 1 788 ? 63.282 45.876 -104.021 1.00 78.62 788 ALA A CA 1
ATOM 5929 C C . ALA A 1 788 ? 63.353 46.823 -102.799 1.00 78.62 788 ALA A C 1
ATOM 5931 O O . ALA A 1 788 ? 64.043 46.515 -101.826 1.00 78.62 788 ALA A O 1
ATOM 5932 N N . ARG A 1 789 ? 62.652 47.968 -102.819 1.00 80.19 789 ARG A N 1
ATOM 5933 C CA . ARG A 1 789 ? 62.526 48.876 -101.662 1.00 80.19 789 ARG A CA 1
ATOM 5934 C C . ARG A 1 789 ? 61.388 48.471 -100.730 1.00 80.19 789 ARG A C 1
ATOM 5936 O O . ARG A 1 789 ? 61.539 48.602 -99.519 1.00 80.19 789 ARG A O 1
ATOM 5943 N N . GLU A 1 790 ? 60.273 47.987 -101.273 1.00 81.75 790 GLU A N 1
ATOM 5944 C CA . GLU A 1 790 ? 59.157 47.464 -100.478 1.00 81.75 790 GLU A CA 1
ATOM 5945 C C . GLU A 1 790 ? 59.569 46.199 -99.716 1.00 81.75 790 GLU A C 1
ATOM 5947 O O . GLU A 1 790 ? 59.378 46.143 -98.503 1.00 81.75 790 GLU A O 1
ATOM 5952 N N . ASP A 1 791 ? 60.237 45.252 -100.379 1.00 85.00 791 ASP A N 1
ATOM 5953 C CA . ASP A 1 791 ? 60.791 44.040 -99.768 1.00 85.00 791 ASP A CA 1
ATOM 5954 C C . ASP A 1 791 ? 61.793 44.385 -98.653 1.00 85.00 791 ASP A C 1
ATOM 5956 O O . ASP A 1 791 ? 61.695 43.852 -97.548 1.00 85.00 791 ASP A O 1
ATOM 5960 N N . ALA A 1 792 ? 62.706 45.338 -98.886 1.00 80.12 792 ALA A N 1
ATOM 5961 C CA . ALA A 1 792 ? 63.646 45.800 -97.861 1.00 80.12 792 ALA A CA 1
ATOM 5962 C C . ALA A 1 792 ? 62.932 46.420 -96.641 1.00 80.12 792 ALA A C 1
ATOM 5964 O O . ALA A 1 792 ? 63.263 46.099 -95.498 1.00 80.12 792 ALA A O 1
ATOM 5965 N N . ALA A 1 793 ? 61.911 47.255 -96.868 1.00 80.50 793 ALA A N 1
ATOM 5966 C CA . ALA A 1 793 ? 61.115 47.869 -95.802 1.00 80.50 793 ALA A CA 1
ATOM 5967 C C . ALA A 1 793 ? 60.180 46.874 -95.083 1.00 80.50 793 ALA A C 1
ATOM 5969 O O . ALA A 1 793 ? 59.758 47.127 -93.951 1.00 80.50 793 ALA A O 1
ATOM 5970 N N . ILE A 1 794 ? 59.832 45.751 -95.719 1.00 85.44 794 ILE A N 1
ATOM 5971 C CA . ILE A 1 794 ? 59.124 44.628 -95.091 1.00 85.44 794 ILE A CA 1
ATOM 5972 C C . ILE A 1 794 ? 60.094 43.823 -94.220 1.00 85.44 794 ILE A C 1
ATOM 5974 O O . ILE A 1 794 ? 59.764 43.553 -93.067 1.00 85.44 794 ILE A O 1
ATOM 5978 N N . VAL A 1 795 ? 61.298 43.510 -94.713 1.00 87.00 795 VAL A N 1
ATOM 5979 C CA . VAL A 1 795 ? 62.343 42.810 -93.942 1.00 87.00 795 VAL A CA 1
ATOM 5980 C C . VAL A 1 795 ? 62.717 43.589 -92.678 1.00 87.00 795 VAL A C 1
ATOM 5982 O O . VAL A 1 795 ? 62.684 43.015 -91.594 1.00 87.00 795 VAL A O 1
ATOM 5985 N N . GLU A 1 796 ? 62.954 44.902 -92.768 1.00 86.38 796 GLU A N 1
ATOM 5986 C CA . GLU A 1 796 ? 63.272 45.745 -91.600 1.00 86.38 796 GLU A CA 1
ATOM 5987 C C . GLU A 1 796 ? 62.158 45.718 -90.531 1.00 86.38 796 GLU A C 1
ATOM 5989 O O . GLU A 1 796 ? 62.426 45.620 -89.328 1.00 86.38 796 GLU A O 1
ATOM 5994 N N . LYS A 1 797 ? 60.885 45.730 -90.955 1.00 85.12 797 LYS A N 1
ATOM 5995 C CA . LYS A 1 797 ? 59.730 45.596 -90.050 1.00 85.12 797 LYS A CA 1
ATOM 5996 C C . LYS A 1 797 ? 59.628 44.200 -89.437 1.00 85.12 797 LYS A C 1
ATOM 5998 O O . LYS A 1 797 ? 59.283 44.091 -88.260 1.00 85.12 797 LYS A O 1
ATOM 6003 N N . VAL A 1 798 ? 59.927 43.150 -90.203 1.00 87.44 798 VAL A N 1
ATOM 6004 C CA . VAL A 1 798 ? 59.937 41.762 -89.716 1.00 87.44 798 VAL A CA 1
ATOM 6005 C C . VAL A 1 798 ? 61.054 41.558 -88.694 1.00 87.44 798 VAL A C 1
ATOM 6007 O O . VAL A 1 798 ? 60.768 41.059 -87.610 1.00 87.44 798 VAL A O 1
ATOM 6010 N N . ASP A 1 799 ? 62.281 42.010 -88.958 1.00 90.38 799 ASP A N 1
ATOM 6011 C CA . ASP A 1 799 ? 63.393 41.914 -88.000 1.00 90.38 799 ASP A CA 1
ATOM 6012 C C . ASP A 1 799 ? 63.126 42.725 -86.724 1.00 90.38 799 ASP A C 1
ATOM 6014 O O . ASP A 1 799 ? 63.405 42.254 -85.615 1.00 90.38 799 ASP A O 1
ATOM 6018 N N . THR A 1 800 ? 62.500 43.901 -86.848 1.00 87.12 800 THR A N 1
ATOM 6019 C CA . THR A 1 800 ? 62.042 44.693 -85.694 1.00 87.12 800 THR A CA 1
ATOM 6020 C C . THR A 1 800 ? 61.009 43.920 -84.864 1.00 87.12 800 THR A C 1
ATOM 6022 O O . THR A 1 800 ? 61.159 43.797 -83.646 1.00 87.12 800 THR A O 1
ATOM 6025 N N . ALA A 1 801 ? 59.992 43.338 -85.508 1.00 83.38 801 ALA A N 1
ATOM 6026 C CA . ALA A 1 801 ? 58.951 42.559 -84.835 1.00 83.38 801 ALA A CA 1
ATOM 6027 C C . ALA A 1 801 ? 59.490 41.261 -84.203 1.00 83.38 801 ALA A C 1
ATOM 6029 O O . ALA A 1 801 ? 59.108 40.916 -83.087 1.00 83.38 801 ALA A O 1
ATOM 6030 N N . VAL A 1 802 ? 60.416 40.566 -84.871 1.00 90.06 802 VAL A N 1
ATOM 6031 C CA . VAL A 1 802 ? 61.098 39.366 -84.353 1.00 90.06 802 VAL A CA 1
ATOM 6032 C C . VAL A 1 802 ? 61.990 39.708 -83.158 1.00 90.06 802 VAL A C 1
ATOM 6034 O O . VAL A 1 802 ? 62.067 38.926 -82.207 1.00 90.06 802 VAL A O 1
ATOM 6037 N N . THR A 1 803 ? 62.645 40.870 -83.171 1.00 87.44 803 THR A N 1
ATOM 6038 C CA . THR A 1 803 ? 63.464 41.352 -82.049 1.00 87.44 803 THR A CA 1
ATOM 6039 C C . THR A 1 803 ? 62.598 41.685 -80.835 1.00 87.44 803 THR A C 1
ATOM 6041 O O . THR A 1 803 ? 62.892 41.224 -79.731 1.00 87.44 803 THR A O 1
ATOM 6044 N N . GLU A 1 804 ? 61.492 42.407 -81.032 1.00 86.31 804 GLU A N 1
ATOM 6045 C CA . GLU A 1 804 ? 60.552 42.737 -79.953 1.00 86.31 804 GLU A CA 1
ATOM 6046 C C . GLU A 1 804 ? 59.833 41.490 -79.410 1.00 86.31 804 GLU A C 1
ATOM 6048 O O . GLU A 1 804 ? 59.709 41.338 -78.194 1.00 86.31 804 GLU A O 1
ATOM 6053 N N . TYR A 1 805 ? 59.457 40.539 -80.275 1.00 87.50 805 TYR A N 1
ATOM 6054 C CA . TYR A 1 805 ? 58.930 39.237 -79.856 1.00 87.50 805 TYR A CA 1
ATOM 6055 C C . TYR A 1 805 ? 59.926 38.490 -78.960 1.00 87.50 805 TYR A C 1
ATOM 6057 O O . TYR A 1 805 ? 59.568 38.092 -77.855 1.00 87.50 805 TYR A O 1
ATOM 6065 N N . LYS A 1 806 ? 61.194 38.353 -79.381 1.00 87.94 806 LYS A N 1
ATOM 6066 C CA . LYS A 1 806 ? 62.244 37.693 -78.578 1.00 87.94 806 LYS A CA 1
ATOM 6067 C C . LYS A 1 806 ? 62.481 38.400 -77.239 1.00 87.94 806 LYS A C 1
ATOM 6069 O O . LYS A 1 806 ? 62.728 37.737 -76.233 1.00 87.94 806 LYS A O 1
ATOM 6074 N N . ARG A 1 807 ? 62.380 39.733 -77.204 1.00 88.75 807 ARG A N 1
ATOM 6075 C CA . ARG A 1 807 ? 62.492 40.528 -75.971 1.00 88.75 807 ARG A CA 1
ATOM 6076 C C . ARG A 1 807 ? 61.319 40.269 -75.017 1.00 88.75 807 ARG A C 1
ATOM 6078 O O . ARG A 1 807 ? 61.538 40.138 -73.813 1.00 88.75 807 ARG A O 1
ATOM 6085 N N . LEU A 1 808 ? 60.094 40.197 -75.538 1.00 86.62 808 LEU A N 1
ATOM 6086 C CA . LEU A 1 808 ? 58.880 39.929 -74.759 1.00 86.62 808 LEU A CA 1
ATOM 6087 C C . LEU A 1 808 ? 58.800 38.475 -74.279 1.00 86.62 808 LEU A C 1
ATOM 6089 O O . LEU A 1 808 ? 58.451 38.251 -73.121 1.00 86.62 808 LEU A O 1
ATOM 6093 N N . ASP A 1 809 ? 59.170 37.509 -75.119 1.00 90.12 809 ASP A N 1
ATOM 6094 C CA . ASP A 1 809 ? 59.285 36.089 -74.764 1.00 90.12 809 ASP A CA 1
ATOM 6095 C C . ASP A 1 809 ? 60.324 35.888 -73.651 1.00 90.12 809 ASP A C 1
ATOM 6097 O O . ASP A 1 809 ? 59.996 35.364 -72.587 1.00 90.12 809 ASP A O 1
ATOM 6101 N N . GLY A 1 810 ? 61.539 36.428 -73.814 1.00 88.50 810 GLY A N 1
ATOM 6102 C CA . GLY A 1 810 ? 62.573 36.396 -72.775 1.00 88.50 810 GLY A CA 1
ATOM 6103 C C . GLY A 1 810 ? 62.114 37.023 -71.452 1.00 88.50 810 GLY A C 1
ATOM 6104 O O . GLY A 1 810 ? 62.250 36.408 -70.396 1.00 88.50 810 GLY A O 1
ATOM 6105 N N . ALA A 1 811 ? 61.497 38.210 -71.492 1.00 86.88 811 ALA A N 1
ATOM 6106 C CA . ALA A 1 811 ? 60.964 38.866 -70.294 1.00 86.88 811 ALA A CA 1
ATOM 6107 C C . ALA A 1 811 ? 59.808 38.083 -69.635 1.00 86.88 811 ALA A C 1
ATOM 6109 O O . ALA A 1 811 ? 59.657 38.113 -68.412 1.00 86.88 811 ALA A O 1
ATOM 6110 N N . THR A 1 812 ? 58.999 37.375 -70.426 1.00 87.19 812 THR A N 1
ATOM 6111 C CA . THR A 1 812 ? 57.893 36.544 -69.930 1.00 87.19 812 THR A CA 1
ATOM 6112 C C . THR A 1 812 ? 58.419 35.262 -69.288 1.00 87.19 812 THR A C 1
ATOM 6114 O O . THR A 1 812 ? 58.031 34.950 -68.164 1.00 87.19 812 THR A O 1
ATOM 6117 N N . ASN A 1 813 ? 59.369 34.578 -69.930 1.00 88.44 813 ASN A N 1
ATOM 6118 C CA . ASN A 1 813 ? 60.017 33.381 -69.392 1.00 88.44 813 ASN A CA 1
ATOM 6119 C C . ASN A 1 813 ? 60.788 33.671 -68.092 1.00 88.44 813 ASN A C 1
ATOM 6121 O O . ASN A 1 813 ? 60.688 32.887 -67.146 1.00 88.44 813 ASN A O 1
ATOM 6125 N N . THR A 1 814 ? 61.466 34.822 -67.981 1.00 89.69 814 THR A N 1
ATOM 6126 C CA . THR A 1 814 ? 62.071 35.268 -66.711 1.00 89.69 814 THR A CA 1
ATOM 6127 C C . THR A 1 814 ? 61.013 35.429 -65.619 1.00 89.69 814 THR A C 1
ATOM 6129 O O . THR A 1 814 ? 61.134 34.799 -64.572 1.00 89.69 814 THR A O 1
ATOM 6132 N N . ARG A 1 815 ? 59.924 36.171 -65.874 1.00 88.00 815 ARG A N 1
ATOM 6133 C CA . ARG A 1 815 ? 58.848 36.377 -64.883 1.00 88.00 815 ARG A CA 1
ATOM 6134 C C . ARG A 1 815 ? 58.145 35.081 -64.471 1.00 88.00 815 ARG A C 1
ATOM 6136 O O . ARG A 1 815 ? 57.756 34.944 -63.311 1.00 88.00 815 ARG A O 1
ATOM 6143 N N . ILE A 1 816 ? 57.978 34.132 -65.393 1.00 88.69 816 ILE A N 1
ATOM 6144 C CA . ILE A 1 816 ? 57.453 32.792 -65.089 1.00 88.69 816 ILE A CA 1
ATOM 6145 C C . ILE A 1 816 ? 58.438 32.045 -64.182 1.00 88.69 816 ILE A C 1
ATOM 6147 O O . ILE A 1 816 ? 58.025 31.521 -63.151 1.00 88.69 816 ILE A O 1
ATOM 6151 N N . THR A 1 817 ? 59.733 32.058 -64.505 1.00 89.81 817 THR A N 1
ATOM 6152 C CA . THR A 1 817 ? 60.786 31.402 -63.707 1.00 89.81 817 THR A CA 1
ATOM 6153 C C . THR A 1 817 ? 60.880 31.987 -62.295 1.00 89.81 817 THR A C 1
ATOM 6155 O O . THR A 1 817 ? 60.927 31.236 -61.320 1.00 89.81 817 THR A O 1
ATOM 6158 N N . GLU A 1 818 ? 60.833 33.314 -62.159 1.00 89.69 818 GLU A N 1
ATOM 6159 C CA . GLU A 1 818 ? 60.782 34.022 -60.872 1.00 89.69 818 GLU A CA 1
ATOM 6160 C C . GLU A 1 818 ? 59.538 33.628 -60.062 1.00 89.69 818 GLU A C 1
ATOM 6162 O O . GLU A 1 818 ? 59.647 33.311 -58.878 1.00 89.69 818 GLU A O 1
ATOM 6167 N N . SER A 1 819 ? 58.365 33.578 -60.705 1.00 86.44 819 SER A N 1
ATOM 6168 C CA . SER A 1 819 ? 57.098 33.211 -60.053 1.00 86.44 819 SER A CA 1
ATOM 6169 C C . SER A 1 819 ? 57.088 31.751 -59.588 1.00 86.44 819 SER A C 1
ATOM 6171 O O . SER A 1 819 ? 56.700 31.472 -58.456 1.00 86.44 819 SER A O 1
ATOM 6173 N N . VAL A 1 820 ? 57.564 30.821 -60.423 1.00 90.69 820 VAL A N 1
ATOM 6174 C CA . VAL A 1 820 ? 57.698 29.392 -60.085 1.00 90.69 820 VAL A CA 1
ATOM 6175 C C . VAL A 1 820 ? 58.705 29.191 -58.951 1.00 90.69 820 VAL A C 1
ATOM 6177 O O . VAL A 1 820 ? 58.438 28.425 -58.028 1.00 90.69 820 VAL A O 1
ATOM 6180 N N . THR A 1 821 ? 59.823 29.922 -58.960 1.00 89.00 821 THR A N 1
ATOM 6181 C CA . THR A 1 821 ? 60.816 29.885 -57.872 1.00 89.00 821 THR A CA 1
ATOM 6182 C C . THR A 1 821 ? 60.233 30.438 -56.567 1.00 89.00 821 THR A C 1
ATOM 6184 O O . THR A 1 821 ? 60.431 29.853 -55.504 1.00 89.00 821 THR A O 1
ATOM 6187 N N . GLY A 1 822 ? 59.468 31.533 -56.635 1.00 87.56 822 GLY A N 1
ATOM 6188 C CA . GLY A 1 822 ? 58.771 32.111 -55.484 1.00 87.56 822 GLY A CA 1
ATOM 6189 C C . GLY A 1 822 ? 57.746 31.157 -54.865 1.00 87.56 822 GLY A C 1
ATOM 6190 O O . GLY A 1 822 ? 57.739 30.986 -53.647 1.00 87.56 822 GLY A O 1
ATOM 6191 N N . LEU A 1 823 ? 56.936 30.491 -55.696 1.00 88.75 823 LEU A N 1
ATOM 6192 C CA . LEU A 1 823 ? 55.980 29.470 -55.253 1.00 88.75 823 LEU A CA 1
ATOM 6193 C C . LEU A 1 823 ? 56.693 28.254 -54.646 1.00 88.75 823 LEU A C 1
ATOM 6195 O O . LEU A 1 823 ? 56.396 27.891 -53.514 1.00 88.75 823 LEU A O 1
ATOM 6199 N N . SER A 1 824 ? 57.713 27.706 -55.316 1.00 88.19 824 SER A N 1
ATOM 6200 C CA . SER A 1 824 ? 58.481 26.565 -54.796 1.00 88.19 824 SER A CA 1
ATOM 6201 C C . SER A 1 824 ? 59.153 26.860 -53.448 1.00 88.19 824 SER A C 1
ATOM 6203 O O . SER A 1 824 ? 59.247 25.969 -52.605 1.00 88.19 824 SER A O 1
ATOM 6205 N N . ASN A 1 825 ? 59.613 28.094 -53.221 1.00 91.25 825 ASN A N 1
ATOM 6206 C CA . ASN A 1 825 ? 60.166 28.511 -51.930 1.00 91.25 825 ASN A CA 1
ATOM 6207 C C . ASN A 1 825 ? 59.075 28.666 -50.855 1.00 91.25 825 ASN A C 1
ATOM 6209 O O . ASN A 1 825 ? 59.318 28.349 -49.689 1.00 91.25 825 ASN A O 1
ATOM 6213 N N . ALA A 1 826 ? 57.876 29.124 -51.231 1.00 88.25 826 ALA A N 1
ATOM 6214 C CA . ALA A 1 826 ? 56.731 29.193 -50.327 1.00 88.25 826 ALA A CA 1
ATOM 6215 C C . ALA A 1 826 ? 56.245 27.791 -49.918 1.00 88.25 826 ALA A C 1
ATOM 6217 O O . ALA A 1 826 ? 56.007 27.565 -48.733 1.00 88.25 826 ALA A O 1
ATOM 6218 N N . ASP A 1 827 ? 56.183 26.841 -50.854 1.00 90.94 827 ASP A N 1
ATOM 6219 C CA . ASP A 1 827 ? 55.800 25.450 -50.586 1.00 90.94 827 ASP A CA 1
ATOM 6220 C C . ASP A 1 827 ? 56.790 24.761 -49.629 1.00 90.94 827 ASP A C 1
ATOM 6222 O O . ASP A 1 827 ? 56.371 24.107 -48.673 1.00 90.94 827 ASP A O 1
ATOM 6226 N N . VAL A 1 828 ? 58.102 24.978 -49.806 1.00 91.81 828 VAL A N 1
ATOM 6227 C CA . VAL A 1 828 ? 59.136 24.491 -48.869 1.00 91.81 828 VAL A CA 1
ATOM 6228 C C . VAL A 1 828 ? 58.966 25.101 -47.472 1.00 91.81 828 VAL A C 1
ATOM 6230 O O . VAL A 1 828 ? 59.026 24.377 -46.477 1.00 91.81 828 VAL A O 1
ATOM 6233 N N . ALA A 1 829 ? 58.703 26.408 -47.373 1.00 89.69 829 ALA A N 1
ATOM 6234 C CA . ALA A 1 829 ? 58.475 27.077 -46.090 1.00 89.69 829 ALA A CA 1
ATOM 6235 C C . ALA A 1 829 ? 57.158 26.645 -45.411 1.00 89.69 829 ALA A C 1
ATOM 6237 O O . ALA A 1 829 ? 57.066 26.628 -44.182 1.00 89.69 829 ALA A O 1
ATOM 6238 N N . ILE A 1 830 ? 56.135 26.276 -46.189 1.00 91.44 830 ILE A N 1
ATOM 6239 C CA . ILE A 1 830 ? 54.891 25.685 -45.679 1.00 91.44 830 ILE A CA 1
ATOM 6240 C C . ILE A 1 830 ? 55.152 24.262 -45.169 1.00 91.44 830 ILE A C 1
ATOM 6242 O O . ILE A 1 830 ? 54.720 23.947 -44.062 1.00 91.44 830 ILE A O 1
ATOM 6246 N N . GLY A 1 831 ? 55.908 23.443 -45.908 1.00 88.31 831 GLY A N 1
ATOM 6247 C CA . GLY A 1 831 ? 56.317 22.099 -45.483 1.00 88.31 831 GLY A CA 1
ATOM 6248 C C . GLY A 1 831 ? 57.060 22.108 -44.145 1.00 88.31 831 GLY A C 1
ATOM 6249 O O . GLY A 1 831 ? 56.626 21.453 -43.202 1.00 88.31 831 GLY A O 1
ATOM 6250 N N . GLN A 1 832 ? 58.089 22.951 -44.012 1.00 91.62 832 GLN A N 1
ATOM 6251 C CA . GLN A 1 832 ? 58.845 23.108 -42.760 1.00 91.62 832 GLN A CA 1
ATOM 6252 C C . GLN A 1 832 ? 57.946 23.475 -41.567 1.00 91.62 832 GLN A C 1
ATOM 6254 O O . GLN A 1 832 ? 58.083 22.908 -40.486 1.00 91.62 832 GLN A O 1
ATOM 6259 N N . ARG A 1 833 ? 56.971 24.373 -41.766 1.00 91.31 833 ARG A N 1
ATOM 6260 C CA . ARG A 1 833 ? 56.002 24.742 -40.720 1.00 91.31 833 ARG A CA 1
ATOM 6261 C C . ARG A 1 833 ? 55.013 23.623 -40.384 1.00 91.31 833 ARG A C 1
ATOM 6263 O O . ARG A 1 833 ? 54.536 23.573 -39.253 1.00 91.31 833 ARG A O 1
ATOM 6270 N N . ILE A 1 834 ? 54.685 22.747 -41.334 1.00 90.94 834 ILE A N 1
ATOM 6271 C CA . ILE A 1 834 ? 53.867 21.553 -41.079 1.00 90.94 834 ILE A CA 1
ATOM 6272 C C . ILE A 1 834 ? 54.662 20.553 -40.229 1.00 90.94 834 ILE A C 1
ATOM 6274 O O . ILE A 1 834 ? 54.125 20.064 -39.236 1.00 90.94 834 ILE A O 1
ATOM 6278 N N . ASP A 1 835 ? 55.939 20.322 -40.544 1.00 93.88 835 ASP A N 1
ATOM 6279 C CA . ASP A 1 835 ? 56.822 19.431 -39.777 1.00 93.88 835 ASP A CA 1
ATOM 6280 C C . ASP A 1 835 ? 57.045 19.929 -38.333 1.00 93.88 835 ASP A C 1
ATOM 6282 O O . ASP A 1 835 ? 56.962 19.145 -37.380 1.00 93.88 835 ASP A O 1
ATOM 6286 N N . GLU A 1 836 ? 57.259 21.238 -38.143 1.00 91.69 836 GLU A N 1
ATOM 6287 C CA . GLU A 1 836 ? 57.351 21.868 -36.814 1.00 91.69 836 GLU A CA 1
ATOM 6288 C C . GLU A 1 836 ? 56.063 21.679 -35.998 1.00 91.69 836 GLU A C 1
ATOM 6290 O O . GLU A 1 836 ? 56.113 21.232 -34.848 1.00 91.69 836 GLU A O 1
ATOM 6295 N N . VAL A 1 837 ? 54.899 21.973 -36.593 1.00 90.81 837 VAL A N 1
ATOM 6296 C CA . VAL A 1 837 ? 53.592 21.821 -35.930 1.00 90.81 837 VAL A CA 1
ATOM 6297 C C . VAL A 1 837 ? 53.306 20.354 -35.607 1.00 90.81 837 VAL A C 1
ATOM 6299 O O . VAL A 1 837 ? 52.857 20.053 -34.502 1.00 90.81 837 VAL A O 1
ATOM 6302 N N . GLN A 1 838 ? 53.608 19.424 -36.516 1.00 92.88 838 GLN A N 1
ATOM 6303 C CA . GLN A 1 838 ? 53.456 17.989 -36.272 1.00 92.88 838 GLN A CA 1
ATOM 6304 C C . GLN A 1 838 ? 54.329 17.523 -35.095 1.00 92.88 838 GLN A C 1
ATOM 6306 O O . GLN A 1 838 ? 53.861 16.762 -34.247 1.00 92.88 838 GLN A O 1
ATOM 6311 N N . THR A 1 839 ? 55.567 18.018 -35.007 1.00 90.94 839 THR A N 1
ATOM 6312 C CA . THR A 1 839 ? 56.504 17.694 -33.920 1.00 90.94 839 THR A CA 1
ATOM 6313 C C . THR A 1 839 ? 56.017 18.231 -32.568 1.00 90.94 839 THR A C 1
ATOM 6315 O O . THR A 1 839 ? 56.023 17.503 -31.573 1.00 90.94 839 THR A O 1
ATOM 6318 N N . ASP A 1 840 ? 55.532 19.476 -32.523 1.00 92.06 840 ASP A N 1
ATOM 6319 C CA . ASP A 1 840 ? 54.949 20.089 -31.321 1.00 92.06 840 ASP A CA 1
ATOM 6320 C C . ASP A 1 840 ? 53.686 19.345 -30.841 1.00 92.06 840 ASP A C 1
ATOM 6322 O O . ASP A 1 840 ? 53.559 19.047 -29.649 1.00 92.06 840 ASP A O 1
ATOM 6326 N N . TYR A 1 841 ? 52.792 18.959 -31.758 1.00 89.38 841 TYR A N 1
ATOM 6327 C CA . TYR A 1 841 ? 51.618 18.143 -31.429 1.00 89.38 841 TYR A CA 1
ATOM 6328 C C . TYR A 1 841 ? 52.001 16.758 -30.889 1.00 89.38 841 TYR A C 1
ATOM 6330 O O . TYR A 1 841 ? 51.469 16.355 -29.856 1.00 89.38 841 TYR A O 1
ATOM 6338 N N . GLN A 1 842 ? 52.946 16.049 -31.518 1.00 91.00 842 GLN A N 1
ATOM 6339 C CA . GLN A 1 842 ? 53.411 14.737 -31.039 1.00 91.00 842 GLN A CA 1
ATOM 6340 C C . GLN A 1 842 ? 54.079 14.825 -29.656 1.00 91.00 842 GLN A C 1
ATOM 6342 O O . GLN A 1 842 ? 53.846 13.969 -28.796 1.00 91.00 842 GLN A O 1
ATOM 6347 N N . GLY A 1 843 ? 54.855 15.883 -29.398 1.00 90.38 843 GLY A N 1
ATOM 6348 C CA . GLY A 1 843 ? 55.440 16.148 -28.081 1.00 90.38 843 GLY A CA 1
ATOM 6349 C C . G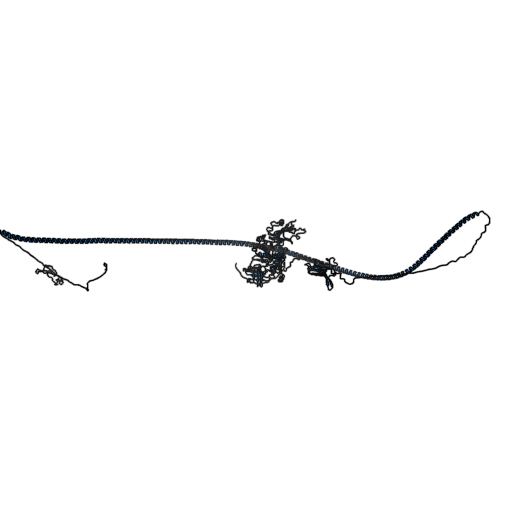LY A 1 843 ? 54.382 16.427 -27.006 1.00 90.38 843 GLY A C 1
ATOM 6350 O O . GLY A 1 843 ? 54.447 15.867 -25.907 1.00 90.38 843 GLY A O 1
ATOM 6351 N N . LYS A 1 844 ? 53.373 17.248 -27.325 1.00 90.75 844 LYS A N 1
ATOM 6352 C CA . LYS A 1 844 ? 52.256 17.580 -26.422 1.00 90.75 844 LYS A CA 1
ATOM 6353 C C . LYS A 1 844 ? 51.342 16.393 -26.140 1.00 90.75 844 LYS A C 1
ATOM 6355 O O . LYS A 1 844 ? 50.932 16.223 -24.991 1.00 90.75 844 LYS A O 1
ATOM 6360 N N . ASP A 1 845 ? 51.055 15.566 -27.140 1.00 91.31 845 ASP A N 1
ATOM 6361 C CA . ASP A 1 845 ? 50.279 14.336 -26.972 1.00 91.31 845 ASP A CA 1
ATOM 6362 C C . ASP A 1 845 ? 51.033 13.334 -26.084 1.00 91.31 845 ASP A C 1
ATOM 6364 O O . ASP A 1 845 ? 50.506 12.901 -25.060 1.00 91.31 845 ASP A O 1
ATOM 6368 N N . THR A 1 846 ? 52.321 13.090 -26.355 1.00 91.25 846 THR A N 1
ATOM 6369 C CA . THR A 1 846 ? 53.186 12.241 -25.510 1.00 91.25 846 THR A CA 1
ATOM 6370 C C . THR A 1 846 ? 53.221 12.729 -24.054 1.00 91.25 846 THR A C 1
ATOM 6372 O O . THR A 1 846 ? 53.045 11.946 -23.119 1.00 91.25 846 THR A O 1
ATOM 6375 N N . ALA A 1 847 ? 53.395 14.037 -23.833 1.00 90.62 847 ALA A N 1
ATOM 6376 C CA . ALA A 1 847 ? 53.378 14.628 -22.494 1.00 90.62 847 ALA A CA 1
ATOM 6377 C C . ALA A 1 847 ? 52.004 14.512 -21.803 1.00 90.62 847 ALA A C 1
ATOM 6379 O O . ALA A 1 847 ? 51.935 14.336 -20.584 1.00 90.62 847 ALA A O 1
ATOM 6380 N N . THR A 1 848 ? 50.912 14.584 -22.566 1.00 90.88 848 THR A N 1
ATOM 6381 C CA . THR A 1 848 ? 49.538 14.454 -22.058 1.00 90.88 848 THR A CA 1
ATOM 6382 C C . THR A 1 848 ? 49.222 13.005 -21.694 1.00 90.88 848 THR A C 1
ATOM 6384 O O . THR A 1 848 ? 48.778 12.751 -20.575 1.00 90.88 848 THR A O 1
ATOM 6387 N N . ASN A 1 849 ? 49.558 12.047 -22.556 1.00 90.44 849 ASN A N 1
ATOM 6388 C CA . ASN A 1 849 ? 49.384 10.615 -22.309 1.00 90.44 849 ASN A CA 1
ATOM 6389 C C . ASN A 1 849 ? 50.215 10.128 -21.110 1.00 90.44 849 ASN A C 1
ATOM 6391 O O . ASN A 1 849 ? 49.707 9.374 -20.277 1.00 90.44 849 ASN A O 1
ATOM 6395 N N . ASN A 1 850 ? 51.440 10.635 -20.930 1.00 92.06 850 ASN A N 1
ATOM 6396 C CA . ASN A 1 850 ? 52.245 10.365 -19.731 1.00 92.06 850 ASN A CA 1
ATOM 6397 C C . ASN A 1 850 ? 51.589 10.909 -18.447 1.00 92.06 850 ASN A C 1
ATOM 6399 O O . ASN A 1 850 ? 51.573 10.223 -17.420 1.00 92.06 850 ASN A O 1
ATOM 6403 N N . ARG A 1 851 ? 51.001 12.114 -18.490 1.00 92.44 851 ARG A N 1
ATOM 6404 C CA . ARG A 1 851 ? 50.257 12.688 -17.352 1.00 92.44 851 ARG A CA 1
ATOM 6405 C C . ARG A 1 851 ? 48.993 11.889 -17.035 1.00 92.44 851 ARG A C 1
ATOM 6407 O O . ARG A 1 851 ? 48.787 11.561 -15.871 1.00 92.44 851 ARG A O 1
ATOM 6414 N N . ILE A 1 852 ? 48.198 11.537 -18.048 1.00 90.88 852 ILE A N 1
ATOM 6415 C CA . ILE A 1 852 ? 46.993 10.705 -17.900 1.00 90.88 852 ILE A CA 1
ATOM 6416 C C . ILE A 1 852 ? 47.362 9.360 -17.269 1.00 90.88 852 ILE A C 1
ATOM 6418 O O . ILE A 1 852 ? 46.787 8.998 -16.248 1.00 90.88 852 ILE A O 1
ATOM 6422 N N . THR A 1 853 ? 48.373 8.670 -17.805 1.00 93.25 853 THR A N 1
ATOM 6423 C CA . THR A 1 853 ? 48.852 7.381 -17.275 1.00 93.25 853 THR A CA 1
ATOM 6424 C C . THR A 1 853 ? 49.282 7.500 -15.811 1.00 93.25 853 THR A C 1
ATOM 6426 O O . THR A 1 853 ? 48.887 6.683 -14.985 1.00 93.25 853 THR A O 1
ATOM 6429 N N . THR A 1 854 ? 50.023 8.556 -15.457 1.00 93.50 854 THR A N 1
ATOM 6430 C CA . THR A 1 854 ? 50.451 8.805 -14.068 1.00 93.50 854 THR A CA 1
ATOM 6431 C C . THR A 1 854 ? 49.257 9.023 -13.132 1.00 93.50 854 THR A C 1
ATOM 6433 O O . THR A 1 854 ? 49.214 8.449 -12.045 1.00 93.50 854 THR A O 1
ATOM 6436 N N . SER A 1 855 ? 48.264 9.817 -13.550 1.00 89.75 855 SER A N 1
ATOM 6437 C CA . SER A 1 855 ? 47.044 10.051 -12.768 1.00 89.75 855 SER A CA 1
ATOM 6438 C C . SER A 1 855 ? 46.175 8.798 -12.633 1.00 89.75 855 SER A C 1
ATOM 6440 O O . SER A 1 855 ? 45.660 8.551 -11.548 1.00 89.75 855 SER A O 1
ATOM 6442 N N . VAL A 1 856 ? 46.044 7.985 -13.686 1.00 92.62 856 VAL A N 1
ATOM 6443 C CA . VAL A 1 856 ? 45.296 6.714 -13.651 1.00 92.62 856 VAL A CA 1
ATOM 6444 C C . VAL A 1 856 ? 45.942 5.722 -12.681 1.00 92.62 856 VAL A C 1
ATOM 6446 O O . VAL A 1 856 ? 45.233 5.131 -11.869 1.00 92.62 856 VAL A O 1
ATOM 6449 N N . THR A 1 857 ? 47.273 5.585 -12.691 1.00 90.81 857 THR A N 1
ATOM 6450 C CA . THR A 1 857 ? 47.988 4.731 -11.725 1.00 90.81 857 THR A CA 1
ATOM 6451 C C . THR A 1 857 ? 47.776 5.216 -10.289 1.00 90.81 857 THR A C 1
ATOM 6453 O O . THR A 1 857 ? 47.392 4.429 -9.429 1.00 90.81 857 THR A O 1
ATOM 6456 N N . ALA A 1 858 ? 47.935 6.521 -10.034 1.00 89.12 858 ALA A N 1
ATOM 6457 C CA . ALA A 1 858 ? 47.750 7.093 -8.699 1.00 89.12 858 ALA A CA 1
ATOM 6458 C C . ALA A 1 858 ? 46.311 6.942 -8.164 1.00 89.12 858 ALA A C 1
ATOM 6460 O O . ALA A 1 858 ? 46.127 6.737 -6.965 1.00 89.12 858 ALA A O 1
ATOM 6461 N N . LEU A 1 859 ? 45.299 7.011 -9.038 1.00 90.62 859 LEU A N 1
ATOM 6462 C CA . LEU A 1 859 ? 43.904 6.732 -8.680 1.00 90.62 859 LEU A CA 1
ATOM 6463 C C . LEU A 1 859 ? 43.685 5.239 -8.390 1.00 90.62 859 LEU A C 1
ATOM 6465 O O . LEU A 1 859 ? 43.142 4.911 -7.343 1.00 90.62 859 LEU A O 1
ATOM 6469 N N . SER A 1 860 ? 44.196 4.337 -9.234 1.00 89.62 860 SER A N 1
ATOM 6470 C CA . SER A 1 860 ? 44.136 2.880 -9.012 1.00 89.62 860 SER A CA 1
ATOM 6471 C C . SER A 1 860 ? 44.774 2.449 -7.680 1.00 89.62 860 SER A C 1
ATOM 6473 O O . SER A 1 860 ? 44.259 1.562 -6.993 1.00 89.62 860 SER A O 1
ATOM 6475 N N . ASP A 1 861 ? 45.891 3.067 -7.290 1.00 91.62 861 ASP A N 1
ATOM 6476 C CA . ASP A 1 861 ? 46.538 2.792 -6.003 1.00 91.62 861 ASP A CA 1
ATOM 6477 C C . ASP A 1 861 ? 45.748 3.380 -4.820 1.00 91.62 861 ASP A C 1
ATOM 6479 O O . ASP A 1 861 ? 45.649 2.742 -3.767 1.00 91.62 861 ASP A O 1
ATOM 6483 N N . ALA A 1 862 ? 45.121 4.549 -4.996 1.00 88.94 862 ALA A N 1
ATOM 6484 C CA . ALA A 1 862 ? 44.218 5.133 -4.004 1.00 88.94 862 ALA A CA 1
ATOM 6485 C C . ALA A 1 862 ? 42.942 4.292 -3.811 1.00 88.94 862 ALA A C 1
ATOM 6487 O O . ALA A 1 862 ? 42.550 4.052 -2.669 1.00 88.94 862 ALA A O 1
ATOM 6488 N N . ASP A 1 863 ? 42.345 3.778 -4.889 1.00 92.19 863 ASP A N 1
ATOM 6489 C CA . ASP A 1 863 ? 41.177 2.890 -4.851 1.00 92.19 863 ASP A CA 1
ATOM 6490 C C . ASP A 1 863 ? 41.517 1.549 -4.182 1.00 92.19 863 ASP A C 1
ATOM 6492 O O . ASP A 1 863 ? 40.762 1.060 -3.339 1.00 92.19 863 ASP A O 1
ATOM 6496 N N . ARG A 1 864 ? 42.699 0.979 -4.463 1.00 89.25 864 ARG A N 1
ATOM 6497 C CA . ARG A 1 864 ? 43.197 -0.219 -3.762 1.00 89.25 864 ARG A CA 1
ATOM 6498 C C . ARG A 1 864 ? 43.407 0.039 -2.263 1.00 89.25 864 ARG A C 1
ATOM 6500 O O . ARG A 1 864 ? 43.076 -0.821 -1.446 1.00 89.25 864 ARG A O 1
ATOM 6507 N N . ALA A 1 865 ? 43.919 1.212 -1.887 1.00 89.44 865 ALA A N 1
ATOM 6508 C CA . ALA A 1 865 ? 44.058 1.611 -0.484 1.00 89.44 865 ALA A CA 1
ATOM 6509 C C . ALA A 1 865 ? 42.702 1.899 0.194 1.00 89.44 865 ALA A C 1
ATOM 6511 O O . ALA A 1 865 ? 42.549 1.649 1.392 1.00 89.44 865 ALA A O 1
ATOM 6512 N N . LEU A 1 866 ? 41.708 2.388 -0.555 1.00 92.06 866 LEU A N 1
ATOM 6513 C CA . LEU A 1 866 ? 40.332 2.549 -0.085 1.00 92.06 866 LEU A CA 1
ATOM 6514 C C . LEU A 1 866 ? 39.682 1.182 0.173 1.00 92.06 866 LEU A C 1
ATOM 6516 O O . LEU A 1 866 ? 39.112 0.990 1.245 1.00 92.06 866 LEU A O 1
ATOM 6520 N N . GLY A 1 867 ? 39.846 0.223 -0.745 1.00 88.62 867 GLY A N 1
ATOM 6521 C CA . GLY A 1 867 ? 39.380 -1.160 -0.594 1.00 88.62 867 GLY A CA 1
ATOM 6522 C C . GLY A 1 867 ? 39.889 -1.811 0.693 1.00 88.62 867 GLY A C 1
ATOM 6523 O O . GLY A 1 867 ? 39.089 -2.186 1.542 1.00 88.62 867 GLY A O 1
ATOM 6524 N N . GLY A 1 868 ? 41.207 -1.806 0.928 1.00 90.25 868 GLY A N 1
ATOM 6525 C CA . GLY A 1 868 ? 41.775 -2.367 2.164 1.00 90.25 868 GLY A CA 1
ATOM 6526 C C . GLY A 1 868 ? 41.307 -1.671 3.456 1.00 90.25 868 GLY A C 1
ATOM 6527 O O . GLY A 1 868 ? 41.259 -2.295 4.517 1.00 90.25 868 GLY A O 1
ATOM 6528 N N . ARG A 1 869 ? 40.909 -0.390 3.390 1.00 92.62 869 ARG A N 1
ATOM 6529 C CA . ARG A 1 869 ? 40.256 0.304 4.516 1.00 92.62 869 ARG A CA 1
ATOM 6530 C C . ARG A 1 869 ? 38.801 -0.130 4.696 1.00 92.62 869 ARG A C 1
ATOM 6532 O O . ARG A 1 869 ? 38.362 -0.245 5.836 1.00 92.62 869 ARG A O 1
ATOM 6539 N N . ILE A 1 870 ? 38.072 -0.370 3.608 1.00 90.81 870 ILE A N 1
ATOM 6540 C CA . ILE A 1 870 ? 36.702 -0.898 3.630 1.00 90.81 870 ILE A CA 1
ATOM 6541 C C . ILE A 1 870 ? 36.698 -2.312 4.225 1.00 90.81 870 ILE A C 1
ATOM 6543 O O . ILE A 1 870 ? 35.958 -2.547 5.175 1.00 90.81 870 ILE A O 1
ATOM 6547 N N . ASP A 1 871 ? 37.587 -3.203 3.777 1.00 92.94 871 ASP A N 1
ATOM 6548 C CA . ASP A 1 871 ? 37.730 -4.570 4.311 1.00 92.94 871 ASP A CA 1
ATOM 6549 C C . ASP A 1 871 ? 38.019 -4.565 5.821 1.00 92.94 871 ASP A C 1
ATOM 6551 O O . ASP A 1 871 ? 37.419 -5.314 6.600 1.00 92.94 871 ASP A O 1
ATOM 6555 N N . SER A 1 872 ? 38.907 -3.663 6.259 1.00 92.88 872 SER A N 1
ATOM 6556 C CA . SER A 1 872 ? 39.209 -3.474 7.678 1.00 92.88 872 SER A CA 1
ATOM 6557 C C . SER A 1 872 ? 37.992 -2.983 8.468 1.00 92.88 872 SER A C 1
ATOM 6559 O O . SER A 1 872 ? 37.769 -3.476 9.570 1.00 92.88 872 SER A O 1
ATOM 6561 N N . VAL A 1 873 ? 37.201 -2.045 7.935 1.00 92.19 873 VAL A N 1
ATOM 6562 C CA . VAL A 1 873 ? 35.984 -1.535 8.595 1.00 92.19 873 VAL A CA 1
ATOM 6563 C C . VAL A 1 873 ? 34.877 -2.591 8.631 1.00 92.19 873 VAL A C 1
ATOM 6565 O O . VAL A 1 873 ? 34.198 -2.705 9.648 1.00 92.19 873 VAL A O 1
ATOM 6568 N N . ILE A 1 874 ? 34.725 -3.401 7.578 1.00 92.06 874 ILE A N 1
ATOM 6569 C CA . ILE A 1 874 ? 33.791 -4.538 7.538 1.00 92.06 874 ILE A CA 1
ATOM 6570 C C . ILE A 1 874 ? 34.153 -5.554 8.626 1.00 92.06 874 ILE A C 1
ATOM 6572 O O . ILE A 1 874 ? 33.281 -5.961 9.391 1.00 92.06 874 ILE A O 1
ATOM 6576 N N . THR A 1 875 ? 35.435 -5.906 8.748 1.00 89.06 875 THR A N 1
ATOM 6577 C CA . THR A 1 875 ? 35.926 -6.842 9.776 1.00 89.06 875 THR A CA 1
ATOM 6578 C C . THR A 1 875 ? 35.660 -6.312 11.191 1.00 89.06 875 THR A C 1
ATOM 6580 O O . THR A 1 875 ? 35.146 -7.034 12.048 1.00 89.06 875 THR A O 1
ATOM 6583 N N . ASP A 1 876 ? 35.955 -5.031 11.433 1.00 92.00 876 ASP A N 1
ATOM 6584 C CA . ASP A 1 876 ? 35.738 -4.383 12.731 1.00 92.00 876 ASP A CA 1
ATOM 6585 C C . ASP A 1 876 ? 34.241 -4.269 13.077 1.00 92.00 876 ASP A C 1
ATOM 6587 O O . ASP A 1 876 ? 33.849 -4.440 14.233 1.00 92.00 876 ASP A O 1
ATOM 6591 N N . TYR A 1 877 ? 33.388 -4.027 12.074 1.00 90.44 877 TYR A N 1
ATOM 6592 C CA . TYR A 1 877 ? 31.934 -3.999 12.225 1.00 90.44 877 TYR A CA 1
ATOM 6593 C C . TYR A 1 877 ? 31.376 -5.390 12.548 1.00 90.44 877 TYR A C 1
ATOM 6595 O O . TYR A 1 877 ? 30.686 -5.533 13.553 1.00 90.44 877 TYR A O 1
ATOM 6603 N N . GLN A 1 878 ? 31.739 -6.424 11.781 1.00 89.38 878 GLN A N 1
ATOM 6604 C CA . GLN A 1 878 ? 31.317 -7.814 12.017 1.00 89.38 878 GLN A CA 1
ATOM 6605 C C . GLN A 1 878 ? 31.714 -8.314 13.416 1.00 89.38 878 GLN A C 1
ATOM 6607 O O . GLN A 1 878 ? 30.912 -8.954 14.098 1.00 89.38 878 GLN A O 1
ATOM 6612 N N . GLY A 1 879 ? 32.920 -7.978 13.890 1.00 88.75 879 GLY A N 1
ATOM 6613 C CA . GLY A 1 879 ? 33.360 -8.319 15.247 1.00 88.75 879 GLY A CA 1
ATOM 6614 C C . GLY A 1 879 ? 32.538 -7.630 16.347 1.00 88.75 879 GLY A C 1
ATOM 6615 O O . GLY A 1 879 ? 32.184 -8.258 17.349 1.00 88.75 879 GLY A O 1
ATOM 6616 N N . ARG A 1 880 ? 32.193 -6.349 16.160 1.00 89.88 880 ARG A N 1
ATOM 6617 C CA . ARG A 1 880 ? 31.354 -5.580 17.101 1.00 89.88 880 ARG A CA 1
ATOM 6618 C C . ARG A 1 880 ? 29.889 -6.013 17.062 1.00 89.88 880 ARG A C 1
ATOM 6620 O O . ARG A 1 880 ? 29.247 -6.039 18.113 1.00 89.88 880 ARG A O 1
ATOM 6627 N N . ASP A 1 881 ? 29.378 -6.363 15.888 1.00 90.19 881 ASP A N 1
ATOM 6628 C CA . ASP A 1 881 ? 28.020 -6.860 15.689 1.00 90.19 881 ASP A CA 1
ATOM 6629 C C . ASP A 1 881 ? 27.836 -8.226 16.360 1.00 90.19 881 ASP A C 1
ATOM 6631 O O . ASP A 1 881 ? 26.997 -8.357 17.248 1.00 90.19 881 ASP A O 1
ATOM 6635 N N . GLY A 1 882 ? 28.722 -9.196 16.100 1.00 87.62 882 GLY A N 1
ATOM 6636 C CA . GLY A 1 882 ? 28.702 -10.496 16.783 1.00 87.62 882 GLY A CA 1
ATOM 6637 C C . GLY A 1 882 ? 28.795 -10.384 18.314 1.00 87.62 882 GLY A C 1
ATOM 6638 O O . GLY A 1 882 ? 28.067 -11.068 19.041 1.00 87.62 882 GLY A O 1
ATOM 6639 N N . ALA A 1 883 ? 29.620 -9.465 18.829 1.00 89.38 883 ALA A N 1
ATOM 6640 C CA . ALA A 1 883 ? 29.692 -9.171 20.264 1.00 89.38 883 ALA A CA 1
ATOM 6641 C C . ALA A 1 883 ? 28.410 -8.508 20.812 1.00 89.38 883 ALA A C 1
ATOM 6643 O O . ALA A 1 883 ? 28.019 -8.754 21.957 1.00 89.38 883 ALA A O 1
ATOM 6644 N N . THR A 1 884 ? 27.733 -7.687 20.006 1.00 90.75 884 THR A N 1
ATOM 6645 C CA . THR A 1 884 ? 26.464 -7.036 20.367 1.00 90.75 884 THR A CA 1
ATOM 6646 C C . THR A 1 884 ? 25.313 -8.038 20.350 1.00 90.75 884 THR A C 1
ATOM 6648 O O . THR A 1 884 ? 24.589 -8.134 21.338 1.00 90.75 884 THR A O 1
ATOM 6651 N N . ASN A 1 885 ? 25.209 -8.864 19.309 1.00 88.75 885 ASN A N 1
ATOM 6652 C CA . ASN A 1 885 ? 24.231 -9.942 19.190 1.00 88.75 885 ASN A CA 1
ATOM 6653 C C . ASN A 1 885 ? 24.377 -10.974 20.329 1.00 88.75 885 ASN A C 1
ATOM 6655 O O . ASN A 1 885 ? 23.389 -11.384 20.938 1.00 88.75 885 ASN A O 1
ATOM 6659 N N . THR A 1 886 ? 25.614 -11.298 20.731 1.00 89.19 886 THR A N 1
ATOM 6660 C CA . THR A 1 886 ? 25.882 -12.130 21.923 1.00 89.19 886 THR A CA 1
ATOM 6661 C C . THR A 1 886 ? 25.303 -11.505 23.201 1.00 89.19 886 THR A C 1
ATOM 6663 O O . THR A 1 886 ? 24.654 -12.194 23.989 1.00 89.19 886 THR A O 1
ATOM 6666 N N . ARG A 1 887 ? 25.488 -10.192 23.407 1.00 92.69 887 ARG A N 1
ATOM 6667 C CA . ARG A 1 887 ? 24.939 -9.471 24.571 1.00 92.69 887 ARG A CA 1
ATOM 6668 C C . ARG A 1 887 ? 23.414 -9.352 24.528 1.00 92.69 887 ARG A C 1
ATOM 6670 O O . ARG A 1 887 ? 22.782 -9.443 25.579 1.00 92.69 887 ARG A O 1
ATOM 6677 N N . ILE A 1 888 ? 22.828 -9.162 23.344 1.00 90.75 888 ILE A N 1
ATOM 6678 C CA . ILE A 1 888 ? 21.372 -9.160 23.144 1.00 90.75 888 ILE A CA 1
ATOM 6679 C C . ILE A 1 888 ? 20.815 -10.537 23.511 1.00 90.75 888 ILE A C 1
ATOM 6681 O O . ILE A 1 888 ? 19.952 -10.615 24.378 1.00 90.75 888 ILE A O 1
ATOM 6685 N N . THR A 1 889 ? 21.385 -11.613 22.961 1.00 91.50 889 THR A N 1
ATOM 6686 C CA . THR A 1 889 ? 20.998 -13.003 23.259 1.00 91.50 889 THR A CA 1
ATOM 6687 C C . THR A 1 889 ? 21.022 -13.282 24.766 1.00 91.50 889 THR A C 1
ATOM 6689 O O . THR A 1 889 ? 20.016 -13.705 25.327 1.00 91.50 889 THR A O 1
ATOM 6692 N N . GLN A 1 890 ? 22.126 -12.955 25.450 1.00 93.50 890 GLN A N 1
ATOM 6693 C CA . GLN A 1 890 ? 22.246 -13.107 26.909 1.00 93.50 890 GLN A CA 1
ATOM 6694 C C . GLN A 1 890 ? 21.190 -12.305 27.689 1.00 93.50 890 GLN A C 1
ATOM 6696 O O . GLN A 1 890 ? 20.681 -12.781 28.703 1.00 93.50 890 GLN A O 1
ATOM 6701 N N . SER A 1 891 ? 20.850 -11.102 27.220 1.00 91.00 891 SER A N 1
ATOM 6702 C CA . SER A 1 891 ? 19.832 -10.251 27.852 1.00 91.00 891 SER A CA 1
ATOM 6703 C C . SER A 1 891 ? 18.420 -10.805 27.643 1.00 91.00 891 SER A C 1
ATOM 6705 O O . SER A 1 891 ? 17.622 -10.792 28.575 1.00 91.00 891 SER A O 1
ATOM 6707 N N . VAL A 1 892 ? 18.124 -11.337 26.453 1.00 92.88 892 VAL A N 1
ATOM 6708 C CA . VAL A 1 892 ? 16.847 -11.992 26.129 1.00 92.88 892 VAL A CA 1
ATOM 6709 C C . VAL A 1 892 ? 16.657 -13.261 26.962 1.00 92.88 892 VAL A C 1
ATOM 6711 O O . VAL A 1 892 ? 15.586 -13.439 27.536 1.00 92.88 892 VAL A O 1
ATOM 6714 N N . THR A 1 893 ? 17.689 -14.101 27.119 1.00 89.81 893 THR A N 1
ATOM 6715 C CA . THR A 1 893 ? 17.625 -15.269 28.017 1.00 89.81 893 THR A CA 1
ATOM 6716 C C . THR A 1 893 ? 17.348 -14.847 29.462 1.00 89.81 893 THR A C 1
ATOM 6718 O O . THR A 1 893 ? 16.413 -15.353 30.072 1.00 89.81 893 THR A O 1
ATOM 6721 N N . ALA A 1 894 ? 18.084 -13.861 29.988 1.00 89.94 894 ALA A N 1
ATOM 6722 C CA . ALA A 1 894 ? 17.902 -13.396 31.365 1.00 89.94 894 ALA A CA 1
ATOM 6723 C C . ALA A 1 894 ? 16.516 -12.770 31.632 1.00 89.94 894 ALA A C 1
ATOM 6725 O O . ALA A 1 894 ? 16.013 -12.860 32.752 1.00 89.94 894 ALA A O 1
ATOM 6726 N N . LEU A 1 895 ? 15.894 -12.148 30.622 1.00 91.50 895 LEU A N 1
ATOM 6727 C CA . LEU A 1 895 ? 14.509 -11.671 30.699 1.00 91.50 895 LEU A CA 1
ATOM 6728 C C . LEU A 1 895 ? 13.510 -12.836 30.643 1.00 91.50 895 LEU A C 1
ATOM 6730 O O . LEU A 1 895 ? 12.629 -12.905 31.493 1.00 91.50 895 LEU A O 1
ATOM 6734 N N . SER A 1 896 ? 13.697 -13.796 29.732 1.00 90.69 896 SER A N 1
ATOM 6735 C CA . SER A 1 896 ? 12.857 -14.999 29.634 1.00 90.69 896 SER A CA 1
ATOM 6736 C C . SER A 1 896 ? 12.846 -15.816 30.935 1.00 90.69 896 SER A C 1
ATOM 6738 O O . SER A 1 896 ? 11.785 -16.263 31.372 1.00 90.69 896 SER A O 1
ATOM 6740 N N . ASP A 1 897 ? 14.003 -15.982 31.582 1.00 92.25 897 ASP A N 1
ATOM 6741 C CA . ASP A 1 897 ? 14.120 -16.661 32.880 1.00 92.25 897 ASP A CA 1
ATOM 6742 C C . ASP A 1 897 ? 13.375 -15.888 33.990 1.00 92.25 897 ASP A C 1
ATOM 6744 O O . ASP A 1 897 ? 12.729 -16.482 34.860 1.00 92.25 897 ASP A O 1
ATOM 6748 N N . ALA A 1 898 ? 13.435 -14.551 33.957 1.00 90.75 898 ALA A N 1
ATOM 6749 C CA . ALA A 1 898 ? 12.749 -13.686 34.914 1.00 90.75 898 ALA A CA 1
ATOM 6750 C C . ALA A 1 898 ? 11.222 -13.696 34.724 1.00 90.75 898 ALA A C 1
ATOM 6752 O O . ALA A 1 898 ? 10.491 -13.774 35.715 1.00 90.75 898 ALA A O 1
ATOM 6753 N N . ASP A 1 899 ? 10.739 -13.683 33.481 1.00 93.50 899 ASP A N 1
ATOM 6754 C CA . ASP A 1 899 ? 9.315 -13.776 33.153 1.00 93.50 899 ASP A CA 1
ATOM 6755 C C . ASP A 1 899 ? 8.749 -15.160 33.500 1.00 93.50 899 ASP A C 1
ATOM 6757 O O . ASP A 1 899 ? 7.666 -15.254 34.083 1.00 93.50 899 ASP A O 1
ATOM 6761 N N . GLN A 1 900 ? 9.509 -16.241 33.277 1.00 90.44 900 GLN A N 1
ATOM 6762 C CA . GLN A 1 900 ? 9.120 -17.580 33.732 1.00 90.44 900 GLN A CA 1
ATOM 6763 C C . GLN A 1 900 ? 9.015 -17.651 35.269 1.00 90.44 900 GLN A C 1
ATOM 6765 O O . GLN A 1 900 ? 8.058 -18.220 35.804 1.00 90.44 900 GLN A O 1
ATOM 6770 N N . ALA A 1 901 ? 9.952 -17.031 35.994 1.00 89.62 901 ALA A N 1
ATOM 6771 C CA . ALA A 1 901 ? 9.905 -16.936 37.454 1.00 89.62 901 ALA A CA 1
ATOM 6772 C C . ALA A 1 901 ? 8.765 -16.028 37.967 1.00 89.62 901 ALA A C 1
ATOM 6774 O O . ALA A 1 901 ? 8.225 -16.265 39.052 1.00 89.62 901 ALA A O 1
ATOM 6775 N N . LEU A 1 902 ? 8.366 -15.002 37.207 1.00 93.38 902 LEU A N 1
ATOM 6776 C CA . LEU A 1 902 ? 7.181 -14.189 37.498 1.00 93.38 902 LEU A CA 1
ATOM 6777 C C . LEU A 1 902 ? 5.888 -14.979 37.265 1.00 93.38 902 LEU A C 1
ATOM 6779 O O . LEU A 1 902 ? 5.024 -14.953 38.141 1.00 93.38 902 LEU A O 1
ATOM 6783 N N . GLY A 1 903 ? 5.786 -15.740 36.171 1.00 89.50 903 GLY A N 1
ATOM 6784 C CA . GLY A 1 903 ? 4.659 -16.639 35.894 1.00 89.50 903 GLY A CA 1
ATOM 6785 C C . GLY A 1 903 ? 4.421 -17.637 37.030 1.00 89.50 903 GLY A C 1
ATOM 6786 O O . GLY A 1 903 ? 3.346 -17.646 37.626 1.00 89.50 903 GLY A O 1
ATOM 6787 N N . GLN A 1 904 ? 5.463 -18.364 37.450 1.00 92.25 904 GLN A N 1
ATOM 6788 C CA . GLN A 1 904 ? 5.386 -19.300 38.585 1.00 92.25 904 GLN A CA 1
ATOM 6789 C C . GLN A 1 904 ? 4.918 -18.631 39.893 1.00 92.25 904 GLN A C 1
ATOM 6791 O O . GLN A 1 904 ? 4.188 -19.229 40.687 1.00 92.25 904 GLN A O 1
ATOM 6796 N N . ARG A 1 905 ? 5.313 -17.372 40.133 1.00 95.44 905 ARG A N 1
ATOM 6797 C CA . ARG A 1 905 ? 4.849 -16.595 41.295 1.00 95.44 905 ARG A CA 1
ATOM 6798 C C . ARG A 1 905 ? 3.391 -16.158 41.161 1.00 95.44 905 ARG A C 1
ATOM 6800 O O . ARG A 1 905 ? 2.689 -16.143 42.169 1.00 95.44 905 ARG A O 1
ATOM 6807 N N . ILE A 1 906 ? 2.936 -15.819 39.956 1.00 93.38 906 ILE A N 1
ATOM 6808 C CA . ILE A 1 906 ? 1.537 -15.483 39.668 1.00 93.38 906 ILE A CA 1
ATOM 6809 C C . ILE A 1 906 ? 0.650 -16.717 39.882 1.00 93.38 906 ILE A C 1
ATOM 6811 O O . ILE A 1 906 ? -0.313 -16.629 40.642 1.00 93.38 906 ILE A O 1
ATOM 6815 N N . ASP A 1 907 ? 1.022 -17.880 39.341 1.00 94.50 907 ASP A N 1
ATOM 6816 C CA . ASP A 1 907 ? 0.297 -19.145 39.538 1.00 94.50 907 ASP A CA 1
ATOM 6817 C C . ASP A 1 907 ? 0.208 -19.542 41.019 1.00 94.50 907 ASP A C 1
ATOM 6819 O O . ASP A 1 907 ? -0.853 -19.943 41.512 1.00 94.50 907 ASP A O 1
ATOM 6823 N N . SER A 1 908 ? 1.304 -19.368 41.767 1.00 94.94 908 SER A N 1
ATOM 6824 C CA . SER A 1 908 ? 1.329 -19.602 43.214 1.00 94.94 908 SER A CA 1
ATOM 6825 C C . SER A 1 908 ? 0.375 -18.669 43.971 1.00 94.94 908 SER A C 1
ATOM 6827 O O . SER A 1 908 ? -0.315 -19.131 44.879 1.00 94.94 908 SER A O 1
ATOM 6829 N N . VAL A 1 909 ? 0.299 -17.385 43.601 1.00 95.12 909 VAL A N 1
ATOM 6830 C CA . VAL A 1 909 ? -0.621 -16.409 44.219 1.00 95.12 909 VAL A CA 1
ATOM 6831 C C . VAL A 1 909 ? -2.078 -16.683 43.832 1.00 95.12 909 VAL A C 1
ATOM 6833 O O . VAL A 1 909 ? -2.956 -16.591 44.687 1.00 95.12 909 VAL A O 1
ATOM 6836 N N . ILE A 1 910 ? -2.351 -17.072 42.582 1.00 95.81 910 ILE A N 1
ATOM 6837 C CA . ILE A 1 910 ? -3.692 -17.470 42.122 1.00 95.81 910 ILE A CA 1
ATOM 6838 C C . ILE A 1 910 ? -4.181 -18.706 42.889 1.00 95.81 910 ILE A C 1
ATOM 6840 O O . ILE A 1 910 ? -5.341 -18.753 43.302 1.00 95.81 910 ILE A O 1
ATOM 6844 N N . THR A 1 911 ? -3.302 -19.685 43.110 1.00 92.69 911 THR A N 1
ATOM 6845 C CA . THR A 1 911 ? -3.614 -20.902 43.877 1.00 92.69 911 THR A CA 1
ATOM 6846 C C . THR A 1 911 ? -3.902 -20.567 45.341 1.00 92.69 911 THR A C 1
ATOM 6848 O O . THR A 1 911 ? -4.979 -20.879 45.843 1.00 92.69 911 THR A O 1
ATOM 6851 N N . ASP A 1 912 ? -3.002 -19.829 45.999 1.00 95.38 912 ASP A N 1
ATOM 6852 C CA . ASP A 1 912 ? -3.149 -19.427 47.404 1.00 95.38 912 ASP A CA 1
ATOM 6853 C C . ASP A 1 912 ? -4.384 -18.534 47.654 1.00 95.38 912 ASP A C 1
ATOM 6855 O O . ASP A 1 912 ? -5.008 -18.603 48.717 1.00 95.38 912 ASP A O 1
ATOM 6859 N N . TYR A 1 913 ? -4.786 -17.727 46.664 1.00 94.38 913 TYR A N 1
ATOM 6860 C CA . TYR A 1 913 ? -6.040 -16.972 46.700 1.00 94.38 913 TYR A CA 1
ATOM 6861 C C . TYR A 1 913 ? -7.270 -17.882 46.563 1.00 94.38 913 TYR A C 1
ATOM 6863 O O . TYR A 1 913 ? -8.200 -17.763 47.362 1.00 94.38 913 TYR A O 1
ATOM 6871 N N . ARG A 1 914 ? -7.277 -18.818 45.601 1.00 92.00 914 ARG A N 1
ATOM 6872 C CA . ARG A 1 914 ? -8.381 -19.779 45.396 1.00 92.00 914 ARG A CA 1
ATOM 6873 C C . ARG A 1 914 ? -8.606 -20.673 46.615 1.00 92.00 914 ARG A C 1
ATOM 6875 O O . ARG A 1 914 ? -9.753 -20.873 47.009 1.00 92.00 914 ARG A O 1
ATOM 6882 N N . ASP A 1 915 ? -7.538 -21.151 47.248 1.00 93.88 915 ASP A N 1
ATOM 6883 C CA . ASP A 1 915 ? -7.632 -21.970 48.462 1.00 93.88 915 ASP A CA 1
ATOM 6884 C C . ASP A 1 915 ? -8.203 -21.165 49.642 1.00 93.88 915 ASP A C 1
ATOM 6886 O O . ASP A 1 915 ? -9.068 -21.652 50.378 1.00 93.88 915 ASP A O 1
ATOM 6890 N N . LYS A 1 916 ? -7.784 -19.900 49.797 1.00 93.88 916 LYS A N 1
ATOM 6891 C CA . LYS A 1 916 ? -8.335 -18.984 50.811 1.00 93.88 916 LYS A CA 1
ATOM 6892 C C . LYS A 1 916 ? -9.801 -18.635 50.562 1.00 93.88 916 LYS A C 1
ATOM 6894 O O . LYS A 1 916 ? -10.569 -18.589 51.528 1.00 93.88 916 LYS A O 1
ATOM 6899 N N . ASP A 1 917 ? -10.200 -18.404 49.314 1.00 95.31 917 ASP A N 1
ATOM 6900 C CA . ASP A 1 917 ? -11.595 -18.140 48.954 1.00 95.31 917 ASP A CA 1
ATOM 6901 C C . ASP A 1 917 ? -12.473 -19.377 49.197 1.00 95.31 917 ASP A C 1
ATOM 6903 O O . ASP A 1 917 ? -13.467 -19.291 49.915 1.00 95.31 917 ASP A O 1
ATOM 6907 N N . SER A 1 918 ? -12.045 -20.556 48.737 1.00 92.88 918 SER A N 1
ATOM 6908 C CA . SER A 1 918 ? -12.723 -21.838 48.980 1.00 92.88 918 SER A CA 1
ATOM 6909 C C . SER A 1 918 ? -12.908 -22.128 50.478 1.00 92.88 918 SER A C 1
ATOM 6911 O O . SER A 1 918 ? -14.015 -22.441 50.938 1.00 92.88 918 SER A O 1
ATOM 6913 N N . ALA A 1 919 ? -11.861 -21.927 51.287 1.00 93.38 919 ALA A N 1
ATOM 6914 C CA . ALA A 1 919 ? -11.940 -22.055 52.743 1.00 93.38 919 ALA A CA 1
ATOM 6915 C C . ALA A 1 919 ? -12.872 -21.006 53.384 1.00 93.38 919 ALA A C 1
ATOM 6917 O O . ALA A 1 919 ? -13.556 -21.297 54.370 1.00 93.38 919 ALA A O 1
ATOM 6918 N N . THR A 1 920 ? -12.936 -19.794 52.826 1.00 94.62 920 THR A N 1
ATOM 6919 C CA . THR A 1 920 ? -13.815 -18.715 53.302 1.00 94.62 920 THR A CA 1
ATOM 6920 C C . THR A 1 920 ? -15.275 -18.996 52.955 1.00 94.62 920 THR A C 1
ATOM 6922 O O . THR A 1 920 ? -16.116 -18.970 53.852 1.00 94.62 920 THR A O 1
ATOM 6925 N N . ASN A 1 921 ? -15.577 -19.385 51.716 1.00 93.25 921 ASN A N 1
ATOM 6926 C CA . ASN A 1 921 ? -16.904 -19.817 51.276 1.00 93.25 921 ASN A CA 1
ATOM 6927 C C . ASN A 1 921 ? -17.398 -21.046 52.058 1.00 93.25 921 ASN A C 1
ATOM 6929 O O . ASN A 1 921 ? -18.558 -21.090 52.473 1.00 93.25 921 ASN A O 1
ATOM 6933 N N . THR A 1 922 ? -16.511 -21.992 52.382 1.00 94.62 922 THR A N 1
ATOM 6934 C CA . THR A 1 922 ? -16.822 -23.126 53.272 1.00 94.62 922 THR A CA 1
ATOM 6935 C C . THR A 1 922 ? -17.187 -22.654 54.685 1.00 94.62 922 THR A C 1
ATOM 6937 O O . THR A 1 922 ? -18.191 -23.089 55.252 1.00 94.62 922 THR A O 1
ATOM 6940 N N . ARG A 1 923 ? -16.424 -21.710 55.258 1.00 95.75 923 ARG A N 1
ATOM 6941 C CA . ARG A 1 923 ? -16.741 -21.110 56.566 1.00 95.75 923 ARG A CA 1
ATOM 6942 C C . ARG A 1 923 ? -18.042 -20.313 56.540 1.00 95.75 923 ARG A C 1
ATOM 6944 O O . ARG A 1 923 ? -18.798 -20.407 57.501 1.00 95.75 923 ARG A O 1
ATOM 6951 N N . ILE A 1 924 ? -18.338 -19.572 55.474 1.00 95.12 924 ILE A N 1
ATOM 6952 C CA . ILE A 1 924 ? -19.598 -18.832 55.329 1.00 95.12 924 ILE A CA 1
ATOM 6953 C C . ILE A 1 924 ? -20.770 -19.817 55.255 1.00 95.12 924 ILE A C 1
ATOM 6955 O O . ILE A 1 924 ? -21.702 -19.706 56.047 1.00 95.12 924 ILE A O 1
ATOM 6959 N N . THR A 1 925 ? -20.676 -20.841 54.404 1.00 95.38 925 THR A N 1
ATOM 6960 C CA . THR A 1 925 ? -21.702 -21.886 54.236 1.00 95.38 925 THR A CA 1
ATOM 6961 C C . THR A 1 925 ? -22.005 -22.613 55.548 1.00 95.38 925 THR A C 1
ATOM 6963 O O . THR A 1 925 ? -23.166 -22.736 55.937 1.00 95.38 925 THR A O 1
ATOM 6966 N N . ASN A 1 926 ? -20.971 -23.026 56.288 1.00 95.94 926 ASN A N 1
ATOM 6967 C CA . ASN A 1 926 ? -21.135 -23.662 57.598 1.00 95.94 926 ASN A CA 1
ATOM 6968 C C . ASN A 1 926 ? -21.758 -22.709 58.635 1.00 95.94 926 ASN A C 1
ATOM 6970 O O . ASN A 1 926 ? -22.546 -23.150 59.470 1.00 95.94 926 ASN A O 1
ATOM 6974 N N . SER A 1 927 ? -21.443 -21.409 58.564 1.00 95.50 927 SER A N 1
ATOM 6975 C CA . SER A 1 927 ? -22.018 -20.383 59.454 1.00 95.50 927 SER A CA 1
ATOM 6976 C C . SER A 1 927 ? -23.505 -20.152 59.153 1.00 95.50 927 SER A C 1
ATOM 6978 O O . SER A 1 927 ? -24.312 -20.103 60.077 1.00 95.50 927 SER A O 1
ATOM 6980 N N . ILE A 1 928 ? -23.878 -20.077 57.867 1.00 95.94 928 ILE A N 1
ATOM 6981 C CA . ILE A 1 928 ? -25.272 -19.991 57.395 1.00 95.94 928 ILE A CA 1
ATOM 6982 C C . ILE A 1 928 ? -26.058 -21.228 57.839 1.00 95.94 928 ILE A C 1
ATOM 6984 O O . ILE A 1 928 ? -27.156 -21.090 58.375 1.00 95.94 928 ILE A O 1
ATOM 6988 N N . LYS A 1 929 ? -25.488 -22.433 57.685 1.00 94.56 929 LYS A N 1
ATOM 6989 C CA . LYS A 1 929 ? -26.147 -23.664 58.140 1.00 94.56 929 LYS A CA 1
ATOM 6990 C C . LYS A 1 929 ? -26.350 -23.671 59.657 1.00 94.56 929 LYS A C 1
ATOM 6992 O O . LYS A 1 929 ? -27.446 -23.976 60.106 1.00 94.56 929 LYS A O 1
ATOM 6997 N N . ALA A 1 930 ? -25.337 -23.296 60.441 1.00 93.44 930 ALA A N 1
ATOM 6998 C CA . ALA A 1 930 ? -25.442 -23.257 61.900 1.00 93.44 930 ALA A CA 1
ATOM 6999 C C . ALA A 1 930 ? -26.514 -22.266 62.397 1.00 93.44 930 ALA A C 1
ATOM 7001 O O . ALA A 1 930 ? -27.212 -22.564 63.364 1.00 93.44 930 ALA A O 1
ATOM 7002 N N . LEU A 1 931 ? -26.678 -21.122 61.721 1.00 94.69 931 LEU A N 1
ATOM 7003 C CA . LEU A 1 931 ? -27.771 -20.181 61.989 1.00 94.69 931 LEU A CA 1
ATOM 7004 C C . LEU A 1 931 ? -29.132 -20.779 61.604 1.00 94.69 931 LEU A C 1
ATOM 7006 O O . LEU A 1 931 ? -30.034 -20.798 62.432 1.00 94.69 931 LEU A O 1
ATOM 7010 N N . SER A 1 932 ? -29.259 -21.364 60.408 1.00 95.25 932 SER A N 1
ATOM 7011 C CA . SER A 1 932 ? -30.504 -22.011 59.966 1.00 95.25 932 SER A CA 1
ATOM 7012 C C . SER A 1 932 ? -30.924 -23.185 60.861 1.00 95.25 932 SER A C 1
ATOM 7014 O O . SER A 1 932 ? -32.114 -23.363 61.113 1.00 95.25 932 SER A O 1
ATOM 7016 N N . ASP A 1 933 ? -29.973 -23.984 61.350 1.00 95.81 933 ASP A N 1
ATOM 7017 C CA . ASP A 1 933 ? -30.230 -25.076 62.295 1.00 95.81 933 ASP A CA 1
ATOM 7018 C C . ASP A 1 933 ? -30.706 -24.524 63.655 1.00 95.81 933 ASP A C 1
ATOM 7020 O O . ASP A 1 933 ? -31.600 -25.096 64.285 1.00 95.81 933 ASP A O 1
ATOM 7024 N N . ALA A 1 934 ? -30.142 -23.393 64.097 1.00 94.06 934 ALA A N 1
ATOM 7025 C CA . ALA A 1 934 ? -30.548 -22.712 65.324 1.00 94.06 934 ALA A CA 1
ATOM 7026 C C . ALA A 1 934 ? -31.946 -22.080 65.206 1.00 94.06 934 ALA A C 1
ATOM 7028 O O . ALA A 1 934 ? -32.741 -22.225 66.134 1.00 94.06 934 ALA A O 1
ATOM 7029 N N . ASP A 1 935 ? -32.280 -21.455 64.075 1.00 96.25 935 ASP A N 1
ATOM 7030 C CA . ASP A 1 935 ? -33.611 -20.892 63.816 1.00 96.25 935 ASP A CA 1
ATOM 7031 C C . ASP A 1 935 ? -34.688 -21.989 63.779 1.00 96.25 935 ASP A C 1
ATOM 7033 O O . ASP A 1 935 ? -35.747 -21.836 64.391 1.00 96.25 935 ASP A O 1
ATOM 7037 N N . VAL A 1 936 ? -34.399 -23.146 63.167 1.00 95.12 936 VAL A N 1
ATOM 7038 C CA . VAL A 1 936 ? -35.285 -24.327 63.213 1.00 95.12 936 VAL A CA 1
ATOM 7039 C C . VAL A 1 936 ? -35.463 -24.836 64.649 1.00 95.12 936 VAL A C 1
ATOM 7041 O O . VAL A 1 936 ? -36.589 -25.120 65.063 1.00 95.12 936 VAL A O 1
ATOM 7044 N N . ALA A 1 937 ? -34.390 -24.907 65.442 1.00 93.56 937 ALA A N 1
ATOM 7045 C CA . ALA A 1 937 ? -34.470 -25.307 66.849 1.00 93.56 937 ALA A CA 1
ATOM 7046 C C . ALA A 1 937 ? -35.218 -24.280 67.726 1.00 93.56 937 ALA A C 1
ATOM 7048 O O . ALA A 1 937 ? -35.873 -24.656 68.701 1.00 93.56 937 ALA A O 1
ATOM 7049 N N . ILE A 1 938 ? -35.158 -22.986 67.392 1.00 95.56 938 ILE A N 1
ATOM 7050 C CA . ILE A 1 938 ? -35.958 -21.933 68.033 1.00 95.56 938 ILE A CA 1
ATOM 7051 C C . ILE A 1 938 ? -37.435 -22.088 67.652 1.00 95.56 938 ILE A C 1
ATOM 7053 O O . ILE A 1 938 ? -38.273 -22.067 68.552 1.00 95.56 938 ILE A O 1
ATOM 7057 N N . GLY A 1 939 ? -37.752 -22.331 66.376 1.00 92.62 939 GLY A N 1
ATOM 7058 C CA . GLY A 1 939 ? -39.113 -22.623 65.909 1.00 92.62 939 GLY A CA 1
ATOM 7059 C C . GLY A 1 939 ? -39.739 -23.802 66.657 1.00 92.62 939 GLY A C 1
ATOM 7060 O O . GLY A 1 939 ? -40.757 -23.636 67.322 1.00 92.62 939 GLY A O 1
ATOM 7061 N N . GLN A 1 940 ? -39.051 -24.948 66.696 1.00 94.25 940 GLN A N 1
ATOM 7062 C CA . GLN A 1 940 ? -39.497 -26.135 67.442 1.00 94.25 940 GLN A CA 1
ATOM 7063 C C . GLN A 1 940 ? -39.721 -25.863 68.941 1.00 94.25 940 GLN A C 1
ATOM 7065 O O . GLN A 1 940 ? -40.634 -26.423 69.552 1.00 94.25 940 GLN A O 1
ATOM 7070 N N . ARG A 1 941 ? -38.912 -24.988 69.558 1.00 95.88 941 ARG A N 1
ATOM 7071 C CA . ARG A 1 941 ? -39.118 -24.559 70.952 1.00 95.88 941 ARG A CA 1
ATOM 7072 C C . ARG A 1 941 ? -40.339 -23.655 71.112 1.00 95.88 941 ARG A C 1
ATOM 7074 O O . ARG A 1 941 ? -41.024 -23.778 72.124 1.00 95.88 941 ARG A O 1
ATOM 7081 N N . VAL A 1 942 ? -40.615 -22.770 70.154 1.00 95.62 942 VAL A N 1
ATOM 7082 C CA . VAL A 1 942 ? -41.831 -21.941 70.141 1.00 95.62 942 VAL A CA 1
ATOM 7083 C C . VAL A 1 942 ? -43.067 -22.826 69.977 1.00 95.62 942 VAL A C 1
ATOM 7085 O O . VAL A 1 942 ? -43.973 -22.725 70.800 1.00 95.62 942 VAL A O 1
ATOM 7088 N N . ASP A 1 943 ? -43.070 -23.756 69.021 1.00 96.12 943 ASP A N 1
ATOM 7089 C CA . ASP A 1 943 ? -44.174 -24.701 68.798 1.00 96.12 943 ASP A CA 1
ATOM 7090 C C . ASP A 1 943 ? -44.445 -25.569 70.038 1.00 96.12 943 ASP A C 1
ATOM 7092 O O . ASP A 1 943 ? -45.596 -25.762 70.441 1.00 96.12 943 ASP A O 1
ATOM 7096 N N . GLY A 1 944 ? -43.385 -26.040 70.707 1.00 94.94 944 GLY A N 1
ATOM 7097 C CA . GLY A 1 944 ? -43.490 -26.770 71.973 1.00 94.94 944 GLY A CA 1
ATOM 7098 C C . GLY A 1 944 ? -44.094 -25.932 73.107 1.00 94.94 944 GLY A C 1
ATOM 7099 O O . GLY A 1 944 ? -44.958 -26.421 73.834 1.00 94.94 944 GLY A O 1
ATOM 7100 N N . ILE A 1 945 ? -43.698 -24.658 73.232 1.00 95.25 945 ILE A N 1
ATOM 7101 C CA . ILE A 1 945 ? -44.268 -23.718 74.215 1.00 95.25 945 ILE A CA 1
ATOM 7102 C C . ILE A 1 945 ? -45.741 -23.419 73.904 1.00 95.25 945 ILE A C 1
ATOM 7104 O O . ILE A 1 945 ? -46.560 -23.409 74.821 1.00 95.25 945 ILE A O 1
ATOM 7108 N N . VAL A 1 946 ? -46.098 -23.217 72.632 1.00 96.44 946 VAL A N 1
ATOM 7109 C CA . VAL A 1 946 ? -47.489 -23.009 72.194 1.00 96.44 946 VAL A CA 1
ATOM 7110 C C . VAL A 1 946 ? -48.342 -24.240 72.508 1.00 96.44 946 VAL A C 1
ATOM 7112 O O . VAL A 1 946 ? -49.435 -24.095 73.052 1.00 96.44 946 VAL A O 1
ATOM 7115 N N . THR A 1 947 ? -47.827 -25.443 72.246 1.00 93.75 947 THR A N 1
ATOM 7116 C CA . THR A 1 947 ? -48.521 -26.713 72.519 1.00 93.75 947 THR A CA 1
ATOM 7117 C C . THR A 1 947 ? -48.755 -26.926 74.018 1.00 93.75 947 THR A C 1
ATOM 7119 O O . THR A 1 947 ? -49.868 -27.250 74.430 1.00 93.75 947 THR A O 1
ATOM 7122 N N . ASP A 1 948 ? -47.738 -26.696 74.855 1.00 94.25 948 ASP A N 1
ATOM 7123 C CA . ASP A 1 948 ? -47.851 -26.787 76.319 1.00 94.25 948 ASP A CA 1
ATOM 7124 C C . ASP A 1 948 ? -48.812 -25.718 76.878 1.00 94.25 948 ASP A C 1
ATOM 7126 O O . ASP A 1 948 ? -49.652 -26.014 77.729 1.00 94.25 948 ASP A O 1
ATOM 7130 N N . TYR A 1 949 ? -48.779 -24.492 76.346 1.00 93.62 949 TYR A N 1
ATOM 7131 C CA . TYR A 1 949 ? -49.719 -23.434 76.730 1.00 93.62 949 TYR A CA 1
ATOM 7132 C C . TYR A 1 949 ? -51.170 -23.789 76.369 1.00 93.62 949 TYR A C 1
ATOM 7134 O O . TYR A 1 949 ? -52.048 -23.704 77.227 1.00 93.62 949 TYR A O 1
ATOM 7142 N N . GLN A 1 950 ? -51.425 -24.253 75.140 1.00 93.44 950 GLN A N 1
ATOM 7143 C CA . GLN A 1 950 ? -52.752 -24.706 74.698 1.00 93.44 950 GLN A CA 1
ATOM 7144 C C . GLN A 1 950 ? -53.253 -25.908 75.514 1.00 93.44 950 GLN A C 1
ATOM 7146 O O . GLN A 1 950 ? -54.420 -25.943 75.904 1.00 93.44 950 GLN A O 1
ATOM 7151 N N . GLY A 1 951 ? -52.376 -26.865 75.837 1.00 91.75 951 GLY A N 1
ATOM 7152 C CA . GLY A 1 951 ? -52.712 -28.003 76.696 1.00 91.75 951 GLY A CA 1
ATOM 7153 C C . GLY A 1 951 ? -53.092 -27.580 78.120 1.00 91.75 951 GLY A C 1
ATOM 7154 O O . GLY A 1 951 ? -54.082 -28.067 78.670 1.00 91.75 951 GLY A O 1
ATOM 7155 N N . ARG A 1 952 ? -52.352 -26.630 78.708 1.00 92.75 952 ARG A N 1
ATOM 7156 C CA . ARG A 1 952 ? -52.648 -26.067 80.038 1.00 92.75 952 ARG A CA 1
ATOM 7157 C C . ARG A 1 952 ? -53.928 -25.239 80.055 1.00 92.75 952 ARG A C 1
ATOM 7159 O O . ARG A 1 952 ? -54.682 -25.340 81.024 1.00 92.75 952 ARG A O 1
ATOM 7166 N N . ASP A 1 953 ? -54.189 -24.451 79.016 1.00 94.50 953 ASP A N 1
ATOM 7167 C CA . ASP A 1 953 ? -55.432 -23.687 78.881 1.00 94.50 953 ASP A CA 1
ATOM 7168 C C . ASP A 1 953 ? -56.639 -24.623 78.723 1.00 94.50 953 ASP A C 1
ATOM 7170 O O . ASP A 1 953 ? -57.588 -24.538 79.500 1.00 94.50 953 ASP A O 1
ATOM 7174 N N . GLY A 1 954 ? -56.558 -25.619 77.833 1.00 91.56 954 GLY A N 1
ATOM 7175 C CA . GLY A 1 954 ? -57.591 -26.647 77.670 1.00 91.56 954 GLY A CA 1
ATOM 7176 C C . GLY A 1 954 ? -57.873 -27.427 78.960 1.00 91.56 954 GLY A C 1
ATOM 7177 O O . GLY A 1 954 ? -59.034 -27.613 79.335 1.00 91.56 954 GLY A O 1
ATOM 7178 N N . ALA A 1 955 ? -56.833 -27.818 79.704 1.00 92.00 955 ALA A N 1
ATOM 7179 C CA . ALA A 1 955 ? -56.980 -28.457 81.014 1.00 92.00 955 ALA A CA 1
ATOM 7180 C C . ALA A 1 955 ? -57.582 -27.512 82.075 1.00 92.00 955 ALA A C 1
ATOM 7182 O O . ALA A 1 955 ? -58.346 -27.950 82.938 1.00 92.00 955 ALA A O 1
ATOM 7183 N N . THR A 1 956 ? -57.279 -26.213 82.010 1.00 92.62 956 THR A N 1
ATOM 7184 C CA . THR A 1 956 ? -57.841 -25.197 82.914 1.00 92.62 956 THR A CA 1
ATOM 7185 C C . THR A 1 956 ? -59.318 -24.947 82.609 1.00 92.62 956 THR A C 1
ATOM 7187 O O . THR A 1 956 ? -60.139 -25.009 83.522 1.00 92.62 956 THR A O 1
ATOM 7190 N N . ASN A 1 957 ? -59.682 -24.781 81.337 1.00 92.88 957 ASN A N 1
ATOM 7191 C CA . ASN A 1 957 ? -61.066 -24.660 80.878 1.00 92.88 957 ASN A CA 1
ATOM 7192 C C . ASN A 1 957 ? -61.890 -25.923 81.181 1.00 92.88 957 ASN A C 1
ATOM 7194 O O . ASN A 1 957 ? -63.045 -25.813 81.599 1.00 92.88 957 ASN A O 1
ATOM 7198 N N . THR A 1 958 ? -61.290 -27.114 81.078 1.00 92.44 958 THR A N 1
ATOM 7199 C CA . THR A 1 958 ? -61.919 -28.376 81.509 1.00 92.44 958 THR A CA 1
ATOM 7200 C C . THR A 1 958 ? -62.218 -28.345 83.008 1.00 92.44 958 THR A C 1
ATOM 7202 O O . THR A 1 958 ? -63.376 -28.476 83.395 1.00 92.44 958 THR A O 1
ATOM 7205 N N . ARG A 1 959 ? -61.222 -28.044 83.855 1.00 93.31 959 ARG A N 1
ATOM 7206 C CA . ARG A 1 959 ? -61.404 -27.941 85.316 1.00 93.31 959 ARG A CA 1
ATOM 7207 C C . ARG A 1 959 ? -62.418 -26.871 85.728 1.00 93.31 959 ARG A C 1
ATOM 7209 O O . ARG A 1 959 ? -63.161 -27.076 86.688 1.00 93.31 959 ARG A O 1
ATOM 7216 N N . ILE A 1 960 ? -62.468 -25.737 85.027 1.00 92.69 960 ILE A N 1
ATOM 7217 C CA . ILE A 1 960 ? -63.487 -24.696 85.235 1.00 92.69 960 ILE A CA 1
ATOM 7218 C C . ILE A 1 960 ? -64.874 -25.256 84.894 1.00 92.69 960 ILE A C 1
ATOM 7220 O O . ILE A 1 960 ? -65.789 -25.132 85.705 1.00 92.69 960 ILE A O 1
ATOM 7224 N N . THR A 1 961 ? -65.018 -25.930 83.752 1.00 93.56 961 THR A N 1
ATOM 7225 C CA . THR A 1 961 ? -66.283 -26.542 83.307 1.00 93.56 961 THR A CA 1
ATOM 7226 C C . THR A 1 961 ? -66.765 -27.623 84.278 1.00 93.56 961 THR A C 1
ATOM 7228 O O . THR A 1 961 ? -67.935 -27.625 84.661 1.00 93.56 961 THR A O 1
ATOM 7231 N N . GLU A 1 962 ? -65.871 -28.496 84.747 1.00 93.31 962 GLU A N 1
ATOM 7232 C CA . GLU A 1 962 ? -66.149 -29.497 85.784 1.00 93.31 962 GLU A CA 1
ATOM 7233 C C . GLU A 1 962 ? -66.589 -28.839 87.098 1.00 93.31 962 GLU A C 1
ATOM 7235 O O . GLU A 1 962 ? -67.600 -29.235 87.674 1.00 93.31 962 GLU A O 1
ATOM 7240 N N . THR A 1 963 ? -65.885 -27.793 87.545 1.00 91.75 963 THR A N 1
ATOM 7241 C CA . THR A 1 963 ? -66.206 -27.062 88.785 1.00 91.75 963 THR A CA 1
ATOM 7242 C C . THR A 1 963 ? -67.568 -26.370 88.694 1.00 91.75 963 THR A C 1
ATOM 7244 O O . THR A 1 963 ? -68.372 -26.469 89.620 1.00 91.75 963 THR A O 1
ATOM 7247 N N . VAL A 1 964 ? -67.870 -25.716 87.567 1.00 93.88 964 VAL A N 1
ATOM 7248 C CA . VAL A 1 964 ? -69.176 -25.085 87.305 1.00 93.88 964 VAL A CA 1
ATOM 7249 C C . VAL A 1 964 ? -70.288 -26.135 87.239 1.00 93.88 964 VAL A C 1
ATOM 7251 O O . VAL A 1 964 ? -71.351 -25.931 87.822 1.00 93.88 964 VAL A O 1
ATOM 7254 N N . THR A 1 965 ? -70.039 -27.284 86.606 1.00 90.69 965 THR A N 1
ATOM 7255 C CA . THR A 1 965 ? -71.005 -28.393 86.518 1.00 90.69 965 THR A CA 1
ATOM 7256 C C . THR A 1 965 ? -71.267 -29.019 87.890 1.00 90.69 965 THR A C 1
ATOM 7258 O O . THR A 1 965 ? -72.421 -29.249 88.255 1.00 90.69 965 THR A O 1
ATOM 7261 N N . ALA A 1 966 ? -70.223 -29.227 88.696 1.00 88.38 966 ALA A N 1
ATOM 7262 C CA . ALA A 1 966 ? -70.342 -29.705 90.069 1.00 88.38 966 ALA A CA 1
ATOM 7263 C C . ALA A 1 966 ? -71.108 -28.704 90.950 1.00 88.38 966 ALA A C 1
ATOM 7265 O O . ALA A 1 966 ? -72.019 -29.105 91.674 1.00 88.38 966 ALA A O 1
ATOM 7266 N N . GLN A 1 967 ? -70.819 -27.402 90.839 1.00 91.50 967 GLN A N 1
ATOM 7267 C CA . GLN A 1 967 ? -71.549 -26.359 91.563 1.00 91.50 967 GLN A CA 1
ATOM 7268 C C . GLN A 1 967 ? -73.020 -26.278 91.126 1.00 91.50 967 GLN A C 1
ATOM 7270 O O . GLN A 1 967 ? -73.898 -26.134 91.975 1.00 91.50 967 GLN A O 1
ATOM 7275 N N . ALA A 1 968 ? -73.319 -26.432 89.833 1.00 88.31 968 ALA A N 1
ATOM 7276 C CA . ALA A 1 968 ? -74.692 -26.525 89.338 1.00 88.31 968 ALA A CA 1
ATOM 7277 C C . ALA A 1 968 ? -75.414 -27.768 89.893 1.00 88.31 968 ALA A C 1
ATOM 7279 O O . ALA A 1 968 ? -76.567 -27.668 90.312 1.00 88.31 968 ALA A O 1
ATOM 7280 N N . GLY A 1 969 ? -74.726 -28.912 89.983 1.00 89.44 969 GLY A N 1
ATOM 7281 C CA . GLY A 1 969 ? -75.231 -30.126 90.630 1.00 89.44 969 GLY A CA 1
ATOM 7282 C C . GLY A 1 969 ? -75.519 -29.938 92.124 1.00 89.44 969 GLY A C 1
ATOM 7283 O O . GLY A 1 969 ? -76.590 -30.324 92.590 1.00 89.44 969 GLY A O 1
ATOM 7284 N N . VAL A 1 970 ? -74.615 -29.281 92.861 1.00 91.38 970 VAL A N 1
ATOM 7285 C CA . VAL A 1 970 ? -74.806 -28.914 94.277 1.00 91.38 970 VAL A CA 1
ATOM 7286 C C . VAL A 1 970 ? -75.989 -27.959 94.445 1.00 91.38 970 VAL A C 1
ATOM 7288 O O . VAL A 1 970 ? -76.821 -28.178 95.322 1.00 91.38 970 VAL A O 1
ATOM 7291 N N . ASN A 1 971 ? -76.118 -26.947 93.582 1.00 91.38 971 ASN A N 1
ATOM 7292 C CA . ASN A 1 971 ? -77.248 -26.015 93.601 1.00 91.38 971 ASN A CA 1
ATOM 7293 C C . ASN A 1 971 ? -78.578 -26.739 93.318 1.00 91.38 971 ASN A C 1
ATOM 7295 O O . ASN A 1 971 ? -79.569 -26.478 93.998 1.00 91.38 971 ASN A O 1
ATOM 7299 N N . ARG A 1 972 ? -78.595 -27.688 92.370 1.00 91.12 972 ARG A N 1
ATOM 7300 C CA . ARG A 1 972 ? -79.775 -28.510 92.051 1.00 91.12 972 ARG A CA 1
ATOM 7301 C C . ARG A 1 972 ? -80.173 -29.400 93.231 1.00 91.12 972 ARG A C 1
ATOM 7303 O O . ARG A 1 972 ? -81.331 -29.381 93.629 1.00 91.12 972 ARG A O 1
ATOM 7310 N N . ALA A 1 973 ? -79.210 -30.091 93.843 1.00 88.00 973 ALA A N 1
ATOM 7311 C CA . ALA A 1 973 ? -79.435 -30.924 95.026 1.00 88.00 973 ALA A CA 1
ATOM 7312 C C . ALA A 1 973 ? -79.826 -30.105 96.273 1.00 88.00 973 ALA A C 1
ATOM 7314 O O . ALA A 1 973 ? -80.536 -30.602 97.147 1.00 88.00 973 ALA A O 1
ATOM 7315 N N . PHE A 1 974 ? -79.388 -28.846 96.374 1.00 91.25 974 PHE A N 1
ATOM 7316 C CA . PHE A 1 974 ? -79.864 -27.920 97.402 1.00 91.25 974 PHE A CA 1
ATOM 7317 C C . PHE A 1 974 ? -81.324 -27.515 97.156 1.00 91.25 974 PHE A C 1
ATOM 7319 O O . PHE A 1 974 ? -82.111 -27.556 98.097 1.00 91.25 974 PHE A O 1
ATOM 7326 N N . GLY A 1 975 ? -81.703 -27.223 95.905 1.00 89.00 975 GLY A N 1
ATOM 7327 C CA . GLY A 1 975 ? -83.098 -27.003 95.503 1.00 89.00 975 GLY A CA 1
ATOM 7328 C C . GLY A 1 975 ? -83.996 -28.198 95.834 1.00 89.00 975 GLY A C 1
ATOM 7329 O O . GLY A 1 975 ? -84.926 -28.055 96.618 1.00 89.00 975 GLY A O 1
ATOM 7330 N N . GLU A 1 976 ? -83.635 -29.400 95.373 1.00 91.12 976 GLU A N 1
ATOM 7331 C CA . GLU A 1 976 ? -84.368 -30.646 95.667 1.00 91.12 976 GLU A CA 1
ATOM 7332 C C . GLU A 1 976 ? -84.526 -30.896 97.180 1.00 91.12 976 GLU A C 1
ATOM 7334 O O . GLU A 1 976 ? -85.564 -31.380 97.632 1.00 91.12 976 GLU A O 1
ATOM 7339 N N . ARG A 1 977 ? -83.522 -30.532 97.993 1.00 90.19 977 ARG A N 1
ATOM 7340 C CA . ARG A 1 977 ? -83.613 -30.595 99.461 1.00 90.19 977 ARG A CA 1
ATOM 7341 C C . ARG A 1 977 ? -84.544 -29.538 100.051 1.00 90.19 977 ARG A C 1
ATOM 7343 O O . ARG A 1 977 ? -85.226 -29.846 101.025 1.00 90.19 977 ARG A O 1
ATOM 7350 N N . VAL A 1 978 ? -84.568 -28.320 99.512 1.00 91.75 978 VAL A N 1
ATOM 7351 C CA . VAL A 1 978 ? -85.513 -27.273 99.929 1.00 91.75 978 VAL A CA 1
ATOM 7352 C C . VAL A 1 978 ? -86.941 -27.695 99.585 1.00 91.75 978 VAL A C 1
ATOM 7354 O O . VAL A 1 978 ? -87.792 -27.666 100.470 1.00 91.75 978 VAL A O 1
ATOM 7357 N N . ASP A 1 979 ? -87.187 -28.192 98.373 1.00 93.75 979 ASP A N 1
ATOM 7358 C CA . ASP A 1 979 ? -88.504 -28.675 97.937 1.00 93.75 979 ASP A CA 1
ATOM 7359 C C . ASP A 1 979 ? -88.989 -29.864 98.786 1.00 93.75 979 ASP A C 1
ATOM 7361 O O . ASP A 1 979 ? -90.151 -29.913 99.200 1.00 93.75 979 ASP A O 1
ATOM 7365 N N . ALA A 1 980 ? -88.092 -30.795 99.133 1.00 89.31 980 ALA A N 1
ATOM 7366 C CA . ALA A 1 980 ? -88.398 -31.899 100.043 1.00 89.31 980 ALA A CA 1
ATOM 7367 C C . ALA A 1 980 ? -88.730 -31.418 101.471 1.00 89.31 980 ALA A C 1
ATOM 7369 O O . ALA A 1 980 ? -89.669 -31.929 102.081 1.00 89.31 980 ALA A O 1
ATOM 7370 N N . ILE A 1 981 ? -88.011 -30.416 101.993 1.00 90.75 981 ILE A N 1
ATOM 7371 C CA . ILE A 1 981 ? -88.299 -29.799 103.302 1.00 90.75 981 ILE A CA 1
ATOM 7372 C C . ILE A 1 981 ? -89.640 -29.053 103.273 1.00 90.75 981 ILE A C 1
ATOM 7374 O O . ILE A 1 981 ? -90.417 -29.175 104.218 1.00 90.75 981 ILE A O 1
ATOM 7378 N N . VAL A 1 982 ? -89.949 -28.327 102.194 1.00 92.81 982 VAL A N 1
ATOM 7379 C CA . VAL A 1 982 ? -91.250 -27.666 101.997 1.00 92.81 982 VAL A CA 1
ATOM 7380 C C . VAL A 1 982 ? -92.378 -28.699 101.950 1.00 92.81 982 VAL A C 1
ATOM 7382 O O . VAL A 1 982 ? -93.400 -28.508 102.605 1.00 92.81 982 VAL A O 1
ATOM 7385 N N . THR A 1 983 ? -92.176 -29.819 101.252 1.00 89.75 983 THR A N 1
ATOM 7386 C CA . THR A 1 983 ? -93.158 -30.912 101.146 1.00 89.75 983 THR A CA 1
ATOM 7387 C C . THR A 1 983 ? -93.405 -31.597 102.496 1.00 89.75 983 THR A C 1
ATOM 7389 O O . THR A 1 983 ? -94.555 -31.801 102.883 1.00 89.75 983 THR A O 1
ATOM 7392 N N . ASP A 1 984 ? -92.349 -31.908 103.255 1.00 90.88 984 ASP A N 1
ATOM 7393 C CA . ASP A 1 984 ? -92.450 -32.462 104.614 1.00 90.88 984 ASP A CA 1
ATOM 7394 C C . ASP A 1 984 ? -93.130 -31.472 105.577 1.00 90.88 984 ASP A C 1
ATOM 7396 O O . ASP A 1 984 ? -94.005 -31.859 106.352 1.00 90.88 984 ASP A O 1
ATOM 7400 N N . TYR A 1 985 ? -92.812 -30.177 105.483 1.00 88.62 985 TYR A N 1
ATOM 7401 C CA . TYR A 1 985 ? -93.462 -29.139 106.286 1.00 88.62 985 TYR A CA 1
ATOM 7402 C C . TYR A 1 985 ? -94.961 -29.020 105.967 1.00 88.62 985 TYR A C 1
ATOM 7404 O O . TYR A 1 985 ? -95.777 -29.054 106.885 1.00 88.62 985 TYR A O 1
ATOM 7412 N N . GLN A 1 986 ? -95.340 -28.965 104.685 1.00 90.62 986 GLN A N 1
ATOM 7413 C CA . GLN A 1 986 ? -96.744 -28.952 104.246 1.00 90.62 986 GLN A CA 1
ATOM 7414 C C . GLN A 1 986 ? -97.495 -30.226 104.666 1.00 90.62 986 GLN A C 1
ATOM 7416 O O . GLN A 1 986 ? -98.638 -30.149 105.118 1.00 90.62 986 GLN A O 1
ATOM 7421 N N . GLY A 1 987 ? -96.855 -31.396 104.582 1.00 86.81 987 GLY A N 1
ATOM 7422 C CA . GLY A 1 987 ? -97.428 -32.662 105.044 1.00 86.81 987 GLY A CA 1
ATOM 7423 C C . GLY A 1 987 ? -97.664 -32.690 106.558 1.00 86.81 987 GLY A C 1
ATOM 7424 O O . GLY A 1 987 ? -98.725 -33.121 107.015 1.00 86.81 987 GLY A O 1
ATOM 7425 N N . ARG A 1 988 ? -96.709 -32.182 107.349 1.00 88.06 988 ARG A N 1
ATOM 7426 C CA . ARG A 1 988 ? -96.839 -32.054 108.812 1.00 88.06 988 ARG A CA 1
ATOM 7427 C C . ARG A 1 988 ? -97.877 -31.017 109.221 1.00 88.06 988 ARG A C 1
ATOM 7429 O O . ARG A 1 988 ? -98.602 -31.263 110.184 1.00 88.06 988 ARG A O 1
ATOM 7436 N N . ASP A 1 989 ? -97.966 -29.899 108.509 1.00 90.88 989 ASP A N 1
ATOM 7437 C CA . ASP A 1 989 ? -98.989 -28.878 108.731 1.00 90.88 989 ASP A CA 1
ATOM 7438 C C . ASP A 1 989 ? -100.385 -29.443 108.435 1.00 90.88 989 ASP A C 1
ATOM 7440 O O . ASP A 1 989 ? -101.237 -29.465 109.321 1.00 90.88 989 ASP A O 1
ATOM 7444 N N . GLY A 1 990 ? -100.584 -30.066 107.268 1.00 87.62 990 GLY A N 1
ATOM 7445 C CA . GLY A 1 990 ? -101.836 -30.747 106.917 1.00 87.62 990 GLY A CA 1
ATOM 7446 C C . GLY A 1 990 ? -102.234 -31.847 107.912 1.00 87.62 990 GLY A C 1
ATOM 7447 O O . GLY A 1 990 ? -103.398 -31.931 108.314 1.00 87.62 990 GLY A O 1
ATOM 7448 N N . ALA A 1 991 ? -101.278 -32.651 108.389 1.00 87.62 991 ALA A N 1
ATOM 7449 C CA . ALA A 1 991 ? -101.516 -33.650 109.434 1.00 87.62 991 ALA A CA 1
ATOM 7450 C C . ALA A 1 991 ? -101.849 -33.018 110.800 1.00 87.62 991 ALA A C 1
ATOM 7452 O O . ALA A 1 991 ? -102.692 -33.535 111.537 1.00 87.62 991 ALA A O 1
ATOM 7453 N N . THR A 1 992 ? -101.231 -31.886 111.141 1.00 88.38 992 THR A N 1
ATOM 7454 C CA . THR A 1 992 ? -101.510 -31.137 112.378 1.00 88.38 992 THR A CA 1
ATOM 7455 C C . THR A 1 992 ? -102.895 -30.497 112.321 1.00 88.38 992 THR A C 1
ATOM 7457 O O . THR A 1 992 ? -103.678 -30.659 113.253 1.00 88.38 992 THR A O 1
ATOM 7460 N N . ASN A 1 993 ? -103.248 -29.873 111.200 1.00 89.00 993 ASN A N 1
ATOM 7461 C CA . ASN A 1 993 ? -104.559 -29.282 110.947 1.00 89.00 993 ASN A CA 1
ATOM 7462 C C . ASN A 1 993 ? -105.674 -30.353 110.924 1.00 89.00 993 ASN A C 1
ATOM 7464 O O . ASN A 1 993 ? -106.749 -30.166 111.497 1.00 89.00 993 ASN A O 1
ATOM 7468 N N . THR A 1 994 ? -105.383 -31.544 110.384 1.00 87.25 994 THR A N 1
ATOM 7469 C CA . THR A 1 994 ? -106.266 -32.722 110.485 1.00 87.25 994 THR A CA 1
ATOM 7470 C C . THR A 1 994 ? -106.467 -33.150 111.942 1.00 87.25 994 THR A C 1
ATOM 7472 O O . THR A 1 994 ? -107.604 -33.341 112.368 1.00 87.25 994 THR A O 1
ATOM 7475 N N . ARG A 1 995 ? -105.395 -33.238 112.746 1.00 89.38 995 ARG A N 1
ATOM 7476 C CA . ARG A 1 995 ? -105.488 -33.561 114.183 1.00 89.38 995 ARG A CA 1
ATOM 7477 C C . ARG A 1 995 ? -106.250 -32.500 114.979 1.00 89.38 995 ARG A C 1
ATOM 7479 O O . ARG A 1 995 ? -106.997 -32.862 115.885 1.00 89.38 995 ARG A O 1
ATOM 7486 N N . ILE A 1 996 ? -106.101 -31.217 114.647 1.00 88.31 996 ILE A N 1
ATOM 7487 C CA . ILE A 1 996 ? -106.891 -30.123 115.233 1.00 88.31 996 ILE A CA 1
ATOM 7488 C C . ILE A 1 996 ? -108.371 -30.310 114.879 1.00 88.31 996 ILE A C 1
ATOM 7490 O O . ILE A 1 996 ? -109.205 -30.344 115.779 1.00 88.31 996 ILE A O 1
ATOM 7494 N N . THR A 1 997 ? -108.697 -30.545 113.606 1.00 88.38 997 THR A N 1
ATOM 7495 C CA . THR A 1 997 ? -110.077 -30.781 113.137 1.00 88.38 997 THR A CA 1
ATOM 7496 C C . THR A 1 997 ? -110.718 -32.004 113.808 1.00 88.38 997 THR A C 1
ATOM 7498 O O . THR A 1 997 ? -111.870 -31.948 114.241 1.00 88.38 997 THR A O 1
ATOM 7501 N N . GLN A 1 998 ? -109.966 -33.097 113.970 1.00 90.06 998 GLN A N 1
ATOM 7502 C CA . GLN A 1 998 ? -110.400 -34.290 114.707 1.00 90.06 998 GLN A CA 1
ATOM 7503 C C . GLN A 1 998 ? -110.612 -34.002 116.200 1.00 90.06 998 GLN A C 1
ATOM 7505 O O . GLN A 1 998 ? -111.598 -34.459 116.770 1.00 90.06 998 GLN A O 1
ATOM 7510 N N . SER A 1 999 ? -109.733 -33.211 116.822 1.00 84.81 999 SER A N 1
ATOM 7511 C CA . SER A 1 999 ? -109.860 -32.819 118.234 1.00 84.81 999 SER A CA 1
ATOM 7512 C C . SER A 1 999 ? -111.082 -31.926 118.464 1.00 84.81 999 SER A C 1
ATOM 7514 O O . SER A 1 999 ? -111.828 -32.151 119.409 1.00 84.81 999 SER A O 1
ATOM 7516 N N . VAL A 1 1000 ? -111.336 -30.964 117.570 1.00 91.06 1000 VAL A N 1
ATOM 7517 C CA . VAL A 1 1000 ? -112.543 -30.117 117.583 1.00 91.06 1000 VAL A CA 1
ATOM 7518 C C . VAL A 1 1000 ? -113.805 -30.961 117.392 1.00 91.06 1000 VAL A C 1
ATOM 7520 O O . VAL A 1 1000 ? -114.780 -30.767 118.109 1.00 91.06 1000 VAL A O 1
ATOM 7523 N N . SER A 1 1001 ? -113.777 -31.941 116.485 1.00 86.19 1001 SER A N 1
ATOM 7524 C CA . SER A 1 1001 ? -114.910 -32.854 116.271 1.00 86.19 1001 SER A CA 1
ATOM 7525 C C . SER A 1 1001 ? -115.199 -33.694 117.522 1.00 86.19 1001 SER A C 1
ATOM 7527 O O . SER A 1 1001 ? -116.337 -33.738 117.977 1.00 86.19 1001 SER A O 1
ATOM 7529 N N . ALA A 1 1002 ? -114.163 -34.270 118.141 1.00 83.50 1002 ALA A N 1
ATOM 7530 C CA . ALA A 1 1002 ? -114.294 -35.049 119.372 1.00 83.50 1002 ALA A CA 1
ATOM 7531 C C . ALA A 1 1002 ? -114.759 -34.208 120.579 1.00 83.50 1002 ALA A C 1
ATOM 7533 O O . ALA A 1 1002 ? -115.472 -34.723 121.439 1.00 83.50 1002 ALA A O 1
ATOM 7534 N N . LEU A 1 1003 ? -114.389 -32.922 120.642 1.00 88.00 1003 LEU A N 1
ATOM 7535 C CA . LEU A 1 1003 ? -114.913 -31.979 121.637 1.00 88.00 1003 LEU A CA 1
ATOM 7536 C C . LEU A 1 1003 ? -116.399 -31.678 121.394 1.00 88.00 1003 LEU A C 1
ATOM 7538 O O . LEU A 1 1003 ? -117.187 -31.791 122.327 1.00 88.00 1003 LEU A O 1
ATOM 7542 N N . ASN A 1 1004 ? -116.806 -31.410 120.150 1.00 89.88 1004 ASN A N 1
ATOM 7543 C CA . ASN A 1 1004 ? -118.217 -31.205 119.798 1.00 89.88 1004 ASN A CA 1
ATOM 7544 C C . ASN A 1 1004 ? -119.081 -32.445 120.116 1.00 89.88 1004 ASN A C 1
ATOM 7546 O O . ASN A 1 1004 ? -120.187 -32.314 120.643 1.00 89.88 1004 ASN A O 1
ATOM 7550 N N . ASP A 1 1005 ? -118.575 -33.653 119.844 1.00 88.38 1005 ASP A N 1
ATOM 7551 C CA . ASP A 1 1005 ? -119.246 -34.913 120.193 1.00 88.38 1005 ASP A CA 1
ATOM 7552 C C . ASP A 1 1005 ? -119.351 -35.116 121.715 1.00 88.38 1005 ASP A C 1
ATOM 7554 O O . ASP A 1 1005 ? -120.372 -35.612 122.209 1.00 88.38 1005 ASP A O 1
ATOM 7558 N N . ALA A 1 1006 ? -118.320 -34.712 122.467 1.00 85.19 1006 ALA A N 1
ATOM 7559 C CA . ALA A 1 1006 ? -118.315 -34.745 123.927 1.00 85.19 1006 ALA A CA 1
ATOM 7560 C C . ALA A 1 1006 ? -119.312 -33.739 124.524 1.00 85.19 1006 ALA A C 1
ATOM 7562 O O . ALA A 1 1006 ? -120.093 -34.123 125.395 1.00 85.19 1006 ALA A O 1
ATOM 7563 N N . ASP A 1 1007 ? -119.366 -32.505 124.019 1.00 90.50 1007 ASP A N 1
ATOM 7564 C CA . ASP A 1 1007 ? -120.344 -31.493 124.434 1.00 90.50 1007 ASP A CA 1
ATOM 7565 C C . ASP A 1 1007 ? -121.777 -31.935 124.102 1.00 90.50 1007 ASP A C 1
ATOM 7567 O O . ASP A 1 1007 ? -122.669 -31.852 124.950 1.00 90.50 1007 ASP A O 1
ATOM 7571 N N . ALA A 1 1008 ? -122.004 -32.529 122.926 1.00 85.94 1008 ALA A N 1
ATOM 7572 C CA . ALA A 1 1008 ? -123.295 -33.122 122.575 1.00 85.94 1008 ALA A CA 1
ATOM 7573 C C . ALA A 1 1008 ? -123.667 -34.313 123.485 1.00 85.94 1008 ALA A C 1
ATOM 7575 O O . ALA A 1 1008 ? -124.846 -34.531 123.781 1.00 85.94 1008 ALA A O 1
ATOM 7576 N N . ALA A 1 1009 ? -122.688 -35.091 123.960 1.00 83.38 1009 ALA A N 1
ATOM 7577 C CA . ALA A 1 1009 ? -122.908 -36.154 124.943 1.00 83.38 1009 ALA A CA 1
ATOM 7578 C C . ALA A 1 1009 ? -123.167 -35.610 126.361 1.00 83.38 1009 ALA A C 1
ATOM 7580 O O . ALA A 1 1009 ? -123.974 -36.188 127.093 1.00 83.38 1009 ALA A O 1
ATOM 7581 N N . ILE A 1 1010 ? -122.537 -34.495 126.741 1.00 87.56 1010 ILE A N 1
ATOM 7582 C CA . ILE A 1 1010 ? -122.802 -33.774 127.992 1.00 87.56 1010 ILE A CA 1
ATOM 7583 C C . ILE A 1 1010 ? -124.216 -33.180 127.967 1.00 87.56 1010 ILE A C 1
ATOM 7585 O O . ILE A 1 1010 ? -124.954 -33.387 128.928 1.00 87.56 1010 ILE A O 1
ATOM 7589 N N . GLY A 1 1011 ? -124.639 -32.564 126.858 1.00 85.94 1011 GLY A N 1
ATOM 7590 C CA . GLY A 1 1011 ? -126.013 -32.086 126.654 1.00 85.94 1011 GLY A CA 1
ATOM 7591 C C . GLY A 1 1011 ? -127.048 -33.193 126.871 1.00 85.94 1011 GLY A C 1
ATOM 7592 O O . GLY A 1 1011 ? -127.873 -33.091 127.775 1.00 85.94 1011 GLY A O 1
ATOM 7593 N N . ARG A 1 1012 ? -126.907 -34.329 126.169 1.00 87.88 1012 ARG A N 1
ATOM 7594 C CA . ARG A 1 1012 ? -127.787 -35.503 126.355 1.00 87.88 1012 ARG A CA 1
ATOM 7595 C C . ARG A 1 1012 ? -127.813 -36.027 127.800 1.00 87.88 1012 ARG A C 1
ATOM 7597 O O . ARG A 1 1012 ? -128.846 -36.515 128.258 1.00 87.88 1012 ARG A O 1
ATOM 7604 N N . ARG A 1 1013 ? -126.699 -35.935 128.541 1.00 86.44 1013 ARG A N 1
ATOM 7605 C CA . ARG A 1 1013 ? -126.659 -36.281 129.975 1.00 86.44 1013 ARG A CA 1
ATOM 7606 C C . ARG A 1 1013 ? -127.403 -35.262 130.838 1.00 86.44 1013 ARG A C 1
ATOM 7608 O O . ARG A 1 1013 ? -128.082 -35.678 131.772 1.00 86.44 1013 ARG A O 1
ATOM 7615 N N . ILE A 1 1014 ? -127.294 -33.968 130.541 1.00 88.00 1014 ILE A N 1
ATOM 7616 C CA . ILE A 1 1014 ? -128.032 -32.904 131.238 1.00 88.00 1014 ILE A CA 1
ATOM 7617 C C . ILE A 1 1014 ? -129.539 -33.089 131.022 1.00 88.00 1014 ILE A C 1
ATOM 7619 O O . ILE A 1 1014 ? -130.273 -33.148 132.006 1.00 88.00 1014 ILE A O 1
ATOM 7623 N N . ASP A 1 1015 ? -129.991 -33.299 129.783 1.00 90.38 1015 ASP A N 1
ATOM 7624 C CA . ASP A 1 1015 ? -131.407 -33.545 129.461 1.00 90.38 1015 ASP A CA 1
ATOM 7625 C C . ASP A 1 1015 ? -131.963 -34.772 130.206 1.00 90.38 1015 ASP A C 1
ATOM 7627 O O . ASP A 1 1015 ? -133.057 -34.734 130.781 1.00 90.38 1015 ASP A O 1
ATOM 7631 N N . SER A 1 1016 ? -131.180 -35.856 130.265 1.00 86.88 1016 SER A N 1
ATOM 7632 C CA . SER A 1 1016 ? -131.537 -37.066 131.015 1.00 86.88 1016 SER A CA 1
ATOM 7633 C C . SER A 1 1016 ? -131.645 -36.818 132.525 1.00 86.88 1016 SER A C 1
ATOM 7635 O O . SER A 1 1016 ? -132.543 -37.374 133.155 1.00 86.88 1016 SER A O 1
ATOM 7637 N N . ILE A 1 1017 ? -130.764 -35.998 133.108 1.00 85.06 1017 ILE A N 1
ATOM 7638 C CA . ILE A 1 1017 ? -130.792 -35.643 134.538 1.00 85.06 1017 ILE A CA 1
ATOM 7639 C C . ILE A 1 1017 ? -131.987 -34.729 134.848 1.00 85.06 1017 ILE A C 1
ATOM 7641 O O . ILE A 1 1017 ? -132.670 -34.932 135.849 1.00 85.06 1017 ILE A O 1
ATOM 7645 N N . VAL A 1 1018 ? -132.281 -33.756 133.979 1.00 88.50 1018 VAL A N 1
ATOM 7646 C CA . VAL A 1 1018 ? -133.449 -32.865 134.112 1.00 88.50 1018 VAL A CA 1
ATOM 7647 C C . VAL A 1 1018 ? -134.761 -33.654 134.037 1.00 88.50 1018 VAL A C 1
ATOM 7649 O O . VAL A 1 1018 ? -135.699 -33.352 134.777 1.00 88.50 1018 VAL A O 1
ATOM 7652 N N . THR A 1 1019 ? -134.824 -34.681 133.186 1.00 86.06 1019 THR A N 1
ATOM 7653 C CA . THR A 1 1019 ? -135.995 -35.565 133.062 1.00 86.06 1019 THR A CA 1
ATOM 7654 C C . THR A 1 1019 ? -136.177 -36.425 134.317 1.00 86.06 1019 THR A C 1
ATOM 7656 O O . THR A 1 1019 ? -137.219 -36.343 134.963 1.00 86.06 1019 THR A O 1
ATOM 7659 N N . ASP A 1 1020 ? -135.134 -37.149 134.740 1.00 87.31 1020 ASP A N 1
ATOM 7660 C CA . ASP A 1 1020 ? -135.137 -37.975 135.959 1.00 87.31 1020 ASP A CA 1
ATOM 7661 C C . ASP A 1 1020 ? -135.504 -37.172 137.226 1.00 87.31 1020 ASP A C 1
ATOM 7663 O O . ASP A 1 1020 ? -136.233 -37.658 138.093 1.00 87.31 1020 ASP A O 1
ATOM 7667 N N . TYR A 1 1021 ? -135.064 -35.912 137.317 1.00 84.25 1021 TYR A N 1
ATOM 7668 C CA . TYR A 1 1021 ? -135.437 -35.017 138.414 1.00 84.25 1021 TYR A CA 1
ATOM 7669 C C . TYR A 1 1021 ? -136.930 -34.637 138.385 1.00 84.25 1021 TYR A C 1
ATOM 7671 O O . TYR A 1 1021 ? -137.593 -34.689 139.423 1.00 84.25 1021 TYR A O 1
ATOM 7679 N N . ARG A 1 1022 ? -137.484 -34.300 137.209 1.00 82.56 1022 ARG A N 1
ATOM 7680 C CA . ARG A 1 1022 ? -138.916 -33.972 137.040 1.00 82.56 1022 ARG A CA 1
ATOM 7681 C C . ARG A 1 1022 ? -139.830 -35.152 137.363 1.00 82.56 1022 ARG A C 1
ATOM 7683 O O . ARG A 1 1022 ? -140.856 -34.960 138.020 1.00 82.56 1022 ARG A O 1
ATOM 7690 N N . ASP A 1 1023 ? -139.455 -36.359 136.952 1.00 86.00 1023 ASP A N 1
ATOM 7691 C CA . ASP A 1 1023 ? -140.233 -37.569 137.231 1.00 86.00 1023 ASP A CA 1
ATOM 7692 C C . ASP A 1 1023 ? -140.255 -37.875 138.739 1.00 86.00 1023 ASP A C 1
ATOM 7694 O O . ASP A 1 1023 ? -141.307 -38.182 139.310 1.00 86.00 1023 ASP A O 1
ATOM 7698 N N . LYS A 1 1024 ? -139.112 -37.706 139.421 1.00 85.25 1024 LYS A N 1
ATOM 7699 C CA . LYS A 1 1024 ? -138.992 -37.873 140.881 1.00 85.25 1024 LYS A CA 1
ATOM 7700 C C . LYS A 1 1024 ? -139.764 -36.819 141.672 1.00 85.25 1024 LYS A C 1
ATOM 7702 O O . LYS A 1 1024 ? -140.394 -37.172 142.674 1.00 85.25 1024 LYS A O 1
ATOM 7707 N N . ASP A 1 1025 ? -139.758 -35.562 141.237 1.00 86.38 1025 ASP A N 1
ATOM 7708 C CA . ASP A 1 1025 ? -140.563 -34.502 141.854 1.00 86.38 1025 ASP A CA 1
ATOM 7709 C C . ASP A 1 1025 ? -142.069 -34.771 141.677 1.00 86.38 1025 ASP A C 1
ATOM 7711 O O . ASP A 1 1025 ? -142.824 -34.790 142.651 1.00 86.38 1025 ASP A O 1
ATOM 7715 N N . THR A 1 1026 ? -142.498 -35.131 140.464 1.00 84.31 1026 THR A N 1
ATOM 7716 C CA . THR A 1 1026 ? -143.895 -35.497 140.158 1.00 84.31 1026 THR A CA 1
ATOM 7717 C C . THR A 1 1026 ? -144.377 -36.678 141.013 1.00 84.31 1026 THR A C 1
ATOM 7719 O O . THR A 1 1026 ? -145.460 -36.629 141.611 1.00 84.31 1026 THR A O 1
ATOM 7722 N N . ALA A 1 1027 ? -143.557 -37.726 141.148 1.00 82.25 1027 ALA A N 1
ATOM 7723 C CA . ALA A 1 1027 ? -143.851 -38.871 142.010 1.00 82.25 1027 ALA A CA 1
ATOM 7724 C C . ALA A 1 1027 ? -143.901 -38.492 143.505 1.00 82.25 1027 ALA A C 1
ATOM 7726 O O . ALA A 1 1027 ? -144.720 -39.028 144.258 1.00 82.25 1027 ALA A O 1
ATOM 7727 N N . THR A 1 1028 ? -143.059 -37.553 143.944 1.00 83.69 1028 THR A N 1
ATOM 7728 C CA . THR A 1 1028 ? -143.027 -37.066 145.333 1.00 83.69 1028 THR A CA 1
ATOM 7729 C C . THR A 1 1028 ? -144.274 -36.247 145.661 1.00 83.69 1028 THR A C 1
ATOM 7731 O O . THR A 1 1028 ? -144.959 -36.552 146.640 1.00 83.69 1028 THR A O 1
ATOM 7734 N N . ASN A 1 1029 ? -144.643 -35.294 144.803 1.00 82.50 1029 ASN A N 1
ATOM 7735 C CA . ASN A 1 1029 ? -145.861 -34.496 144.948 1.00 82.50 1029 ASN A CA 1
ATOM 7736 C C . ASN A 1 1029 ? -147.125 -35.378 144.950 1.00 82.50 1029 ASN A C 1
ATOM 7738 O O . ASN A 1 1029 ? -147.983 -35.223 145.818 1.00 82.50 1029 ASN A O 1
ATOM 7742 N N . THR A 1 1030 ? -147.185 -36.402 144.090 1.00 81.12 1030 THR A N 1
ATOM 7743 C CA . THR A 1 1030 ? -148.288 -37.386 144.076 1.00 81.12 1030 THR A CA 1
ATOM 7744 C C . THR A 1 1030 ? -148.423 -38.140 145.411 1.00 81.12 1030 THR A C 1
ATOM 7746 O O . THR A 1 1030 ? -149.533 -38.330 145.922 1.00 81.12 1030 THR A O 1
ATOM 7749 N N . ARG A 1 1031 ? -147.301 -38.539 146.031 1.00 80.50 1031 ARG A N 1
ATOM 7750 C CA . ARG A 1 1031 ? -147.296 -39.192 147.357 1.00 80.50 1031 ARG A CA 1
ATOM 7751 C C . ARG A 1 1031 ? -147.748 -38.250 148.475 1.00 80.50 1031 ARG A C 1
ATOM 7753 O O . ARG A 1 1031 ? -148.460 -38.695 149.379 1.00 80.50 1031 ARG A O 1
ATOM 7760 N N . ILE A 1 1032 ? -147.377 -36.971 148.411 1.00 82.38 1032 ILE A N 1
ATOM 7761 C CA . ILE A 1 1032 ? -147.816 -35.944 149.369 1.00 82.38 1032 ILE A CA 1
ATOM 7762 C C . ILE A 1 1032 ? -149.339 -35.766 149.283 1.00 82.38 1032 ILE A C 1
ATOM 7764 O O . ILE A 1 1032 ? -150.021 -35.923 150.296 1.00 82.38 1032 ILE A O 1
ATOM 7768 N N . THR A 1 1033 ? -149.893 -35.559 148.082 1.00 84.19 1033 THR A N 1
ATOM 7769 C CA . THR A 1 1033 ? -151.349 -35.435 147.866 1.00 84.19 1033 THR A CA 1
ATOM 7770 C C . THR A 1 1033 ? -152.116 -36.662 148.367 1.00 84.19 1033 THR A C 1
ATOM 7772 O O . THR A 1 1033 ? -153.118 -36.524 149.068 1.00 84.19 1033 THR A O 1
ATOM 7775 N N . THR A 1 1034 ? -151.615 -37.868 148.084 1.00 81.25 1034 THR A N 1
ATOM 7776 C CA . THR A 1 1034 ? -152.225 -39.126 148.558 1.00 81.25 1034 THR A CA 1
ATOM 7777 C C . THR A 1 1034 ? -152.265 -39.200 150.091 1.00 81.25 1034 THR A C 1
ATOM 7779 O O . THR A 1 1034 ? -153.267 -39.618 150.671 1.00 81.25 1034 THR A O 1
ATOM 7782 N N . SER A 1 1035 ? -151.198 -38.747 150.757 1.00 77.50 1035 SER A N 1
ATOM 7783 C CA . SER A 1 1035 ? -151.087 -38.753 152.224 1.00 77.50 1035 SER A CA 1
ATOM 7784 C C . SER A 1 1035 ? -152.031 -37.743 152.889 1.00 77.50 1035 SER A C 1
ATOM 7786 O O . SER A 1 1035 ? -152.600 -38.033 153.940 1.00 77.50 1035 SER A O 1
ATOM 7788 N N . ILE A 1 1036 ? -152.237 -36.577 152.264 1.00 82.19 1036 ILE A N 1
ATOM 7789 C CA . ILE A 1 1036 ? -153.172 -35.540 152.735 1.00 82.19 1036 ILE A CA 1
ATOM 7790 C C . ILE A 1 1036 ? -154.616 -36.061 152.716 1.00 82.19 1036 ILE A C 1
ATOM 7792 O O . ILE A 1 1036 ? -155.334 -35.914 153.706 1.00 82.19 1036 ILE A O 1
ATOM 7796 N N . ASN A 1 1037 ? -155.026 -36.724 151.630 1.00 79.56 1037 ASN A N 1
ATOM 7797 C CA . ASN A 1 1037 ? -156.383 -37.265 151.504 1.00 79.56 1037 ASN A CA 1
ATOM 7798 C C . ASN A 1 1037 ? -156.670 -38.330 152.578 1.00 79.56 1037 ASN A C 1
ATOM 7800 O O . ASN A 1 1037 ? -157.678 -38.237 153.278 1.00 79.56 1037 ASN A O 1
ATOM 7804 N N . ALA A 1 1038 ? -155.740 -39.269 152.793 1.00 74.00 1038 ALA A N 1
ATOM 7805 C CA . ALA A 1 1038 ? -155.887 -40.322 153.803 1.00 74.00 1038 ALA A CA 1
ATOM 7806 C C . ALA A 1 1038 ? -156.036 -39.779 155.244 1.00 74.00 1038 ALA A C 1
ATOM 7808 O O . ALA A 1 1038 ? -156.770 -40.351 156.052 1.00 74.00 1038 ALA A O 1
ATOM 7809 N N . LEU A 1 1039 ? -155.380 -38.656 155.570 1.00 78.69 1039 LEU A N 1
ATOM 7810 C CA . LEU A 1 1039 ? -155.536 -37.973 156.863 1.00 78.69 1039 LEU A CA 1
ATOM 7811 C C . LEU A 1 1039 ? -156.902 -37.274 157.005 1.00 78.69 1039 LEU A C 1
ATOM 7813 O O . LEU A 1 1039 ? -157.463 -37.240 158.103 1.00 78.69 1039 LEU A O 1
ATOM 7817 N N . SER A 1 1040 ? -157.460 -36.751 155.910 1.00 78.38 1040 SER A N 1
ATOM 7818 C CA . SER A 1 1040 ? -158.795 -36.136 155.888 1.00 78.38 1040 SER A CA 1
ATOM 7819 C C . SER A 1 1040 ? -159.901 -37.169 156.158 1.00 78.38 1040 SER A C 1
ATOM 7821 O O . SER A 1 1040 ? -160.732 -36.975 157.051 1.00 78.38 1040 SER A O 1
ATOM 7823 N N . ASP A 1 1041 ? -159.853 -38.316 155.470 1.00 78.75 1041 ASP A N 1
ATOM 7824 C CA . ASP A 1 1041 ? -160.816 -39.413 155.647 1.00 78.75 1041 ASP A CA 1
ATOM 7825 C C . ASP A 1 1041 ? -160.784 -39.992 157.073 1.00 78.75 1041 ASP A C 1
ATOM 7827 O O . ASP A 1 1041 ? -161.834 -40.279 157.661 1.00 78.75 1041 ASP A O 1
ATOM 7831 N N . ALA A 1 1042 ? -159.592 -40.108 157.672 1.00 74.56 1042 ALA A N 1
ATOM 7832 C CA . ALA A 1 1042 ? -159.429 -40.563 159.052 1.00 74.56 1042 ALA A CA 1
ATOM 7833 C C . ALA A 1 1042 ? -160.130 -39.631 160.060 1.00 74.56 1042 ALA A C 1
ATOM 7835 O O . ALA A 1 1042 ? -160.858 -40.105 160.937 1.00 74.56 1042 ALA A O 1
ATOM 7836 N N . ASN A 1 1043 ? -159.991 -38.310 159.907 1.00 79.38 1043 ASN A N 1
ATOM 7837 C CA . ASN A 1 1043 ? -160.675 -37.338 160.768 1.00 79.38 1043 ASN A CA 1
ATOM 7838 C C . ASN A 1 1043 ? -162.206 -37.393 160.598 1.00 79.38 1043 ASN A C 1
ATOM 7840 O O . ASN A 1 1043 ? -162.940 -37.370 161.590 1.00 79.38 1043 ASN A O 1
ATOM 7844 N N . ALA A 1 1044 ? -162.701 -37.559 159.366 1.00 76.06 1044 ALA A N 1
ATOM 7845 C CA . ALA A 1 1044 ? -164.131 -37.724 159.085 1.00 76.06 1044 ALA A CA 1
ATOM 7846 C C . ALA A 1 1044 ? -164.717 -39.057 159.608 1.00 76.06 1044 ALA A C 1
ATOM 7848 O O . ALA A 1 1044 ? -165.929 -39.175 159.822 1.00 76.06 1044 ALA A O 1
ATOM 7849 N N . ALA A 1 1045 ? -163.886 -40.080 159.828 1.00 69.50 1045 ALA A N 1
ATOM 7850 C CA . ALA A 1 1045 ? -164.275 -41.312 160.518 1.00 69.50 1045 ALA A CA 1
ATOM 7851 C C . ALA A 1 1045 ? -164.285 -41.155 162.051 1.00 69.50 1045 ALA A C 1
ATOM 7853 O O . ALA A 1 1045 ? -165.161 -41.712 162.714 1.00 69.50 1045 ALA A O 1
ATOM 7854 N N . ILE A 1 1046 ? -163.357 -40.374 162.617 1.00 76.44 1046 ILE A N 1
ATOM 7855 C CA . ILE A 1 1046 ? -163.303 -40.093 164.062 1.00 76.44 1046 ILE A CA 1
ATOM 7856 C C . ILE A 1 1046 ? -164.524 -39.280 164.512 1.00 76.44 1046 ILE A C 1
ATOM 7858 O O . ILE A 1 1046 ? -165.147 -39.657 165.501 1.00 76.44 1046 ILE A O 1
ATOM 7862 N N . GLY A 1 1047 ? -164.911 -38.231 163.773 1.00 74.88 1047 GLY A N 1
ATOM 7863 C CA . GLY A 1 1047 ? -166.065 -37.388 164.124 1.00 74.88 1047 GLY A CA 1
ATOM 7864 C C . GLY A 1 1047 ? -167.362 -38.186 164.308 1.00 74.88 1047 GLY A C 1
ATOM 7865 O O . GLY A 1 1047 ? -167.977 -38.130 165.369 1.00 74.88 1047 GLY A O 1
ATOM 7866 N N . ARG A 1 1048 ? -167.711 -39.034 163.329 1.00 74.69 1048 ARG A N 1
ATOM 7867 C CA . ARG A 1 1048 ? -168.931 -39.867 163.369 1.00 74.69 1048 ARG A CA 1
ATOM 7868 C C . ARG A 1 1048 ? -169.009 -40.780 164.600 1.00 74.69 1048 ARG A C 1
ATOM 7870 O O . ARG A 1 1048 ? -170.080 -40.928 165.178 1.00 74.69 1048 ARG A O 1
ATOM 7877 N N . ARG A 1 1049 ? -167.874 -41.335 165.046 1.00 68.88 1049 ARG A N 1
ATOM 7878 C CA . ARG A 1 1049 ? -167.812 -42.177 166.255 1.00 68.88 1049 ARG A CA 1
ATOM 7879 C C . ARG A 1 1049 ? -168.081 -41.402 167.549 1.00 68.88 1049 ARG A C 1
ATOM 7881 O O . ARG A 1 1049 ? -168.492 -42.011 168.533 1.00 68.88 1049 ARG A O 1
ATOM 7888 N N . VAL A 1 1050 ? -167.826 -40.093 167.581 1.00 74.50 1050 VAL A N 1
ATOM 7889 C CA . VAL A 1 1050 ? -168.118 -39.252 168.755 1.00 74.50 1050 VAL A CA 1
ATOM 7890 C C . VAL A 1 1050 ? -169.626 -39.018 168.873 1.00 74.50 1050 VAL A C 1
ATOM 7892 O O . VAL A 1 1050 ? -170.180 -39.189 169.960 1.00 74.50 1050 VAL A O 1
ATOM 7895 N N . ASP A 1 1051 ? -170.301 -38.720 167.761 1.00 77.31 1051 ASP A N 1
ATOM 7896 C CA . ASP A 1 1051 ? -171.750 -38.471 167.737 1.00 77.31 1051 ASP A CA 1
ATOM 7897 C C . ASP A 1 1051 ? -172.572 -39.717 168.129 1.00 77.31 1051 ASP A C 1
ATOM 7899 O O . ASP A 1 1051 ? -173.544 -39.614 168.886 1.00 77.31 1051 ASP A O 1
ATOM 7903 N N . GLU A 1 1052 ? -172.152 -40.912 167.695 1.00 73.25 1052 GLU A N 1
ATOM 7904 C CA . GLU A 1 1052 ? -172.760 -42.188 168.110 1.00 73.25 1052 GLU A CA 1
ATOM 7905 C C . GLU A 1 1052 ? -172.668 -42.404 169.633 1.00 73.25 1052 GLU A C 1
ATOM 7907 O O . GLU A 1 1052 ? -173.668 -42.724 170.282 1.00 73.25 1052 GLU A O 1
ATOM 7912 N N . VAL A 1 1053 ? -171.492 -42.168 170.228 1.00 69.50 1053 VAL A N 1
ATOM 7913 C CA . VAL A 1 1053 ? -171.256 -42.342 171.676 1.00 69.50 1053 VAL A CA 1
ATOM 7914 C C . VAL A 1 1053 ? -172.060 -41.338 172.510 1.00 69.50 1053 VAL A C 1
ATOM 7916 O O . VAL A 1 1053 ? -172.622 -41.707 173.544 1.00 69.50 1053 VAL A O 1
ATOM 7919 N N . VAL A 1 1054 ? -172.178 -40.085 172.056 1.00 72.56 1054 VAL A N 1
ATOM 7920 C CA . VAL A 1 1054 ? -173.028 -39.067 172.707 1.00 72.56 1054 VAL A CA 1
ATOM 7921 C C . VAL A 1 1054 ? -174.515 -39.450 172.644 1.00 72.56 1054 VAL A C 1
ATOM 7923 O O . VAL A 1 1054 ? -175.276 -39.132 173.565 1.00 72.56 1054 VAL A O 1
ATOM 7926 N N . THR A 1 1055 ? -174.930 -40.160 171.593 1.00 70.94 1055 THR A N 1
ATOM 7927 C CA . THR A 1 1055 ? -176.322 -40.583 171.387 1.00 70.94 1055 THR A CA 1
ATOM 7928 C C . THR A 1 1055 ? -176.719 -41.757 172.294 1.00 70.94 1055 THR A C 1
ATOM 7930 O O . THR A 1 1055 ? -177.756 -41.667 172.958 1.00 70.94 1055 THR A O 1
ATOM 7933 N N . ASP A 1 1056 ? -175.890 -42.807 172.415 1.00 72.19 1056 ASP A N 1
ATOM 7934 C CA . ASP A 1 1056 ? -176.150 -43.939 173.336 1.00 72.19 1056 ASP A CA 1
ATOM 7935 C C . ASP A 1 1056 ? -176.303 -43.467 174.792 1.00 72.19 1056 ASP A C 1
ATOM 7937 O O . ASP A 1 1056 ? -177.253 -43.834 175.494 1.00 72.19 1056 ASP A O 1
ATOM 7941 N N . TYR A 1 1057 ? -175.405 -42.579 175.232 1.00 65.94 1057 TYR A N 1
ATOM 7942 C CA . TYR A 1 1057 ? -175.364 -42.116 176.619 1.00 65.94 1057 TYR A CA 1
ATOM 7943 C C . TYR A 1 1057 ? -176.668 -41.415 177.045 1.00 65.94 1057 TYR A C 1
ATOM 7945 O O . TYR A 1 10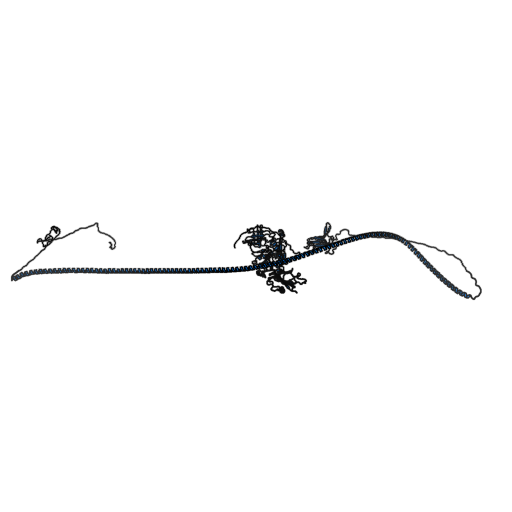57 ? -177.190 -41.666 178.135 1.00 65.94 1057 TYR A O 1
ATOM 7953 N N . ARG A 1 1058 ? -177.255 -40.592 176.161 1.00 64.00 1058 ARG A N 1
ATOM 7954 C CA . ARG A 1 1058 ? -178.530 -39.890 176.417 1.00 64.00 1058 ARG A CA 1
ATOM 7955 C C . ARG A 1 1058 ? -179.738 -40.833 176.466 1.00 64.00 1058 ARG A C 1
ATOM 7957 O O . ARG A 1 1058 ? -180.651 -40.616 177.268 1.00 64.00 1058 ARG A O 1
ATOM 7964 N N . GLY A 1 1059 ? -179.751 -41.896 175.658 1.00 66.44 1059 GLY A N 1
ATOM 7965 C CA . GLY A 1 1059 ? -180.827 -42.897 175.688 1.00 66.44 1059 GLY A CA 1
ATOM 7966 C C . GLY A 1 1059 ? -180.878 -43.674 177.011 1.00 66.44 1059 GLY A C 1
ATOM 7967 O O . GLY A 1 1059 ? -181.955 -43.945 177.555 1.00 66.44 1059 GLY A O 1
ATOM 7968 N N . ARG A 1 1060 ? -179.705 -43.986 177.572 1.00 65.56 1060 ARG A N 1
ATOM 7969 C CA . ARG A 1 1060 ? -179.562 -44.796 178.794 1.00 65.56 1060 ARG A CA 1
ATOM 7970 C C . ARG A 1 1060 ? -179.897 -44.011 180.065 1.00 65.56 1060 ARG A C 1
ATOM 7972 O O . ARG A 1 1060 ? -180.553 -44.558 180.953 1.00 65.56 1060 ARG A O 1
ATOM 7979 N N . ASP A 1 1061 ? -179.550 -42.726 180.112 1.00 68.19 1061 ASP A N 1
ATOM 7980 C CA . ASP A 1 1061 ? -179.959 -41.804 181.183 1.00 68.19 1061 ASP A CA 1
ATOM 7981 C C . ASP A 1 1061 ? -181.493 -41.643 181.243 1.00 68.19 1061 ASP A C 1
ATOM 7983 O O . ASP A 1 1061 ? -182.125 -41.901 182.274 1.00 68.19 1061 ASP A O 1
ATOM 7987 N N . THR A 1 1062 ? -182.120 -41.360 180.093 1.00 65.56 1062 THR A N 1
ATOM 7988 C CA . THR A 1 1062 ? -183.586 -41.238 179.957 1.00 65.56 1062 THR A CA 1
ATOM 7989 C C . THR A 1 1062 ? -184.315 -42.500 180.442 1.00 65.56 1062 THR A C 1
ATOM 7991 O O . THR A 1 1062 ? -185.294 -42.424 181.189 1.00 65.56 1062 THR A O 1
ATOM 7994 N N . THR A 1 1063 ? -183.804 -43.679 180.070 1.00 66.25 1063 THR A N 1
ATOM 7995 C CA . THR A 1 1063 ? -184.365 -44.983 180.466 1.00 66.25 1063 THR A CA 1
ATOM 7996 C C . THR A 1 1063 ? -184.247 -45.243 181.974 1.00 66.25 1063 THR A C 1
ATOM 7998 O O . THR A 1 1063 ? -185.123 -45.877 182.567 1.00 66.25 1063 THR A O 1
ATOM 8001 N N . THR A 1 1064 ? -183.183 -44.743 182.610 1.00 63.75 1064 THR A N 1
ATOM 8002 C CA . THR A 1 1064 ? -182.901 -44.966 184.036 1.00 63.75 1064 THR A CA 1
ATOM 8003 C C . THR A 1 1064 ? -183.777 -44.085 184.926 1.00 63.75 1064 THR A C 1
ATOM 8005 O O . THR A 1 1064 ? -184.438 -44.603 185.831 1.00 63.75 1064 THR A O 1
ATOM 8008 N N . ASN A 1 1065 ? -183.879 -42.786 184.622 1.00 57.66 1065 ASN A N 1
ATOM 8009 C CA . ASN A 1 1065 ? -184.759 -41.864 185.352 1.00 57.66 1065 ASN A CA 1
ATOM 8010 C C . ASN A 1 1065 ? -186.226 -42.330 185.309 1.00 57.66 1065 ASN A C 1
ATOM 8012 O O . ASN A 1 1065 ? -186.876 -42.444 186.350 1.00 57.66 1065 ASN A O 1
ATOM 8016 N N . ALA A 1 1066 ? -186.713 -42.744 184.133 1.00 54.50 1066 ALA A N 1
ATOM 8017 C CA . ALA A 1 1066 ? -188.065 -43.281 183.961 1.00 54.50 1066 ALA A CA 1
ATOM 8018 C C . ALA A 1 1066 ? -188.334 -44.604 184.716 1.00 54.50 1066 ALA A C 1
ATOM 8020 O O . ALA A 1 1066 ? -189.479 -45.073 184.740 1.00 54.50 1066 ALA A O 1
ATOM 8021 N N . ARG A 1 1067 ? -187.315 -45.254 185.301 1.00 56.09 1067 ARG A N 1
ATOM 8022 C CA . ARG A 1 1067 ? -187.467 -46.463 186.129 1.00 56.09 1067 ARG A CA 1
ATOM 8023 C C . ARG A 1 1067 ? -187.634 -46.131 187.612 1.00 56.09 1067 ARG A C 1
ATOM 8025 O O . ARG A 1 1067 ? -188.485 -46.731 188.257 1.00 56.09 1067 ARG A O 1
ATOM 8032 N N . ILE A 1 1068 ? -186.896 -45.151 188.134 1.00 57.50 1068 ILE A N 1
ATOM 8033 C CA . ILE A 1 1068 ? -186.935 -44.790 189.564 1.00 57.50 1068 ILE A CA 1
ATOM 8034 C C . ILE A 1 1068 ? -188.255 -44.088 189.926 1.00 57.50 1068 ILE A C 1
ATOM 8036 O O . ILE A 1 1068 ? -188.849 -44.393 190.958 1.00 57.50 1068 ILE A O 1
ATOM 8040 N N . THR A 1 1069 ? -188.807 -43.255 189.034 1.00 62.19 1069 THR A N 1
ATOM 8041 C CA . THR A 1 1069 ? -190.147 -42.655 189.218 1.00 62.19 1069 THR A CA 1
ATOM 8042 C C . THR A 1 1069 ? -191.259 -43.704 189.389 1.00 62.19 1069 THR A C 1
ATOM 8044 O O . THR A 1 1069 ? -192.266 -43.423 190.034 1.00 62.19 1069 THR A O 1
ATOM 8047 N N . ARG A 1 1070 ? -191.083 -44.929 188.865 1.00 58.97 1070 ARG A N 1
ATOM 8048 C CA . ARG A 1 1070 ? -192.043 -46.036 189.038 1.00 58.97 1070 ARG A CA 1
ATOM 8049 C C . ARG A 1 1070 ? -191.962 -46.709 190.409 1.00 58.97 1070 ARG A C 1
ATOM 8051 O O . ARG A 1 1070 ? -193.004 -47.069 190.945 1.00 58.97 1070 ARG A O 1
ATOM 8058 N N . GLU A 1 1071 ? -190.777 -46.846 191.001 1.00 54.66 1071 GLU A N 1
ATOM 8059 C CA . GLU A 1 1071 ? -190.658 -47.398 192.363 1.00 54.66 1071 GLU A CA 1
ATOM 8060 C C . GLU A 1 1071 ? -191.164 -46.409 193.423 1.00 54.66 1071 GLU A C 1
ATOM 8062 O O . GLU A 1 1071 ? -191.820 -46.818 194.379 1.00 54.66 1071 GLU A O 1
ATOM 8067 N N . ILE A 1 1072 ? -190.977 -45.102 193.198 1.00 55.31 1072 ILE A N 1
ATOM 8068 C CA . ILE A 1 1072 ? -191.551 -44.041 194.045 1.00 55.31 1072 ILE A CA 1
ATOM 8069 C C . ILE A 1 1072 ? -193.091 -44.126 194.088 1.00 55.31 1072 ILE A C 1
ATOM 8071 O O . ILE A 1 1072 ? -193.683 -43.923 195.146 1.00 55.31 1072 ILE A O 1
ATOM 8075 N N . ALA A 1 1073 ? -193.745 -44.488 192.977 1.00 51.16 1073 ALA A N 1
ATOM 8076 C CA . ALA A 1 1073 ? -195.189 -44.737 192.957 1.00 51.16 1073 ALA A CA 1
ATOM 8077 C C . ALA A 1 1073 ? -195.577 -46.022 193.720 1.00 51.16 1073 ALA A C 1
ATOM 8079 O O . ALA A 1 1073 ? -196.485 -45.994 194.549 1.00 51.16 1073 ALA A O 1
ATOM 8080 N N . ALA A 1 1074 ? -194.854 -47.128 193.506 1.00 50.19 1074 ALA A N 1
ATOM 8081 C CA . ALA A 1 1074 ? -195.170 -48.428 194.109 1.00 50.19 1074 ALA A CA 1
ATOM 8082 C C . ALA A 1 1074 ? -195.140 -48.428 195.654 1.00 50.19 1074 ALA A C 1
ATOM 8084 O O . ALA A 1 1074 ? -195.944 -49.111 196.290 1.00 50.19 1074 ALA A O 1
ATOM 8085 N N . VAL A 1 1075 ? -194.252 -47.639 196.273 1.00 55.44 1075 VAL A N 1
ATOM 8086 C CA . VAL A 1 1075 ? -194.202 -47.483 197.743 1.00 55.44 1075 VAL A CA 1
ATOM 8087 C C . VAL A 1 1075 ? -195.356 -46.609 198.268 1.00 55.44 1075 VAL A C 1
ATOM 8089 O O . VAL A 1 1075 ? -195.841 -46.820 199.383 1.00 55.44 1075 VAL A O 1
ATOM 8092 N N . SER A 1 1076 ? -195.861 -45.672 197.459 1.00 47.62 1076 SER A N 1
ATOM 8093 C CA . SER A 1 1076 ? -197.026 -44.853 197.818 1.00 47.62 1076 SER A CA 1
ATOM 8094 C C . SER A 1 1076 ? -198.296 -45.705 197.936 1.00 47.62 1076 SER A C 1
ATOM 8096 O O . SER A 1 1076 ? -199.028 -45.583 198.919 1.00 47.62 1076 SER A O 1
ATOM 8098 N N . ASP A 1 1077 ? -198.532 -46.625 196.996 1.00 54.62 1077 ASP A N 1
ATOM 8099 C CA . ASP A 1 1077 ? -199.717 -47.499 197.019 1.00 54.62 1077 ASP A CA 1
ATOM 8100 C C . ASP A 1 1077 ? -199.694 -48.508 198.180 1.00 54.62 1077 ASP A C 1
ATOM 8102 O O . ASP A 1 1077 ? -200.738 -48.792 198.778 1.00 54.62 1077 ASP A O 1
ATOM 8106 N N . ALA A 1 1078 ? -198.508 -48.983 198.583 1.00 53.38 1078 ALA A N 1
ATOM 8107 C CA . ALA A 1 1078 ? -198.349 -49.827 199.772 1.00 53.38 1078 ALA A CA 1
ATOM 8108 C C . ALA A 1 1078 ? -198.868 -49.139 201.055 1.00 53.38 1078 ALA A C 1
ATOM 8110 O O . ALA A 1 1078 ? -199.450 -49.793 201.924 1.00 53.38 1078 ALA A O 1
ATOM 8111 N N . THR A 1 1079 ? -198.751 -47.808 201.130 1.00 50.72 1079 THR A N 1
ATOM 8112 C CA . THR A 1 1079 ? -199.274 -46.988 202.238 1.00 50.72 1079 THR A CA 1
ATOM 8113 C C . THR A 1 1079 ? -200.814 -46.931 202.241 1.00 50.72 1079 THR A C 1
ATOM 8115 O O . THR A 1 1079 ? -201.433 -46.855 203.302 1.00 50.72 1079 THR A O 1
ATOM 8118 N N . GLY A 1 1080 ? -201.458 -47.028 201.070 1.00 56.25 1080 GLY A N 1
ATOM 8119 C CA . GLY A 1 1080 ? -202.920 -46.985 200.903 1.00 56.25 1080 GLY A CA 1
ATOM 8120 C C . GLY A 1 1080 ? -203.644 -48.341 200.978 1.00 56.25 1080 GLY A C 1
ATOM 8121 O O . GLY A 1 1080 ? -204.882 -48.384 200.977 1.00 56.25 1080 GLY A O 1
ATOM 8122 N N . SER A 1 1081 ? -202.914 -49.461 201.025 1.00 52.75 1081 SER A N 1
ATOM 8123 C CA . SER A 1 1081 ? -203.513 -50.793 201.204 1.00 52.75 1081 SER A CA 1
ATOM 8124 C C . SER A 1 1081 ? -203.664 -51.149 202.683 1.00 52.75 1081 SER A C 1
ATOM 8126 O O . SER A 1 1081 ? -204.786 -51.324 203.149 1.00 52.75 1081 SER A O 1
ATOM 8128 N N . VAL A 1 1082 ? -202.566 -51.151 203.449 1.00 55.09 1082 VAL A N 1
ATOM 8129 C CA . VAL A 1 1082 ? -202.567 -51.606 204.856 1.00 55.09 1082 VAL A CA 1
ATOM 8130 C C . VAL A 1 1082 ? -203.406 -50.695 205.768 1.00 55.09 1082 VAL A C 1
ATOM 8132 O O . VAL A 1 1082 ? -204.006 -51.158 206.737 1.00 55.09 1082 VAL A O 1
ATOM 8135 N N . ALA A 1 1083 ? -203.581 -49.420 205.401 1.00 49.81 1083 ALA A N 1
ATOM 8136 C CA . ALA A 1 1083 ? -204.524 -48.511 206.060 1.00 49.81 1083 ALA A CA 1
ATOM 8137 C C . ALA A 1 1083 ? -205.993 -49.005 206.041 1.00 49.81 1083 ALA A C 1
ATOM 8139 O O . ALA A 1 1083 ? -206.787 -48.614 206.898 1.00 49.81 1083 ALA A O 1
ATOM 8140 N N . ARG A 1 1084 ? -206.373 -49.886 205.099 1.00 56.25 1084 ARG A N 1
ATOM 8141 C CA . ARG A 1 1084 ? -207.700 -50.531 205.057 1.00 56.25 1084 ARG A CA 1
ATOM 8142 C C . ARG A 1 1084 ? -207.766 -51.827 205.865 1.00 56.25 1084 ARG A C 1
ATOM 8144 O O . ARG A 1 1084 ? -208.839 -52.142 206.385 1.00 56.25 1084 ARG A O 1
ATOM 8151 N N . ASP A 1 1085 ? -206.649 -52.526 206.045 1.00 56.47 1085 ASP A N 1
ATOM 8152 C CA . ASP A 1 1085 ? -206.580 -53.738 206.872 1.00 56.47 1085 ASP A CA 1
ATOM 8153 C C . ASP A 1 1085 ? -206.774 -53.407 208.363 1.00 56.47 1085 ASP A C 1
ATOM 8155 O O . ASP A 1 1085 ? -207.531 -54.095 209.053 1.00 56.47 1085 ASP A O 1
ATOM 8159 N N . VAL A 1 1086 ? -206.233 -52.263 208.812 1.00 50.09 1086 VAL A N 1
ATOM 8160 C CA . VAL A 1 1086 ? -206.475 -51.666 210.146 1.00 50.09 1086 VAL A CA 1
ATOM 8161 C C . VAL A 1 1086 ? -207.972 -51.460 210.438 1.00 50.09 1086 VAL A C 1
ATOM 8163 O O . VAL A 1 1086 ? -208.409 -51.597 211.579 1.00 50.09 1086 VAL A O 1
ATOM 8166 N N . THR A 1 1087 ? -208.790 -51.175 209.419 1.00 55.41 1087 THR A N 1
ATOM 8167 C CA . THR A 1 1087 ? -210.237 -50.942 209.599 1.00 55.41 1087 THR A CA 1
ATOM 8168 C C . THR A 1 1087 ? -211.064 -52.213 209.394 1.00 55.41 1087 THR A C 1
ATOM 8170 O O . THR A 1 1087 ? -211.981 -52.492 210.165 1.00 55.41 1087 THR A O 1
ATOM 8173 N N . THR A 1 1088 ? -210.746 -53.016 208.375 1.00 53.78 1088 THR A N 1
ATOM 8174 C CA . THR A 1 1088 ? -211.572 -54.175 207.992 1.00 53.78 1088 THR A CA 1
ATOM 8175 C C . THR A 1 1088 ? -211.459 -55.307 209.001 1.00 53.78 1088 THR A C 1
ATOM 8177 O O . THR A 1 1088 ? -212.477 -55.914 209.350 1.00 53.78 1088 THR A O 1
ATOM 8180 N N . LEU A 1 1089 ? -210.258 -55.564 209.542 1.00 53.47 1089 LEU A N 1
ATOM 8181 C CA . LEU A 1 1089 ? -210.145 -56.579 210.580 1.00 53.47 1089 LEU A CA 1
ATOM 8182 C C . LEU A 1 1089 ? -210.821 -56.108 211.866 1.00 53.47 1089 LEU A C 1
ATOM 8184 O O . LEU A 1 1089 ? -211.560 -56.905 212.419 1.00 53.47 1089 LEU A O 1
ATOM 8188 N N . SER A 1 1090 ? -210.741 -54.821 212.236 1.00 47.44 1090 SER A N 1
ATOM 8189 C CA . SER A 1 1090 ? -211.556 -54.219 213.313 1.00 47.44 1090 SER A CA 1
ATOM 8190 C C . SER A 1 1090 ? -213.076 -54.399 213.103 1.00 47.44 1090 SER A C 1
ATOM 8192 O O . SER A 1 1090 ? -213.825 -54.456 214.074 1.00 47.44 1090 SER A O 1
ATOM 8194 N N . GLY A 1 1091 ? -213.537 -54.596 211.859 1.00 51.22 1091 GLY A N 1
ATOM 8195 C CA . GLY A 1 1091 ? -214.915 -54.965 211.502 1.00 51.22 1091 GLY A CA 1
ATOM 8196 C C . GLY A 1 1091 ? -215.271 -56.443 211.739 1.00 51.22 1091 GLY A C 1
ATOM 8197 O O . GLY A 1 1091 ? -216.273 -56.724 212.393 1.00 51.22 1091 GLY A O 1
ATOM 8198 N N . ASN A 1 1092 ? -214.433 -57.400 211.319 1.00 52.97 1092 ASN A N 1
ATOM 8199 C CA . ASN A 1 1092 ? -214.589 -58.822 211.709 1.00 52.97 1092 ASN A CA 1
ATOM 8200 C C . ASN A 1 1092 ? -214.393 -59.027 213.219 1.00 52.97 1092 ASN A C 1
ATOM 8202 O O . ASN A 1 1092 ? -214.973 -59.907 213.852 1.00 52.97 1092 ASN A O 1
ATOM 8206 N N . VAL A 1 1093 ? -213.611 -58.136 213.804 1.00 41.66 1093 VAL A N 1
ATOM 8207 C CA . VAL A 1 1093 ? -213.322 -57.996 215.220 1.00 41.66 1093 VAL A CA 1
ATOM 8208 C C . VAL A 1 1093 ? -214.389 -57.044 215.844 1.00 41.66 1093 VAL A C 1
ATOM 8210 O O . VAL A 1 1093 ? -214.538 -56.966 217.052 1.00 41.66 1093 VAL A O 1
ATOM 8213 N N . GLY A 1 1094 ? -215.378 -56.565 215.082 1.00 46.28 1094 GLY A N 1
ATOM 8214 C CA . GLY A 1 1094 ? -216.729 -56.279 215.592 1.00 46.28 1094 GLY A CA 1
ATOM 8215 C C . GLY A 1 1094 ? -217.373 -57.533 216.207 1.00 46.28 1094 GLY A C 1
ATOM 8216 O O . GLY A 1 1094 ? -218.128 -57.435 217.182 1.00 46.28 1094 GLY A O 1
ATOM 8217 N N . GLY A 1 1095 ? -216.960 -58.714 215.732 1.00 42.94 1095 GLY A N 1
ATOM 8218 C CA . GLY A 1 1095 ? -217.183 -60.016 216.357 1.00 42.94 1095 GLY A CA 1
ATOM 8219 C C . GLY A 1 1095 ? -216.141 -60.476 217.401 1.00 42.94 1095 GLY A C 1
ATOM 8220 O O . GLY A 1 1095 ? -216.408 -61.503 218.010 1.00 42.94 1095 GLY A O 1
ATOM 8221 N N . LEU A 1 1096 ? -215.004 -59.773 217.635 1.00 45.97 1096 LEU A N 1
ATOM 8222 C CA . LEU A 1 1096 ? -213.828 -60.260 218.433 1.00 45.97 1096 LEU A CA 1
ATOM 8223 C C . LEU A 1 1096 ? -212.904 -59.213 219.207 1.00 45.97 1096 LEU A C 1
ATOM 8225 O O . LEU A 1 1096 ? -212.293 -59.624 220.182 1.00 45.97 1096 LEU A O 1
ATOM 8229 N N . ARG A 1 1097 ? -212.869 -57.902 218.847 1.00 47.06 1097 ARG A N 1
ATOM 8230 C CA . ARG A 1 1097 ? -212.380 -56.550 219.383 1.00 47.06 1097 ARG A CA 1
ATOM 8231 C C . ARG A 1 1097 ? -210.830 -56.083 219.587 1.00 47.06 1097 ARG A C 1
ATOM 8233 O O . ARG A 1 1097 ? -210.258 -56.568 220.554 1.00 47.06 1097 ARG A O 1
ATOM 8240 N N . THR A 1 1098 ? -210.251 -55.011 218.873 1.00 43.75 1098 THR A N 1
ATOM 8241 C CA . THR A 1 1098 ? -209.216 -53.847 219.233 1.00 43.75 1098 THR A CA 1
ATOM 8242 C C . THR A 1 1098 ? -207.666 -53.590 218.655 1.00 43.75 1098 THR A C 1
ATOM 8244 O O . THR A 1 1098 ? -206.987 -54.603 218.592 1.00 43.75 1098 THR A O 1
ATOM 8247 N N . GLU A 1 1099 ? -207.079 -52.314 218.332 1.00 41.09 1099 GLU A N 1
ATOM 8248 C CA . GLU A 1 1099 ? -205.592 -51.655 218.160 1.00 41.09 1099 GLU A CA 1
ATOM 8249 C C . GLU A 1 1099 ? -204.869 -51.040 216.773 1.00 41.09 1099 GLU A C 1
ATOM 8251 O O . GLU A 1 1099 ? -205.478 -51.365 215.760 1.00 41.09 1099 GLU A O 1
ATOM 8256 N N . VAL A 1 1100 ? -203.710 -50.240 216.426 1.00 45.00 1100 VAL A N 1
ATOM 8257 C CA . VAL A 1 1100 ? -202.573 -49.166 216.837 1.00 45.00 1100 VAL A CA 1
ATOM 8258 C C . VAL A 1 1100 ? -201.466 -48.554 215.705 1.00 45.00 1100 VAL A C 1
ATOM 8260 O O . VAL A 1 1100 ? -201.426 -49.193 214.660 1.00 45.00 1100 VAL A O 1
ATOM 8263 N N . ALA A 1 1101 ? -200.582 -47.416 215.785 1.00 43.78 1101 ALA A N 1
ATOM 8264 C CA . ALA A 1 1101 ? -199.481 -46.806 214.766 1.00 43.78 1101 ALA A CA 1
ATOM 8265 C C . ALA A 1 1101 ? -198.345 -45.583 215.067 1.00 43.78 1101 ALA A C 1
ATOM 8267 O O . ALA A 1 1101 ? -198.485 -45.006 216.141 1.00 43.78 1101 ALA A O 1
ATOM 8268 N N . GLU A 1 1102 ? -197.273 -45.120 214.221 1.00 46.34 1102 GLU A N 1
ATOM 8269 C CA . GLU A 1 1102 ? -196.134 -43.978 214.409 1.00 46.34 1102 GLU A CA 1
ATOM 8270 C C . GLU A 1 1102 ? -195.027 -43.429 213.248 1.00 46.34 1102 GLU A C 1
ATOM 8272 O O . GLU A 1 1102 ? -194.894 -44.190 212.294 1.00 46.34 1102 GLU A O 1
ATOM 8277 N N . ALA A 1 1103 ? -194.201 -42.244 213.255 1.00 45.50 1103 ALA A N 1
ATOM 8278 C CA . ALA A 1 1103 ? -192.974 -41.739 212.326 1.00 45.50 1103 ALA A CA 1
ATOM 8279 C C . ALA A 1 1103 ? -192.064 -40.314 212.473 1.00 45.50 1103 ALA A C 1
ATOM 8281 O O . ALA A 1 1103 ? -192.608 -39.414 213.106 1.00 45.50 1103 ALA A O 1
ATOM 8282 N N . LYS A 1 1104 ? -190.776 -39.998 211.896 1.00 42.00 1104 LYS A N 1
ATOM 8283 C CA . LYS A 1 1104 ? -189.795 -38.692 211.875 1.00 42.00 1104 LYS A CA 1
ATOM 8284 C C . LYS A 1 1104 ? -188.569 -38.503 210.751 1.00 42.00 1104 LYS A C 1
ATOM 8286 O O . LYS A 1 1104 ? -188.563 -39.443 209.970 1.00 42.00 1104 LYS A O 1
ATOM 8291 N N . GLY A 1 1105 ? -187.516 -37.566 210.434 1.00 38.38 1105 GLY A N 1
ATOM 8292 C CA . GLY A 1 1105 ? -186.665 -36.248 210.777 1.00 38.38 1105 GLY A CA 1
ATOM 8293 C C . GLY A 1 1105 ? -185.408 -35.666 209.800 1.00 38.38 1105 GLY A C 1
ATOM 8294 O O . GLY A 1 1105 ? -185.259 -36.301 208.763 1.00 38.38 1105 GLY A O 1
ATOM 8295 N N . LEU A 1 1106 ? -184.523 -34.544 209.986 1.00 41.84 1106 LEU A N 1
ATOM 8296 C CA . LEU A 1 1106 ? -183.410 -33.869 209.018 1.00 41.84 1106 LEU A CA 1
ATOM 8297 C C . LEU A 1 1106 ? -182.196 -32.762 209.436 1.00 41.84 1106 LEU A C 1
ATOM 8299 O O . LEU A 1 1106 ? -182.223 -32.383 210.602 1.00 41.84 1106 LEU A O 1
ATOM 8303 N N . VAL A 1 1107 ? -181.166 -32.209 208.593 1.00 42.84 1107 VAL A N 1
ATOM 8304 C CA . VAL A 1 1107 ? -179.939 -31.165 208.829 1.00 42.84 1107 VAL A CA 1
ATOM 8305 C C . VAL A 1 1107 ? -179.104 -30.446 207.560 1.00 42.84 1107 VAL A C 1
ATOM 8307 O O . VAL A 1 1107 ? -179.640 -30.745 206.500 1.00 42.84 1107 VAL A O 1
ATOM 8310 N N . ALA A 1 1108 ? -177.955 -29.600 207.302 1.00 47.19 1108 ALA A N 1
ATOM 8311 C CA . ALA A 1 1108 ? -176.677 -28.716 207.743 1.00 47.19 1108 ALA A CA 1
ATOM 8312 C C . ALA A 1 1108 ? -175.947 -27.742 206.574 1.00 47.19 1108 ALA A C 1
ATOM 8314 O O . ALA A 1 1108 ? -176.583 -27.799 205.529 1.00 47.19 1108 ALA A O 1
ATOM 8315 N N . GLY A 1 1109 ? -174.801 -26.881 206.380 1.00 49.06 1109 GLY A N 1
ATOM 8316 C CA . GLY A 1 1109 ? -173.511 -26.061 206.886 1.00 49.06 1109 GLY A CA 1
ATOM 8317 C C . GLY A 1 1109 ? -172.456 -25.402 205.747 1.00 49.06 1109 GLY A C 1
ATOM 8318 O O . GLY A 1 1109 ? -172.779 -25.766 204.624 1.00 49.06 1109 GLY A O 1
ATOM 8319 N N . ILE A 1 1110 ? -171.250 -24.605 205.679 1.00 57.72 1110 ILE A N 1
ATOM 8320 C CA . ILE A 1 1110 ? -170.351 -23.386 206.227 1.00 57.72 1110 ILE A CA 1
ATOM 8321 C C . ILE A 1 1110 ? -168.980 -22.860 205.369 1.00 57.72 1110 ILE A C 1
ATOM 8323 O O . ILE A 1 1110 ? -168.685 -23.589 204.431 1.00 57.72 1110 ILE A O 1
ATOM 8327 N N . ASP A 1 1111 ? -168.149 -21.699 205.561 1.00 62.19 1111 ASP A N 1
ATOM 8328 C CA . ASP A 1 1111 ? -166.910 -21.070 204.725 1.00 62.19 1111 ASP A CA 1
ATOM 8329 C C . ASP A 1 1111 ? -165.783 -19.929 205.282 1.00 62.19 1111 ASP A C 1
ATOM 8331 O O . ASP A 1 1111 ? -166.039 -19.440 206.380 1.00 62.19 1111 ASP A O 1
ATOM 8335 N N . GLY A 1 1112 ? -164.603 -19.433 204.624 1.00 52.22 1112 GLY A N 1
ATOM 8336 C CA . GLY A 1 1112 ? -163.517 -18.302 205.012 1.00 52.22 1112 GLY A CA 1
ATOM 8337 C C . GLY A 1 1112 ? -162.165 -17.763 204.156 1.00 52.22 1112 GLY A C 1
ATOM 8338 O O . GLY A 1 1112 ? -161.854 -18.420 203.165 1.00 52.22 1112 GLY A O 1
ATOM 8339 N N . ARG A 1 1113 ? -161.331 -16.624 204.431 1.00 46.56 1113 ARG A N 1
ATOM 8340 C CA . ARG A 1 1113 ? -160.292 -15.776 203.521 1.00 46.56 1113 ARG A CA 1
ATOM 8341 C C . ARG A 1 1113 ? -158.731 -15.203 203.861 1.00 46.56 1113 ARG A C 1
ATOM 8343 O O . ARG A 1 1113 ? -158.010 -16.039 204.381 1.00 46.56 1113 ARG A O 1
ATOM 8350 N N . THR A 1 1114 ? -158.116 -13.960 203.490 1.00 50.59 1114 THR A N 1
ATOM 8351 C CA . THR A 1 1114 ? -156.608 -13.551 203.049 1.00 50.59 1114 THR A CA 1
ATOM 8352 C C . THR A 1 1114 ? -155.488 -12.426 203.632 1.00 50.59 1114 THR A C 1
ATOM 8354 O O . THR A 1 1114 ? -155.189 -12.567 204.809 1.00 50.59 1114 THR A O 1
ATOM 8357 N N . GLU A 1 1115 ? -154.729 -11.441 202.912 1.00 48.03 1115 GLU A N 1
ATOM 8358 C CA . GLU A 1 1115 ? -153.152 -11.074 202.863 1.00 48.03 1115 GLU A CA 1
ATOM 8359 C C . GLU A 1 1115 ? -152.335 -9.571 202.892 1.00 48.03 1115 GLU A C 1
ATOM 8361 O O . GLU A 1 1115 ? -152.908 -8.609 203.417 1.00 48.03 1115 GLU A O 1
ATOM 8366 N N . ILE A 1 1116 ? -151.016 -9.329 202.378 1.00 36.69 1116 ILE A N 1
ATOM 8367 C CA . ILE A 1 1116 ? -149.954 -8.156 202.008 1.00 36.69 1116 ILE A CA 1
ATOM 8368 C C . ILE A 1 1116 ? -148.851 -7.377 202.966 1.00 36.69 1116 ILE A C 1
ATOM 8370 O O . ILE A 1 1116 ? -149.162 -7.405 204.152 1.00 36.69 1116 ILE A O 1
ATOM 8374 N N . TYR A 1 1117 ? -147.647 -6.612 202.762 1.00 36.88 1117 TYR A N 1
ATOM 8375 C CA . TYR A 1 1117 ? -146.740 -5.799 201.731 1.00 36.88 1117 TYR A CA 1
ATOM 8376 C C . TYR A 1 1117 ? -145.134 -5.338 202.013 1.00 36.88 1117 TYR A C 1
ATOM 8378 O O . TYR A 1 1117 ? -144.432 -6.202 202.521 1.00 36.88 1117 TYR A O 1
ATOM 8386 N N . TRP A 1 1118 ? -144.459 -4.126 201.664 1.00 30.20 1118 TRP A N 1
ATOM 8387 C CA . TRP A 1 1118 ? -142.917 -3.774 201.382 1.00 30.20 1118 TRP A CA 1
ATOM 8388 C C . TRP A 1 1118 ? -142.073 -2.347 201.676 1.00 30.20 1118 TRP A C 1
ATOM 8390 O O . TRP A 1 1118 ? -142.721 -1.340 201.921 1.00 30.20 1118 TRP A O 1
ATOM 8400 N N . GLU A 1 1119 ? -140.673 -2.183 201.581 1.00 43.00 1119 GLU A N 1
ATOM 8401 C CA . GLU A 1 1119 ? -139.597 -1.002 201.712 1.00 43.00 1119 GLU A CA 1
ATOM 8402 C C . GLU A 1 1119 ? -138.663 -0.721 203.021 1.00 43.00 1119 GLU A C 1
ATOM 8404 O O . GLU A 1 1119 ? -139.307 -0.764 204.030 1.00 43.00 1119 GLU A O 1
ATOM 8409 N N . VAL A 1 1120 ? -137.309 -0.323 203.111 1.00 45.31 1120 VAL A N 1
ATOM 8410 C CA . VAL A 1 1120 ? -136.173 -0.613 204.187 1.00 45.31 1120 VAL A CA 1
ATOM 8411 C C . VAL A 1 1120 ? -135.361 0.449 205.170 1.00 45.31 1120 VAL A C 1
ATOM 8413 O O . VAL A 1 1120 ? -136.010 1.303 205.758 1.00 45.31 1120 VAL A O 1
ATOM 8416 N N . ILE A 1 1121 ? -133.991 0.412 205.492 1.00 54.91 1121 ILE A N 1
ATOM 8417 C CA . ILE A 1 1121 ? -132.962 1.300 206.321 1.00 54.91 1121 ILE A CA 1
ATOM 8418 C C . ILE A 1 1121 ? -132.182 0.818 207.696 1.00 54.91 1121 ILE A C 1
ATOM 8420 O O . ILE A 1 1121 ? -132.135 -0.396 207.852 1.00 54.91 1121 ILE A O 1
ATOM 8424 N N . GLY A 1 1122 ? -131.471 1.631 208.605 1.00 54.31 1122 GLY A N 1
ATOM 8425 C CA . GLY A 1 1122 ? -130.078 1.385 209.293 1.00 54.31 1122 GLY A CA 1
ATOM 8426 C C . GLY A 1 1122 ? -129.549 1.751 210.813 1.00 54.31 1122 GLY A C 1
ATOM 8427 O O . GLY A 1 1122 ? -130.309 1.498 211.734 1.00 54.31 1122 GLY A O 1
ATOM 8428 N N . SER A 1 1123 ? -128.236 2.188 211.074 1.00 54.69 1123 SER A N 1
ATOM 8429 C CA . SER A 1 1123 ? -127.109 2.122 212.196 1.00 54.69 1123 SER A CA 1
ATOM 8430 C C . SER A 1 1123 ? -127.175 2.503 213.751 1.00 54.69 1123 SER A C 1
ATOM 8432 O O . SER A 1 1123 ? -128.183 3.085 214.121 1.00 54.69 1123 SER A O 1
ATOM 8434 N N . THR A 1 1124 ? -126.136 2.522 214.679 1.00 37.59 1124 THR A N 1
ATOM 8435 C CA . THR A 1 1124 ? -124.946 1.699 215.210 1.00 37.59 1124 THR A CA 1
ATOM 8436 C C . THR A 1 1124 ? -124.492 2.160 216.682 1.00 37.59 1124 THR A C 1
ATOM 8438 O O . THR A 1 1124 ? -125.405 2.626 217.351 1.00 37.59 1124 THR A O 1
ATOM 8441 N N . PRO A 1 1125 ? -123.250 1.993 217.280 1.00 40.75 1125 PRO A N 1
ATOM 8442 C CA . PRO A 1 1125 ? -122.922 1.984 218.744 1.00 40.75 1125 PRO A CA 1
ATOM 8443 C C . PRO A 1 1125 ? -124.039 2.099 219.809 1.00 40.75 1125 PRO A C 1
ATOM 8445 O O . PRO A 1 1125 ? -124.464 3.201 220.140 1.00 40.75 1125 PRO A O 1
ATOM 8448 N N . ASP A 1 1126 ? -124.500 1.009 220.439 1.00 42.34 1126 ASP A N 1
ATOM 8449 C CA . ASP A 1 1126 ? -123.812 -0.285 220.648 1.00 42.34 1126 ASP A CA 1
ATOM 8450 C C . ASP A 1 1126 ? -123.396 -1.074 219.392 1.00 42.34 1126 ASP A C 1
ATOM 8452 O O . ASP A 1 1126 ? -122.310 -1.652 219.406 1.00 42.34 1126 ASP A O 1
ATOM 8456 N N . GLY A 1 1127 ? -124.121 -1.014 218.260 1.00 50.47 1127 GLY A N 1
ATOM 8457 C CA . GLY A 1 1127 ? -123.476 -1.440 217.003 1.00 50.47 1127 GLY A CA 1
ATOM 8458 C C . GLY A 1 1127 ? -124.267 -1.740 215.728 1.00 50.47 1127 GLY A C 1
ATOM 8459 O O . GLY A 1 1127 ? -123.616 -1.905 214.701 1.00 50.47 1127 GLY A O 1
ATOM 8460 N N . GLN A 1 1128 ? -125.601 -1.849 215.721 1.00 46.50 1128 GLN A N 1
ATOM 8461 C CA . GLN A 1 1128 ? -126.326 -2.483 214.593 1.00 46.50 1128 GLN A CA 1
ATOM 8462 C C . GLN A 1 1128 ? -127.379 -1.593 213.899 1.00 46.50 1128 GLN A C 1
ATOM 8464 O O . GLN A 1 1128 ? -127.579 -0.446 214.282 1.00 46.50 1128 GLN A O 1
ATOM 8469 N N . ALA A 1 1129 ? -127.966 -2.094 212.800 1.00 49.84 1129 ALA A N 1
ATOM 8470 C CA . ALA A 1 1129 ? -128.652 -1.302 211.773 1.00 49.84 1129 ALA A CA 1
ATOM 8471 C C . ALA A 1 1129 ? -129.953 -1.971 211.251 1.00 49.84 1129 ALA A C 1
ATOM 8473 O O . ALA A 1 1129 ? -129.880 -3.117 210.814 1.00 49.84 1129 ALA A O 1
ATOM 8474 N N . VAL A 1 1130 ? -131.123 -1.300 211.286 1.00 44.69 1130 VAL A N 1
ATOM 8475 C CA . VAL A 1 1130 ? -132.461 -1.859 210.916 1.00 44.69 1130 VAL A CA 1
ATOM 8476 C C . VAL A 1 1130 ? -133.549 -0.746 210.865 1.00 44.69 1130 VAL A C 1
ATOM 8478 O O . VAL A 1 1130 ? -133.385 0.264 211.538 1.00 44.69 1130 VAL A O 1
ATOM 8481 N N . VAL A 1 1131 ? -134.726 -0.812 210.207 1.00 53.16 1131 VAL A N 1
ATOM 8482 C CA . VAL A 1 1131 ? -135.258 -1.534 209.016 1.00 53.16 1131 VAL A CA 1
ATOM 8483 C C . VAL A 1 1131 ? -136.594 -0.863 208.579 1.00 53.16 1131 VAL A C 1
ATOM 8485 O O . VAL A 1 1131 ? -137.076 0.047 209.262 1.00 53.16 1131 VAL A O 1
ATOM 8488 N N . ARG A 1 1132 ? -137.220 -1.305 207.472 1.00 43.38 1132 ARG A N 1
ATOM 8489 C CA . ARG A 1 1132 ? -138.662 -1.142 207.138 1.00 43.38 1132 ARG A CA 1
ATOM 8490 C C . ARG A 1 1132 ? -139.079 -2.280 206.162 1.00 43.38 1132 ARG A C 1
ATOM 8492 O O . ARG A 1 1132 ? -138.223 -2.858 205.490 1.00 43.38 1132 ARG A O 1
ATOM 8499 N N . LEU A 1 1133 ? -140.379 -2.582 206.116 1.00 49.91 1133 LEU A N 1
ATOM 8500 C CA . LEU A 1 1133 ? -141.233 -2.909 204.951 1.00 49.91 1133 LEU A CA 1
ATOM 8501 C C . LEU A 1 1133 ? -142.634 -2.311 205.301 1.00 49.91 1133 LEU A C 1
ATOM 8503 O O . LEU A 1 1133 ? -142.866 -1.993 206.468 1.00 49.91 1133 LEU A O 1
ATOM 8507 N N . SER A 1 1134 ? -143.541 -2.041 204.352 1.00 46.81 1134 SER A N 1
ATOM 8508 C CA . SER A 1 1134 ? -144.738 -1.191 204.547 1.00 46.81 1134 SER A CA 1
ATOM 8509 C C . SER A 1 1134 ? -145.832 -1.342 203.469 1.00 46.81 1134 SER A C 1
ATOM 8511 O O . SER A 1 1134 ? -145.576 -1.686 202.314 1.00 46.81 1134 SER A O 1
ATOM 8513 N N . LYS A 1 1135 ? -147.094 -1.078 203.837 1.00 52.84 1135 LYS A N 1
ATOM 8514 C CA . LYS A 1 1135 ? -148.229 -1.007 202.896 1.00 52.84 1135 LYS A CA 1
ATOM 8515 C C . LYS A 1 1135 ? -148.250 0.339 202.147 1.00 52.84 1135 LYS A C 1
ATOM 8517 O O . LYS A 1 1135 ? -147.374 1.180 202.325 1.00 52.84 1135 LYS A O 1
ATOM 8522 N N . LYS A 1 1136 ? -149.236 0.522 201.254 1.00 54.69 1136 LYS A N 1
ATOM 8523 C CA . LYS A 1 1136 ? -149.402 1.698 200.364 1.00 54.69 1136 LYS A CA 1
ATOM 8524 C C . LYS A 1 1136 ? -149.343 3.057 201.094 1.00 54.69 1136 LYS A C 1
ATOM 8526 O O . LYS A 1 1136 ? -149.074 4.073 200.465 1.00 54.69 1136 LYS A O 1
ATOM 8531 N N . ASP A 1 1137 ? -149.615 3.069 202.392 1.00 47.34 1137 ASP A N 1
ATOM 8532 C CA . ASP A 1 1137 ? -149.608 4.218 203.297 1.00 47.34 1137 ASP A CA 1
ATOM 8533 C C . ASP A 1 1137 ? -148.218 4.588 203.867 1.00 47.34 1137 ASP A C 1
ATOM 8535 O O . ASP A 1 1137 ? -148.086 5.634 204.496 1.00 47.34 1137 ASP A O 1
ATOM 8539 N N . GLY A 1 1138 ? -147.162 3.794 203.634 1.00 51.00 1138 GLY A N 1
ATOM 8540 C CA . GLY A 1 1138 ? -145.756 4.169 203.899 1.00 51.00 1138 GLY A CA 1
ATOM 8541 C C . GLY A 1 1138 ? -145.321 4.234 205.375 1.00 51.00 1138 GLY A C 1
ATOM 8542 O O . GLY A 1 1138 ? -144.141 4.479 205.679 1.00 51.00 1138 GLY A O 1
ATOM 8543 N N . THR A 1 1139 ? -146.248 3.988 206.303 1.00 35.56 1139 THR A N 1
ATOM 8544 C CA . THR A 1 1139 ? -145.984 3.836 207.738 1.00 35.56 1139 THR A CA 1
ATOM 8545 C C . THR A 1 1139 ? -144.963 2.715 207.973 1.00 35.56 1139 THR A C 1
ATOM 8547 O O . THR A 1 1139 ? -145.110 1.621 207.429 1.00 35.56 1139 THR A O 1
ATOM 8550 N N . ARG A 1 1140 ? -143.929 2.944 208.803 1.00 36.00 1140 ARG A N 1
ATOM 8551 C CA . ARG A 1 1140 ? -143.058 1.848 209.278 1.00 36.00 1140 ARG A CA 1
ATOM 8552 C C . ARG A 1 1140 ? -143.877 1.001 210.256 1.00 36.00 1140 ARG A C 1
ATOM 8554 O O . ARG A 1 1140 ? -144.056 1.411 211.398 1.00 36.00 1140 ARG A O 1
ATOM 8561 N N . GLY A 1 1141 ? -144.422 -0.124 209.796 1.00 34.78 1141 GLY A N 1
ATOM 8562 C CA . GLY A 1 1141 ? -145.390 -0.920 210.551 1.00 34.78 1141 GLY A CA 1
ATOM 8563 C C . GLY A 1 1141 ? -145.198 -2.425 210.376 1.00 34.78 1141 GLY A C 1
ATOM 8564 O O . GLY A 1 1141 ? -144.949 -2.906 209.276 1.00 34.78 1141 GLY A O 1
ATOM 8565 N N . VAL A 1 1142 ? -145.321 -3.146 211.490 1.00 31.39 1142 VAL A N 1
ATOM 8566 C CA . VAL A 1 1142 ? -145.393 -4.614 211.587 1.00 31.39 1142 VAL A CA 1
ATOM 8567 C C . VAL A 1 1142 ? -146.884 -5.025 211.428 1.00 31.39 1142 VAL A C 1
ATOM 8569 O O . VAL A 1 1142 ? -147.629 -4.377 210.698 1.00 31.39 1142 VAL A O 1
ATOM 8572 N N . PHE A 1 1143 ? -147.342 -5.992 212.229 1.00 24.33 1143 PHE A N 1
ATOM 8573 C CA . PHE A 1 1143 ? -148.718 -6.188 212.712 1.00 24.33 1143 PHE A CA 1
ATOM 8574 C C . PHE A 1 1143 ? -149.772 -6.832 211.767 1.00 24.33 1143 PHE A C 1
ATOM 8576 O O . PHE A 1 1143 ? -149.974 -6.378 210.648 1.00 24.33 1143 PHE A O 1
ATOM 8583 N N . TYR A 1 1144 ? -150.556 -7.851 212.177 1.00 27.08 1144 TYR A N 1
ATOM 8584 C CA . TYR A 1 1144 ? -150.377 -8.875 213.235 1.00 27.08 1144 TYR A CA 1
ATOM 8585 C C . TYR A 1 1144 ? -151.198 -10.153 212.894 1.00 27.08 1144 TYR A C 1
ATOM 8587 O O . TYR A 1 1144 ? -152.363 -10.070 212.521 1.00 27.08 1144 TYR A O 1
ATOM 8595 N N . ILE A 1 1145 ? -150.531 -11.305 213.016 1.00 46.47 1145 ILE A N 1
ATOM 8596 C CA . ILE A 1 1145 ? -150.917 -12.664 213.478 1.00 46.47 1145 ILE A CA 1
ATOM 8597 C C . ILE A 1 1145 ? -152.383 -12.930 213.927 1.00 46.47 1145 ILE A C 1
ATOM 8599 O O . ILE A 1 1145 ? -153.022 -12.080 214.537 1.00 46.47 1145 ILE A O 1
ATOM 8603 N N . GLY A 1 1146 ? -152.872 -14.175 213.768 1.00 43.44 1146 GLY A N 1
ATOM 8604 C CA . GLY A 1 1146 ? -154.135 -14.633 214.388 1.00 43.44 1146 GLY A CA 1
ATOM 8605 C C . GLY A 1 1146 ? -154.342 -16.157 214.410 1.00 43.44 1146 GLY A C 1
ATOM 8606 O O . GLY A 1 1146 ? -154.682 -16.714 215.456 1.00 43.44 1146 GLY A O 1
ATOM 8607 N N . ALA A 1 1147 ? -154.079 -16.824 213.282 1.00 33.09 1147 ALA A N 1
ATOM 8608 C CA . ALA A 1 1147 ? -153.766 -18.258 213.214 1.00 33.09 1147 ALA A CA 1
ATOM 8609 C C . ALA A 1 1147 ? -152.234 -18.458 213.233 1.00 33.09 1147 ALA A C 1
ATOM 8611 O O . ALA A 1 1147 ? -151.495 -17.469 213.259 1.00 33.09 1147 ALA A O 1
ATOM 8612 N N . ASP A 1 1148 ? -151.768 -19.710 213.283 1.00 28.06 1148 ASP A N 1
ATOM 8613 C CA . ASP A 1 1148 ? -150.406 -20.018 213.732 1.00 28.06 1148 ASP A CA 1
ATOM 8614 C C . ASP A 1 1148 ? -149.273 -19.382 212.917 1.00 28.06 1148 ASP A C 1
ATOM 8616 O O . ASP A 1 1148 ? -149.255 -19.346 211.688 1.00 28.06 1148 ASP A O 1
ATOM 8620 N N . LEU A 1 1149 ? -148.289 -18.912 213.680 1.00 46.28 1149 LEU A N 1
ATOM 8621 C CA . LEU A 1 1149 ? -147.041 -18.320 213.236 1.00 46.28 1149 LEU A CA 1
ATOM 8622 C C . LEU A 1 1149 ? -146.011 -18.614 214.328 1.00 46.28 1149 LEU A C 1
ATOM 8624 O O . LEU A 1 1149 ? -145.992 -17.942 215.359 1.00 46.28 1149 LEU A O 1
ATOM 8628 N N . LEU A 1 1150 ? -145.169 -19.624 214.123 1.00 41.09 1150 LEU A N 1
ATOM 8629 C CA . LEU A 1 1150 ? -144.097 -19.974 215.053 1.00 41.09 1150 LEU A CA 1
ATOM 8630 C C . LEU A 1 1150 ? -142.764 -19.753 214.341 1.00 41.09 1150 LEU A C 1
ATOM 8632 O O . LEU A 1 1150 ? -142.258 -20.616 213.639 1.00 41.09 1150 LEU A O 1
ATOM 8636 N N . VAL A 1 1151 ? -142.279 -18.519 214.474 1.00 44.03 1151 VAL A N 1
ATOM 8637 C CA . VAL A 1 1151 ? -141.132 -17.968 213.739 1.00 44.03 1151 VAL A CA 1
ATOM 8638 C C . VAL A 1 1151 ? -139.819 -18.694 214.038 1.00 44.03 1151 VAL A C 1
ATOM 8640 O O . VAL A 1 1151 ? -139.066 -18.952 213.110 1.00 44.03 1151 VAL A O 1
ATOM 8643 N N . ASP A 1 1152 ? -139.588 -19.001 215.319 1.00 49.84 1152 ASP A N 1
ATOM 8644 C CA . ASP A 1 1152 ? -138.266 -19.192 215.938 1.00 49.84 1152 ASP A CA 1
ATOM 8645 C C . ASP A 1 1152 ? -137.311 -18.003 215.685 1.00 49.84 1152 ASP A C 1
ATOM 8647 O O . ASP A 1 1152 ? -137.059 -17.596 214.553 1.00 49.84 1152 ASP A O 1
ATOM 8651 N N . GLY A 1 1153 ? -136.870 -17.336 216.755 1.00 30.23 1153 GLY A N 1
ATOM 8652 C CA . GLY A 1 1153 ? -136.263 -15.999 216.658 1.00 30.23 1153 GLY A CA 1
ATOM 8653 C C . GLY A 1 1153 ? -135.021 -15.997 215.746 1.00 30.23 1153 GLY A C 1
ATOM 8654 O O . GLY A 1 1153 ? -134.030 -16.632 216.081 1.00 30.23 1153 GLY A O 1
ATOM 8655 N N . ASN A 1 1154 ? -134.974 -15.304 214.602 1.00 26.61 1154 ASN A N 1
ATOM 8656 C CA . ASN A 1 1154 ? -135.689 -14.074 214.267 1.00 26.61 1154 ASN A CA 1
ATOM 8657 C C . ASN A 1 1154 ? -136.217 -14.017 212.821 1.00 26.61 1154 ASN A C 1
ATOM 8659 O O . ASN A 1 1154 ? -135.460 -13.815 211.870 1.00 26.61 1154 ASN A O 1
ATOM 8663 N N . ALA A 1 1155 ? -137.543 -13.931 212.689 1.00 31.67 1155 ALA A N 1
ATOM 8664 C CA . ALA A 1 1155 ? -138.125 -12.968 211.758 1.00 31.67 1155 ALA A CA 1
ATOM 8665 C C . ALA A 1 1155 ? -137.582 -11.575 212.111 1.00 31.67 1155 ALA A C 1
ATOM 8667 O O . ALA A 1 1155 ? -137.354 -11.267 213.281 1.00 31.67 1155 ALA A O 1
ATOM 8668 N N . ILE A 1 1156 ? -137.369 -10.690 211.137 1.00 29.08 1156 ILE A N 1
ATOM 8669 C CA . ILE A 1 1156 ? -136.796 -9.370 211.440 1.00 29.08 1156 ILE A CA 1
ATOM 8670 C C . ILE A 1 1156 ? -137.884 -8.359 211.871 1.00 29.08 1156 ILE A C 1
ATOM 8672 O O . ILE A 1 1156 ? -138.114 -7.318 211.269 1.00 29.08 1156 ILE A O 1
ATOM 8676 N N . ILE A 1 1157 ? -138.462 -8.639 213.048 1.00 45.72 1157 ILE A N 1
ATOM 8677 C CA . ILE A 1 1157 ? -138.673 -7.634 214.115 1.00 45.72 1157 ILE A CA 1
ATOM 8678 C C . ILE A 1 1157 ? -137.324 -7.369 214.849 1.00 45.72 1157 ILE A C 1
ATOM 8680 O O . ILE A 1 1157 ? -137.292 -6.958 216.003 1.00 45.72 1157 ILE A O 1
ATOM 8684 N N . ASN A 1 1158 ? -136.196 -7.765 214.234 1.00 34.88 1158 ASN A N 1
ATOM 8685 C CA . ASN A 1 1158 ? -135.057 -8.409 214.906 1.00 34.88 1158 ASN A CA 1
ATOM 8686 C C . ASN A 1 1158 ? -135.510 -9.361 216.044 1.00 34.88 1158 ASN A C 1
ATOM 8688 O O . ASN A 1 1158 ? -134.900 -9.379 217.110 1.00 34.88 1158 ASN A O 1
ATOM 8692 N N . GLY A 1 1159 ? -136.614 -10.101 215.847 1.00 35.31 1159 GLY A N 1
ATOM 8693 C CA . GLY A 1 1159 ? -137.403 -10.663 216.946 1.00 35.31 1159 GLY A CA 1
ATOM 8694 C C . GLY A 1 1159 ? -138.596 -11.545 216.539 1.00 35.31 1159 GLY A C 1
ATOM 8695 O O . GLY A 1 1159 ? -139.078 -11.514 215.412 1.00 35.31 1159 GLY A O 1
ATOM 8696 N N . THR A 1 1160 ? -139.070 -12.314 217.519 1.00 49.59 1160 THR A N 1
ATOM 8697 C CA . THR A 1 1160 ? -139.905 -13.531 217.435 1.00 49.59 1160 THR A CA 1
ATOM 8698 C C . THR A 1 1160 ? -141.426 -13.318 217.169 1.00 49.59 1160 THR A C 1
ATOM 8700 O O . THR A 1 1160 ? -141.790 -12.879 216.083 1.00 49.59 1160 THR A O 1
ATOM 8703 N N . ILE A 1 1161 ? -142.330 -13.712 218.095 1.00 40.97 1161 ILE A N 1
ATOM 8704 C CA . ILE A 1 1161 ? -143.816 -13.816 217.961 1.00 40.97 1161 ILE A CA 1
ATOM 8705 C C . ILE A 1 1161 ? -144.527 -13.565 219.333 1.00 40.97 1161 ILE A C 1
ATOM 8707 O O . ILE A 1 1161 ? -143.817 -13.312 220.302 1.00 40.97 1161 ILE A O 1
ATOM 8711 N N . PHE A 1 1162 ? -145.863 -13.534 219.549 1.00 47.19 1162 PHE A N 1
ATOM 8712 C CA . PHE A 1 1162 ? -146.959 -14.364 218.997 1.00 47.19 1162 PHE A CA 1
ATOM 8713 C C . PHE A 1 1162 ? -148.404 -13.867 219.267 1.00 47.19 1162 PHE A C 1
ATOM 8715 O O . PHE A 1 1162 ? -148.674 -13.251 220.296 1.00 47.19 1162 PHE A O 1
ATOM 8722 N N . GLY A 1 1163 ? -149.352 -14.301 218.418 1.00 49.94 1163 GLY A N 1
ATOM 8723 C CA . GLY A 1 1163 ? -150.783 -14.460 218.746 1.00 49.94 1163 GLY A CA 1
ATOM 8724 C C . GLY A 1 1163 ? -151.736 -13.314 218.340 1.00 49.94 1163 GLY A C 1
ATOM 8725 O O . GLY A 1 1163 ? -151.292 -12.293 217.838 1.00 49.94 1163 GLY A O 1
ATOM 8726 N N . LYS A 1 1164 ? -153.060 -13.423 218.546 1.00 44.06 1164 LYS A N 1
ATOM 8727 C CA . LYS A 1 1164 ? -153.829 -14.520 219.180 1.00 44.06 1164 LYS A CA 1
ATOM 8728 C C . LYS A 1 1164 ? -155.349 -14.367 218.927 1.00 44.06 1164 LYS A C 1
ATOM 8730 O O . LYS A 1 1164 ? -155.843 -13.250 218.956 1.00 44.06 1164 LYS A O 1
ATOM 8735 N N . ALA A 1 1165 ? -156.070 -15.493 218.889 1.00 38.78 1165 ALA A N 1
ATOM 8736 C CA . ALA A 1 1165 ? -157.493 -15.662 219.256 1.00 38.78 1165 ALA A CA 1
ATOM 8737 C C . ALA A 1 1165 ? -158.642 -15.109 218.357 1.00 38.78 1165 ALA A C 1
ATOM 8739 O O . ALA A 1 1165 ? -158.910 -13.919 218.326 1.00 38.78 1165 ALA A O 1
ATOM 8740 N N . ILE A 1 1166 ? -159.407 -16.065 217.795 1.00 35.69 1166 ILE A N 1
ATOM 8741 C CA . ILE A 1 1166 ? -160.890 -16.209 217.716 1.00 35.69 1166 ILE A CA 1
ATOM 8742 C C . ILE A 1 1166 ? -161.800 -15.006 217.329 1.00 35.69 1166 ILE A C 1
ATOM 8744 O O . ILE A 1 1166 ? -161.802 -13.971 217.980 1.00 35.69 1166 ILE A O 1
ATOM 8748 N N . ALA A 1 1167 ? -162.782 -15.306 216.455 1.00 36.88 1167 ALA A N 1
ATOM 8749 C CA . ALA A 1 1167 ? -164.116 -14.673 216.336 1.00 36.88 1167 ALA A CA 1
ATOM 8750 C C . ALA A 1 1167 ? -164.202 -13.239 215.749 1.00 36.88 1167 ALA A C 1
ATOM 8752 O O . ALA A 1 1167 ? -163.232 -12.500 215.689 1.00 36.88 1167 ALA A O 1
ATOM 8753 N N . GLY A 1 1168 ? -165.367 -12.790 215.255 1.00 32.94 1168 GLY A N 1
ATOM 8754 C CA . GLY A 1 1168 ? -166.594 -13.560 214.974 1.00 32.94 1168 GLY A CA 1
ATOM 8755 C C . GLY A 1 1168 ? -167.880 -12.725 214.900 1.00 32.94 1168 GLY A C 1
ATOM 8756 O O . GLY A 1 1168 ? -168.603 -12.615 215.884 1.00 32.94 1168 GLY A O 1
ATOM 8757 N N . SER A 1 1169 ? -168.190 -12.180 213.719 1.00 33.62 1169 SER A N 1
ATOM 8758 C CA . SER A 1 1169 ? -169.520 -11.683 213.302 1.00 33.62 1169 SER A CA 1
ATOM 8759 C C . SER A 1 1169 ? -169.517 -11.468 211.766 1.00 33.62 1169 SER A C 1
ATOM 8761 O O . SER A 1 1169 ? -168.676 -12.068 211.103 1.00 33.62 1169 SER A O 1
ATOM 8763 N N . ALA A 1 1170 ? -170.429 -10.649 211.211 1.00 30.98 1170 ALA A N 1
ATOM 8764 C CA . ALA A 1 1170 ? -170.277 -9.913 209.932 1.00 30.98 1170 ALA A CA 1
ATOM 8765 C C . ALA A 1 1170 ? -169.593 -10.673 208.753 1.00 30.98 1170 ALA A C 1
ATOM 8767 O O . ALA A 1 1170 ? -168.392 -10.528 208.556 1.00 30.98 1170 ALA A O 1
ATOM 8768 N N . VAL A 1 1171 ? -170.216 -11.544 207.940 1.00 41.34 1171 VAL A N 1
ATOM 8769 C CA . VAL A 1 1171 ? -171.591 -11.664 207.379 1.00 41.34 1171 VAL A CA 1
ATOM 8770 C C . VAL A 1 1171 ? -171.887 -10.762 206.150 1.00 41.34 1171 VAL A C 1
ATOM 8772 O O . VAL A 1 1171 ? -171.763 -9.548 206.224 1.00 41.34 1171 VAL A O 1
ATOM 8775 N N . GLN A 1 1172 ? -172.412 -11.399 205.080 1.00 41.88 1172 GLN A N 1
ATOM 8776 C CA . GLN A 1 1172 ? -173.145 -10.877 203.890 1.00 41.88 1172 GLN A CA 1
ATOM 8777 C C . GLN A 1 1172 ? -172.412 -10.407 202.594 1.00 41.88 1172 GLN A C 1
ATOM 8779 O O . GLN A 1 1172 ? -171.204 -10.223 202.541 1.00 41.88 1172 GLN A O 1
ATOM 8784 N N . LYS A 1 1173 ? -173.206 -10.382 201.498 1.00 42.69 1173 LYS A N 1
ATOM 8785 C CA . LYS A 1 1173 ? -172.883 -10.322 200.040 1.00 42.69 1173 LYS A CA 1
ATOM 8786 C C . LYS A 1 1173 ? -172.705 -8.879 199.496 1.00 42.69 1173 LYS A C 1
ATOM 8788 O O . LYS A 1 1173 ? -173.195 -7.978 200.161 1.00 42.69 1173 LYS A O 1
ATOM 8793 N N . LEU A 1 1174 ? -172.258 -8.690 198.225 1.00 41.09 1174 LEU A N 1
ATOM 8794 C CA . LEU A 1 1174 ? -173.059 -8.061 197.120 1.00 41.09 1174 LEU A CA 1
ATOM 8795 C C . LEU A 1 1174 ? -172.387 -7.958 195.693 1.00 41.09 1174 LEU A C 1
ATOM 8797 O O . LEU A 1 1174 ? -171.227 -7.600 195.576 1.00 41.09 1174 LEU A O 1
ATOM 8801 N N . LEU A 1 1175 ? -173.188 -8.233 194.638 1.00 37.16 1175 LEU A N 1
ATOM 8802 C CA . LEU A 1 1175 ? -173.362 -7.666 193.252 1.00 37.16 1175 LEU A CA 1
ATOM 8803 C C . LEU A 1 1175 ? -172.249 -7.152 192.244 1.00 37.16 1175 LEU A C 1
ATOM 8805 O O . LEU A 1 1175 ? -171.536 -6.205 192.527 1.00 37.16 1175 LEU A O 1
ATOM 8809 N N . PHE A 1 1176 ? -172.343 -7.644 190.975 1.00 37.12 1176 PHE A N 1
ATOM 8810 C CA . PHE A 1 1176 ? -172.360 -7.002 189.598 1.00 37.12 1176 PHE A CA 1
ATOM 8811 C C . PHE A 1 1176 ? -171.295 -6.010 188.970 1.00 37.12 1176 PHE A C 1
ATOM 8813 O O . PHE A 1 1176 ? -170.927 -5.019 189.582 1.00 37.12 1176 PHE A O 1
ATOM 8820 N N . ARG A 1 1177 ? -171.075 -6.157 187.620 1.00 43.53 1177 ARG A N 1
ATOM 8821 C CA . ARG A 1 1177 ? -171.144 -5.153 186.470 1.00 43.53 1177 ARG A CA 1
ATOM 8822 C C . ARG A 1 1177 ? -169.913 -4.572 185.649 1.00 43.53 1177 ARG A C 1
ATOM 8824 O O . ARG A 1 1177 ? -169.126 -3.802 186.166 1.00 43.53 1177 ARG A O 1
ATOM 8831 N N . THR A 1 1178 ? -169.922 -4.807 184.306 1.00 43.47 1178 THR A N 1
ATOM 8832 C CA . THR A 1 1178 ? -169.773 -3.926 183.065 1.00 43.47 1178 THR A CA 1
ATOM 8833 C C . THR A 1 1178 ? -168.661 -2.873 182.711 1.00 43.47 1178 THR A C 1
ATOM 8835 O O . THR A 1 1178 ? -168.522 -1.901 183.439 1.00 43.47 1178 THR A O 1
ATOM 8838 N N . LEU A 1 1179 ? -168.220 -2.902 181.412 1.00 39.84 1179 LEU A N 1
ATOM 8839 C CA . LEU A 1 1179 ? -167.984 -1.786 180.405 1.00 39.84 1179 LEU A CA 1
ATOM 8840 C C . LEU A 1 1179 ? -166.797 -0.768 180.587 1.00 39.84 1179 LEU A C 1
ATOM 8842 O O . LEU A 1 1179 ? -166.213 -0.779 181.664 1.00 39.84 1179 LEU A O 1
ATOM 8846 N N . PRO A 1 1180 ? -166.485 0.204 179.662 1.00 55.47 1180 PRO A N 1
ATOM 8847 C CA . PRO A 1 1180 ? -166.440 0.268 178.159 1.00 55.47 1180 PRO A CA 1
ATOM 8848 C C . PRO A 1 1180 ? -165.259 1.110 177.520 1.00 55.47 1180 PRO A C 1
ATOM 8850 O O . PRO A 1 1180 ? -164.449 1.676 178.243 1.00 55.47 1180 PRO A O 1
ATOM 8853 N N . TYR A 1 1181 ? -165.306 1.322 176.180 1.00 46.41 1181 TYR A N 1
ATOM 8854 C CA . TYR A 1 1181 ? -164.882 2.528 175.390 1.00 46.41 1181 TYR A CA 1
ATOM 8855 C C . TYR A 1 1181 ? -163.381 2.919 175.237 1.00 46.41 1181 TYR A C 1
ATOM 8857 O O . TYR A 1 1181 ? -162.571 2.632 176.107 1.00 46.41 1181 TYR A O 1
ATOM 8865 N N . ASP A 1 1182 ? -162.926 3.630 174.179 1.00 45.16 1182 ASP A N 1
ATOM 8866 C CA . ASP A 1 1182 ? -163.505 3.910 172.829 1.00 45.16 1182 ASP A CA 1
ATOM 8867 C C . ASP A 1 1182 ? -162.432 3.780 171.691 1.00 45.16 1182 ASP A C 1
ATOM 8869 O O . ASP A 1 1182 ? -162.117 2.642 171.362 1.00 45.16 1182 ASP A O 1
ATOM 8873 N N . VAL A 1 1183 ? -161.757 4.772 171.063 1.00 39.41 1183 VAL A N 1
ATOM 8874 C CA . VAL A 1 1183 ? -161.778 6.253 171.151 1.00 39.41 1183 VAL A CA 1
ATOM 8875 C C . VAL A 1 1183 ? -161.295 6.978 169.859 1.00 39.41 1183 VAL A C 1
ATOM 8877 O O . VAL A 1 1183 ? -160.208 7.547 169.813 1.00 39.41 1183 VAL A O 1
ATOM 8880 N N . GLN A 1 1184 ? -162.16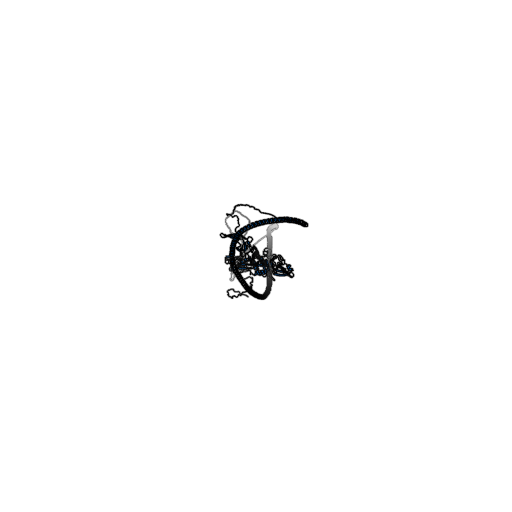9 7.067 168.839 1.00 45.09 1184 GLN A N 1
ATOM 8881 C CA . GLN A 1 1184 ? -162.140 8.098 167.756 1.00 45.09 1184 GLN A CA 1
ATOM 8882 C C . GLN A 1 1184 ? -160.865 8.092 166.831 1.00 45.09 1184 GLN A C 1
ATOM 8884 O O . GLN A 1 1184 ? -160.107 7.131 166.868 1.00 45.09 1184 GLN A O 1
ATOM 8889 N N . ILE A 1 1185 ? -160.552 9.002 165.876 1.00 39.00 1185 ILE A N 1
ATOM 8890 C CA . ILE A 1 1185 ? -161.119 10.308 165.432 1.00 39.00 1185 ILE A CA 1
ATOM 8891 C C . ILE A 1 1185 ? -161.050 10.601 163.891 1.00 39.00 1185 ILE A C 1
ATOM 8893 O O . ILE A 1 1185 ? -162.070 11.038 163.357 1.00 39.00 1185 ILE A O 1
ATOM 8897 N N . PRO A 1 1186 ? -159.899 10.505 163.169 1.00 60.72 1186 PRO A N 1
ATOM 8898 C CA . PRO A 1 1186 ? -159.660 11.309 161.937 1.00 60.72 1186 PRO A CA 1
ATOM 8899 C C . PRO A 1 1186 ? -159.244 10.500 160.674 1.00 60.72 1186 PRO A C 1
ATOM 8901 O O . PRO A 1 1186 ? -158.916 9.328 160.803 1.00 60.72 1186 PRO A O 1
ATOM 8904 N N . ARG A 1 1187 ? -159.093 11.022 159.434 1.00 37.16 1187 ARG A N 1
ATOM 8905 C CA . ARG A 1 1187 ? -159.605 12.172 158.615 1.00 37.16 1187 ARG A CA 1
ATOM 8906 C C . ARG A 1 1187 ? -159.163 11.916 157.140 1.00 37.16 1187 ARG A C 1
ATOM 8908 O O . ARG A 1 1187 ? -158.308 11.070 156.923 1.00 37.16 1187 ARG A O 1
ATOM 8915 N N . GLY A 1 1188 ? -159.626 12.599 156.080 1.00 36.75 1188 GLY A N 1
ATOM 8916 C CA . GLY A 1 1188 ? -160.670 13.634 155.964 1.00 36.75 1188 GLY A CA 1
ATOM 8917 C C . GLY A 1 1188 ? -160.306 14.819 155.035 1.00 36.75 1188 GLY A C 1
ATOM 8918 O O . GLY A 1 1188 ? -160.033 15.901 155.548 1.00 36.75 1188 GLY A O 1
ATOM 8919 N N . GLY A 1 1189 ? -160.331 14.633 153.703 1.00 36.31 1189 GLY A N 1
ATOM 8920 C CA . GLY A 1 1189 ? -160.065 15.648 152.650 1.00 36.31 1189 GLY A CA 1
ATOM 8921 C C . GLY A 1 1189 ? -160.125 15.037 151.227 1.00 36.31 1189 GLY A C 1
ATOM 8922 O O . GLY A 1 1189 ? -160.429 13.852 151.132 1.00 36.31 1189 GLY A O 1
ATOM 8923 N N . THR A 1 1190 ? -159.846 15.698 150.087 1.00 38.78 1190 THR A N 1
ATOM 8924 C CA . THR A 1 1190 ? -159.653 17.132 149.704 1.00 38.78 1190 THR A CA 1
ATOM 8925 C C . THR A 1 1190 ? -159.371 17.199 148.177 1.00 38.78 1190 THR A C 1
ATOM 8927 O O . THR A 1 1190 ? -158.602 16.364 147.718 1.00 38.78 1190 THR A O 1
ATOM 8930 N N . THR A 1 1191 ? -159.843 18.122 147.315 1.00 38.47 1191 THR A N 1
ATOM 8931 C CA . THR A 1 1191 ? -160.964 19.102 147.354 1.00 38.47 1191 THR A CA 1
ATOM 8932 C C . THR A 1 1191 ? -161.223 19.721 145.948 1.00 38.47 1191 THR A C 1
ATOM 8934 O O . THR A 1 1191 ? -160.350 20.416 145.450 1.00 38.47 1191 THR A O 1
ATOM 8937 N N . VAL A 1 1192 ? -162.458 19.594 145.423 1.00 42.12 1192 VAL A N 1
ATOM 8938 C CA . VAL A 1 1192 ? -163.229 20.549 144.558 1.00 42.12 1192 VAL A CA 1
ATOM 8939 C C . VAL A 1 1192 ? -162.809 20.805 143.079 1.00 42.12 1192 VAL A C 1
ATOM 8941 O O . VAL A 1 1192 ? -161.637 21.076 142.838 1.00 42.12 1192 VAL A O 1
ATOM 8944 N N . PRO A 1 1193 ? -163.752 20.873 142.091 1.00 53.94 1193 PRO A N 1
ATOM 8945 C CA . PRO A 1 1193 ? -165.208 20.600 142.099 1.00 53.94 1193 PRO A CA 1
ATOM 8946 C C . PRO A 1 1193 ? -165.620 19.344 141.281 1.00 53.94 1193 PRO A C 1
ATOM 8948 O O . PRO A 1 1193 ? -164.781 18.662 140.703 1.00 53.94 1193 PRO A O 1
ATOM 8951 N N . GLY A 1 1194 ? -166.925 19.028 141.234 1.00 34.41 1194 GLY A N 1
ATOM 8952 C CA . GLY A 1 1194 ? -167.515 17.980 140.370 1.00 34.41 1194 GLY A CA 1
ATOM 8953 C C . GLY A 1 1194 ? -168.385 18.553 139.232 1.00 34.41 1194 GLY A C 1
ATOM 8954 O O . GLY A 1 1194 ? -168.511 19.767 139.120 1.00 34.41 1194 GLY A O 1
ATOM 8955 N N . GLY A 1 1195 ? -169.036 17.743 138.386 1.00 38.09 1195 GLY A N 1
ATOM 8956 C CA . GLY A 1 1195 ? -169.002 16.274 138.283 1.00 38.09 1195 GLY A CA 1
ATOM 8957 C C . GLY A 1 1195 ? -170.094 15.707 137.346 1.00 38.09 1195 GLY A C 1
ATOM 8958 O O . GLY A 1 1195 ? -171.017 16.426 136.983 1.00 38.09 1195 GLY A O 1
ATOM 8959 N N . GLY A 1 1196 ? -170.014 14.409 137.010 1.00 40.25 1196 GLY A N 1
ATOM 8960 C CA . GLY A 1 1196 ? -171.123 13.617 136.437 1.00 40.25 1196 GLY A CA 1
ATOM 8961 C C . GLY A 1 1196 ? -171.218 13.453 134.903 1.00 40.25 1196 GLY A C 1
ATOM 8962 O O . GLY A 1 1196 ? -171.927 14.207 134.252 1.00 40.25 1196 GLY A O 1
ATOM 8963 N N . GLY A 1 1197 ? -170.663 12.350 134.370 1.00 35.88 1197 GLY A N 1
ATOM 8964 C CA . GLY A 1 1197 ? -171.156 11.655 133.158 1.00 35.88 1197 GLY A CA 1
ATOM 8965 C C . GLY A 1 1197 ? -170.652 12.092 131.762 1.00 35.88 1197 GLY A C 1
ATOM 8966 O O . GLY A 1 1197 ? -170.594 13.273 131.454 1.00 35.88 1197 GLY A O 1
ATOM 8967 N N . SER A 1 1198 ? -170.424 11.098 130.877 1.00 39.56 1198 SER A N 1
ATOM 8968 C CA . SER A 1 1198 ? -170.108 11.184 129.418 1.00 39.56 1198 SER A CA 1
ATOM 8969 C C . SER A 1 1198 ? -168.797 11.900 128.994 1.00 39.56 1198 SER A C 1
ATOM 8971 O O . SER A 1 1198 ? -168.332 12.791 129.687 1.00 39.56 1198 SER A O 1
ATOM 8973 N N . GLY A 1 1199 ? -168.122 11.565 127.876 1.00 35.19 1199 GLY A N 1
ATOM 8974 C CA . GLY A 1 1199 ? -168.231 10.388 126.988 1.00 35.19 1199 GLY A CA 1
ATOM 8975 C C . GLY A 1 1199 ? -167.404 10.487 125.673 1.00 35.19 1199 GLY A C 1
ATOM 8976 O O . GLY A 1 1199 ? -167.472 11.506 124.999 1.00 35.19 1199 GLY A O 1
ATOM 8977 N N . GLY A 1 1200 ? -166.700 9.406 125.277 1.00 33.88 1200 GLY A N 1
ATOM 8978 C CA . GLY A 1 1200 ? -166.051 9.200 123.951 1.00 33.88 1200 GLY A CA 1
ATOM 8979 C C . GLY A 1 1200 ? -164.611 9.747 123.764 1.00 33.88 1200 GLY A C 1
ATOM 8980 O O . GLY A 1 1200 ? -164.265 10.755 124.363 1.00 33.88 1200 GLY A O 1
ATOM 8981 N N . GLY A 1 1201 ? -163.719 9.143 122.952 1.00 35.16 1201 GLY A N 1
ATOM 8982 C CA . GLY A 1 1201 ? -163.770 7.826 122.279 1.00 35.16 1201 GLY A CA 1
ATOM 8983 C C . GLY A 1 1201 ? -162.620 7.555 121.266 1.00 35.16 1201 GLY A C 1
ATOM 8984 O O . GLY A 1 1201 ? -162.225 8.466 120.549 1.00 35.16 1201 GLY A O 1
ATOM 8985 N N . GLY A 1 1202 ? -162.150 6.293 121.169 1.00 34.75 1202 GLY A N 1
ATOM 8986 C CA . GLY A 1 1202 ? -161.179 5.761 120.171 1.00 34.75 1202 GLY A CA 1
ATOM 8987 C C . GLY A 1 1202 ? -159.697 6.134 120.397 1.00 34.75 1202 GLY A C 1
ATOM 8988 O O . GLY A 1 1202 ? -159.414 7.228 120.862 1.00 34.75 1202 GLY A O 1
ATOM 8989 N N . GLY A 1 1203 ? -158.673 5.314 120.109 1.00 34.00 1203 GLY A N 1
ATOM 8990 C CA . GLY A 1 1203 ? -158.536 3.928 119.599 1.00 34.00 1203 GLY A CA 1
ATOM 8991 C C . GLY A 1 1203 ? -157.162 3.806 118.891 1.00 34.00 1203 GLY A C 1
ATOM 8992 O O . GLY A 1 1203 ? -156.698 4.806 118.361 1.00 34.00 1203 GLY A O 1
ATOM 8993 N N . GLY A 1 1204 ? -156.401 2.707 118.820 1.00 33.12 1204 GLY A N 1
ATOM 8994 C CA . GLY A 1 1204 ? -156.408 1.325 119.343 1.00 33.12 1204 GLY A CA 1
ATOM 8995 C C . GLY A 1 1204 ? -155.022 0.711 118.991 1.00 33.12 1204 GLY A C 1
ATOM 8996 O O . GLY A 1 1204 ? -154.161 1.430 118.495 1.00 33.12 1204 GLY A O 1
ATOM 8997 N N . GLY A 1 1205 ? -154.682 -0.565 119.174 1.00 36.53 1205 GLY A N 1
ATOM 8998 C CA . GLY A 1 1205 ? -155.359 -1.693 119.811 1.00 36.53 1205 GLY A CA 1
ATOM 8999 C C . GLY A 1 1205 ? -154.496 -2.956 119.630 1.00 36.53 1205 GLY A C 1
ATOM 9000 O O . GLY A 1 1205 ? -154.256 -3.368 118.500 1.00 36.53 1205 GLY A O 1
ATOM 9001 N N . GLY A 1 1206 ? -154.007 -3.553 120.721 1.00 31.58 1206 GLY A N 1
ATOM 9002 C CA . GLY A 1 1206 ? -153.121 -4.723 120.678 1.00 31.58 1206 GLY A CA 1
ATOM 9003 C C . GLY A 1 1206 ? -152.692 -5.179 122.075 1.00 31.58 1206 GLY A C 1
ATOM 9004 O O . GLY A 1 1206 ? -152.165 -4.390 122.852 1.00 31.58 1206 GLY A O 1
ATOM 9005 N N . TRP A 1 1207 ? -152.964 -6.443 122.396 1.00 32.44 1207 TRP A N 1
ATOM 9006 C CA . TRP A 1 1207 ? -152.495 -7.144 123.601 1.00 32.44 1207 TRP A CA 1
ATOM 9007 C C . TRP A 1 1207 ? -151.000 -7.500 123.454 1.00 32.44 1207 TRP A C 1
ATOM 9009 O O . TRP A 1 1207 ? -150.548 -7.691 122.328 1.00 32.44 1207 TRP A O 1
ATOM 9019 N N . THR A 1 1208 ? -150.174 -7.633 124.497 1.00 40.41 1208 THR A N 1
ATOM 9020 C CA . THR A 1 1208 ? -150.351 -7.461 125.961 1.00 40.41 1208 THR A CA 1
ATOM 9021 C C . THR A 1 1208 ? -148.992 -7.041 126.568 1.00 40.41 1208 THR A C 1
ATOM 9023 O O . THR A 1 1208 ? -147.976 -7.201 125.889 1.00 40.41 1208 THR A O 1
ATOM 9026 N N . PRO A 1 1209 ? -148.941 -6.479 127.792 1.00 47.41 1209 PRO A N 1
ATOM 9027 C CA . PRO A 1 1209 ? -147.729 -5.879 128.352 1.00 47.41 1209 PRO A CA 1
ATOM 9028 C C . PRO A 1 1209 ? -146.899 -6.856 129.218 1.00 47.41 1209 PRO A C 1
ATOM 9030 O O . PRO A 1 1209 ? -147.138 -8.060 129.227 1.00 47.41 1209 PRO A O 1
ATOM 9033 N N . ASP A 1 1210 ? -145.982 -6.254 129.981 1.00 33.06 1210 ASP A N 1
ATOM 9034 C CA . ASP A 1 1210 ? -145.336 -6.730 131.213 1.00 33.06 1210 ASP A CA 1
ATOM 9035 C C . ASP A 1 1210 ? -143.973 -7.435 131.141 1.00 33.06 1210 ASP A C 1
ATOM 9037 O O . ASP A 1 1210 ? -143.801 -8.465 130.501 1.00 33.06 1210 ASP A O 1
ATOM 9041 N N . MET A 1 1211 ? -142.963 -6.951 131.882 1.00 33.00 1211 MET A N 1
ATOM 9042 C CA . MET A 1 1211 ? -142.510 -5.546 132.026 1.00 33.00 1211 MET A CA 1
ATOM 9043 C C . MET A 1 1211 ? -141.019 -5.553 132.437 1.00 33.00 1211 MET A C 1
ATOM 9045 O O . MET A 1 1211 ? -140.550 -6.544 132.999 1.00 33.00 1211 MET A O 1
ATOM 9049 N N . PRO A 1 1212 ? -140.252 -4.481 132.161 1.00 65.50 1212 PRO A N 1
ATOM 9050 C CA . PRO A 1 1212 ? -138.871 -4.345 132.620 1.00 65.50 1212 PRO A CA 1
ATOM 9051 C C . PRO A 1 1212 ? -138.808 -3.762 134.047 1.00 65.50 1212 PRO A C 1
ATOM 9053 O O . PRO A 1 1212 ? -139.837 -3.474 134.653 1.00 65.50 1212 PRO A O 1
ATOM 9056 N N . ASN A 1 1213 ? -137.583 -3.445 134.487 1.00 35.16 1213 ASN A N 1
ATOM 9057 C CA . ASN A 1 1213 ? -137.224 -2.676 135.689 1.00 35.16 1213 ASN A CA 1
ATOM 9058 C C . ASN A 1 1213 ? -137.318 -3.440 137.038 1.00 35.16 1213 ASN A C 1
ATOM 9060 O O . ASN A 1 1213 ? -138.149 -4.322 137.205 1.00 35.16 1213 ASN A O 1
ATOM 9064 N N . GLN A 1 1214 ? -136.478 -3.142 138.042 1.00 36.94 1214 GLN A N 1
ATOM 9065 C CA . GLN A 1 1214 ? -135.444 -2.093 138.099 1.00 36.94 1214 GLN A CA 1
ATOM 9066 C C . GLN A 1 1214 ? -134.225 -2.495 138.944 1.00 36.94 1214 GLN A C 1
ATOM 9068 O O . GLN A 1 1214 ? -134.404 -2.949 140.071 1.00 36.94 1214 GLN A O 1
ATOM 9073 N N . ASN A 1 1215 ? -133.039 -2.163 138.408 1.00 40.09 1215 ASN A N 1
ATOM 9074 C CA . ASN A 1 1215 ? -131.683 -2.283 138.977 1.00 40.09 1215 ASN A CA 1
ATOM 9075 C C . ASN A 1 1215 ? -131.120 -3.704 139.162 1.00 40.09 1215 ASN A C 1
ATOM 9077 O O . ASN A 1 1215 ? -131.826 -4.579 139.698 1.00 40.09 1215 ASN A O 1
#